Protein AF-A0A9J7L6W8-F1 (afdb_monomer_lite)

Structure (mmCIF, N/CA/C/O backbone):
data_AF-A0A9J7L6W8-F1
#
_entry.id   AF-A0A9J7L6W8-F1
#
loop_
_atom_site.group_PDB
_atom_site.id
_atom_site.type_symbol
_atom_site.label_atom_id
_atom_site.label_alt_id
_atom_site.label_comp_id
_atom_site.label_asym_id
_atom_site.label_entity_id
_atom_site.label_seq_id
_atom_site.pdbx_PDB_ins_code
_atom_site.Cartn_x
_atom_site.Cartn_y
_atom_site.Cartn_z
_atom_site.occupancy
_atom_site.B_iso_or_equiv
_atom_site.auth_seq_id
_atom_site.auth_comp_id
_atom_site.auth_asym_id
_atom_site.auth_atom_id
_atom_site.pdbx_PDB_model_num
ATOM 1 N N . MET A 1 1 ? -16.076 -20.987 -22.114 1.00 28.22 1 MET A N 1
ATOM 2 C CA . MET A 1 1 ? -15.584 -20.036 -21.098 1.00 28.22 1 MET A CA 1
ATOM 3 C C . MET A 1 1 ? -15.198 -18.783 -21.862 1.00 28.22 1 MET A C 1
ATOM 5 O O . MET A 1 1 ? -14.330 -18.891 -22.718 1.00 28.22 1 MET A O 1
ATOM 9 N N . SER A 1 2 ? -15.919 -17.670 -21.710 1.00 34.78 2 SER A N 1
ATOM 10 C CA . SER A 1 2 ? -15.504 -16.406 -22.336 1.00 34.78 2 SER A CA 1
ATOM 11 C C . SER A 1 2 ? -14.199 -15.959 -21.683 1.00 34.78 2 SER A C 1
ATOM 13 O O . SER A 1 2 ? -14.100 -16.022 -20.459 1.00 34.78 2 SER A O 1
ATOM 15 N N . ALA A 1 3 ? -13.203 -15.568 -22.478 1.00 51.72 3 ALA A N 1
ATOM 16 C CA . ALA A 1 3 ? -11.973 -14.986 -21.952 1.00 51.72 3 ALA A CA 1
ATOM 17 C C . ALA A 1 3 ? -12.319 -13.761 -21.088 1.00 51.72 3 ALA A C 1
ATOM 19 O O . ALA A 1 3 ? -13.117 -12.923 -21.508 1.00 51.72 3 ALA A O 1
ATOM 20 N N . GLU A 1 4 ? -11.777 -13.703 -19.873 1.00 79.00 4 GLU A N 1
ATOM 21 C CA . GLU A 1 4 ? -11.957 -12.580 -18.950 1.00 79.00 4 GLU A CA 1
ATOM 22 C C . GLU A 1 4 ? -11.324 -11.312 -19.549 1.00 79.00 4 GLU A C 1
ATOM 24 O O . GLU A 1 4 ? -10.251 -11.384 -20.156 1.00 79.00 4 GLU A O 1
ATOM 29 N N . ALA A 1 5 ? -12.012 -10.169 -19.453 1.00 87.50 5 ALA A N 1
ATOM 30 C CA . ALA A 1 5 ? -11.524 -8.905 -20.000 1.00 87.50 5 ALA A CA 1
ATOM 31 C C . ALA A 1 5 ? -10.286 -8.420 -19.232 1.00 87.50 5 ALA A C 1
ATOM 33 O O . ALA A 1 5 ? -10.241 -8.510 -18.005 1.00 87.50 5 ALA A O 1
ATOM 34 N N . LEU A 1 6 ? -9.295 -7.871 -19.942 1.00 92.50 6 LEU A N 1
ATOM 35 C CA . LEU A 1 6 ? -8.120 -7.276 -19.302 1.00 92.50 6 LEU A CA 1
ATOM 36 C C . LEU A 1 6 ? -8.543 -6.088 -18.409 1.00 92.50 6 LEU A C 1
ATOM 38 O O . LEU A 1 6 ? -9.309 -5.240 -18.872 1.00 92.50 6 LEU A O 1
ATOM 42 N N . PRO A 1 7 ? -8.024 -5.955 -17.173 1.00 91.94 7 PRO A N 1
ATOM 43 C CA . PRO A 1 7 ? -8.278 -4.793 -16.318 1.00 91.94 7 PRO A CA 1
ATOM 44 C C . PRO A 1 7 ? -7.901 -3.457 -16.990 1.00 91.94 7 PRO A C 1
ATOM 46 O O . PRO A 1 7 ? -7.051 -3.456 -17.885 1.00 91.94 7 PRO A O 1
ATOM 49 N N . PRO A 1 8 ? -8.449 -2.302 -16.557 1.00 93.31 8 PRO A N 1
ATOM 50 C CA . PRO A 1 8 ? -8.246 -1.013 -17.233 1.00 93.31 8 PRO A CA 1
ATOM 51 C C . PRO A 1 8 ? -6.789 -0.622 -17.506 1.00 93.31 8 PRO A C 1
ATOM 53 O O . PRO A 1 8 ? -6.457 -0.200 -18.614 1.00 93.31 8 PRO A O 1
ATOM 56 N N . LEU A 1 9 ? -5.890 -0.814 -16.537 1.00 91.19 9 LEU A N 1
ATOM 57 C CA . LEU A 1 9 ? -4.471 -0.489 -16.714 1.00 91.19 9 LEU A CA 1
ATOM 58 C C . LEU A 1 9 ? -3.782 -1.414 -17.730 1.00 91.19 9 LEU A C 1
ATOM 60 O O . LEU A 1 9 ? -3.031 -0.950 -18.591 1.00 91.19 9 LEU A O 1
ATOM 64 N N . GLU A 1 10 ? -4.044 -2.719 -17.646 1.00 91.88 10 GLU A N 1
ATOM 65 C CA . GLU A 1 10 ? -3.496 -3.714 -18.575 1.00 91.88 10 GLU A CA 1
ATOM 66 C C . GLU A 1 10 ? -4.051 -3.526 -19.987 1.00 91.88 10 GLU A C 1
ATOM 68 O O . GLU A 1 10 ? -3.308 -3.634 -20.963 1.00 91.88 10 GLU A O 1
ATOM 73 N N . SER A 1 11 ? -5.331 -3.167 -20.087 1.00 94.06 11 SER A N 1
ATOM 74 C CA . SER A 1 11 ? -5.987 -2.759 -21.324 1.00 94.06 11 SER A CA 1
ATOM 75 C C . SER A 1 11 ? -5.311 -1.534 -21.925 1.00 94.06 11 SER A C 1
ATOM 77 O O . SER A 1 11 ? -4.910 -1.582 -23.085 1.00 94.06 11 SER A O 1
ATOM 79 N N . GLY A 1 12 ? -5.090 -0.473 -21.141 1.00 92.69 12 GLY A N 1
ATOM 80 C CA . GLY A 1 12 ? -4.382 0.726 -21.596 1.00 92.69 12 GLY A CA 1
ATOM 81 C C . GLY A 1 12 ? -2.984 0.410 -22.130 1.00 92.69 12 GLY A C 1
ATOM 82 O O . GLY A 1 12 ? -2.633 0.824 -23.236 1.00 92.69 12 GLY A O 1
ATOM 83 N N . LYS A 1 13 ? -2.212 -0.409 -21.402 1.00 91.88 13 LYS A N 1
ATOM 84 C CA . LYS A 1 13 ? -0.892 -0.883 -21.845 1.00 91.88 13 LYS A CA 1
ATOM 85 C C . LYS A 1 13 ? -0.970 -1.654 -23.159 1.00 91.88 13 LYS A C 1
ATOM 87 O O . LYS A 1 13 ? -0.235 -1.352 -24.099 1.00 91.88 13 LYS A O 1
ATOM 92 N N . PHE A 1 14 ? -1.849 -2.653 -23.220 1.00 93.12 14 PHE A N 1
ATOM 93 C CA . PHE A 1 14 ? -1.996 -3.520 -24.382 1.00 93.12 14 PHE A CA 1
ATOM 94 C C . PHE A 1 14 ? -2.431 -2.728 -25.619 1.00 93.12 14 PHE A C 1
ATOM 96 O O . PHE A 1 14 ? -1.868 -2.924 -26.696 1.00 93.12 14 PHE A O 1
ATOM 103 N N . ILE A 1 15 ? -3.370 -1.793 -25.463 1.00 93.94 15 ILE A N 1
ATOM 104 C CA . ILE A 1 15 ? -3.814 -0.899 -26.533 1.00 93.94 15 ILE A CA 1
ATOM 105 C C . ILE A 1 15 ? -2.656 -0.006 -26.985 1.00 93.94 15 ILE A C 1
ATOM 107 O O . ILE A 1 15 ? -2.342 0.010 -28.170 1.00 93.94 15 ILE A O 1
ATOM 111 N N . ALA A 1 16 ? -1.959 0.674 -26.071 1.00 92.31 16 ALA A N 1
ATOM 112 C CA . ALA A 1 16 ? -0.868 1.586 -26.425 1.00 92.31 16 ALA A CA 1
ATOM 113 C C . ALA A 1 16 ? 0.306 0.893 -27.143 1.00 92.31 16 ALA A C 1
ATOM 115 O O . ALA A 1 16 ? 0.944 1.487 -28.014 1.00 92.31 16 ALA A O 1
ATOM 116 N N . GLU A 1 17 ? 0.590 -0.369 -26.810 1.00 89.12 17 GLU A N 1
ATOM 117 C CA . GLU A 1 17 ? 1.630 -1.171 -27.468 1.00 89.12 17 GLU A CA 1
ATOM 118 C C . GLU A 1 17 ? 1.245 -1.627 -28.883 1.00 89.12 17 GLU A C 1
ATOM 120 O O . GLU A 1 17 ? 2.133 -1.885 -29.696 1.00 89.12 17 GLU A O 1
ATOM 125 N N . ASN A 1 18 ? -0.054 -1.695 -29.187 1.00 91.56 18 ASN A N 1
ATOM 126 C CA . ASN A 1 18 ? -0.592 -2.243 -30.438 1.00 91.56 18 ASN A CA 1
ATOM 127 C C . ASN A 1 18 ? -1.415 -1.227 -31.258 1.00 91.56 18 ASN A C 1
ATOM 129 O O . ASN A 1 18 ? -1.999 -1.594 -32.284 1.00 91.56 18 ASN A O 1
ATOM 133 N N . SER A 1 19 ? -1.457 0.027 -30.808 1.00 91.69 19 SER A N 1
ATOM 134 C CA . SER A 1 19 ? -2.156 1.148 -31.435 1.00 91.69 19 SER A CA 1
ATOM 135 C C . SER A 1 19 ? -1.490 1.557 -32.750 1.00 91.69 19 SER A C 1
ATOM 137 O O . SER A 1 19 ? -0.258 1.568 -32.864 1.00 91.69 19 SER A O 1
ATOM 139 N N . GLN A 1 20 ? -2.309 1.883 -33.749 1.00 93.12 20 GLN A N 1
ATOM 140 C CA . GLN A 1 20 ? -1.864 2.300 -35.080 1.00 93.12 20 GLN A CA 1
ATOM 141 C C . GLN A 1 20 ? -1.948 3.814 -35.261 1.00 93.12 20 GLN A C 1
ATOM 143 O O . GLN A 1 20 ? -1.015 4.418 -35.794 1.00 93.12 20 GLN A O 1
ATOM 148 N N . ASP A 1 21 ? -3.042 4.419 -34.806 1.00 93.69 21 ASP A N 1
ATOM 149 C CA . ASP A 1 21 ? -3.378 5.812 -35.072 1.00 93.69 21 ASP A CA 1
ATOM 150 C C . ASP A 1 21 ? -3.116 6.734 -33.883 1.00 93.69 21 ASP A C 1
ATOM 152 O O . ASP A 1 21 ? -3.108 7.948 -34.065 1.00 93.69 21 ASP A O 1
ATOM 156 N N . VAL A 1 22 ? -2.851 6.192 -32.691 1.00 94.12 22 VAL A N 1
ATOM 157 C CA . VAL A 1 22 ? -2.538 6.983 -31.490 1.00 94.12 22 VAL A CA 1
ATOM 158 C C . VAL A 1 22 ? -1.197 6.570 -30.891 1.00 94.12 22 VAL A C 1
ATOM 160 O O . VAL A 1 22 ? -0.921 5.384 -30.701 1.00 94.12 22 VAL A O 1
ATOM 163 N N . LYS A 1 23 ? -0.347 7.544 -30.556 1.00 92.00 23 LYS A N 1
ATOM 164 C CA . LYS A 1 23 ? 0.941 7.321 -29.884 1.00 92.00 23 LYS A CA 1
ATOM 165 C C . LYS A 1 23 ? 1.054 8.178 -28.632 1.00 92.00 23 LYS A C 1
ATOM 167 O O . LYS A 1 23 ? 0.649 9.333 -28.641 1.00 92.00 23 LYS A O 1
ATOM 172 N N . VAL A 1 24 ? 1.694 7.636 -27.598 1.00 90.25 24 VAL A N 1
ATOM 173 C CA . VAL A 1 24 ? 2.097 8.395 -26.406 1.00 90.25 24 VAL A CA 1
ATOM 174 C C . VAL A 1 24 ? 3.516 8.932 -26.603 1.00 90.25 24 VAL A C 1
ATOM 176 O O . VAL A 1 24 ? 4.427 8.156 -26.913 1.00 90.25 24 VAL A O 1
ATOM 179 N N . LEU A 1 25 ? 3.711 10.242 -26.437 1.00 87.00 25 LEU A N 1
ATOM 180 C CA . LEU A 1 25 ? 4.997 10.914 -26.643 1.00 87.00 25 LEU A CA 1
ATOM 181 C C . LEU A 1 25 ? 5.622 11.388 -25.313 1.00 87.00 25 LEU A C 1
ATOM 183 O O . LEU A 1 25 ? 5.001 12.177 -24.595 1.00 87.00 25 LEU A O 1
ATOM 187 N N . PRO A 1 26 ? 6.876 10.998 -25.001 1.00 81.81 26 PRO A N 1
ATOM 188 C CA . PRO A 1 26 ? 7.530 11.348 -23.734 1.00 81.81 26 PRO A CA 1
ATOM 189 C C . PRO A 1 26 ? 7.681 12.853 -23.469 1.00 81.81 26 PRO A C 1
ATOM 191 O O . PRO A 1 26 ? 7.595 13.289 -22.323 1.00 81.81 26 PRO A O 1
ATOM 194 N N . ASP A 1 27 ? 7.909 13.660 -24.508 1.00 82.62 27 ASP A N 1
ATOM 195 C CA . ASP A 1 27 ? 8.118 15.104 -24.340 1.00 82.62 27 ASP A CA 1
ATOM 196 C C . ASP A 1 27 ? 6.835 15.819 -23.912 1.00 82.62 27 ASP A C 1
ATOM 198 O O . ASP A 1 27 ? 6.869 16.705 -23.057 1.00 82.62 27 ASP A O 1
ATOM 202 N N . GLY A 1 28 ? 5.691 15.418 -24.470 1.00 85.00 28 GLY A N 1
ATOM 203 C CA . GLY A 1 28 ? 4.396 15.944 -24.051 1.00 85.00 28 GLY A CA 1
ATOM 204 C C . GLY A 1 28 ? 3.981 15.458 -22.668 1.00 85.00 28 GLY A C 1
ATOM 205 O O . GLY A 1 28 ? 3.438 16.238 -21.889 1.00 85.00 28 GLY A O 1
ATOM 206 N N . VAL A 1 29 ? 4.326 14.213 -22.319 1.00 88.88 29 VAL A N 1
ATOM 207 C CA . VAL A 1 29 ? 4.166 13.687 -20.956 1.00 88.88 29 VAL A CA 1
ATOM 208 C C . VAL A 1 29 ? 4.926 14.545 -19.942 1.00 88.88 29 VAL A C 1
ATOM 210 O O . VAL A 1 29 ? 4.336 14.981 -18.958 1.00 88.88 29 VAL A O 1
ATOM 213 N N . LYS A 1 30 ? 6.201 14.866 -20.199 1.00 85.88 30 LYS A N 1
ATOM 214 C CA . LYS A 1 30 ? 6.997 15.742 -19.322 1.00 85.88 30 LYS A CA 1
ATOM 215 C C . LYS A 1 30 ? 6.404 17.143 -19.188 1.00 85.88 30 LYS A C 1
ATOM 217 O O . LYS A 1 30 ? 6.404 17.701 -18.095 1.00 85.88 30 LYS A O 1
ATOM 222 N N . LYS A 1 31 ? 5.894 17.716 -20.285 1.00 87.69 31 LYS A N 1
ATOM 223 C CA . LYS A 1 31 ? 5.230 19.031 -20.264 1.00 87.69 31 LYS A CA 1
ATOM 224 C C . LYS A 1 31 ? 3.975 19.013 -19.395 1.00 87.69 31 LYS A C 1
ATOM 226 O O . LYS A 1 31 ? 3.817 19.901 -18.563 1.00 87.69 31 LYS A O 1
ATOM 231 N N . ALA A 1 32 ? 3.112 18.012 -19.576 1.00 88.81 32 ALA A N 1
ATOM 232 C CA . ALA A 1 32 ? 1.911 17.848 -18.765 1.00 88.81 32 ALA A CA 1
ATOM 233 C C . ALA A 1 32 ? 2.275 17.655 -17.283 1.00 88.81 32 ALA A C 1
ATOM 235 O O . ALA A 1 32 ? 1.782 18.393 -16.432 1.00 88.81 32 ALA A O 1
ATOM 236 N N . ALA A 1 33 ? 3.210 16.745 -16.993 1.00 89.69 33 ALA A N 1
ATOM 237 C CA . ALA A 1 33 ? 3.702 16.471 -15.646 1.00 89.69 33 ALA A CA 1
ATOM 238 C C . ALA A 1 33 ? 4.274 17.715 -14.954 1.00 89.69 33 ALA A C 1
ATOM 240 O O . ALA A 1 33 ? 3.917 17.983 -13.815 1.00 89.69 33 ALA A O 1
ATOM 241 N N . GLY A 1 34 ? 5.095 18.515 -15.642 1.00 87.69 34 GLY A N 1
ATOM 242 C CA . GLY A 1 34 ? 5.670 19.735 -15.069 1.00 87.69 34 GLY A CA 1
ATOM 243 C C . GLY A 1 34 ? 4.618 20.781 -14.684 1.00 87.69 34 GLY A C 1
ATOM 244 O O . GLY A 1 34 ? 4.738 21.418 -13.639 1.00 87.69 34 GLY A O 1
ATOM 245 N N . VAL A 1 35 ? 3.560 20.937 -15.489 1.00 87.44 35 VAL A N 1
ATOM 246 C CA . VAL A 1 35 ? 2.453 21.860 -15.178 1.00 87.44 35 VAL A CA 1
ATOM 247 C C . VAL A 1 35 ? 1.634 21.364 -13.984 1.00 87.44 35 VAL A C 1
ATOM 249 O O . VAL A 1 35 ? 1.299 22.161 -13.109 1.00 87.44 35 VAL A O 1
ATOM 252 N N . ILE A 1 36 ? 1.343 20.061 -13.929 1.00 86.88 36 ILE A N 1
ATOM 253 C CA . ILE A 1 36 ? 0.611 19.448 -12.811 1.00 86.88 36 ILE A CA 1
ATOM 254 C C . ILE A 1 36 ? 1.437 19.536 -11.521 1.00 86.88 36 ILE A C 1
ATOM 256 O O . ILE A 1 36 ? 0.922 19.952 -10.487 1.00 86.88 36 ILE A O 1
ATOM 260 N N . PHE A 1 37 ? 2.730 19.209 -11.589 1.00 86.75 37 PHE A N 1
ATOM 261 C CA . PHE A 1 37 ? 3.665 19.290 -10.469 1.00 86.75 37 PHE A CA 1
ATOM 262 C C . PHE A 1 37 ? 3.718 20.698 -9.865 1.00 86.75 37 PHE A C 1
ATOM 264 O O . PHE A 1 37 ? 3.587 20.841 -8.654 1.00 86.75 37 PHE A O 1
ATOM 271 N N . GLU A 1 38 ? 3.854 21.744 -10.686 1.00 84.06 38 GLU A N 1
ATOM 272 C CA . GLU A 1 38 ? 3.870 23.129 -10.196 1.00 84.06 38 GLU A CA 1
ATOM 273 C C . GLU A 1 38 ? 2.571 23.515 -9.478 1.00 8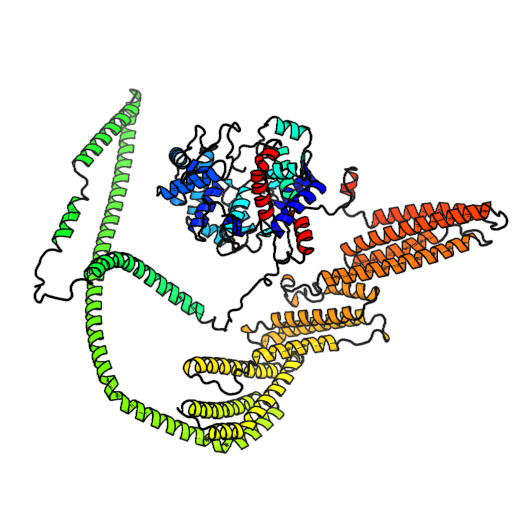4.06 38 GLU A C 1
ATOM 275 O O . GLU A 1 38 ? 2.613 24.235 -8.480 1.00 84.06 38 GLU A O 1
ATOM 280 N N . SER A 1 39 ? 1.424 23.023 -9.954 1.00 80.56 39 SER A N 1
ATOM 281 C CA . SER A 1 39 ? 0.126 23.276 -9.321 1.00 80.56 39 SER A CA 1
ATOM 282 C C . SER A 1 39 ? -0.029 22.524 -7.996 1.00 80.56 39 SER A C 1
ATOM 284 O O . SER A 1 39 ? -0.459 23.118 -7.008 1.00 80.56 39 SER A O 1
ATOM 286 N N . LEU A 1 40 ? 0.374 21.249 -7.948 1.00 78.19 40 LEU A N 1
ATOM 287 C CA . LEU A 1 40 ? 0.390 20.442 -6.723 1.00 78.19 40 LEU A CA 1
ATOM 288 C C . LEU A 1 40 ? 1.347 21.034 -5.679 1.00 78.19 40 LEU A C 1
ATOM 290 O O . LEU A 1 40 ? 0.993 21.154 -4.509 1.00 78.19 40 LEU A O 1
ATOM 294 N N . ARG A 1 41 ? 2.537 21.480 -6.102 1.00 79.56 41 ARG A N 1
ATOM 295 C CA . ARG A 1 41 ? 3.540 22.104 -5.227 1.00 79.56 41 ARG A CA 1
ATOM 296 C C . ARG A 1 41 ? 3.037 23.395 -4.579 1.00 79.56 41 ARG A C 1
ATOM 298 O O . ARG A 1 41 ? 3.363 23.664 -3.427 1.00 79.56 41 ARG A O 1
ATOM 305 N N . LYS A 1 42 ? 2.266 24.208 -5.308 1.00 77.12 42 LYS A N 1
ATOM 306 C CA . LYS A 1 42 ? 1.693 25.467 -4.795 1.00 77.12 42 LYS A CA 1
ATOM 307 C C . LYS A 1 42 ? 0.496 25.262 -3.864 1.00 77.12 42 LYS A C 1
ATOM 309 O O . LYS A 1 42 ? 0.085 26.218 -3.215 1.00 77.12 42 LYS A O 1
ATOM 314 N N . GLY A 1 43 ? -0.037 24.040 -3.780 1.00 68.69 43 GLY A N 1
ATOM 315 C CA . GLY A 1 43 ? -1.276 23.754 -3.057 1.00 68.69 43 GLY A CA 1
ATOM 316 C C . GLY A 1 43 ? -2.529 24.233 -3.795 1.00 68.69 43 GLY A C 1
ATOM 317 O O . GLY A 1 43 ? -3.589 24.328 -3.187 1.00 68.69 43 GLY A O 1
ATOM 318 N N . ASP A 1 44 ? -2.420 24.519 -5.097 1.00 64.19 44 ASP A N 1
ATOM 319 C CA . ASP A 1 44 ? -3.553 24.916 -5.942 1.00 64.19 44 ASP A CA 1
ATOM 320 C C . ASP A 1 44 ? -4.473 23.714 -6.255 1.00 64.19 44 ASP A C 1
ATOM 322 O O . ASP A 1 44 ? -5.580 23.893 -6.761 1.00 64.19 44 ASP A O 1
ATOM 326 N N . TYR A 1 45 ? -4.008 22.484 -5.985 1.00 65.69 45 TYR A N 1
ATOM 327 C CA . TYR A 1 45 ? -4.716 21.237 -6.269 1.00 65.69 45 TYR A CA 1
ATOM 328 C C . TYR A 1 45 ? -4.535 20.196 -5.153 1.00 65.69 45 TYR A C 1
ATOM 330 O O . TYR A 1 45 ? -3.408 19.912 -4.752 1.00 65.69 45 TYR A O 1
ATOM 338 N N . SER A 1 46 ? -5.631 19.620 -4.652 1.00 65.94 46 SER A N 1
ATOM 339 C CA . SER A 1 46 ? -5.664 18.666 -3.534 1.00 65.94 46 SER A CA 1
ATOM 340 C C . SER A 1 46 ? -6.987 17.879 -3.498 1.00 65.94 46 SER A C 1
ATOM 342 O O . SER A 1 46 ? -7.958 18.243 -4.163 1.00 65.94 46 SER A O 1
ATOM 344 N N . VAL A 1 47 ? -7.043 16.786 -2.726 1.00 62.56 47 VAL A N 1
ATOM 345 C CA . VAL A 1 47 ? -8.248 15.934 -2.595 1.00 62.56 47 VAL A CA 1
ATOM 346 C C . VAL A 1 47 ? -9.404 16.701 -1.945 1.00 62.56 47 VAL A C 1
ATOM 348 O O . VAL A 1 47 ? -10.575 16.494 -2.270 1.00 62.56 47 VAL A O 1
ATOM 351 N N . GLU A 1 48 ? -9.078 17.639 -1.059 1.00 57.78 48 GLU A N 1
ATOM 352 C CA . GLU A 1 48 ? -10.036 18.440 -0.307 1.00 57.78 48 GLU A CA 1
ATOM 353 C C . GLU A 1 48 ? -10.829 19.430 -1.183 1.00 57.78 48 GLU A C 1
ATOM 355 O O . GLU A 1 48 ? -11.887 19.911 -0.763 1.00 57.78 48 GLU A O 1
ATOM 360 N N . LEU A 1 49 ? -10.392 19.700 -2.422 1.00 58.91 49 LEU A N 1
ATOM 361 C CA . LEU A 1 49 ? -11.122 20.548 -3.375 1.00 58.91 49 LEU A CA 1
ATOM 362 C C . LEU A 1 49 ? -12.443 19.935 -3.852 1.00 58.91 49 LEU A C 1
ATOM 364 O O . LEU A 1 49 ? -13.347 20.680 -4.224 1.00 58.91 49 LEU A O 1
ATOM 368 N N . TRP A 1 50 ? -12.616 18.609 -3.798 1.00 64.75 50 TRP A N 1
ATOM 369 C CA . TRP A 1 50 ? -13.889 17.984 -4.183 1.00 64.75 50 TRP A CA 1
ATOM 370 C C . TRP A 1 50 ? -15.021 18.362 -3.208 1.00 64.75 50 TRP A C 1
ATOM 372 O O . TRP A 1 50 ? -16.151 18.628 -3.630 1.00 64.75 50 TRP A O 1
ATOM 382 N N . LYS A 1 51 ? -14.708 18.469 -1.904 1.00 52.91 51 LYS A N 1
ATOM 383 C CA . LYS A 1 51 ? -15.622 18.974 -0.861 1.00 52.91 51 LYS A CA 1
ATOM 384 C C . LYS A 1 51 ? -15.625 20.497 -0.738 1.00 52.91 51 LYS A C 1
ATOM 386 O O . LYS A 1 51 ? -16.695 21.084 -0.541 1.00 52.91 51 LYS A O 1
ATOM 391 N N . GLY A 1 52 ? -14.453 21.116 -0.882 1.00 50.84 52 GLY A N 1
ATOM 392 C CA . GLY A 1 52 ? -14.223 22.553 -0.755 1.00 50.84 52 GLY A CA 1
ATOM 393 C C . GLY A 1 52 ? -13.470 22.982 0.507 1.00 50.84 52 GLY A C 1
ATOM 394 O O . GLY A 1 52 ? -13.936 23.890 1.184 1.00 50.84 52 GLY A O 1
ATOM 395 N N . ALA A 1 53 ? -12.317 22.385 0.829 1.00 32.56 53 ALA A N 1
ATOM 396 C CA . ALA A 1 53 ? -11.403 22.960 1.827 1.00 32.56 53 ALA A CA 1
ATOM 397 C C . ALA A 1 53 ? -10.151 23.548 1.149 1.00 32.56 53 ALA A C 1
ATOM 399 O O . ALA A 1 53 ? -9.129 22.888 1.005 1.00 32.56 53 ALA A O 1
ATOM 400 N N . GLY A 1 54 ? -10.249 24.804 0.705 1.00 34.53 54 GLY A N 1
ATOM 401 C CA . GLY A 1 54 ? -9.161 25.570 0.089 1.00 34.53 54 GLY A CA 1
ATOM 402 C C . GLY A 1 54 ? -9.665 26.904 -0.469 1.00 34.53 54 GLY A C 1
ATOM 403 O O . GLY A 1 54 ? -10.868 27.131 -0.509 1.00 34.53 54 GLY A O 1
ATOM 404 N N . ALA A 1 55 ? -8.765 27.796 -0.901 1.00 26.41 55 ALA A N 1
ATOM 405 C CA . ALA A 1 55 ? -9.066 29.172 -1.348 1.00 26.41 55 ALA A CA 1
ATOM 406 C C . ALA A 1 55 ? -9.977 29.297 -2.598 1.00 26.41 55 ALA A C 1
ATOM 408 O O . ALA A 1 55 ? -10.199 30.397 -3.104 1.00 26.41 55 ALA A O 1
ATOM 409 N N . THR A 1 56 ? -10.521 28.184 -3.080 1.00 33.78 56 THR A N 1
ATOM 410 C CA . THR A 1 56 ? -11.511 28.075 -4.147 1.00 33.78 56 THR A CA 1
ATOM 411 C C . THR A 1 56 ? -12.514 27.002 -3.735 1.00 33.78 56 THR A C 1
ATOM 413 O O . THR A 1 56 ? -12.152 25.831 -3.609 1.00 33.78 56 THR A O 1
ATOM 416 N N . ASP A 1 57 ? -13.760 27.401 -3.489 1.00 33.41 57 ASP A N 1
ATOM 417 C CA . ASP A 1 57 ? -14.823 26.507 -3.034 1.00 33.41 57 ASP A CA 1
ATOM 418 C C . ASP A 1 57 ? -15.031 25.350 -4.029 1.00 33.41 57 ASP A C 1
ATOM 420 O O . ASP A 1 57 ? -15.274 25.564 -5.219 1.00 33.41 57 ASP A O 1
ATOM 424 N N . GLY A 1 58 ? -14.969 24.108 -3.540 1.00 53.84 58 GLY A N 1
ATOM 425 C CA . GLY A 1 58 ? -15.390 22.928 -4.297 1.00 53.84 58 GLY A CA 1
ATOM 426 C C . GLY A 1 58 ? -16.831 23.080 -4.784 1.00 53.84 58 GLY A C 1
ATOM 427 O O . GLY A 1 58 ? -17.652 23.693 -4.096 1.00 53.84 58 GLY A O 1
ATOM 428 N N . HIS A 1 59 ? -17.164 22.519 -5.952 1.00 68.81 59 HIS A N 1
ATOM 429 C CA . HIS A 1 59 ? -18.390 22.883 -6.675 1.00 68.81 59 HIS A CA 1
ATOM 430 C C . HIS A 1 59 ? -19.648 22.819 -5.789 1.00 68.81 59 HIS A C 1
ATOM 432 O O . HIS A 1 59 ? -19.900 21.828 -5.098 1.00 68.81 59 HIS A O 1
ATOM 438 N N . GLU A 1 60 ? -20.456 23.881 -5.816 1.00 79.00 60 GLU A N 1
ATOM 439 C CA . GLU A 1 60 ? -21.598 24.108 -4.909 1.00 79.00 60 GLU A CA 1
ATOM 440 C C . GLU A 1 60 ? -22.698 23.033 -4.977 1.00 79.00 60 GLU A C 1
ATOM 442 O O . GLU A 1 60 ? -23.556 22.949 -4.101 1.00 79.00 60 GLU A O 1
ATOM 447 N N . LEU A 1 61 ? -22.661 22.195 -6.015 1.00 86.38 61 LEU A N 1
ATOM 448 C CA . LEU A 1 61 ? -23.650 21.152 -6.284 1.00 86.38 61 LEU A CA 1
ATOM 449 C C . LEU A 1 61 ? -23.292 19.783 -5.693 1.00 86.38 61 LEU A C 1
ATOM 451 O O . LEU A 1 61 ? -24.173 18.927 -5.642 1.00 86.38 61 LEU A O 1
ATOM 455 N N . ASN A 1 62 ? -22.045 19.565 -5.269 1.00 88.06 62 ASN A N 1
ATOM 456 C CA . ASN A 1 62 ? -21.623 18.283 -4.703 1.00 88.06 62 ASN A CA 1
ATOM 457 C C . ASN A 1 62 ? -22.093 18.129 -3.244 1.00 88.06 62 ASN A C 1
ATOM 459 O O . ASN A 1 62 ? -22.187 19.134 -2.526 1.00 88.06 62 ASN A O 1
ATOM 463 N N . PRO A 1 63 ? -22.334 16.891 -2.766 1.00 87.00 63 PRO A N 1
ATOM 464 C CA . PRO A 1 63 ? -22.615 16.623 -1.362 1.00 87.00 63 PRO A CA 1
ATOM 465 C C . PRO A 1 63 ? -21.529 17.189 -0.442 1.00 87.00 63 PRO A C 1
ATOM 467 O O . PRO A 1 63 ? -20.336 16.995 -0.663 1.00 87.00 63 PRO A O 1
ATOM 470 N N . LYS A 1 64 ? -21.954 17.891 0.613 1.00 82.31 64 LYS A N 1
ATOM 471 C CA . LYS A 1 64 ? -21.044 18.509 1.596 1.00 82.31 64 LYS A CA 1
ATOM 472 C C . LYS A 1 64 ? -20.913 17.705 2.892 1.00 82.31 64 LYS A C 1
ATOM 474 O O . LYS A 1 64 ? -20.008 17.956 3.680 1.00 82.31 64 LYS A O 1
ATOM 479 N N . VAL A 1 65 ? -21.805 16.740 3.118 1.00 86.19 65 VAL A N 1
ATOM 480 C CA . VAL A 1 65 ? -21.854 15.907 4.329 1.00 86.19 65 VAL A CA 1
ATOM 481 C C . VAL A 1 65 ? -21.417 14.485 3.983 1.00 86.19 65 VAL A C 1
ATOM 483 O O . VAL A 1 65 ? -21.881 13.925 2.999 1.00 86.19 65 VAL A O 1
ATOM 486 N N . MET A 1 66 ? -20.539 13.894 4.798 1.00 89.00 66 MET A N 1
ATOM 487 C CA . MET A 1 66 ? -20.026 12.527 4.617 1.00 89.00 66 MET A CA 1
ATOM 488 C C . MET A 1 66 ? -20.975 11.478 5.222 1.00 89.00 66 MET A C 1
ATOM 490 O O . MET A 1 66 ? -20.646 10.836 6.220 1.00 89.00 66 MET A O 1
ATOM 494 N N . ASP A 1 67 ? -22.176 11.329 4.662 1.00 91.69 67 ASP A N 1
ATOM 495 C CA . ASP A 1 67 ? -23.195 10.389 5.146 1.00 91.69 67 ASP A CA 1
ATOM 496 C C . ASP A 1 67 ? -23.651 9.380 4.073 1.00 91.69 67 ASP A C 1
ATOM 498 O O . ASP A 1 67 ? -23.189 9.379 2.934 1.00 91.69 67 ASP A O 1
ATOM 502 N N . GLU A 1 68 ? -24.556 8.471 4.443 1.00 93.38 68 GLU A N 1
ATOM 503 C CA . GLU A 1 68 ? -25.096 7.469 3.510 1.00 93.38 68 GLU A CA 1
ATOM 504 C C . GLU A 1 68 ? -25.868 8.109 2.343 1.00 93.38 68 GLU A C 1
ATOM 506 O O . GLU A 1 68 ? -25.852 7.580 1.234 1.00 93.38 68 GLU A O 1
ATOM 511 N N . LYS A 1 69 ? -26.476 9.285 2.552 1.00 92.50 69 LYS A N 1
ATOM 512 C CA . LYS A 1 69 ? -27.214 9.995 1.499 1.00 92.50 69 LYS A CA 1
ATOM 513 C C . LYS A 1 69 ? -26.273 10.541 0.431 1.00 92.50 69 LYS A C 1
ATOM 515 O O . LYS A 1 69 ? -26.649 10.560 -0.738 1.00 92.50 69 LYS A O 1
ATOM 520 N N . ALA A 1 70 ? -25.066 10.961 0.812 1.00 92.81 70 ALA A N 1
ATOM 521 C CA . ALA A 1 70 ? -24.035 11.357 -0.140 1.00 92.81 70 ALA A CA 1
ATOM 522 C C . ALA A 1 70 ? -23.623 10.189 -1.046 1.00 92.81 70 ALA A C 1
ATOM 524 O O . ALA A 1 70 ? -23.523 10.373 -2.255 1.00 92.81 70 ALA A O 1
ATOM 525 N N . VAL A 1 71 ? -23.475 8.978 -0.494 1.00 95.81 71 VAL A N 1
ATOM 526 C CA . VAL A 1 71 ? -23.200 7.768 -1.291 1.00 95.81 71 VAL A CA 1
ATOM 527 C C . VAL A 1 71 ? -24.328 7.491 -2.286 1.00 95.81 71 VAL A C 1
ATOM 529 O O . VAL A 1 71 ? -24.058 7.260 -3.464 1.00 95.81 71 VAL A O 1
ATOM 532 N N . ASP A 1 72 ? -25.585 7.538 -1.837 1.00 94.44 72 ASP A N 1
ATOM 533 C CA . ASP A 1 72 ? -26.738 7.286 -2.710 1.00 94.44 72 ASP A CA 1
ATOM 534 C C . ASP A 1 72 ? -26.881 8.363 -3.805 1.00 94.44 72 ASP A C 1
ATOM 536 O O . ASP A 1 72 ? -27.269 8.055 -4.934 1.00 94.44 72 ASP A O 1
ATOM 540 N N . TRP A 1 73 ? -26.528 9.619 -3.504 1.00 95.69 73 TRP A N 1
ATOM 541 C CA . TRP A 1 73 ? -26.474 10.707 -4.486 1.00 95.69 73 TRP A CA 1
ATOM 542 C C . TRP A 1 73 ? -25.385 10.481 -5.537 1.00 95.69 73 TRP A C 1
ATOM 544 O O . TRP A 1 73 ? -25.675 10.571 -6.729 1.00 95.69 73 TRP A O 1
ATOM 554 N N . ILE A 1 74 ? -24.161 10.144 -5.111 1.00 95.44 74 ILE A N 1
ATOM 555 C CA . ILE A 1 74 ? -23.028 9.897 -6.018 1.00 95.44 74 ILE A CA 1
ATOM 556 C C . ILE A 1 74 ? -23.357 8.728 -6.941 1.00 95.44 74 ILE A C 1
ATOM 558 O O . ILE A 1 74 ? -23.263 8.853 -8.159 1.00 95.44 74 ILE A O 1
ATOM 562 N N . PHE A 1 75 ? -23.849 7.621 -6.379 1.00 97.25 75 PHE A N 1
ATOM 563 C CA . PHE A 1 75 ? -24.225 6.454 -7.167 1.00 97.25 75 PHE A CA 1
ATOM 564 C C . PHE A 1 75 ? -25.288 6.781 -8.229 1.00 97.25 75 PHE A C 1
ATOM 566 O O . PHE A 1 75 ? -25.161 6.358 -9.381 1.00 97.25 75 PHE A O 1
ATOM 573 N N . LEU A 1 76 ? -26.311 7.569 -7.874 1.00 96.06 76 LEU A N 1
ATOM 574 C CA . LEU A 1 76 ? -27.336 8.020 -8.816 1.00 96.06 76 LEU A CA 1
ATOM 575 C C . LEU A 1 76 ? -26.738 8.882 -9.941 1.00 96.06 76 LEU A C 1
ATOM 577 O O . LEU A 1 76 ? -27.019 8.642 -11.118 1.00 96.06 76 LEU A O 1
ATOM 581 N N . VAL A 1 77 ? -25.940 9.891 -9.584 1.00 94.94 77 VAL A N 1
ATOM 582 C CA . VAL A 1 77 ? -25.358 10.839 -10.543 1.00 94.94 77 VAL A CA 1
ATOM 583 C C . VAL A 1 77 ? -24.397 10.130 -11.492 1.00 94.94 77 VAL A C 1
ATOM 585 O O . VAL A 1 77 ? -24.507 10.321 -12.704 1.00 94.94 77 VAL A O 1
ATOM 588 N N . ASP A 1 78 ? -23.554 9.225 -10.995 1.00 94.38 78 ASP A N 1
ATOM 589 C CA . ASP A 1 78 ? -22.620 8.466 -11.831 1.00 94.38 78 ASP A CA 1
ATOM 590 C C . ASP A 1 78 ? -23.288 7.412 -12.708 1.00 94.38 78 ASP A C 1
ATOM 592 O O . ASP A 1 78 ? -22.875 7.192 -13.855 1.00 94.38 78 ASP A O 1
ATOM 596 N N . THR A 1 79 ? -24.400 6.833 -12.247 1.00 95.75 79 THR A N 1
ATOM 597 C CA . THR A 1 79 ? -25.251 5.974 -13.091 1.00 95.75 79 THR A CA 1
ATOM 598 C C . THR A 1 79 ? -25.773 6.748 -14.310 1.00 95.75 79 THR A C 1
ATOM 600 O O . THR A 1 79 ? -26.007 6.169 -15.378 1.00 95.75 79 THR A O 1
ATOM 603 N N . LEU A 1 80 ? -25.895 8.071 -14.183 1.00 95.12 80 LEU A N 1
ATOM 604 C CA . LEU A 1 80 ? -26.332 9.013 -15.208 1.00 95.12 80 LEU A CA 1
ATOM 605 C C . LEU A 1 80 ? -25.159 9.796 -15.849 1.00 95.12 80 LEU A C 1
ATOM 607 O O . LEU A 1 80 ? -25.382 10.656 -16.696 1.00 95.12 80 LEU A O 1
ATOM 611 N N . ASN A 1 81 ? -23.899 9.526 -15.522 1.00 91.25 81 ASN A N 1
ATOM 612 C CA . ASN A 1 81 ? -22.772 10.357 -15.963 1.00 91.25 81 ASN A CA 1
ATOM 613 C C . ASN A 1 81 ? -22.230 9.960 -17.355 1.00 91.25 81 ASN A C 1
ATOM 615 O O . ASN A 1 81 ? -21.159 9.366 -17.481 1.00 91.25 81 ASN A O 1
ATOM 619 N N . PHE A 1 82 ? -22.998 10.250 -18.412 1.00 90.75 82 PHE A N 1
ATOM 620 C CA . PHE A 1 82 ? -22.616 9.986 -19.809 1.00 90.75 82 PHE A CA 1
ATOM 621 C C . PHE A 1 82 ? -23.256 10.971 -20.799 1.00 90.75 82 PHE A C 1
ATOM 623 O O . PHE A 1 82 ? -24.355 11.470 -20.566 1.00 90.75 82 PHE A O 1
ATOM 630 N N . SER A 1 83 ? -22.574 11.239 -21.917 1.00 86.88 83 SER A N 1
ATOM 631 C CA . SER A 1 83 ? -23.092 11.902 -23.128 1.00 86.88 83 SER A CA 1
ATOM 632 C C . SER A 1 83 ? -23.884 13.214 -22.930 1.00 86.88 83 SER A C 1
ATOM 634 O O . SER A 1 83 ? -25.012 13.330 -23.390 1.00 86.88 83 SER A O 1
ATOM 636 N N . PHE A 1 84 ? -23.300 14.249 -22.308 1.00 82.06 84 PHE A N 1
ATOM 637 C CA . PHE A 1 84 ? -23.968 15.553 -22.058 1.00 82.06 84 PHE A CA 1
ATOM 638 C C . PHE A 1 84 ? -23.932 16.573 -23.209 1.00 82.06 84 PHE A C 1
ATOM 640 O O . PHE A 1 84 ? -24.347 17.723 -23.042 1.00 82.06 84 PHE A O 1
ATOM 647 N N . TRP A 1 85 ? -23.363 16.215 -24.356 1.00 73.69 85 TRP A N 1
ATOM 648 C CA . TRP A 1 85 ? -23.149 17.143 -25.462 1.00 73.69 85 TRP A CA 1
ATOM 649 C C . TRP A 1 85 ? -24.257 17.005 -26.522 1.00 73.69 85 TRP A C 1
ATOM 651 O O . TRP A 1 85 ? -24.696 15.901 -26.849 1.00 73.69 85 TRP A O 1
ATOM 661 N N . GLY A 1 86 ? -24.747 18.143 -27.023 1.00 68.12 86 GLY A N 1
ATOM 662 C CA . GLY A 1 86 ? -25.825 18.201 -28.016 1.00 68.12 86 GLY A CA 1
ATOM 663 C C . GLY A 1 86 ? -25.342 17.992 -29.452 1.00 68.12 86 GLY A C 1
ATOM 664 O O . GLY A 1 86 ? -24.149 17.855 -29.709 1.00 68.12 86 GLY A O 1
ATOM 665 N N . GLU A 1 87 ? -26.274 17.986 -30.408 1.00 65.44 87 GLU A N 1
ATOM 666 C CA . GLU A 1 87 ? -25.974 17.806 -31.843 1.00 65.44 87 GLU A CA 1
ATOM 667 C C . GLU A 1 87 ? -25.035 18.884 -32.412 1.00 65.44 87 GLU A C 1
ATOM 669 O O . GLU A 1 87 ? -24.291 18.624 -33.354 1.00 65.44 87 GLU A O 1
ATOM 674 N N . SER A 1 88 ? -25.029 20.080 -31.816 1.00 67.12 88 SER A N 1
ATOM 675 C CA . SER A 1 88 ? -24.104 21.169 -32.134 1.00 67.12 88 SER A CA 1
ATOM 676 C C . SER A 1 88 ? -23.624 21.874 -30.860 1.00 67.12 88 SER A C 1
ATOM 678 O O . SER A 1 88 ? -24.260 21.788 -29.809 1.00 67.12 88 SER A O 1
ATOM 680 N N . GLU A 1 89 ? -22.502 22.600 -30.939 1.00 67.56 89 GLU A N 1
ATOM 681 C CA . GLU A 1 89 ? -21.972 23.401 -29.817 1.00 67.56 89 GLU A CA 1
ATOM 682 C C . GLU A 1 89 ? -22.969 24.475 -29.331 1.00 67.56 89 GLU A C 1
ATOM 684 O O . GLU A 1 89 ? -22.916 24.871 -28.164 1.00 67.56 89 GLU A O 1
ATOM 689 N N . ASP A 1 90 ? -23.907 24.901 -30.177 1.00 70.00 90 ASP A N 1
ATOM 690 C CA . ASP A 1 90 ? -24.889 25.947 -29.863 1.00 70.00 90 ASP A CA 1
ATOM 691 C C . ASP A 1 90 ? -26.142 25.409 -29.151 1.00 70.00 90 ASP A C 1
ATOM 693 O O . ASP A 1 90 ? -26.820 26.146 -28.432 1.00 70.00 90 ASP A O 1
ATOM 697 N N . LYS A 1 91 ? -26.427 24.107 -29.282 1.00 78.62 91 LYS A N 1
ATOM 698 C CA . LYS A 1 91 ? -27.577 23.430 -28.665 1.00 78.62 91 LYS A CA 1
ATOM 699 C C . LYS A 1 91 ? -27.142 22.666 -27.417 1.00 78.62 91 LYS A C 1
ATOM 701 O O . LYS A 1 91 ? -26.843 21.475 -27.462 1.00 78.62 91 LYS A O 1
ATOM 706 N N . LYS A 1 92 ? -27.055 23.376 -26.291 1.00 84.38 92 LYS A N 1
ATOM 707 C CA . LYS A 1 92 ? -26.639 22.819 -24.994 1.00 84.38 92 LYS A CA 1
ATOM 708 C C . LYS A 1 92 ? -27.843 22.625 -24.074 1.00 84.38 92 LYS A C 1
ATOM 710 O O . LYS A 1 92 ? -28.595 23.577 -23.850 1.00 84.38 92 LYS A O 1
ATOM 715 N N . TYR A 1 93 ? -27.948 21.434 -23.487 1.00 90.19 93 TYR A N 1
ATOM 716 C CA . TYR A 1 93 ? -28.817 21.169 -22.341 1.00 90.19 93 TYR A CA 1
ATOM 717 C C . TYR A 1 93 ? -28.389 22.061 -21.165 1.00 90.19 93 TYR A C 1
ATOM 719 O O . TYR A 1 93 ? -27.205 22.104 -20.797 1.00 90.19 93 TYR A O 1
ATOM 727 N N . LYS A 1 94 ? -29.341 22.837 -20.639 1.00 93.06 94 LYS A N 1
ATOM 728 C CA . LYS A 1 94 ? -29.128 23.821 -19.567 1.00 93.06 94 LYS A CA 1
ATOM 729 C C . LYS A 1 94 ? -30.100 23.585 -18.427 1.00 93.06 94 LYS A C 1
ATOM 731 O O . LYS A 1 94 ? -31.258 23.255 -18.667 1.00 93.06 94 LYS A O 1
ATOM 736 N N . VAL A 1 95 ? -29.638 23.818 -17.203 1.00 94.12 95 VAL A N 1
ATOM 737 C CA . VAL A 1 95 ? -30.482 23.781 -16.004 1.00 94.12 95 VAL A CA 1
ATOM 738 C C . VAL A 1 95 ? -30.199 25.009 -15.159 1.00 94.12 95 VAL A C 1
ATOM 740 O O . VAL A 1 95 ? -29.042 25.290 -14.837 1.00 94.12 95 VAL A O 1
ATOM 743 N N . LYS A 1 96 ? -31.251 25.744 -14.804 1.00 94.25 96 LYS A N 1
ATOM 744 C CA . LYS A 1 96 ? -31.185 26.869 -13.879 1.00 94.25 96 LYS A CA 1
ATOM 745 C C . LYS A 1 96 ? -31.485 26.378 -12.467 1.00 94.25 96 LYS A C 1
ATOM 747 O O . LYS A 1 96 ? -32.535 25.795 -12.206 1.00 94.25 96 LYS A O 1
ATOM 752 N N . TYR A 1 97 ? -30.564 26.639 -11.549 1.00 93.25 97 TYR A N 1
ATOM 753 C CA . TYR A 1 97 ? -30.682 26.253 -10.147 1.00 93.25 97 TYR A CA 1
ATOM 754 C C . TYR A 1 97 ? -30.024 27.318 -9.267 1.00 93.25 97 TYR A C 1
ATOM 756 O O . TYR A 1 97 ? -28.943 27.807 -9.589 1.00 93.25 97 TYR A O 1
ATOM 764 N N . LYS A 1 98 ? -30.722 27.749 -8.207 1.00 90.25 98 LYS A N 1
ATOM 765 C CA . LYS A 1 98 ? -30.294 28.828 -7.289 1.00 90.25 98 LYS A CA 1
ATOM 766 C C . LYS A 1 98 ? -29.783 30.098 -7.991 1.00 90.25 98 LYS A C 1
ATOM 768 O O . LYS A 1 98 ? -28.820 30.726 -7.577 1.00 90.25 98 LYS A O 1
ATOM 773 N N . GLY A 1 99 ? -30.451 30.490 -9.079 1.00 87.25 99 GLY A N 1
ATOM 774 C CA . GLY A 1 99 ? -30.131 31.707 -9.834 1.00 87.25 99 GLY A CA 1
ATOM 775 C C . GLY A 1 99 ? -28.982 31.571 -10.840 1.00 87.25 99 GLY A C 1
ATOM 776 O O . GLY A 1 99 ? -28.826 32.463 -11.672 1.00 87.25 99 GLY A O 1
ATOM 777 N N . GLN A 1 100 ? -28.252 30.452 -10.847 1.00 90.75 100 GLN A N 1
ATOM 778 C CA . GLN A 1 100 ? -27.155 30.183 -11.778 1.00 90.75 100 GLN A CA 1
ATOM 779 C C . GLN A 1 100 ? -27.584 29.191 -12.873 1.00 90.75 100 GLN A C 1
ATOM 781 O O . GLN A 1 100 ? -28.481 28.373 -12.669 1.00 90.75 100 GLN A O 1
ATOM 786 N N . THR A 1 101 ? -26.982 29.287 -14.063 1.00 92.25 101 THR A N 1
ATOM 787 C CA . THR A 1 101 ? -27.264 28.383 -15.194 1.00 92.25 101 THR A CA 1
ATOM 788 C C . THR A 1 101 ? -26.093 27.438 -15.410 1.00 92.25 101 THR A C 1
ATOM 790 O O . THR A 1 101 ? -24.982 27.884 -15.690 1.00 92.25 101 THR A O 1
ATOM 793 N N . TYR A 1 102 ? -26.363 26.138 -15.351 1.00 89.88 102 TYR A N 1
ATOM 794 C CA . TYR A 1 102 ? -25.370 25.080 -15.502 1.00 89.88 102 TYR A CA 1
ATOM 795 C C . TYR A 1 102 ? -25.491 24.382 -16.859 1.00 89.88 102 TYR A C 1
ATOM 797 O O . TYR A 1 102 ? -26.576 24.299 -17.437 1.00 89.88 102 TYR A O 1
ATOM 805 N N . THR A 1 103 ? -24.373 23.846 -17.359 1.00 88.69 103 THR A N 1
ATOM 806 C CA . THR A 1 103 ? -24.276 23.067 -18.612 1.00 88.69 103 THR A CA 1
ATOM 807 C C . THR A 1 103 ? -23.393 21.840 -18.418 1.00 88.69 103 THR A C 1
ATOM 809 O O . THR A 1 103 ? -22.537 21.842 -17.532 1.00 88.69 103 THR A O 1
ATOM 812 N N . GLY A 1 104 ? -23.519 20.835 -19.289 1.00 85.75 104 GLY A N 1
ATOM 813 C CA . GLY A 1 104 ? -22.684 19.631 -19.223 1.00 85.75 104 GLY A CA 1
ATOM 814 C C . GLY A 1 104 ? -22.986 18.813 -17.965 1.00 85.75 104 GLY A C 1
ATOM 815 O O . GLY A 1 104 ? -24.122 18.810 -17.500 1.00 85.75 104 GLY A O 1
ATOM 816 N N . TYR A 1 105 ? -21.973 18.183 -17.371 1.00 87.00 105 TYR A N 1
ATOM 817 C CA . TYR A 1 105 ? -22.124 17.408 -16.132 1.00 87.00 105 TYR A CA 1
ATOM 818 C C . TYR A 1 105 ? -22.843 18.186 -15.012 1.00 87.00 105 TYR A C 1
ATOM 820 O O . TYR A 1 105 ? -23.812 17.699 -14.438 1.00 87.00 105 TYR A O 1
ATOM 828 N N . TRP A 1 106 ? -22.483 19.455 -14.783 1.00 89.25 106 TRP A N 1
ATOM 829 C CA . TRP A 1 106 ? -23.090 20.261 -13.715 1.00 89.25 106 TRP A CA 1
ATOM 830 C C . TRP A 1 106 ? -24.592 20.497 -13.872 1.00 89.25 106 TRP A C 1
ATOM 832 O O . TRP A 1 106 ? -25.288 20.701 -12.882 1.00 89.25 106 TRP A O 1
ATOM 842 N N . SER A 1 107 ? -25.115 20.446 -15.099 1.00 92.19 107 SER A N 1
ATOM 843 C CA . SER A 1 107 ? -26.560 20.552 -15.319 1.00 92.19 107 SER A CA 1
ATOM 844 C C . SER A 1 107 ? -27.325 19.314 -14.836 1.00 92.19 107 SER A C 1
ATOM 846 O O . SER A 1 107 ? -28.466 19.449 -14.399 1.00 92.19 107 SER A O 1
ATOM 848 N N . LEU A 1 108 ? -26.698 18.131 -14.829 1.00 93.81 108 LEU A N 1
ATOM 849 C CA . LEU A 1 108 ? -27.261 16.932 -14.205 1.00 93.81 108 LEU A CA 1
ATOM 850 C C . LEU A 1 108 ? -27.302 17.080 -12.684 1.00 93.81 108 LEU A C 1
ATOM 852 O O . LEU A 1 108 ? -28.366 16.898 -12.099 1.00 93.81 108 LEU A O 1
ATOM 856 N N . CYS A 1 109 ? -26.189 17.471 -12.056 1.00 93.69 109 CYS A N 1
ATOM 857 C CA . CYS A 1 109 ? -26.134 17.681 -10.605 1.00 93.69 109 CYS A CA 1
ATOM 858 C C . CYS A 1 109 ? -27.165 18.727 -10.156 1.00 93.69 109 CYS A C 1
ATOM 860 O O . CYS A 1 109 ? -27.874 18.526 -9.172 1.00 93.69 109 CYS A O 1
ATOM 862 N N . ALA A 1 110 ? -27.310 19.816 -10.919 1.00 94.38 110 ALA A N 1
ATOM 863 C CA . ALA A 1 110 ? -28.311 20.847 -10.667 1.00 94.38 110 ALA A CA 1
ATOM 864 C C . ALA A 1 110 ? -29.744 20.302 -10.776 1.00 94.38 110 ALA A C 1
ATOM 866 O O . ALA A 1 110 ? -30.580 20.626 -9.936 1.00 94.38 110 ALA A O 1
ATOM 867 N N . ALA A 1 111 ? -30.033 19.453 -11.769 1.00 95.25 111 ALA A N 1
ATOM 868 C CA . ALA A 1 111 ? -31.350 18.836 -11.927 1.00 95.25 111 ALA A CA 1
ATOM 869 C C . ALA A 1 111 ? -31.679 17.850 -10.794 1.00 95.25 111 ALA A C 1
ATOM 871 O O . ALA A 1 111 ? -32.794 17.874 -10.277 1.00 95.25 111 ALA A O 1
ATOM 872 N N . VAL A 1 112 ? -30.711 17.028 -10.374 1.00 95.56 112 VAL A N 1
ATOM 873 C CA . VAL A 1 112 ? -30.870 16.095 -9.245 1.00 95.56 112 VAL A CA 1
ATOM 874 C C . VAL A 1 112 ? -31.109 16.861 -7.945 1.00 95.56 112 VAL A C 1
ATOM 876 O O . VAL A 1 112 ? -32.064 16.564 -7.230 1.00 95.56 112 VAL A O 1
ATOM 879 N N . ASN A 1 113 ? -30.315 17.898 -7.668 1.00 95.06 113 ASN A N 1
ATOM 880 C CA . ASN A 1 113 ? -30.491 18.722 -6.472 1.00 95.06 113 ASN A CA 1
ATOM 881 C C . ASN A 1 113 ? -31.828 19.474 -6.489 1.00 95.06 113 ASN A C 1
ATOM 883 O O . ASN A 1 113 ? -32.521 19.500 -5.475 1.00 95.06 113 ASN A O 1
ATOM 887 N N . ARG A 1 114 ? -32.241 20.003 -7.650 1.00 94.94 114 ARG A N 1
ATOM 888 C CA . ARG A 1 114 ? -33.568 20.607 -7.839 1.00 94.94 114 ARG A CA 1
ATOM 889 C C . ARG A 1 114 ? -34.689 19.614 -7.528 1.00 94.94 114 ARG A C 1
ATOM 891 O O . ARG A 1 114 ? -35.606 19.958 -6.793 1.00 94.94 114 ARG A O 1
ATOM 898 N N . ALA A 1 115 ? -34.603 18.380 -8.026 1.00 94.50 115 ALA A N 1
ATOM 899 C CA . ALA A 1 115 ? -35.589 17.339 -7.732 1.00 94.50 115 ALA A CA 1
ATOM 900 C C . ALA A 1 115 ? -35.648 16.988 -6.234 1.00 94.50 115 ALA A C 1
ATOM 902 O O . ALA A 1 115 ? -36.733 16.808 -5.683 1.00 94.50 115 ALA A O 1
ATOM 903 N N . MET A 1 116 ? -34.499 16.926 -5.557 1.00 94.25 116 MET A N 1
ATOM 904 C CA . MET A 1 116 ? -34.447 16.677 -4.114 1.00 94.25 116 MET A CA 1
ATOM 905 C C . MET A 1 116 ? -35.036 17.834 -3.295 1.00 94.25 116 MET A C 1
ATOM 907 O O . MET A 1 116 ? -35.756 17.578 -2.332 1.00 94.25 116 MET A O 1
ATOM 911 N N . GLU A 1 117 ? -34.779 19.090 -3.679 1.00 92.94 117 GLU A N 1
ATOM 912 C CA . GLU A 1 117 ? -35.393 20.272 -3.046 1.00 92.94 117 GLU A CA 1
ATOM 913 C C . GLU A 1 117 ? -36.912 20.337 -3.286 1.00 92.94 117 GLU A C 1
ATOM 915 O O . GLU A 1 117 ? -37.653 20.775 -2.410 1.00 92.94 117 GLU A O 1
ATOM 920 N N . GLU A 1 118 ? -37.395 19.820 -4.420 1.00 93.31 118 GLU A N 1
ATOM 921 C CA . GLU A 1 118 ? -38.825 19.625 -4.711 1.00 93.31 118 GLU A CA 1
ATOM 922 C C . GLU A 1 118 ? -39.464 18.470 -3.905 1.00 93.31 118 GLU A C 1
ATOM 924 O O . GLU A 1 118 ? -40.650 18.183 -4.066 1.00 93.31 118 GLU A O 1
ATOM 929 N N . GLY A 1 119 ? -38.708 17.801 -3.025 1.00 92.44 119 GLY A N 1
ATOM 930 C CA . GLY A 1 119 ? -39.195 16.710 -2.177 1.00 92.44 119 GLY A CA 1
ATOM 931 C C . GLY A 1 119 ? -39.297 15.357 -2.887 1.00 92.44 119 GLY A C 1
ATOM 932 O O . GLY A 1 119 ? -39.914 14.429 -2.360 1.00 92.44 119 GLY A O 1
ATOM 933 N N . ILE A 1 120 ? -38.699 15.218 -4.073 1.00 93.81 120 ILE A N 1
ATOM 934 C CA . ILE A 1 120 ? -38.742 13.983 -4.856 1.00 93.81 120 ILE A CA 1
ATOM 935 C C . ILE A 1 120 ? -37.627 13.043 -4.372 1.00 93.81 120 ILE A C 1
ATOM 937 O O . ILE A 1 120 ? -36.455 13.432 -4.372 1.00 93.81 120 ILE A O 1
ATOM 941 N N . PRO A 1 121 ? -37.933 11.783 -4.002 1.00 93.25 121 PRO A N 1
ATOM 942 C CA . PRO A 1 121 ? -36.948 10.831 -3.487 1.00 93.25 121 PRO A CA 1
ATOM 943 C C . PRO A 1 121 ? -36.114 10.200 -4.619 1.00 93.25 121 PRO A C 1
ATOM 945 O O . PRO A 1 121 ? -36.028 8.979 -4.741 1.00 93.25 121 PRO A O 1
ATOM 948 N N . ILE A 1 122 ? -35.496 11.030 -5.466 1.00 94.31 122 ILE A N 1
ATOM 949 C CA . ILE A 1 122 ? -34.790 10.608 -6.685 1.00 94.31 122 ILE A CA 1
ATOM 950 C C . ILE A 1 122 ? -33.568 9.721 -6.402 1.00 94.31 122 ILE A C 1
ATOM 952 O O . ILE A 1 122 ? -33.196 8.927 -7.255 1.00 94.31 122 ILE A O 1
ATOM 956 N N . THR A 1 123 ? -32.979 9.791 -5.204 1.00 94.56 123 THR A N 1
ATOM 957 C CA . THR A 1 123 ? -31.851 8.941 -4.777 1.00 94.56 123 THR A CA 1
ATOM 958 C C . THR A 1 123 ? -32.281 7.597 -4.183 1.00 94.56 123 THR A C 1
ATOM 960 O O . THR A 1 123 ? -31.432 6.756 -3.906 1.00 94.56 123 THR A O 1
ATOM 963 N N . ASN A 1 124 ? -33.582 7.347 -4.000 1.00 94.81 124 ASN A N 1
ATOM 964 C CA . ASN A 1 124 ? -34.077 6.102 -3.415 1.00 94.81 124 ASN A CA 1
ATOM 965 C C . ASN A 1 124 ? -34.172 4.986 -4.483 1.00 94.81 124 ASN A C 1
ATOM 967 O O . ASN A 1 124 ? -34.998 5.105 -5.395 1.00 94.81 124 ASN A O 1
ATOM 971 N N . PRO A 1 125 ? -33.444 3.855 -4.353 1.00 94.19 125 PRO A N 1
ATOM 972 C CA . PRO A 1 125 ? -33.523 2.741 -5.312 1.00 94.19 125 PRO A CA 1
ATOM 973 C C . PRO A 1 125 ? -34.924 2.132 -5.422 1.00 94.19 125 PRO A C 1
ATOM 975 O O . PRO A 1 125 ? -35.347 1.675 -6.485 1.00 94.19 125 PRO A O 1
ATOM 978 N N . GLY A 1 126 ? -35.682 2.196 -4.324 1.00 93.25 126 GLY A N 1
ATOM 979 C CA . GLY A 1 126 ? -37.131 2.025 -4.234 1.00 93.25 126 GLY A CA 1
ATOM 980 C C . GLY A 1 126 ? -37.899 2.675 -5.375 1.00 93.25 126 GLY A C 1
ATOM 981 O O . GLY A 1 126 ? -38.678 2.001 -6.056 1.00 93.25 126 GLY A O 1
ATOM 982 N N . TYR A 1 127 ? -37.638 3.967 -5.548 1.00 94.44 127 TYR A N 1
ATOM 983 C CA . TYR A 1 127 ? -38.320 4.878 -6.451 1.00 94.44 127 TYR A CA 1
ATOM 984 C C . TYR A 1 127 ? -37.846 4.686 -7.893 1.00 94.44 127 TYR A C 1
ATOM 986 O O . TYR A 1 127 ? -38.650 4.376 -8.774 1.00 94.44 127 TYR A O 1
ATOM 994 N N . TYR A 1 128 ? -36.536 4.775 -8.139 1.00 94.94 128 TYR A N 1
ATOM 995 C CA . TYR A 1 128 ? -36.038 4.775 -9.514 1.00 94.94 128 TYR A CA 1
ATOM 996 C C . TYR A 1 128 ? -36.037 3.396 -10.201 1.00 94.94 128 TYR A C 1
ATOM 998 O O . TYR A 1 128 ? -36.019 3.329 -11.429 1.00 94.94 128 TYR A O 1
ATOM 1006 N N . ALA A 1 129 ? -36.198 2.296 -9.450 1.00 94.88 129 ALA A N 1
ATOM 1007 C CA . ALA A 1 129 ? -36.450 0.961 -10.013 1.00 94.88 129 ALA A CA 1
ATOM 1008 C C . ALA A 1 129 ? -37.734 0.880 -10.870 1.00 94.88 129 ALA A C 1
ATOM 1010 O O . ALA A 1 129 ? -37.852 -0.007 -11.716 1.00 94.88 129 ALA A O 1
ATOM 1011 N N . GLY A 1 130 ? -38.708 1.768 -10.628 1.00 92.88 130 GLY A N 1
ATOM 1012 C CA . GLY A 1 130 ? -39.978 1.847 -11.361 1.00 92.88 130 GLY A CA 1
ATOM 1013 C C . GLY A 1 130 ? -40.109 3.068 -12.276 1.00 92.88 130 GLY A C 1
ATOM 1014 O O . GLY A 1 130 ? -41.159 3.245 -12.886 1.00 92.88 130 GLY A O 1
ATOM 1015 N N . MET A 1 131 ? -39.066 3.898 -12.383 1.00 94.38 131 MET A N 1
ATOM 1016 C CA . MET A 1 131 ? -39.133 5.219 -13.017 1.00 94.38 131 MET A CA 1
ATOM 1017 C C . MET A 1 131 ? -39.555 5.152 -14.479 1.00 94.38 131 MET A C 1
ATOM 1019 O O . MET A 1 131 ? -39.070 4.313 -15.235 1.00 94.38 131 MET A O 1
ATOM 1023 N N . THR A 1 132 ? -40.446 6.036 -14.904 1.00 94.69 132 THR A N 1
ATOM 1024 C CA . THR A 1 132 ? -40.865 6.178 -16.301 1.00 94.69 132 THR A CA 1
ATOM 1025 C C . THR A 1 132 ? -40.071 7.262 -17.024 1.00 94.69 132 THR A C 1
ATOM 1027 O O . THR A 1 132 ? -39.506 8.165 -16.412 1.00 94.69 132 THR A O 1
ATOM 1030 N N . GLU A 1 133 ? -40.056 7.196 -18.355 1.00 94.44 133 GLU A N 1
ATOM 1031 C CA . GLU A 1 133 ? -39.423 8.222 -19.191 1.00 94.44 133 GLU A CA 1
ATOM 1032 C C . GLU A 1 133 ? -40.031 9.608 -18.965 1.00 94.44 133 GLU A C 1
ATOM 1034 O O . GLU A 1 133 ? -39.296 10.580 -18.849 1.00 94.44 133 GLU A O 1
ATOM 1039 N N . LYS A 1 134 ? -41.357 9.701 -18.804 1.00 94.56 134 LYS A N 1
ATOM 1040 C CA . LYS A 1 134 ? -42.044 10.970 -18.515 1.00 94.56 134 LYS A CA 1
ATOM 1041 C C . LYS A 1 134 ? -41.632 11.564 -17.171 1.00 94.56 134 LYS A C 1
ATOM 1043 O O . LYS A 1 134 ? -41.450 12.774 -17.075 1.00 94.56 134 LYS A O 1
ATOM 1048 N N . GLU A 1 135 ? -41.490 10.726 -16.147 1.00 94.50 135 GLU A N 1
ATOM 1049 C CA . GLU A 1 135 ? -41.008 11.172 -14.839 1.00 94.50 135 GLU A CA 1
ATOM 1050 C C . GLU A 1 135 ? -39.568 11.666 -14.949 1.00 94.50 135 GLU A C 1
ATOM 1052 O O . GLU A 1 135 ? -39.293 12.796 -14.562 1.00 94.50 135 GLU A O 1
ATOM 1057 N N . LEU A 1 136 ? -38.661 10.888 -15.553 1.00 95.62 136 LEU A N 1
ATOM 1058 C CA . LEU A 1 136 ? -37.271 11.323 -15.695 1.00 95.62 136 LEU A CA 1
ATOM 1059 C C . LEU A 1 136 ? -37.137 12.575 -16.576 1.00 95.62 136 LEU A C 1
ATOM 1061 O O . LEU A 1 136 ? -36.325 13.439 -16.257 1.00 95.62 136 LEU A O 1
ATOM 1065 N N . ALA A 1 137 ? -37.956 12.718 -17.625 1.00 94.75 137 ALA A N 1
ATOM 1066 C CA . ALA A 1 137 ? -38.025 13.925 -18.453 1.00 94.75 137 ALA A CA 1
ATOM 1067 C C . ALA A 1 137 ? -38.374 15.163 -17.619 1.00 94.75 137 ALA A C 1
ATOM 1069 O O . ALA A 1 137 ? -37.766 16.214 -17.786 1.00 94.75 137 ALA A O 1
ATOM 1070 N N . TYR A 1 138 ? -39.336 15.040 -16.700 1.00 94.31 138 TYR A N 1
ATOM 1071 C CA . TYR A 1 138 ? -39.707 16.128 -15.798 1.00 94.31 138 TYR A CA 1
ATOM 1072 C C . TYR A 1 138 ? -38.581 16.461 -14.805 1.00 94.31 138 TYR A C 1
ATOM 1074 O O . TYR A 1 138 ? -38.308 17.634 -14.541 1.00 94.31 138 TYR A O 1
ATOM 1082 N N . LEU A 1 139 ? -37.902 15.448 -14.262 1.00 94.00 139 LEU A N 1
ATOM 1083 C CA . LEU A 1 139 ? -36.803 15.638 -13.306 1.00 94.00 139 LEU A CA 1
ATOM 1084 C C . LEU A 1 139 ? -35.591 16.306 -13.973 1.00 94.00 139 LEU A C 1
ATOM 1086 O O . LEU A 1 139 ? -35.036 17.275 -13.451 1.00 94.00 139 LEU A O 1
ATOM 1090 N N . LEU A 1 140 ? -35.237 15.838 -15.170 1.00 94.56 140 LEU A N 1
ATOM 1091 C CA . LEU A 1 140 ? -34.144 16.342 -16.002 1.00 94.56 140 LEU A CA 1
ATOM 1092 C C . LEU A 1 140 ? -34.626 17.364 -17.044 1.00 94.56 140 LEU A C 1
ATOM 1094 O O . LEU A 1 140 ? -34.052 17.467 -18.125 1.00 94.56 140 LEU A O 1
ATOM 1098 N N . ARG A 1 141 ? -35.701 18.105 -16.752 1.00 93.88 141 ARG A N 1
ATOM 1099 C CA . ARG A 1 141 ? -36.239 19.112 -17.677 1.00 93.88 141 ARG A CA 1
ATOM 1100 C C . ARG A 1 141 ? -35.234 20.240 -17.895 1.00 93.88 141 ARG A C 1
ATOM 1102 O O . ARG A 1 141 ? -34.649 20.750 -16.931 1.00 93.88 141 ARG A O 1
ATOM 1109 N N . SER A 1 142 ? -35.057 20.641 -19.149 1.00 93.44 142 SER A N 1
ATOM 1110 C CA . SER A 1 142 ? -34.148 21.729 -19.489 1.00 93.44 142 SER A CA 1
ATOM 1111 C C . SER A 1 142 ? -34.800 23.099 -19.316 1.00 93.44 142 SER A C 1
ATOM 1113 O O . SER A 1 142 ? -36.004 23.263 -19.479 1.00 93.44 142 SER A O 1
ATOM 1115 N N . ASP A 1 143 ? -33.969 24.094 -19.021 1.00 93.12 143 ASP A N 1
ATOM 1116 C CA . ASP A 1 143 ? -34.292 25.518 -19.108 1.00 93.12 143 ASP A CA 1
ATOM 1117 C C . ASP A 1 143 ? -33.872 26.116 -20.478 1.00 93.12 143 ASP A C 1
ATOM 1119 O O . ASP A 1 143 ? -33.791 27.335 -20.633 1.00 93.12 143 ASP A O 1
ATOM 1123 N N . SER A 1 144 ? -33.553 25.270 -21.470 1.00 88.44 144 SER A N 1
ATOM 1124 C CA . SER A 1 144 ? -33.301 25.633 -22.874 1.00 88.44 144 SER A CA 1
ATOM 1125 C C . SER A 1 144 ? -34.107 24.759 -23.841 1.00 88.44 144 SER A C 1
ATOM 1127 O O . SER A 1 144 ? -34.696 23.761 -23.441 1.00 88.44 144 SER A O 1
ATOM 1129 N N . ASP A 1 145 ? -34.069 25.087 -25.138 1.00 86.88 145 ASP A N 1
ATOM 1130 C CA . ASP A 1 145 ? -34.721 24.316 -26.215 1.00 86.88 145 ASP A CA 1
ATOM 1131 C C . ASP A 1 145 ? -34.018 22.976 -26.532 1.00 86.88 145 ASP A C 1
ATOM 1133 O O . ASP A 1 145 ? -34.142 22.433 -27.630 1.00 86.88 145 ASP A O 1
ATOM 1137 N N . THR A 1 146 ? -33.166 22.476 -25.637 1.00 89.31 146 THR A N 1
ATOM 1138 C CA . THR A 1 146 ? -32.400 21.242 -25.836 1.00 89.31 146 THR A CA 1
ATOM 1139 C C . THR A 1 146 ? -32.622 20.320 -24.654 1.00 89.31 146 THR A C 1
ATOM 1141 O O . THR A 1 146 ? -32.110 20.584 -23.571 1.00 89.31 146 THR A O 1
ATOM 1144 N N . ASP A 1 147 ? -33.338 19.225 -24.880 1.00 89.88 147 ASP A N 1
ATOM 1145 C CA . ASP A 1 147 ? -33.612 18.218 -23.857 1.00 89.88 147 ASP A CA 1
ATOM 1146 C C . ASP A 1 147 ? -32.371 17.399 -23.473 1.00 89.88 147 ASP A C 1
ATOM 1148 O O . ASP A 1 147 ? -31.349 17.385 -24.170 1.00 89.88 147 ASP A O 1
ATOM 1152 N N . MET A 1 148 ? -32.470 16.691 -22.344 1.00 91.06 148 MET A N 1
ATOM 1153 C CA . MET A 1 148 ? -31.428 15.779 -21.881 1.00 91.06 148 MET A CA 1
ATOM 1154 C C . MET A 1 148 ? -31.206 14.652 -22.911 1.00 91.06 148 MET A C 1
ATOM 1156 O O . MET A 1 148 ? -32.129 13.880 -23.187 1.00 91.06 148 MET A O 1
ATOM 1160 N N . PRO A 1 149 ? -29.988 14.490 -23.453 1.00 89.81 149 PRO A N 1
ATOM 1161 C CA . PRO A 1 149 ? -29.683 13.408 -24.382 1.00 89.81 149 PRO A CA 1
ATOM 1162 C C . PRO A 1 149 ? -29.763 12.024 -23.722 1.00 89.81 149 PRO A C 1
ATOM 1164 O O . PRO A 1 149 ? -29.465 11.857 -22.534 1.00 89.81 149 PRO A O 1
ATOM 1167 N N . MET A 1 150 ? -30.099 11.020 -24.541 1.00 91.81 150 MET A N 1
ATOM 1168 C CA . MET A 1 150 ? -30.165 9.598 -24.165 1.00 91.81 150 MET A CA 1
ATOM 1169 C C . MET A 1 150 ? -31.093 9.323 -22.970 1.00 91.81 150 MET A C 1
ATOM 1171 O O . MET A 1 150 ? -30.760 8.576 -22.047 1.00 91.81 150 MET A O 1
ATOM 1175 N N . LEU A 1 151 ? -32.254 9.987 -22.944 1.00 93.38 151 LEU A N 1
ATOM 1176 C CA . LEU A 1 151 ? -33.184 9.909 -21.821 1.00 93.38 151 LEU A CA 1
ATOM 1177 C C . LEU A 1 151 ? -33.676 8.476 -21.569 1.00 93.38 151 LEU A C 1
ATOM 1179 O O . LEU A 1 151 ? -33.708 8.035 -20.422 1.00 93.38 151 LEU A O 1
ATOM 1183 N N . GLN A 1 152 ? -34.005 7.727 -22.623 1.00 95.12 152 GLN A N 1
ATOM 1184 C CA . GLN A 1 152 ? -34.485 6.353 -22.483 1.00 95.12 152 GLN A CA 1
ATOM 1185 C C . GLN A 1 152 ? -33.405 5.426 -21.909 1.00 95.12 152 GLN A C 1
ATOM 1187 O O . GLN A 1 152 ? -33.689 4.585 -21.055 1.00 95.12 152 GLN A O 1
ATOM 1192 N N . GLU A 1 153 ? -32.151 5.590 -22.321 1.00 95.75 153 GLU A N 1
ATOM 1193 C CA . GLU A 1 153 ? -31.022 4.830 -21.793 1.00 95.75 153 GLU A CA 1
ATOM 1194 C C . GLU A 1 153 ? -30.760 5.162 -20.321 1.00 95.75 153 GLU A C 1
ATOM 1196 O O . GLU A 1 153 ? -30.471 4.269 -19.527 1.00 95.75 153 GLU A O 1
ATOM 1201 N N . ARG A 1 154 ? -30.939 6.426 -19.918 1.00 95.94 154 ARG A N 1
ATOM 1202 C CA . ARG A 1 154 ? -30.881 6.835 -18.506 1.00 95.94 154 ARG A CA 1
ATOM 1203 C C . ARG A 1 154 ? -31.963 6.155 -17.670 1.00 95.94 154 ARG A C 1
ATOM 1205 O O . ARG A 1 154 ? -31.654 5.643 -16.598 1.00 95.94 154 ARG A O 1
ATOM 1212 N N . VAL A 1 155 ? -33.201 6.090 -18.171 1.00 97.19 155 VAL A N 1
ATOM 1213 C CA . VAL A 1 155 ? -34.292 5.343 -17.516 1.00 97.19 155 VAL A CA 1
ATOM 1214 C C . VAL A 1 155 ? -33.919 3.870 -17.366 1.00 97.19 155 VAL A C 1
ATOM 1216 O O . VAL A 1 155 ? -34.115 3.295 -16.297 1.00 97.19 155 VAL A O 1
ATOM 1219 N N . ASN A 1 156 ? -33.368 3.256 -18.416 1.00 97.56 156 ASN A N 1
ATOM 1220 C CA . ASN A 1 156 ? -32.973 1.848 -18.392 1.00 97.56 156 ASN A CA 1
ATOM 1221 C C . ASN A 1 156 ? -31.881 1.589 -17.341 1.00 97.56 156 ASN A C 1
ATOM 1223 O O . ASN A 1 156 ? -32.031 0.668 -16.539 1.00 97.56 156 ASN A O 1
ATOM 1227 N N . ASN A 1 157 ? -30.846 2.435 -17.292 1.00 97.19 157 ASN A N 1
ATOM 1228 C CA . ASN A 1 157 ? -29.763 2.327 -16.311 1.00 97.19 157 ASN A CA 1
ATOM 1229 C C . ASN A 1 157 ? -30.276 2.502 -14.873 1.00 97.19 157 ASN A C 1
ATOM 1231 O O . ASN A 1 157 ? -29.886 1.746 -13.989 1.00 97.19 157 ASN A O 1
ATOM 1235 N N . LEU A 1 158 ? -31.189 3.452 -14.629 1.00 97.19 158 LEU A N 1
ATOM 1236 C CA . LEU A 1 158 ? -31.796 3.635 -13.307 1.00 97.19 158 LEU A CA 1
ATOM 1237 C C . LEU A 1 158 ? -32.642 2.430 -12.894 1.00 97.19 158 LEU A C 1
ATOM 1239 O O . LEU A 1 158 ? -32.510 1.939 -11.776 1.00 97.19 158 LEU A O 1
ATOM 1243 N N . ARG A 1 159 ? -33.485 1.910 -13.792 1.00 97.56 159 ARG A N 1
ATOM 1244 C CA . ARG A 1 159 ? -34.299 0.721 -13.503 1.00 97.56 159 ARG A CA 1
ATOM 1245 C C . ARG A 1 159 ? -33.433 -0.484 -13.168 1.00 97.56 159 ARG A C 1
ATOM 1247 O O . ARG A 1 159 ? -33.704 -1.150 -12.172 1.00 97.56 159 ARG A O 1
ATOM 1254 N N . GLU A 1 160 ? -32.392 -0.724 -13.964 1.00 97.38 160 GLU A N 1
ATOM 1255 C CA . GLU A 1 160 ? -31.402 -1.769 -13.702 1.00 97.38 160 GLU A CA 1
ATOM 1256 C C . GLU A 1 160 ? -30.767 -1.573 -12.322 1.00 97.38 160 GLU A C 1
ATOM 1258 O O . GLU A 1 160 ? -30.842 -2.464 -11.476 1.00 97.38 160 GLU A O 1
ATOM 1263 N N . ALA A 1 161 ? -30.192 -0.396 -12.068 1.00 97.25 161 ALA A N 1
ATOM 1264 C CA . ALA A 1 161 ? -29.510 -0.103 -10.817 1.00 97.25 161 ALA A CA 1
ATOM 1265 C C . ALA A 1 161 ? -30.437 -0.280 -9.604 1.00 97.25 161 ALA A C 1
ATOM 1267 O O . ALA A 1 161 ? -30.053 -0.884 -8.602 1.00 97.25 161 ALA A O 1
ATOM 1268 N N . GLY A 1 162 ? -31.687 0.172 -9.715 1.00 97.06 162 GLY A N 1
ATOM 1269 C CA . GLY A 1 162 ? -32.678 0.079 -8.649 1.00 97.06 162 GLY A CA 1
ATOM 1270 C C . GLY A 1 162 ? -33.105 -1.360 -8.366 1.00 97.06 162 GLY A C 1
ATOM 1271 O O . GLY A 1 162 ? -33.243 -1.739 -7.203 1.00 97.06 162 GLY A O 1
ATOM 1272 N N . GLN A 1 163 ? -33.281 -2.177 -9.409 1.00 96.62 163 GLN A N 1
ATOM 1273 C CA . GLN A 1 163 ? -33.581 -3.608 -9.273 1.00 96.62 163 GLN A CA 1
ATOM 1274 C C . GLN A 1 163 ? -32.410 -4.360 -8.636 1.00 96.62 163 GLN A C 1
ATOM 1276 O O . GLN A 1 163 ? -32.597 -5.049 -7.635 1.00 96.62 163 GLN A O 1
ATOM 1281 N N . VAL A 1 164 ? -31.191 -4.153 -9.139 1.00 97.31 164 VAL A N 1
ATOM 1282 C CA . VAL A 1 164 ? -29.978 -4.798 -8.618 1.00 97.31 164 VAL A CA 1
ATOM 1283 C C . VAL A 1 164 ? -29.748 -4.444 -7.148 1.00 97.31 164 VAL A C 1
ATOM 1285 O O . VAL A 1 164 ? -29.467 -5.331 -6.339 1.00 97.31 164 VAL A O 1
ATOM 1288 N N . LEU A 1 165 ? -29.906 -3.172 -6.771 1.00 97.19 165 LEU A N 1
ATOM 1289 C CA . LEU A 1 165 ? -29.769 -2.751 -5.378 1.00 97.19 165 LEU A CA 1
ATOM 1290 C C . LEU A 1 165 ? -30.819 -3.388 -4.471 1.00 97.19 165 LEU A C 1
ATOM 1292 O O . LEU A 1 165 ? -30.463 -3.868 -3.395 1.00 97.19 165 LEU A O 1
ATOM 1296 N N . LYS A 1 166 ? -32.087 -3.444 -4.899 1.00 94.88 166 LYS A N 1
ATOM 1297 C CA . LYS A 1 166 ? -33.158 -4.110 -4.140 1.00 94.88 166 LYS A CA 1
ATOM 1298 C C . LYS A 1 166 ? -32.893 -5.599 -3.941 1.00 94.88 166 LYS A C 1
ATOM 1300 O O . LYS A 1 166 ? -33.099 -6.103 -2.846 1.00 94.88 166 LYS A O 1
ATOM 1305 N N . GLU A 1 167 ? -32.454 -6.290 -4.987 1.00 95.31 167 GLU A N 1
ATOM 1306 C CA . GLU A 1 167 ? -32.324 -7.749 -4.977 1.00 95.31 167 GLU A CA 1
ATOM 1307 C C . GLU A 1 167 ? -31.040 -8.240 -4.297 1.00 95.31 167 GLU A C 1
ATOM 1309 O O . GLU A 1 167 ? -31.048 -9.295 -3.666 1.00 95.31 167 GLU A O 1
ATOM 1314 N N . LYS A 1 168 ? -29.927 -7.506 -4.431 1.00 94.75 168 LYS A N 1
ATOM 1315 C CA . LYS A 1 168 ? -28.591 -7.992 -4.031 1.00 94.75 168 LYS A CA 1
ATOM 1316 C C . LYS A 1 168 ? -27.916 -7.193 -2.914 1.00 94.75 168 LYS A C 1
ATOM 1318 O O . LYS A 1 168 ? -26.913 -7.660 -2.352 1.00 94.75 168 LYS A O 1
ATOM 1323 N N . PHE A 1 169 ? -28.420 -5.997 -2.608 1.00 96.00 169 PHE A N 1
ATOM 1324 C CA . PHE A 1 169 ? -27.775 -5.042 -1.699 1.00 96.00 169 PHE A CA 1
ATOM 1325 C C . PHE A 1 169 ? -28.766 -4.349 -0.744 1.00 96.00 169 PHE A C 1
ATOM 1327 O O . PHE A 1 169 ? -28.494 -3.249 -0.266 1.00 96.00 169 PHE A O 1
ATOM 1334 N N . ASP A 1 170 ? -29.905 -4.984 -0.451 1.00 92.12 170 ASP A N 1
ATOM 1335 C CA . ASP A 1 170 ? -30.928 -4.510 0.497 1.00 92.12 170 ASP A CA 1
ATOM 1336 C C . ASP A 1 170 ? -31.395 -3.061 0.247 1.00 92.12 170 ASP A C 1
ATOM 1338 O O . ASP A 1 170 ? -31.703 -2.313 1.172 1.00 92.12 170 ASP A O 1
ATOM 1342 N N . GLY A 1 171 ? -31.422 -2.645 -1.021 1.00 91.50 171 GLY A N 1
ATOM 1343 C CA . GLY A 1 171 ? -31.906 -1.330 -1.434 1.00 91.50 171 GLY A CA 1
ATOM 1344 C C . GLY A 1 171 ? -30.973 -0.153 -1.129 1.00 91.50 171 GLY A C 1
ATOM 1345 O O . GLY A 1 171 ? -31.466 0.969 -1.102 1.00 91.50 171 GLY A O 1
ATOM 1346 N N . SER A 1 172 ? -29.665 -0.363 -0.920 1.00 92.81 172 SER A N 1
ATOM 1347 C CA . SER A 1 172 ? -28.685 0.730 -0.761 1.00 92.81 172 SER A CA 1
ATOM 1348 C C . SER A 1 172 ? -27.310 0.382 -1.340 1.00 92.81 172 SER A C 1
ATOM 1350 O O . SER A 1 172 ? -26.790 -0.718 -1.126 1.00 92.81 172 SER A O 1
ATOM 1352 N N . PHE A 1 173 ? -26.673 1.337 -2.031 1.00 96.69 173 PHE A N 1
ATOM 1353 C CA . PHE A 1 173 ? -25.326 1.139 -2.584 1.00 96.69 173 PHE A CA 1
ATOM 1354 C C . PHE A 1 173 ? -24.248 1.057 -1.493 1.00 96.69 173 PHE A C 1
ATOM 1356 O O . PHE A 1 173 ? -23.221 0.401 -1.677 1.00 96.69 173 PHE A O 1
ATOM 1363 N N . VAL A 1 174 ? -24.512 1.598 -0.300 1.00 96.38 174 VAL A N 1
ATOM 1364 C CA . VAL A 1 174 ? -23.629 1.469 0.869 1.00 96.38 174 VAL A CA 1
ATOM 1365 C C . VAL A 1 174 ? -23.334 -0.003 1.192 1.00 96.38 174 VAL A C 1
ATOM 1367 O O . VAL A 1 174 ? -22.219 -0.352 1.580 1.00 96.38 174 VAL A O 1
ATOM 1370 N N . ASN A 1 175 ? -24.293 -0.908 0.981 1.00 95.38 175 ASN A N 1
ATOM 1371 C CA . ASN A 1 175 ? -24.076 -2.343 1.177 1.00 95.38 175 ASN A CA 1
ATOM 1372 C C . ASN A 1 175 ? -23.162 -2.963 0.108 1.00 95.38 175 ASN A C 1
ATOM 1374 O O . ASN A 1 175 ? -22.469 -3.940 0.396 1.00 95.38 175 ASN A O 1
ATOM 1378 N N . CYS A 1 176 ? -23.116 -2.393 -1.099 1.00 94.81 176 CYS A N 1
ATOM 1379 C CA . CYS A 1 176 ? -22.128 -2.757 -2.114 1.00 94.81 176 CYS A CA 1
ATOM 1380 C C . CYS A 1 176 ? -20.718 -2.336 -1.670 1.00 94.81 176 CYS A C 1
ATOM 1382 O O . CYS A 1 176 ? -19.804 -3.160 -1.702 1.00 94.81 176 CYS A O 1
ATOM 1384 N N . ILE A 1 177 ? -20.563 -1.115 -1.139 1.00 96.06 177 ILE A N 1
ATOM 1385 C CA . ILE A 1 177 ? -19.297 -0.626 -0.559 1.00 96.06 177 ILE A CA 1
ATOM 1386 C C . ILE A 1 177 ? -18.855 -1.518 0.608 1.00 96.06 177 ILE A C 1
ATOM 1388 O O . ILE A 1 177 ? -17.733 -2.013 0.627 1.00 96.06 177 ILE A O 1
ATOM 1392 N N . ARG A 1 178 ? -19.745 -1.829 1.560 1.00 94.00 178 ARG A N 1
ATOM 1393 C CA . ARG A 1 178 ? -19.415 -2.708 2.702 1.00 94.00 178 ARG A CA 1
ATOM 1394 C C . ARG A 1 178 ? -18.885 -4.078 2.258 1.00 94.00 178 ARG A C 1
ATOM 1396 O O . ARG A 1 178 ? -18.005 -4.631 2.914 1.00 94.00 178 ARG A O 1
ATOM 1403 N N . LYS A 1 179 ? -19.383 -4.624 1.141 1.00 93.81 179 LYS A N 1
ATOM 1404 C CA . LYS A 1 179 ? -18.934 -5.913 0.584 1.00 93.81 179 LYS A CA 1
ATOM 1405 C C . LYS A 1 179 ? -17.543 -5.854 -0.062 1.00 93.81 179 LYS A C 1
ATOM 1407 O O . LYS A 1 179 ? -16.899 -6.904 -0.166 1.00 93.81 179 LYS A O 1
ATOM 1412 N N . CYS A 1 180 ? -17.051 -4.678 -0.469 1.00 91.81 180 CYS A N 1
ATOM 1413 C CA . CYS A 1 180 ? -15.697 -4.559 -1.017 1.00 91.81 180 CYS A CA 1
ATOM 1414 C C . CYS A 1 180 ? -14.612 -4.676 0.065 1.00 91.81 180 CYS A C 1
ATOM 1416 O O . CYS A 1 180 ? -13.497 -5.079 -0.248 1.00 91.81 180 CYS A O 1
ATOM 1418 N N . GLY A 1 181 ? -14.946 -4.422 1.336 1.00 90.31 181 GLY A N 1
ATOM 1419 C CA . GLY A 1 181 ? -14.028 -4.608 2.462 1.00 90.31 181 GLY A CA 1
ATOM 1420 C C . GLY A 1 181 ? -12.801 -3.696 2.423 1.00 90.31 181 GLY A C 1
ATOM 1421 O O . GLY A 1 181 ? -11.740 -4.136 2.842 1.00 90.31 181 GLY A O 1
ATOM 1422 N N . GLY A 1 182 ? -12.941 -2.474 1.897 1.00 91.06 182 GLY A N 1
ATOM 1423 C CA . GLY A 1 182 ? -11.846 -1.502 1.807 1.00 91.06 182 GLY A CA 1
ATOM 1424 C C . GLY A 1 182 ? -10.992 -1.600 0.539 1.00 91.06 182 GLY A C 1
ATOM 1425 O O . GLY A 1 182 ? -10.004 -0.891 0.439 1.00 91.06 182 GLY A O 1
ATOM 1426 N N . SER A 1 183 ? -11.356 -2.424 -0.454 1.00 95.25 183 SER A N 1
ATOM 1427 C CA . SER A 1 183 ? -10.654 -2.462 -1.752 1.00 95.25 183 SER A CA 1
ATOM 1428 C C . SER A 1 183 ? -11.454 -1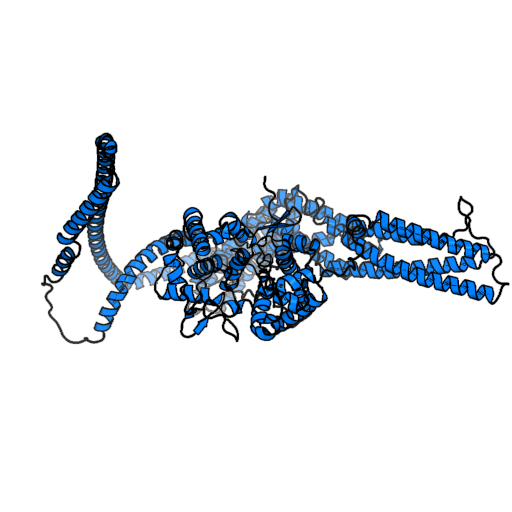.781 -2.869 1.00 95.25 183 SER A C 1
ATOM 1430 O O . SER A 1 183 ? -12.596 -2.155 -3.161 1.00 95.25 183 SER A O 1
ATOM 1432 N N . ALA A 1 184 ? -10.824 -0.809 -3.524 1.00 94.44 184 ALA A N 1
ATOM 1433 C CA . ALA A 1 184 ? -11.250 -0.143 -4.744 1.00 94.44 184 ALA A CA 1
ATOM 1434 C C . ALA A 1 184 ? -11.355 -1.130 -5.917 1.00 94.44 184 ALA A C 1
ATOM 1436 O O . ALA A 1 184 ? -12.383 -1.142 -6.591 1.00 94.44 184 ALA A O 1
ATOM 1437 N N . GLN A 1 185 ? -10.380 -2.027 -6.130 1.00 94.12 185 GLN A N 1
ATOM 1438 C CA . GLN A 1 185 ? -10.477 -3.040 -7.200 1.00 94.12 185 GLN A CA 1
ATOM 1439 C C . GLN A 1 185 ? -11.630 -4.017 -6.970 1.00 94.12 185 GLN A C 1
ATOM 1441 O O . GLN A 1 185 ? -12.355 -4.384 -7.899 1.00 94.12 185 GLN A O 1
ATOM 1446 N N . LYS A 1 186 ? -11.858 -4.417 -5.716 1.00 95.50 186 LYS A N 1
ATOM 1447 C CA . LYS A 1 186 ? -12.993 -5.279 -5.386 1.00 95.50 186 LYS A CA 1
ATOM 1448 C C . LYS A 1 186 ? -14.324 -4.551 -5.563 1.00 95.50 186 LYS A C 1
ATOM 1450 O O . LYS A 1 186 ? -15.282 -5.171 -6.023 1.00 95.50 186 LYS A O 1
ATOM 1455 N N . LEU A 1 187 ? -14.399 -3.255 -5.245 1.00 97.00 187 LEU A N 1
ATOM 1456 C CA . LEU A 1 187 ? -15.587 -2.445 -5.529 1.00 97.00 187 LEU A CA 1
ATOM 1457 C C . LEU A 1 187 ? -15.816 -2.317 -7.040 1.00 97.00 187 LEU A C 1
ATOM 1459 O O . LEU A 1 187 ? -16.941 -2.525 -7.488 1.00 97.00 187 LEU A O 1
ATOM 1463 N N . LEU A 1 188 ? -14.760 -2.085 -7.825 1.00 95.94 188 LEU A N 1
ATOM 1464 C CA . LEU A 1 188 ? -14.812 -2.049 -9.289 1.00 95.94 188 LEU A CA 1
ATOM 1465 C C . LEU A 1 188 ? -15.399 -3.350 -9.843 1.00 95.94 188 LEU A C 1
ATOM 1467 O O . LEU A 1 188 ? -16.389 -3.309 -10.571 1.00 95.94 188 LEU A O 1
ATOM 1471 N N . SER A 1 189 ? -14.857 -4.497 -9.421 1.00 95.62 189 SER A N 1
ATOM 1472 C CA . SER A 1 189 ? -15.338 -5.833 -9.797 1.00 95.62 189 SER A CA 1
ATOM 1473 C C . SER A 1 189 ? -16.804 -6.064 -9.405 1.00 95.62 189 SER A C 1
ATOM 1475 O O . SER A 1 189 ? -17.602 -6.543 -10.217 1.00 95.62 189 SER A O 1
ATOM 1477 N N . LEU A 1 190 ? -17.205 -5.680 -8.186 1.00 96.44 190 LEU A N 1
ATOM 1478 C CA . LEU A 1 190 ? -18.597 -5.776 -7.732 1.00 96.44 190 LEU A CA 1
ATOM 1479 C C . LEU A 1 190 ? -19.539 -4.924 -8.588 1.00 96.44 190 LEU A C 1
ATOM 1481 O O . LEU A 1 190 ? -20.635 -5.386 -8.910 1.00 96.44 190 LEU A O 1
ATOM 1485 N N . VAL A 1 191 ? -19.112 -3.725 -8.988 1.00 96.94 191 VAL A N 1
ATOM 1486 C CA . VAL A 1 191 ? -19.905 -2.837 -9.841 1.00 96.94 191 VAL A CA 1
ATOM 1487 C C . VAL A 1 191 ? -20.088 -3.452 -11.233 1.00 96.94 191 VAL A C 1
ATOM 1489 O O . VAL A 1 191 ? -21.221 -3.698 -11.638 1.00 96.94 191 VAL A O 1
ATOM 1492 N N . VAL A 1 192 ? -19.014 -3.805 -11.948 1.00 95.19 192 VAL A N 1
ATOM 1493 C CA . VAL A 1 192 ? -19.130 -4.309 -13.338 1.00 95.19 192 VAL A CA 1
ATOM 1494 C C . VAL A 1 192 ? -19.770 -5.702 -13.445 1.00 95.19 192 VAL A C 1
ATOM 1496 O O . VAL A 1 192 ? -20.387 -6.046 -14.463 1.00 95.19 192 VAL A O 1
ATOM 1499 N N . SER A 1 193 ? -19.673 -6.514 -12.387 1.00 94.12 193 SER A N 1
ATOM 1500 C CA . SER A 1 193 ? -20.317 -7.833 -12.332 1.00 94.12 193 SER A CA 1
ATOM 1501 C C . SER A 1 193 ? -21.821 -7.761 -12.056 1.00 94.12 193 SER A C 1
ATOM 1503 O O . SER A 1 193 ? -22.552 -8.647 -12.504 1.00 94.12 193 SER A O 1
ATOM 1505 N N . ASN A 1 194 ? -22.301 -6.724 -11.358 1.00 95.62 194 ASN A N 1
ATOM 1506 C CA . ASN A 1 194 ? -23.711 -6.603 -10.973 1.00 95.62 194 ASN A CA 1
ATOM 1507 C C . ASN A 1 194 ? -24.505 -5.580 -11.787 1.00 95.62 194 ASN A C 1
ATOM 1509 O O . ASN A 1 194 ? -25.706 -5.783 -11.942 1.00 95.62 194 ASN A O 1
ATOM 1513 N N . PHE A 1 195 ? -23.863 -4.537 -12.314 1.00 96.06 195 PHE A N 1
ATOM 1514 C CA . PHE A 1 195 ? -24.500 -3.471 -13.084 1.00 96.06 195 PHE A CA 1
ATOM 1515 C C . PHE A 1 195 ? -23.931 -3.466 -14.507 1.00 96.06 195 PHE A C 1
ATOM 1517 O O . PHE A 1 195 ? -22.823 -2.986 -14.754 1.00 96.06 195 PHE A O 1
ATOM 1524 N N . SER A 1 196 ? -24.674 -4.027 -15.461 1.00 93.75 196 SER A N 1
ATOM 1525 C CA . SER A 1 196 ? -24.223 -4.176 -16.850 1.00 93.75 196 SER A CA 1
ATOM 1526 C C . SER A 1 196 ? -24.018 -2.833 -17.548 1.00 93.75 196 SER A C 1
ATOM 1528 O O . SER A 1 196 ? -23.105 -2.710 -18.363 1.00 93.75 196 SER A O 1
ATOM 1530 N N . SER A 1 197 ? -24.765 -1.796 -17.157 1.00 94.06 197 SER A N 1
ATOM 1531 C CA . SER A 1 197 ? -24.557 -0.425 -17.634 1.00 94.06 197 SER A CA 1
ATOM 1532 C C . SER A 1 197 ? -23.145 0.117 -17.363 1.00 94.06 197 SER A C 1
ATOM 1534 O O . SER A 1 197 ? -22.679 0.988 -18.095 1.00 94.06 197 SER A O 1
ATOM 1536 N N . TYR A 1 198 ? -22.411 -0.414 -16.384 1.00 95.56 198 TYR A N 1
ATOM 1537 C CA . TYR A 1 198 ? -21.031 -0.014 -16.090 1.00 95.56 198 TYR A CA 1
ATOM 1538 C C . TYR A 1 198 ? -19.956 -0.822 -16.848 1.00 95.56 198 TYR A C 1
ATOM 1540 O O . TYR A 1 198 ? -18.773 -0.484 -16.766 1.00 95.56 198 TYR A O 1
ATOM 1548 N N . ARG A 1 199 ? -20.335 -1.870 -17.596 1.00 94.25 199 ARG A N 1
ATOM 1549 C CA . ARG A 1 199 ? -19.415 -2.811 -18.259 1.00 94.25 199 ARG A CA 1
ATOM 1550 C C . ARG A 1 199 ? -18.906 -2.300 -19.617 1.00 94.25 199 ARG A C 1
ATOM 1552 O O . ARG A 1 199 ? -19.260 -2.808 -20.675 1.00 94.25 199 ARG A O 1
ATOM 1559 N N . ASP A 1 200 ? -18.074 -1.269 -19.550 1.00 94.38 200 ASP A N 1
ATOM 1560 C CA . ASP A 1 200 ? -17.369 -0.635 -20.675 1.00 94.38 200 ASP A CA 1
ATOM 1561 C C . ASP A 1 200 ? -16.193 -1.512 -21.163 1.00 94.38 200 ASP A C 1
ATOM 1563 O O . ASP A 1 200 ? -15.052 -1.351 -20.713 1.00 94.38 200 ASP A O 1
ATOM 1567 N N . GLU A 1 201 ? -16.511 -2.475 -22.038 1.00 94.81 201 GLU A N 1
ATOM 1568 C CA . GLU A 1 201 ? -15.599 -3.449 -22.661 1.00 94.81 201 GLU A CA 1
ATOM 1569 C C . GLU A 1 201 ? -15.640 -3.367 -24.199 1.00 94.81 201 GLU A C 1
ATOM 1571 O O . GLU A 1 201 ? -16.683 -3.098 -24.797 1.00 94.81 201 GLU A O 1
ATOM 1576 N N . ALA A 1 202 ? -14.516 -3.669 -24.853 1.00 94.31 202 ALA A N 1
ATOM 1577 C CA . ALA A 1 202 ? -14.401 -3.760 -26.309 1.00 94.31 202 ALA A CA 1
ATOM 1578 C C . ALA A 1 202 ? -13.464 -4.905 -26.728 1.00 94.31 202 ALA A C 1
ATOM 1580 O O . ALA A 1 202 ? -12.643 -5.371 -25.941 1.00 94.31 202 ALA A O 1
ATOM 1581 N N . VAL A 1 203 ? -13.551 -5.356 -27.983 1.00 94.69 203 VAL A N 1
ATOM 1582 C CA . VAL A 1 203 ? -12.591 -6.319 -28.548 1.00 94.69 203 VAL A CA 1
ATOM 1583 C C . VAL A 1 203 ? -11.531 -5.563 -29.343 1.00 94.69 203 VAL A C 1
ATOM 1585 O O . VAL A 1 203 ? -11.832 -4.952 -30.365 1.00 94.69 203 VAL A O 1
ATOM 1588 N N . PHE A 1 204 ? -10.275 -5.644 -28.909 1.00 94.31 204 PHE A N 1
ATOM 1589 C CA . PHE A 1 204 ? -9.132 -5.022 -29.571 1.00 94.31 204 PHE A CA 1
ATOM 1590 C C . PHE A 1 204 ? -8.060 -6.073 -29.860 1.00 94.31 204 PHE A C 1
ATOM 1592 O O . PHE A 1 204 ? -7.594 -6.752 -28.949 1.00 94.31 204 PHE A O 1
ATOM 1599 N N . LYS A 1 205 ? -7.669 -6.226 -31.135 1.00 91.06 205 LYS A N 1
ATOM 1600 C CA . LYS A 1 205 ? -6.666 -7.220 -31.579 1.00 91.06 205 LYS A CA 1
ATOM 1601 C C . LYS A 1 205 ? -6.917 -8.615 -30.971 1.00 91.06 205 LYS A C 1
ATOM 1603 O O . LYS A 1 205 ? -6.020 -9.210 -30.382 1.00 91.06 205 LYS A O 1
ATOM 1608 N N . GLU A 1 206 ? -8.159 -9.093 -31.094 1.00 89.50 206 GLU A N 1
ATOM 1609 C CA . GLU A 1 206 ? -8.628 -10.415 -30.629 1.00 89.50 206 GLU A CA 1
ATOM 1610 C C . GLU A 1 206 ? -8.669 -10.613 -29.102 1.00 89.50 206 GLU A C 1
ATOM 1612 O O . GLU A 1 206 ? -9.014 -11.699 -28.637 1.00 89.50 206 GLU A O 1
ATOM 1617 N N . LYS A 1 207 ? -8.381 -9.575 -28.305 1.00 92.44 207 LYS A N 1
ATOM 1618 C CA . LYS A 1 207 ? -8.534 -9.601 -26.845 1.00 92.44 207 LYS A CA 1
ATOM 1619 C C . LYS A 1 207 ? -9.679 -8.709 -26.391 1.00 92.44 207 LYS A C 1
ATOM 1621 O O . LYS A 1 207 ? -9.860 -7.613 -26.917 1.00 92.44 207 LYS A O 1
ATOM 1626 N N . THR A 1 208 ? -10.410 -9.155 -25.377 1.00 95.50 208 THR A N 1
ATOM 1627 C CA . THR A 1 208 ? -11.369 -8.302 -24.671 1.00 95.50 208 THR A CA 1
ATOM 1628 C C . THR A 1 208 ? -10.603 -7.360 -23.743 1.00 95.50 208 THR A C 1
ATOM 1630 O O . THR A 1 208 ? -9.863 -7.809 -22.866 1.00 95.50 208 THR A O 1
ATOM 1633 N N . VAL A 1 209 ? -10.758 -6.059 -23.960 1.00 95.75 209 VAL A N 1
ATOM 1634 C CA . VAL A 1 209 ? -10.176 -4.976 -23.162 1.00 95.75 209 VAL A CA 1
ATOM 1635 C C . VAL A 1 209 ? -11.287 -4.242 -22.421 1.00 95.75 209 VAL A C 1
ATOM 1637 O O . VAL A 1 209 ? -12.386 -4.090 -22.953 1.00 95.75 209 VAL A O 1
ATOM 1640 N N . ALA A 1 210 ? -11.007 -3.777 -21.210 1.00 94.94 210 ALA A N 1
ATOM 1641 C CA . ALA A 1 210 ? -11.934 -2.996 -20.405 1.00 94.94 210 ALA A CA 1
ATOM 1642 C C . ALA A 1 210 ? -11.396 -1.592 -20.137 1.00 94.94 210 ALA A C 1
ATOM 1644 O O . ALA A 1 210 ? -10.203 -1.406 -19.914 1.00 94.94 210 ALA A O 1
ATOM 1645 N N . ILE A 1 211 ? -12.290 -0.606 -20.121 1.00 92.81 211 ILE A N 1
ATOM 1646 C CA . ILE A 1 211 ? -11.976 0.783 -19.757 1.00 92.81 211 ILE A CA 1
ATOM 1647 C C . ILE A 1 211 ? -12.706 1.170 -18.466 1.00 92.81 211 ILE A C 1
ATOM 1649 O O . ILE A 1 211 ? -12.154 1.888 -17.635 1.00 92.81 211 ILE A O 1
ATOM 1653 N N . TYR A 1 212 ? -13.927 0.664 -18.259 1.00 94.62 212 TYR A N 1
ATOM 1654 C CA . TYR A 1 212 ? -14.724 0.845 -17.035 1.00 94.62 212 TYR A CA 1
ATOM 1655 C C . TYR A 1 212 ? -14.803 2.291 -16.522 1.00 94.62 212 TYR A C 1
ATOM 1657 O O . TYR A 1 212 ? -14.872 2.518 -15.314 1.00 94.62 212 TYR A O 1
ATOM 1665 N N . LYS A 1 213 ? -14.828 3.280 -17.427 1.00 92.88 213 LYS A N 1
ATOM 1666 C CA . LYS A 1 213 ? -14.704 4.712 -17.097 1.00 92.88 213 LYS A CA 1
ATOM 1667 C C . LYS A 1 213 ? -15.642 5.142 -15.965 1.00 92.88 213 LYS A C 1
ATOM 1669 O O . LYS A 1 213 ? -15.188 5.654 -14.949 1.00 92.88 213 LYS A O 1
ATOM 1674 N N . ARG A 1 214 ? -16.949 4.903 -16.106 1.00 93.56 214 ARG A N 1
ATOM 1675 C CA . ARG A 1 214 ? -17.943 5.332 -15.103 1.00 93.56 214 ARG A CA 1
ATOM 1676 C C . ARG A 1 214 ? -17.832 4.584 -13.778 1.00 93.56 214 ARG A C 1
ATOM 1678 O O . ARG A 1 214 ? -18.143 5.149 -12.739 1.00 93.56 214 ARG A O 1
ATOM 1685 N N . ALA A 1 215 ? -17.398 3.324 -13.805 1.00 95.50 215 ALA A N 1
ATOM 1686 C CA . ALA A 1 215 ? -17.223 2.547 -12.582 1.00 95.50 215 ALA A CA 1
ATOM 1687 C C . ALA A 1 215 ? -16.001 3.044 -11.799 1.00 95.50 215 ALA A C 1
ATOM 1689 O O . ALA A 1 215 ? -16.034 3.097 -10.574 1.00 95.50 215 ALA A O 1
ATOM 1690 N N . GLN A 1 216 ? -14.952 3.458 -12.513 1.00 94.62 216 GLN A N 1
ATOM 1691 C CA . GLN A 1 216 ? -13.784 4.108 -11.929 1.00 94.62 216 GLN A CA 1
ATOM 1692 C C . GLN A 1 216 ? -14.123 5.502 -11.367 1.00 94.62 216 GLN A C 1
ATOM 1694 O O . GLN A 1 216 ? -13.723 5.786 -10.240 1.00 94.62 216 GLN A O 1
ATOM 1699 N N . ILE A 1 217 ? -14.927 6.313 -12.076 1.00 92.12 217 ILE A N 1
ATOM 1700 C CA . ILE A 1 217 ? -15.433 7.607 -11.565 1.00 92.12 217 ILE A CA 1
ATOM 1701 C C . ILE A 1 217 ? -16.227 7.410 -10.274 1.00 92.12 217 ILE A C 1
ATOM 1703 O O . ILE A 1 217 ? -15.939 8.080 -9.295 1.00 92.12 217 ILE A O 1
ATOM 1707 N N . LEU A 1 218 ? -17.146 6.442 -10.231 1.00 95.31 218 LEU A N 1
ATOM 1708 C CA . LEU A 1 218 ? -17.946 6.158 -9.035 1.00 95.31 218 LEU A CA 1
ATOM 1709 C C . LEU A 1 218 ? -17.086 5.923 -7.788 1.00 95.31 218 LEU A C 1
ATOM 1711 O O . LEU A 1 218 ? -17.372 6.439 -6.710 1.00 95.31 218 LEU A O 1
ATOM 1715 N N . ILE A 1 219 ? -16.013 5.148 -7.927 1.00 95.62 219 ILE A N 1
ATOM 1716 C CA . ILE A 1 219 ? -15.088 4.875 -6.822 1.00 95.62 219 ILE A CA 1
ATOM 1717 C C . ILE A 1 219 ? -14.315 6.140 -6.446 1.00 95.62 219 ILE A C 1
ATOM 1719 O O . ILE A 1 219 ? -14.141 6.421 -5.260 1.00 95.62 219 ILE A O 1
ATOM 1723 N N . ALA A 1 220 ? -13.875 6.905 -7.445 1.00 91.44 220 ALA A N 1
ATOM 1724 C CA . ALA A 1 220 ? -13.137 8.142 -7.250 1.00 91.44 220 ALA A CA 1
ATOM 1725 C C . ALA A 1 220 ? -13.975 9.232 -6.571 1.00 91.44 220 ALA A C 1
ATOM 1727 O O . ALA A 1 220 ? -13.499 9.834 -5.614 1.00 91.44 220 ALA A O 1
ATOM 1728 N N . ASP A 1 221 ? -15.228 9.425 -6.979 1.00 91.25 221 ASP A N 1
ATOM 1729 C CA . ASP A 1 221 ? -16.146 10.388 -6.375 1.00 91.25 221 ASP A CA 1
ATOM 1730 C C . ASP A 1 221 ? -16.508 9.985 -4.943 1.00 91.25 221 ASP A C 1
ATOM 1732 O O . ASP A 1 221 ? -16.545 10.843 -4.065 1.00 91.25 221 ASP A O 1
ATOM 1736 N N . ILE A 1 222 ? -16.678 8.690 -4.643 1.00 93.38 222 ILE A N 1
ATOM 1737 C CA . ILE A 1 222 ? -16.840 8.221 -3.255 1.00 93.38 222 ILE A CA 1
ATOM 1738 C C . ILE A 1 222 ? -15.566 8.493 -2.441 1.00 93.38 222 ILE A C 1
ATOM 1740 O O . ILE A 1 222 ? -15.644 9.003 -1.323 1.00 93.38 222 ILE A O 1
ATOM 1744 N N . TRP A 1 223 ? -14.387 8.185 -2.982 1.00 92.38 223 TRP A N 1
ATOM 1745 C CA . TRP A 1 223 ? -13.113 8.442 -2.308 1.00 92.38 223 TRP A CA 1
ATOM 1746 C C . TRP A 1 223 ? -12.907 9.938 -2.025 1.00 92.38 223 TRP A C 1
ATOM 1748 O O . TRP A 1 223 ? -12.613 10.311 -0.887 1.00 92.38 223 TRP A O 1
ATOM 1758 N N . SER A 1 224 ? -13.134 10.804 -3.015 1.00 86.50 224 SER A N 1
ATOM 1759 C CA . SER A 1 224 ? -13.013 12.258 -2.884 1.00 86.50 224 SER A CA 1
ATOM 1760 C C . SER A 1 224 ? -14.096 12.849 -1.968 1.00 86.50 224 SER A C 1
ATOM 1762 O O . SER A 1 224 ? -13.790 13.645 -1.077 1.00 86.50 224 SER A O 1
ATOM 1764 N N . CYS A 1 225 ? -15.347 12.384 -2.069 1.00 87.88 225 CYS A N 1
ATOM 1765 C CA . CYS A 1 225 ? -16.438 12.767 -1.167 1.00 87.88 225 CYS A CA 1
ATOM 1766 C C . CYS A 1 225 ? -16.199 12.352 0.278 1.00 87.88 225 CYS A C 1
ATOM 1768 O O . CYS A 1 225 ? -16.822 12.901 1.175 1.00 87.88 225 CYS A O 1
ATOM 1770 N N . PHE A 1 226 ? -15.328 11.395 0.561 1.00 89.44 226 PHE A N 1
ATOM 1771 C CA . PHE A 1 226 ? -15.026 11.015 1.936 1.00 89.44 226 PHE A CA 1
ATOM 1772 C C . PHE A 1 226 ? -13.583 11.323 2.342 1.00 89.44 226 PHE A C 1
ATOM 1774 O O . PHE A 1 226 ? -13.201 10.992 3.459 1.00 89.44 226 PHE A O 1
ATOM 1781 N N . GLU A 1 227 ? -12.804 11.998 1.487 1.00 85.88 227 GLU A N 1
ATOM 1782 C CA . GLU A 1 227 ? -11.384 12.315 1.733 1.00 85.88 227 GLU A CA 1
ATOM 1783 C C . GLU A 1 227 ? -10.575 11.075 2.167 1.00 85.88 227 GLU A C 1
ATOM 1785 O O . GLU A 1 227 ? -9.758 11.128 3.085 1.00 85.88 227 GLU A O 1
ATOM 1790 N N . GLY A 1 228 ? -10.855 9.915 1.564 1.00 86.69 228 GLY A N 1
ATOM 1791 C CA . GLY A 1 228 ? -10.208 8.652 1.935 1.00 86.69 228 GLY A CA 1
ATOM 1792 C C . GLY A 1 228 ? -10.638 8.054 3.285 1.00 86.69 228 GLY A C 1
ATOM 1793 O O . GLY A 1 228 ? -10.010 7.108 3.763 1.00 86.69 228 GLY A O 1
ATOM 1794 N N . GLN A 1 229 ? -11.692 8.573 3.921 1.00 87.62 229 GLN A N 1
ATOM 1795 C CA . GLN A 1 229 ? -12.202 8.108 5.218 1.00 87.62 229 GLN A CA 1
ATOM 1796 C C . GLN A 1 229 ? -13.549 7.381 5.070 1.00 87.62 229 GLN A C 1
ATOM 1798 O O . GLN A 1 229 ? -14.159 7.372 4.007 1.00 87.62 229 GLN A O 1
ATOM 1803 N N . GLY A 1 230 ? -14.051 6.756 6.140 1.00 91.50 230 GLY A N 1
ATOM 1804 C CA . GLY A 1 230 ? -15.408 6.190 6.168 1.00 91.50 230 GLY A CA 1
ATOM 1805 C C . GLY A 1 230 ? -15.727 5.276 4.974 1.00 91.50 230 GLY A C 1
ATOM 1806 O O . GLY A 1 230 ? -15.055 4.268 4.773 1.00 91.50 230 GLY A O 1
ATOM 1807 N N . TYR A 1 231 ? -16.753 5.627 4.188 1.00 92.25 231 TYR A N 1
ATOM 1808 C CA . TYR A 1 231 ? -17.164 4.865 2.999 1.00 92.25 231 TYR A CA 1
ATOM 1809 C C . TYR A 1 231 ? -16.237 5.021 1.785 1.00 92.25 231 TYR A C 1
ATOM 1811 O O . TYR A 1 231 ? -16.311 4.195 0.881 1.00 92.25 231 TYR A O 1
ATOM 1819 N N . GLY A 1 232 ? -15.366 6.032 1.765 1.00 91.19 232 GLY A N 1
ATOM 1820 C CA . GLY A 1 232 ? -14.340 6.210 0.735 1.00 91.19 232 GLY A CA 1
ATOM 1821 C C . GLY A 1 232 ? -12.947 5.768 1.167 1.00 91.19 232 GLY A C 1
ATOM 1822 O O . GLY A 1 232 ? -11.978 6.125 0.507 1.00 91.19 232 GLY A O 1
ATOM 1823 N N . SER A 1 233 ? -12.822 5.022 2.268 1.00 92.75 233 SER A N 1
ATOM 1824 C CA . SER A 1 233 ? -11.545 4.453 2.694 1.00 92.75 233 SER A CA 1
ATOM 1825 C C . SER A 1 233 ? -11.222 3.212 1.865 1.00 92.75 233 SER A C 1
ATOM 1827 O O . SER A 1 233 ? -11.862 2.170 2.026 1.00 92.75 233 SER A O 1
ATOM 1829 N N . PHE A 1 234 ? -10.255 3.355 0.954 1.00 91.94 234 PHE A N 1
ATOM 1830 C CA . PHE A 1 234 ? -9.777 2.277 0.096 1.00 91.94 234 PHE A CA 1
ATOM 1831 C C . PHE A 1 234 ? -8.257 2.119 0.209 1.00 91.94 234 PHE A C 1
ATOM 1833 O O . PHE A 1 234 ? -7.522 3.078 -0.029 1.00 91.94 234 PHE A O 1
ATOM 1840 N N . ASP A 1 235 ? -7.796 0.908 0.520 1.00 89.56 235 ASP A N 1
ATOM 1841 C CA . ASP A 1 235 ? -6.378 0.587 0.746 1.00 89.56 235 ASP A CA 1
ATOM 1842 C C . ASP A 1 235 ? -5.555 0.615 -0.556 1.00 89.56 235 ASP A C 1
ATOM 1844 O O . ASP A 1 235 ? -4.354 0.871 -0.555 1.00 89.56 235 ASP A O 1
ATOM 1848 N N . ASP A 1 236 ? -6.213 0.372 -1.688 1.00 90.38 236 ASP A N 1
ATOM 1849 C CA . ASP A 1 236 ? -5.648 0.253 -3.031 1.00 90.38 236 ASP A CA 1
ATOM 1850 C C . ASP A 1 236 ? -6.200 1.330 -3.985 1.00 90.38 236 ASP A C 1
ATOM 1852 O O . ASP A 1 236 ? -6.259 1.100 -5.191 1.00 90.38 236 ASP A O 1
ATOM 1856 N N . ILE A 1 237 ? -6.608 2.513 -3.498 1.00 90.62 237 ILE A N 1
ATOM 1857 C CA . ILE A 1 237 ? -7.188 3.577 -4.352 1.00 90.62 237 ILE A CA 1
ATOM 1858 C C . ILE A 1 237 ? -6.283 3.983 -5.522 1.00 90.62 237 ILE A C 1
ATOM 1860 O O . ILE A 1 237 ? -6.776 4.307 -6.601 1.00 90.62 237 ILE A O 1
ATOM 1864 N N . SER A 1 238 ? -4.960 3.915 -5.338 1.00 86.12 238 SER A N 1
ATOM 1865 C CA . SER A 1 238 ? -3.977 4.205 -6.386 1.00 86.12 238 SER A CA 1
ATOM 1866 C C . SER A 1 238 ? -4.117 3.289 -7.599 1.00 86.12 238 SER A C 1
ATOM 1868 O O . SER A 1 238 ? -3.704 3.679 -8.678 1.00 86.12 238 SER A O 1
ATOM 1870 N N . SER A 1 239 ? -4.743 2.116 -7.456 1.00 88.81 239 SER A N 1
ATOM 1871 C CA . SER A 1 239 ? -5.008 1.181 -8.554 1.00 88.81 239 SER A CA 1
ATOM 1872 C C . SER A 1 239 ? -6.040 1.685 -9.579 1.00 88.81 239 SER A C 1
ATOM 1874 O O . SER A 1 239 ? -6.134 1.125 -10.675 1.00 88.81 239 SER A O 1
ATOM 1876 N N . ILE A 1 240 ? -6.835 2.706 -9.237 1.00 91.88 240 ILE A N 1
ATOM 1877 C CA . ILE A 1 240 ? -7.827 3.309 -10.133 1.00 91.88 240 ILE A CA 1
ATOM 1878 C C . ILE A 1 240 ? -7.120 4.200 -11.158 1.00 91.88 240 ILE A C 1
ATOM 1880 O O . ILE A 1 240 ? -6.327 5.068 -10.807 1.00 91.88 240 ILE A O 1
ATOM 1884 N N . THR A 1 241 ? -7.409 3.972 -12.439 1.00 92.06 241 THR A N 1
ATOM 1885 C CA . THR A 1 241 ? -6.808 4.702 -13.566 1.00 92.06 241 THR A CA 1
ATOM 1886 C C . THR A 1 241 ? -7.522 6.019 -13.861 1.00 92.06 241 THR A C 1
ATOM 1888 O O . THR A 1 241 ? -8.557 6.322 -13.274 1.00 92.06 241 THR A O 1
ATOM 1891 N N . MET A 1 242 ? -6.973 6.804 -14.794 1.00 88.88 242 MET A N 1
ATOM 1892 C CA . MET A 1 242 ? -7.647 7.998 -15.310 1.00 88.88 242 MET A CA 1
ATOM 1893 C C . MET A 1 242 ? -8.939 7.641 -16.073 1.00 88.88 242 MET A C 1
ATOM 1895 O O . MET A 1 242 ? -9.077 6.546 -16.630 1.00 88.88 242 MET A O 1
ATOM 1899 N N . PHE A 1 243 ? -9.878 8.580 -16.165 1.00 88.25 243 PHE A N 1
ATOM 1900 C CA . PHE A 1 243 ? -11.215 8.346 -16.705 1.00 88.25 243 PHE A CA 1
ATOM 1901 C C . PHE A 1 243 ? -11.288 8.779 -18.169 1.00 88.25 243 PHE A C 1
ATOM 1903 O O . PHE A 1 243 ? -11.788 9.850 -18.500 1.00 88.25 243 PHE A O 1
ATOM 1910 N N . ALA A 1 244 ? -10.769 7.945 -19.076 1.00 79.88 244 ALA A N 1
ATOM 1911 C CA . ALA A 1 244 ? -10.633 8.315 -20.486 1.00 79.88 244 ALA A CA 1
ATOM 1912 C C . ALA A 1 244 ? -11.994 8.584 -21.166 1.00 79.88 244 ALA A C 1
ATOM 1914 O O . ALA A 1 244 ? -12.684 7.657 -21.603 1.00 79.88 244 ALA A O 1
ATOM 1915 N N . ASP A 1 245 ? -12.360 9.866 -21.236 1.00 81.12 245 ASP A N 1
ATOM 1916 C CA . ASP A 1 245 ? -13.560 10.435 -21.858 1.00 81.12 245 ASP A CA 1
ATOM 1917 C C . ASP A 1 245 ? -13.217 11.133 -23.199 1.00 81.12 245 ASP A C 1
ATOM 1919 O O . ASP A 1 245 ? -12.238 10.772 -23.846 1.00 81.12 245 ASP A O 1
ATOM 1923 N N . TYR A 1 246 ? -13.998 12.130 -23.646 1.00 76.56 246 TYR A N 1
ATOM 1924 C CA . TYR A 1 246 ? -13.677 12.943 -24.835 1.00 76.56 246 TYR A CA 1
ATOM 1925 C C . TYR A 1 246 ? -12.760 14.136 -24.569 1.00 76.56 246 TYR A C 1
ATOM 1927 O O . TYR A 1 246 ? -12.101 14.615 -25.496 1.00 76.56 246 TYR A O 1
ATOM 1935 N N . ARG A 1 247 ? -12.752 14.678 -23.350 1.00 82.81 247 ARG A N 1
ATOM 1936 C CA . ARG A 1 247 ? -12.109 15.958 -23.028 1.00 82.81 247 ARG A CA 1
ATOM 1937 C C . ARG A 1 247 ? -10.704 15.789 -22.474 1.00 82.81 247 ARG A C 1
ATOM 1939 O O . ARG A 1 247 ? -9.844 16.602 -22.804 1.00 82.81 247 ARG A O 1
ATOM 1946 N N . ILE A 1 248 ? -10.433 14.747 -21.700 1.00 87.00 248 ILE A N 1
ATOM 1947 C CA . ILE A 1 248 ? -9.088 14.496 -21.177 1.00 87.00 248 ILE A CA 1
ATOM 1948 C C . ILE A 1 248 ? -8.109 14.115 -22.296 1.00 87.00 248 ILE A C 1
ATOM 1950 O O . ILE A 1 248 ? -7.030 14.709 -22.351 1.00 87.00 248 ILE A O 1
ATOM 1954 N N . PRO A 1 249 ? -8.466 13.261 -23.280 1.00 90.38 249 PRO A N 1
ATOM 1955 C CA . PRO A 1 249 ? -7.576 12.997 -24.413 1.00 90.38 249 PRO A CA 1
ATOM 1956 C C . PRO A 1 249 ? -7.298 14.254 -25.251 1.00 90.38 249 PRO A C 1
ATOM 1958 O O . PRO A 1 249 ? -6.199 14.416 -25.772 1.00 90.38 249 PRO A O 1
ATOM 1961 N N . GLN A 1 250 ? -8.256 15.190 -25.325 1.00 89.56 250 GLN A N 1
ATOM 1962 C CA . GLN A 1 250 ? -8.065 16.504 -25.955 1.00 89.56 250 GLN A CA 1
ATOM 1963 C C . GLN A 1 250 ? -7.014 17.345 -25.204 1.00 89.56 250 GLN A C 1
ATOM 1965 O O . GLN A 1 250 ? -6.171 17.979 -25.839 1.00 89.56 250 GLN A O 1
ATOM 1970 N N . ALA A 1 251 ? -7.021 17.327 -23.866 1.00 89.38 251 ALA A N 1
ATOM 1971 C CA . ALA A 1 251 ? -6.002 17.994 -23.054 1.00 89.38 251 ALA A CA 1
ATOM 1972 C C . ALA A 1 251 ? -4.616 17.342 -23.226 1.00 89.38 251 ALA A C 1
ATOM 1974 O O . ALA A 1 251 ? -3.615 18.044 -23.382 1.00 89.38 251 ALA A O 1
ATOM 1975 N N . LEU A 1 252 ? -4.547 16.008 -23.273 1.00 91.69 252 LEU A N 1
ATOM 1976 C CA . LEU A 1 252 ? -3.299 15.282 -23.532 1.00 91.69 252 LEU A CA 1
ATOM 1977 C C . LEU A 1 252 ? -2.749 15.558 -24.942 1.00 91.69 252 LEU A C 1
ATOM 1979 O O . LEU A 1 252 ? -1.539 15.726 -25.104 1.00 91.69 252 LEU A O 1
ATOM 1983 N N . LEU A 1 253 ? -3.618 15.672 -25.950 1.00 91.19 253 LEU A N 1
ATOM 1984 C CA . LEU A 1 253 ? -3.248 16.089 -27.306 1.00 91.19 253 LEU A CA 1
ATOM 1985 C C . LEU A 1 253 ? -2.701 17.527 -27.322 1.00 91.19 253 LEU A C 1
ATOM 1987 O O . LEU A 1 253 ? -1.679 17.782 -27.952 1.00 91.19 253 LEU A O 1
ATOM 1991 N N . TYR A 1 254 ? -3.315 18.453 -26.573 1.00 90.75 254 TYR A N 1
ATOM 1992 C CA . TYR A 1 254 ? -2.836 19.838 -26.438 1.00 90.75 254 TYR A CA 1
ATOM 1993 C C . TYR A 1 254 ? -1.414 19.918 -25.856 1.00 90.75 254 TYR A C 1
ATOM 1995 O O . TYR A 1 254 ? -0.590 20.704 -26.323 1.00 90.75 254 TYR A O 1
ATOM 2003 N N . PHE A 1 255 ? -1.090 19.080 -24.868 1.00 89.94 255 PHE A N 1
ATOM 2004 C CA . PHE A 1 255 ? 0.272 18.990 -24.329 1.00 89.94 255 PHE A CA 1
ATOM 2005 C C . PHE A 1 255 ? 1.261 18.275 -25.262 1.00 89.94 255 PHE A C 1
ATOM 2007 O O . PHE A 1 255 ? 2.467 18.284 -25.002 1.00 89.94 255 PHE A O 1
ATOM 2014 N N . GLY A 1 256 ? 0.769 17.664 -26.343 1.00 90.75 256 GLY A N 1
ATOM 2015 C CA . GLY A 1 256 ? 1.533 16.776 -27.213 1.00 90.75 256 GLY A CA 1
ATOM 2016 C C . GLY A 1 256 ? 1.895 15.455 -26.536 1.00 90.75 256 GLY A C 1
ATOM 2017 O O . GLY A 1 256 ? 2.864 14.822 -26.938 1.00 90.75 256 GLY A O 1
ATOM 2018 N N . ALA A 1 257 ? 1.191 15.072 -25.463 1.00 90.62 257 ALA A N 1
ATOM 2019 C CA . ALA A 1 257 ? 1.369 13.786 -24.789 1.00 90.62 257 ALA A CA 1
ATOM 2020 C C . ALA A 1 257 ? 0.752 12.645 -25.609 1.00 90.62 257 ALA A C 1
ATOM 2022 O O . ALA A 1 257 ? 1.254 11.522 -25.567 1.00 90.62 257 ALA A O 1
ATOM 2023 N N . LEU A 1 258 ? -0.285 12.952 -26.395 1.00 92.81 258 LEU A N 1
ATOM 2024 C CA . LEU A 1 258 ? -0.806 12.096 -27.456 1.00 92.81 258 LEU A CA 1
ATOM 2025 C C . LEU A 1 258 ? -0.477 12.689 -28.828 1.00 92.81 258 LEU A C 1
ATOM 2027 O O . LEU A 1 258 ? -0.526 13.901 -29.015 1.00 92.81 258 LEU A O 1
ATOM 2031 N N . GLU A 1 259 ? -0.185 11.820 -29.789 1.00 93.38 259 GLU A N 1
ATOM 2032 C CA . GLU A 1 259 ? -0.087 12.133 -31.215 1.00 93.38 259 GLU A CA 1
ATOM 2033 C C . GLU A 1 259 ? -1.074 11.251 -31.974 1.00 93.38 259 GLU A C 1
ATOM 2035 O O . GLU A 1 259 ? -1.072 10.030 -31.797 1.00 93.38 259 GLU A O 1
ATOM 2040 N N . TYR A 1 260 ? -1.901 11.868 -32.816 1.00 94.75 260 TYR A N 1
ATOM 2041 C CA . TYR A 1 260 ? -2.840 11.175 -33.696 1.00 94.75 260 TYR A CA 1
ATOM 2042 C C . TYR A 1 260 ? -2.286 11.108 -35.121 1.00 94.75 260 TYR A C 1
ATOM 2044 O O . TYR A 1 260 ? -1.606 12.030 -35.575 1.00 94.75 260 TYR A O 1
ATOM 2052 N N . SER A 1 261 ? -2.603 10.039 -35.852 1.00 95.31 261 SER A N 1
ATOM 2053 C CA . SER A 1 261 ? -2.356 9.971 -37.292 1.00 95.31 261 SER A CA 1
ATOM 2054 C C . SER A 1 261 ? -3.143 11.059 -38.027 1.00 95.31 261 SER A C 1
ATOM 2056 O O . SER A 1 261 ? -4.189 11.518 -37.558 1.00 95.31 261 SER A O 1
ATOM 2058 N N . GLN A 1 262 ? -2.674 11.457 -39.213 1.00 92.50 262 GLN A N 1
ATOM 2059 C CA . GLN A 1 262 ? -3.374 12.468 -40.011 1.00 92.50 262 GLN A CA 1
ATOM 2060 C C . GLN A 1 262 ? -4.815 12.041 -40.332 1.00 92.50 262 GLN A C 1
ATOM 2062 O O . GLN A 1 262 ? -5.734 12.840 -40.203 1.00 92.50 262 GLN A O 1
ATOM 2067 N N . ALA A 1 263 ? -5.030 10.760 -40.652 1.00 93.94 263 ALA A N 1
ATOM 2068 C CA . ALA A 1 263 ? -6.360 10.227 -40.937 1.00 93.94 263 ALA A CA 1
ATOM 2069 C C . ALA A 1 263 ? -7.309 10.339 -39.729 1.00 93.94 263 ALA A C 1
ATOM 2071 O O . ALA A 1 263 ? -8.479 10.695 -39.886 1.00 93.94 263 ALA A O 1
ATOM 2072 N N . LEU A 1 264 ? -6.810 10.072 -38.517 1.00 94.44 264 LEU A N 1
ATOM 2073 C CA . LEU A 1 264 ? -7.593 10.212 -37.291 1.00 94.44 264 LEU A CA 1
ATOM 2074 C C . LEU A 1 264 ? -7.867 11.684 -36.946 1.00 94.44 264 LEU A C 1
ATOM 2076 O O . LEU A 1 264 ? -8.979 12.019 -36.528 1.00 94.44 264 LEU A O 1
ATOM 2080 N N . LEU A 1 265 ? -6.895 12.576 -37.167 1.00 92.62 265 LEU A N 1
ATOM 2081 C CA . LEU A 1 265 ? -7.083 14.024 -37.016 1.00 92.62 265 LEU A CA 1
ATOM 2082 C C . LEU A 1 265 ? -8.142 14.562 -37.978 1.00 92.62 265 LEU A C 1
ATOM 2084 O O . LEU A 1 265 ? -8.996 15.343 -37.556 1.00 92.62 265 LEU A O 1
ATOM 2088 N N . ASP A 1 266 ? -8.130 14.119 -39.234 1.00 92.94 266 ASP A N 1
ATOM 2089 C CA . ASP A 1 266 ? -9.108 14.524 -40.244 1.00 92.94 266 ASP A CA 1
ATOM 2090 C C . ASP A 1 266 ? -10.516 14.038 -39.868 1.00 92.94 266 ASP A C 1
ATOM 2092 O O . ASP A 1 266 ? -11.477 14.809 -39.942 1.00 92.94 266 ASP A O 1
ATOM 2096 N N . LYS A 1 267 ? -10.657 12.791 -39.385 1.00 93.19 267 LYS A N 1
ATOM 2097 C CA . LYS A 1 267 ? -11.933 12.278 -38.848 1.00 93.19 267 LYS A CA 1
ATOM 2098 C C . LYS A 1 267 ? -12.448 13.145 -37.695 1.00 93.19 267 LYS A C 1
ATOM 2100 O O . LYS A 1 267 ? -13.599 13.585 -37.724 1.00 93.19 267 LYS A O 1
ATOM 2105 N N . CYS A 1 268 ? -11.603 13.423 -36.700 1.00 90.31 268 CYS A N 1
ATOM 2106 C CA . CYS A 1 268 ? -11.992 14.234 -35.545 1.00 90.31 268 CYS A CA 1
ATOM 2107 C C . CYS A 1 268 ? -12.348 15.678 -35.949 1.00 90.31 268 CYS A C 1
ATOM 2109 O O . CYS A 1 268 ? -13.325 16.236 -35.451 1.00 90.31 268 CYS A O 1
ATOM 2111 N N . SER A 1 269 ? -11.599 16.273 -36.883 1.00 88.88 269 SER A N 1
ATOM 2112 C CA . SER A 1 269 ? -11.821 17.647 -37.364 1.00 88.88 269 SER A CA 1
ATOM 2113 C C . SER A 1 269 ? -13.121 17.788 -38.158 1.00 88.88 269 SER A C 1
ATOM 2115 O O . SER A 1 269 ? -13.787 18.817 -38.078 1.00 88.88 269 SER A O 1
ATOM 2117 N N . ASN A 1 270 ? -13.532 16.731 -38.860 1.00 88.81 270 ASN A N 1
ATOM 2118 C CA . ASN A 1 270 ? -14.794 16.676 -39.598 1.00 88.81 270 ASN A CA 1
ATOM 2119 C C . ASN A 1 270 ? -16.001 16.271 -38.728 1.00 88.81 270 ASN A C 1
ATOM 2121 O O . ASN A 1 270 ? -17.057 15.938 -39.263 1.00 88.81 270 ASN A O 1
ATOM 2125 N N . ASN A 1 271 ? -15.871 16.301 -37.394 1.00 84.81 271 ASN A N 1
ATOM 2126 C CA . ASN A 1 271 ? -16.915 15.917 -36.438 1.00 84.81 271 ASN A CA 1
ATOM 2127 C C . ASN A 1 271 ? -17.461 14.493 -36.656 1.00 84.81 271 ASN A C 1
ATOM 2129 O O . ASN A 1 271 ? -18.652 14.249 -36.451 1.00 84.81 271 ASN A O 1
ATOM 2133 N N . HIS A 1 272 ? -16.602 13.553 -37.061 1.00 89.25 272 HIS A N 1
ATOM 2134 C CA . HIS A 1 272 ? -16.989 12.152 -37.196 1.00 89.25 272 HIS A CA 1
ATOM 2135 C C . HIS A 1 272 ? -17.543 11.597 -35.874 1.00 89.25 272 HIS A C 1
ATOM 2137 O O . HIS A 1 272 ? -16.961 11.814 -34.809 1.00 89.25 272 HIS A O 1
ATOM 2143 N N . MET A 1 273 ? -18.669 10.883 -35.957 1.00 88.94 273 MET A N 1
ATOM 2144 C CA . MET A 1 273 ? -19.300 10.221 -34.818 1.00 88.94 273 MET A CA 1
ATOM 2145 C C . MET A 1 273 ? -18.792 8.782 -34.720 1.00 88.94 273 MET A C 1
ATOM 2147 O O . MET A 1 273 ? -19.244 7.921 -35.472 1.00 88.94 273 MET A O 1
ATOM 2151 N N . PHE A 1 274 ? -17.875 8.540 -33.791 1.00 91.31 274 PHE A N 1
ATOM 2152 C CA . PHE A 1 274 ? -17.337 7.216 -33.508 1.00 91.31 274 PHE A CA 1
ATOM 2153 C C . PHE A 1 274 ? -18.386 6.326 -32.846 1.00 91.31 274 PHE A C 1
ATOM 2155 O O . PHE A 1 274 ? -19.298 6.800 -32.157 1.00 91.31 274 PHE A O 1
ATOM 2162 N N . THR A 1 275 ? -18.225 5.020 -33.029 1.00 91.00 275 THR A N 1
ATOM 2163 C CA . THR A 1 275 ? -19.030 3.997 -32.352 1.00 91.00 275 THR A CA 1
ATOM 2164 C C . THR A 1 275 ? -18.258 3.352 -31.199 1.00 91.00 275 THR A C 1
ATOM 2166 O O . THR A 1 275 ? -17.033 3.286 -31.215 1.00 91.00 275 THR A O 1
ATOM 2169 N N . SER A 1 276 ? -18.971 2.898 -30.163 1.00 91.06 276 SER A N 1
ATOM 2170 C CA . SER A 1 276 ? -18.351 2.254 -28.993 1.00 91.06 276 SER A CA 1
ATOM 2171 C C . SER A 1 276 ? -17.652 0.967 -29.420 1.00 91.06 276 SER A C 1
ATOM 2173 O O . SER A 1 276 ? -18.296 0.102 -30.015 1.00 91.06 276 SER A O 1
ATOM 2175 N N . GLY A 1 277 ? -16.363 0.830 -29.105 1.00 90.62 277 GLY A N 1
ATOM 2176 C CA . GLY A 1 277 ? -15.565 -0.330 -29.508 1.00 90.62 277 GLY A CA 1
ATOM 2177 C C . GLY A 1 277 ? -14.973 -0.227 -30.917 1.00 90.62 277 GLY A C 1
ATOM 2178 O O . GLY A 1 277 ? -14.332 -1.173 -31.376 1.00 90.62 277 GLY A O 1
ATOM 2179 N N . GLU A 1 278 ? -15.155 0.905 -31.604 1.00 94.00 278 GLU A N 1
ATOM 2180 C CA . GLU A 1 278 ? -14.411 1.212 -32.824 1.00 94.00 278 GLU A CA 1
ATOM 2181 C C . GLU A 1 278 ? -12.917 1.316 -32.505 1.00 94.00 278 GLU A C 1
ATOM 2183 O O . GLU A 1 278 ? -12.525 1.887 -31.488 1.00 94.00 278 GLU A O 1
ATOM 2188 N N . ARG A 1 279 ? -12.062 0.765 -33.374 1.00 95.06 279 ARG A N 1
ATOM 2189 C CA . ARG A 1 279 ? -10.620 0.647 -33.112 1.00 95.06 279 ARG A CA 1
ATOM 2190 C C . ARG A 1 279 ? -10.005 1.987 -32.713 1.00 95.06 279 ARG A C 1
ATOM 2192 O O . ARG A 1 279 ? -9.310 2.050 -31.709 1.00 95.06 279 ARG A O 1
ATOM 2199 N N . GLU A 1 280 ? -10.252 3.034 -33.490 1.00 95.06 280 GLU A N 1
ATOM 2200 C CA . GLU A 1 280 ? -9.701 4.364 -33.243 1.00 95.06 280 GLU A CA 1
ATOM 2201 C C . GLU A 1 280 ? -10.212 4.983 -31.931 1.00 95.06 280 GLU A C 1
ATOM 2203 O O . GLU A 1 280 ? -9.451 5.654 -31.239 1.00 95.06 280 GLU A O 1
ATOM 2208 N N . GLU A 1 281 ? -11.465 4.725 -31.544 1.00 94.00 281 GLU A N 1
ATOM 2209 C CA . GLU A 1 281 ? -12.007 5.162 -30.249 1.00 94.00 281 GLU A CA 1
ATOM 2210 C C . GLU A 1 281 ? -11.307 4.447 -29.087 1.00 94.00 281 GLU A C 1
ATOM 2212 O O . GLU A 1 281 ? -10.831 5.098 -28.151 1.00 94.00 281 GLU A O 1
ATOM 2217 N N . VAL A 1 282 ? -11.150 3.126 -29.191 1.00 95.06 282 VAL A N 1
ATOM 2218 C CA . VAL A 1 282 ? -10.434 2.309 -28.203 1.00 95.06 282 VAL A CA 1
ATOM 2219 C C . VAL A 1 282 ? -8.959 2.720 -28.112 1.00 95.06 282 VAL A C 1
ATOM 2221 O O . VAL A 1 282 ? -8.427 2.825 -27.007 1.00 95.06 282 VAL A O 1
ATOM 2224 N N . GLU A 1 283 ? -8.302 3.014 -29.240 1.00 95.50 283 GLU A N 1
ATOM 2225 C CA . GLU A 1 283 ? -6.916 3.501 -29.288 1.00 95.50 283 GLU A CA 1
ATOM 2226 C C . GLU A 1 283 ? -6.752 4.842 -28.568 1.00 95.50 283 GLU A C 1
ATOM 2228 O O . GLU A 1 283 ? -5.818 4.988 -27.775 1.00 95.50 283 GLU A O 1
ATOM 2233 N N . ILE A 1 284 ? -7.669 5.797 -28.772 1.00 94.69 284 ILE A N 1
ATOM 2234 C CA . ILE A 1 284 ? -7.627 7.095 -28.084 1.00 94.69 284 ILE A CA 1
ATOM 2235 C C . ILE A 1 284 ? -7.751 6.904 -26.572 1.00 94.69 284 ILE A C 1
ATOM 2237 O O . ILE A 1 284 ? -6.933 7.432 -25.809 1.00 94.69 284 ILE A O 1
ATOM 2241 N N . ARG A 1 285 ? -8.746 6.135 -26.122 1.00 93.81 285 ARG A N 1
ATOM 2242 C CA . ARG A 1 285 ? -9.027 5.972 -24.690 1.00 93.81 285 ARG A CA 1
ATOM 2243 C C . ARG A 1 285 ? -7.947 5.147 -23.989 1.00 93.81 285 ARG A C 1
ATOM 2245 O O . ARG A 1 285 ? -7.435 5.559 -22.949 1.00 93.81 285 ARG A O 1
ATOM 2252 N N . GLY A 1 286 ? -7.526 4.038 -24.595 1.00 93.62 286 GLY A N 1
ATOM 2253 C CA . GLY A 1 286 ? -6.473 3.171 -24.067 1.00 93.62 286 GLY A CA 1
ATOM 2254 C C . GLY A 1 286 ? -5.105 3.853 -23.992 1.00 93.62 286 GLY A C 1
ATOM 2255 O O . GLY A 1 286 ? -4.427 3.755 -22.969 1.00 93.62 286 GLY A O 1
ATOM 2256 N N . CYS A 1 287 ? -4.719 4.614 -25.025 1.00 93.50 287 CYS A N 1
ATOM 2257 C CA . CYS A 1 287 ? -3.480 5.396 -24.990 1.00 93.50 287 CYS A CA 1
ATOM 2258 C C . CYS A 1 287 ? -3.529 6.516 -23.947 1.00 93.50 287 CYS A C 1
ATOM 2260 O O . CYS A 1 287 ? -2.494 6.834 -23.369 1.00 93.50 287 CYS A O 1
ATOM 2262 N N . SER A 1 288 ? -4.706 7.088 -23.680 1.00 93.75 288 SER A N 1
ATOM 2263 C CA . SER A 1 288 ? -4.877 8.102 -22.634 1.00 93.75 288 SER A CA 1
ATOM 2264 C C . SER A 1 288 ? -4.642 7.511 -21.243 1.00 93.75 288 SER A C 1
ATOM 2266 O O . SER A 1 288 ? -3.815 8.034 -20.497 1.00 93.75 288 SER A O 1
ATOM 2268 N N . ILE A 1 289 ? -5.264 6.360 -20.942 1.00 92.62 289 ILE A N 1
ATOM 2269 C CA . ILE A 1 289 ? -5.013 5.603 -19.701 1.00 92.62 289 ILE A CA 1
ATOM 2270 C C . ILE A 1 289 ? -3.524 5.312 -19.543 1.00 92.62 289 ILE A C 1
ATOM 2272 O O . ILE A 1 289 ? -2.944 5.540 -18.479 1.00 92.62 289 ILE A O 1
ATOM 2276 N N . TRP A 1 290 ? -2.893 4.843 -20.620 1.00 91.94 290 TRP A N 1
ATOM 2277 C CA . TRP A 1 290 ? -1.474 4.528 -20.597 1.00 91.94 290 TRP A CA 1
ATOM 2278 C C . TRP A 1 290 ? -0.593 5.761 -20.387 1.00 91.94 290 TRP A C 1
ATOM 2280 O O . TRP A 1 290 ? 0.379 5.659 -19.652 1.00 91.94 290 TRP A O 1
ATOM 2290 N N . ALA A 1 291 ? -0.928 6.912 -20.981 1.00 90.06 291 ALA A N 1
ATOM 2291 C CA . ALA A 1 291 ? -0.162 8.153 -20.850 1.00 90.06 291 ALA A CA 1
ATOM 2292 C C . ALA A 1 291 ? -0.126 8.687 -19.409 1.00 90.06 291 ALA A C 1
ATOM 2294 O O . ALA A 1 291 ? 0.894 9.242 -18.988 1.00 90.06 291 ALA A O 1
ATOM 2295 N N . VAL A 1 292 ? -1.216 8.510 -18.657 1.00 84.94 292 VAL A N 1
ATOM 2296 C CA . VAL A 1 292 ? -1.301 8.961 -17.262 1.00 84.94 292 VAL A CA 1
ATOM 2297 C C . VAL A 1 292 ? -0.662 7.961 -16.291 1.00 84.94 292 VAL A C 1
ATOM 2299 O O . VAL A 1 292 ? -0.003 8.424 -15.372 1.00 84.94 292 VAL A O 1
ATOM 2302 N N . LYS A 1 293 ? -0.767 6.647 -16.566 1.00 76.94 293 LYS A N 1
ATOM 2303 C CA . LYS A 1 293 ? -0.328 5.468 -15.778 1.00 76.94 293 LYS A CA 1
ATOM 2304 C C . LYS A 1 293 ? -0.529 5.538 -14.263 1.00 76.94 293 LYS A C 1
ATOM 2306 O O . LYS A 1 293 ? -0.021 6.397 -13.573 1.00 76.94 293 LYS A O 1
ATOM 2311 N N . VAL A 1 294 ? -1.099 4.450 -13.761 1.00 54.56 294 VAL A N 1
ATOM 2312 C CA . VAL A 1 294 ? -1.218 4.108 -12.344 1.00 54.56 294 VAL A CA 1
ATOM 2313 C C . VAL A 1 294 ? 0.041 3.436 -11.790 1.00 54.56 294 VAL A C 1
ATOM 2315 O O . VAL A 1 294 ? 0.546 2.463 -12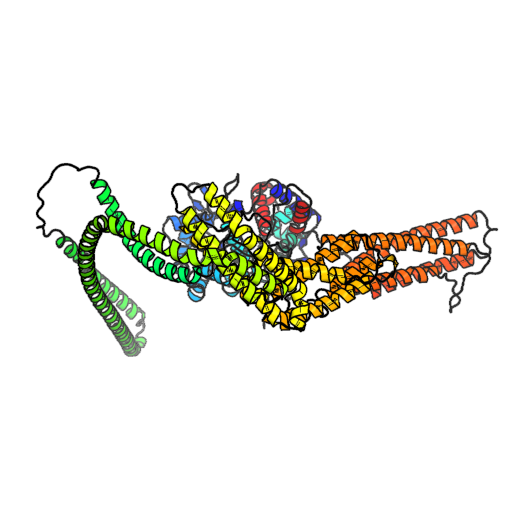.366 1.00 54.56 294 VAL A O 1
ATOM 2318 N N . SER A 1 295 ? 0.503 3.895 -10.628 1.00 42.25 295 SER A N 1
ATOM 2319 C CA . SER A 1 295 ? 1.467 3.175 -9.791 1.00 42.25 295 SER A CA 1
ATOM 2320 C C . SER A 1 295 ? 0.880 1.852 -9.274 1.00 42.25 295 SER A C 1
ATOM 2322 O O . SER A 1 295 ? 0.166 1.826 -8.274 1.00 42.25 295 SER A O 1
ATOM 2324 N N . THR A 1 296 ? 1.216 0.713 -9.885 1.00 35.25 296 THR A N 1
ATOM 2325 C CA . THR A 1 296 ? 1.044 -0.591 -9.221 1.00 35.25 296 THR A CA 1
ATOM 2326 C C . THR A 1 296 ? 2.233 -0.829 -8.290 1.00 35.25 296 THR A C 1
ATOM 2328 O O . THR A 1 296 ? 3.241 -1.398 -8.706 1.00 35.25 296 THR A O 1
ATOM 2331 N N . GLY A 1 297 ? 2.120 -0.360 -7.046 1.00 29.33 297 GLY A N 1
ATOM 2332 C CA . GLY A 1 297 ? 3.011 -0.740 -5.946 1.00 29.33 297 GLY A CA 1
ATOM 2333 C C . GLY A 1 297 ? 4.265 0.120 -5.765 1.00 29.33 297 GLY A C 1
ATOM 2334 O O . GLY A 1 297 ? 5.376 -0.339 -6.001 1.00 29.33 297 GLY A O 1
ATOM 2335 N N . GLN A 1 298 ? 4.101 1.319 -5.204 1.00 25.69 298 GLN A N 1
ATOM 2336 C CA . GLN A 1 298 ? 4.888 1.654 -4.019 1.00 25.69 298 GLN A CA 1
ATOM 2337 C C . GLN A 1 298 ? 3.985 1.368 -2.827 1.00 25.69 298 GLN A C 1
ATOM 2339 O O . GLN A 1 298 ? 2.870 1.880 -2.754 1.00 25.69 298 GLN A O 1
ATOM 2344 N N . SER A 1 299 ? 4.444 0.490 -1.941 1.00 25.88 299 SER A N 1
ATOM 2345 C CA . SER A 1 299 ? 3.830 0.281 -0.639 1.00 25.88 299 SER A CA 1
ATOM 2346 C C . SER A 1 299 ? 3.759 1.642 0.054 1.00 25.88 299 SER A C 1
ATOM 2348 O O . SER A 1 299 ? 4.780 2.175 0.489 1.00 25.88 299 SER A O 1
ATOM 2350 N N . ALA A 1 300 ? 2.570 2.244 0.102 1.00 24.34 300 ALA A N 1
ATOM 2351 C CA . ALA A 1 300 ? 2.292 3.261 1.092 1.00 24.34 300 ALA A CA 1
ATOM 2352 C C . ALA A 1 300 ? 2.450 2.549 2.432 1.00 24.34 300 ALA A C 1
ATOM 2354 O O . ALA A 1 300 ? 1.597 1.760 2.832 1.00 24.34 300 ALA A O 1
ATOM 2355 N N . ASN A 1 301 ? 3.591 2.771 3.080 1.00 23.41 301 ASN A N 1
ATOM 2356 C CA . ASN A 1 301 ? 3.793 2.446 4.480 1.00 23.41 301 ASN A CA 1
ATOM 2357 C C . ASN A 1 301 ? 2.533 2.927 5.229 1.00 23.41 301 ASN A C 1
ATOM 2359 O O . ASN A 1 301 ? 2.300 4.139 5.256 1.00 23.41 301 ASN A O 1
ATOM 2363 N N . PRO A 1 302 ? 1.708 2.063 5.852 1.00 26.33 302 PRO A N 1
ATOM 2364 C CA . PRO A 1 302 ? 0.489 2.521 6.527 1.00 26.33 302 PRO A CA 1
ATOM 2365 C C . PRO A 1 302 ? 0.760 3.360 7.789 1.00 26.33 302 PRO A C 1
ATOM 2367 O O . PRO A 1 302 ? -0.152 3.650 8.564 1.00 26.33 302 PRO A O 1
ATOM 2370 N N . HIS A 1 303 ? 2.012 3.735 8.055 1.00 27.94 303 HIS A N 1
ATOM 2371 C CA . HIS A 1 303 ? 2.449 4.312 9.317 1.00 27.94 303 HIS A CA 1
ATOM 2372 C C . HIS A 1 303 ? 3.432 5.465 9.143 1.00 27.94 303 HIS A C 1
ATOM 2374 O O . HIS A 1 303 ? 4.427 5.506 9.848 1.00 27.94 303 HIS A O 1
ATOM 2380 N N . GLU A 1 304 ? 3.163 6.432 8.267 1.00 26.38 304 GLU A N 1
ATOM 2381 C CA . GLU A 1 304 ? 3.855 7.725 8.368 1.00 26.38 304 GLU A CA 1
ATOM 2382 C C . GLU A 1 304 ? 3.067 8.871 7.713 1.00 26.38 304 GLU A C 1
ATOM 2384 O O . GLU A 1 304 ? 3.438 9.414 6.684 1.00 26.38 304 GLU A O 1
ATOM 2389 N N . ASN A 1 305 ? 1.947 9.264 8.331 1.00 23.52 305 ASN A N 1
ATOM 2390 C CA . ASN A 1 305 ? 1.703 10.685 8.593 1.00 23.52 305 ASN A CA 1
ATOM 2391 C C . ASN A 1 305 ? 0.687 10.880 9.737 1.00 23.52 305 ASN A C 1
ATOM 2393 O O . ASN A 1 305 ? -0.440 10.393 9.711 1.00 23.52 305 ASN A O 1
ATOM 2397 N N . THR A 1 306 ? 1.178 11.541 10.791 1.00 25.73 306 THR A N 1
ATOM 2398 C CA . THR A 1 306 ? 0.448 12.188 11.899 1.00 25.73 306 THR A CA 1
ATOM 2399 C C . THR A 1 306 ? -0.654 11.394 12.617 1.00 25.73 306 THR A C 1
ATOM 2401 O O . THR A 1 306 ? -1.797 11.828 12.756 1.00 25.73 306 THR A O 1
ATOM 2404 N N . GLN A 1 307 ? -0.255 10.318 13.308 1.00 24.12 307 GLN A N 1
ATOM 2405 C CA . GLN A 1 307 ? -0.873 10.021 14.604 1.00 24.12 307 GLN A CA 1
ATOM 2406 C C . GLN A 1 307 ? -0.517 11.138 15.597 1.00 24.12 307 GLN A C 1
ATOM 2408 O O . GLN A 1 307 ? 0.510 11.087 16.278 1.00 24.12 307 GLN A O 1
ATOM 2413 N N . HIS A 1 308 ? -1.411 12.113 15.766 1.00 25.48 308 HIS A N 1
ATOM 2414 C CA . HIS A 1 308 ? -1.575 12.714 17.084 1.00 25.48 308 HIS A CA 1
ATOM 2415 C C . HIS A 1 308 ? -2.013 11.598 18.041 1.00 25.48 308 HIS A C 1
ATOM 2417 O O . HIS A 1 308 ? -3.185 11.236 18.135 1.00 25.48 308 HIS A O 1
ATOM 2423 N N . LYS A 1 309 ? -1.027 11.002 18.721 1.00 23.89 309 LYS A N 1
ATOM 2424 C CA . LYS A 1 309 ? -1.224 10.072 19.831 1.00 23.89 309 LYS A CA 1
ATOM 2425 C C . LYS A 1 309 ? -2.043 10.765 20.922 1.00 23.89 309 LYS A C 1
ATOM 2427 O O . LYS A 1 309 ? -1.504 11.543 21.703 1.00 23.89 309 LYS A O 1
ATOM 2432 N N . LEU A 1 310 ? -3.319 10.412 21.035 1.00 22.22 310 LEU A N 1
ATOM 2433 C CA . LEU A 1 310 ? -3.959 10.307 22.344 1.00 22.22 310 LEU A CA 1
ATOM 2434 C C . LEU A 1 310 ? -3.747 8.865 22.848 1.00 22.22 310 LEU A C 1
ATOM 2436 O O . LEU A 1 310 ? -3.874 7.916 22.070 1.00 22.22 310 LEU A O 1
ATOM 2440 N N . PRO A 1 311 ? -3.348 8.674 24.115 1.00 22.17 311 PRO A N 1
ATOM 2441 C CA . PRO A 1 311 ? -2.757 7.429 24.600 1.00 22.17 311 PRO A CA 1
ATOM 2442 C C . PRO A 1 311 ? -3.782 6.286 24.676 1.00 22.17 311 PRO A C 1
ATOM 2444 O O . PRO A 1 311 ? -4.777 6.372 25.396 1.00 22.17 311 PRO A O 1
ATOM 2447 N N . GLN A 1 312 ? -3.513 5.175 23.981 1.00 24.84 312 GLN A N 1
ATOM 2448 C CA . GLN A 1 312 ? -4.266 3.931 24.142 1.00 24.84 312 GLN A CA 1
ATOM 2449 C C . GLN A 1 312 ? -3.784 3.163 25.379 1.00 24.84 312 GLN A C 1
ATOM 2451 O O . GLN A 1 312 ? -2.709 2.569 25.395 1.00 24.84 312 GLN A O 1
ATOM 2456 N N . ASN A 1 313 ? -4.624 3.158 26.413 1.00 24.84 313 ASN A N 1
ATOM 2457 C CA . ASN A 1 313 ? -4.551 2.236 27.541 1.00 24.84 313 ASN A CA 1
ATOM 2458 C C . ASN A 1 313 ? -5.348 0.966 27.201 1.00 24.84 313 ASN A C 1
ATOM 2460 O O . ASN A 1 313 ? -6.496 1.027 26.752 1.00 24.84 313 ASN A O 1
ATOM 2464 N N . SER A 1 314 ? -4.751 -0.194 27.448 1.00 24.61 314 SER A N 1
ATOM 2465 C CA . SER A 1 314 ? -5.332 -1.521 27.260 1.00 24.61 314 SER A CA 1
ATOM 2466 C C . SER A 1 314 ? -6.510 -1.769 28.217 1.00 24.61 314 SER A C 1
ATOM 2468 O O . SER A 1 314 ? -6.358 -2.205 29.353 1.00 24.61 314 SER A O 1
ATOM 2470 N N . SER A 1 315 ? -7.729 -1.530 27.728 1.00 25.28 315 SER A N 1
ATOM 2471 C CA . SER A 1 315 ? -8.990 -1.975 28.351 1.00 25.28 315 SER A CA 1
ATOM 2472 C C . SER A 1 315 ? -9.991 -2.511 27.307 1.00 25.28 315 SER A C 1
ATOM 2474 O O . SER A 1 315 ? -11.209 -2.428 27.476 1.00 25.28 315 SER A O 1
ATOM 2476 N N . PHE A 1 316 ? -9.498 -3.083 26.204 1.00 26.80 316 PHE A N 1
ATOM 2477 C CA . PHE A 1 316 ? -10.305 -3.464 25.034 1.00 26.80 316 PHE A CA 1
ATOM 2478 C C . PHE A 1 316 ? -10.636 -4.966 24.922 1.00 26.80 316 PHE A C 1
ATOM 2480 O O . PHE A 1 316 ? -10.807 -5.487 23.828 1.00 26.80 316 PHE A O 1
ATOM 2487 N N . LYS A 1 317 ? -10.808 -5.670 26.051 1.00 25.98 317 LYS A N 1
ATOM 2488 C CA . LYS A 1 317 ? -11.557 -6.951 26.078 1.00 25.98 317 LYS A CA 1
ATOM 2489 C C . LYS A 1 317 ? -12.926 -6.866 26.766 1.00 25.98 317 LYS A C 1
ATOM 2491 O O . LYS A 1 317 ? -13.759 -7.732 26.541 1.00 25.98 317 LYS A O 1
ATOM 2496 N N . ASN A 1 318 ? -13.236 -5.765 27.456 1.00 27.70 318 ASN A N 1
ATOM 2497 C CA . ASN A 1 318 ? -14.570 -5.534 28.036 1.00 27.70 318 ASN A CA 1
ATOM 2498 C C . ASN A 1 318 ? -15.522 -4.746 27.112 1.00 27.70 318 ASN A C 1
ATOM 2500 O O . ASN A 1 318 ? -16.704 -4.598 27.416 1.00 27.70 318 ASN A O 1
ATOM 2504 N N . VAL A 1 319 ? -15.045 -4.281 25.950 1.00 28.06 319 VAL A N 1
ATOM 2505 C CA . VAL A 1 319 ? -15.822 -3.431 25.027 1.00 28.06 319 VAL A CA 1
ATOM 2506 C C . VAL A 1 319 ? -16.741 -4.234 24.097 1.00 28.06 319 VAL A C 1
ATOM 2508 O O . VAL A 1 319 ? -17.728 -3.684 23.625 1.00 28.06 319 VAL A O 1
ATOM 2511 N N . LEU A 1 320 ? -16.514 -5.533 23.871 1.00 27.86 320 LEU A N 1
ATOM 2512 C CA . LEU A 1 320 ? -17.432 -6.375 23.076 1.00 27.86 320 LEU A CA 1
ATOM 2513 C C . LEU A 1 320 ? -18.679 -6.811 23.867 1.00 27.86 320 LEU A C 1
ATOM 2515 O O . LEU A 1 320 ? -19.767 -6.902 23.295 1.00 27.86 320 LEU A O 1
ATOM 2519 N N . PHE A 1 321 ? -18.558 -6.954 25.190 1.00 29.23 321 PHE A N 1
ATOM 2520 C CA . PHE A 1 321 ? -19.703 -7.165 26.082 1.00 29.23 321 PHE A CA 1
ATOM 2521 C C . PHE A 1 321 ? -20.498 -5.858 26.271 1.00 29.23 321 PHE A C 1
ATOM 2523 O O . PHE A 1 321 ? -21.719 -5.843 26.124 1.00 29.23 321 PHE A O 1
ATOM 2530 N N . TYR A 1 322 ? -19.803 -4.722 26.436 1.00 27.59 322 TYR A N 1
ATOM 2531 C CA . TYR A 1 322 ? -20.430 -3.394 26.508 1.00 27.59 322 TYR A CA 1
ATOM 2532 C C . TYR A 1 322 ? -21.002 -2.897 25.168 1.00 27.59 322 TYR A C 1
ATOM 2534 O O . TYR A 1 322 ? -21.997 -2.186 25.184 1.00 27.59 322 TYR A O 1
ATOM 2542 N N . ARG A 1 323 ? -20.448 -3.258 23.997 1.00 29.09 323 ARG A N 1
ATOM 2543 C CA . ARG A 1 323 ? -21.012 -2.900 22.672 1.00 29.09 323 ARG A CA 1
ATOM 2544 C C . ARG A 1 323 ? -22.285 -3.675 22.350 1.00 29.09 323 ARG A C 1
ATOM 2546 O O . ARG A 1 323 ? -23.156 -3.121 21.688 1.00 29.09 323 ARG A O 1
ATOM 2553 N N . SER A 1 324 ? -22.411 -4.905 22.842 1.00 29.28 324 SER A N 1
ATOM 2554 C CA . SER A 1 324 ? -23.641 -5.693 22.711 1.00 29.28 324 SER A CA 1
ATOM 2555 C C . SER A 1 324 ? -24.728 -5.161 23.651 1.00 29.28 324 SER A C 1
ATOM 2557 O O . SER A 1 324 ? -25.854 -4.943 23.208 1.00 29.28 324 SER A O 1
ATOM 2559 N N . LEU A 1 325 ? -24.366 -4.791 24.890 1.00 28.72 325 LEU A N 1
ATOM 2560 C CA . LEU A 1 325 ? -25.272 -4.094 25.812 1.00 28.72 325 LEU A CA 1
ATOM 2561 C C . LEU A 1 325 ? -25.650 -2.688 25.316 1.00 28.72 325 LEU A C 1
ATOM 2563 O O . LEU A 1 325 ? -26.796 -2.292 25.462 1.00 28.72 325 LEU A O 1
ATOM 2567 N N . LYS A 1 326 ? -24.725 -1.949 24.685 1.00 28.52 326 LYS A N 1
ATOM 2568 C CA . LYS A 1 326 ? -24.958 -0.610 24.113 1.00 28.52 326 LYS A CA 1
ATOM 2569 C C . LYS A 1 326 ? -25.755 -0.668 22.811 1.00 28.52 326 LYS A C 1
ATOM 2571 O O . LYS A 1 326 ? -26.513 0.251 22.572 1.00 28.52 326 LYS A O 1
ATOM 2576 N N . LYS A 1 327 ? -25.662 -1.726 21.995 1.00 31.39 327 LYS A N 1
ATOM 2577 C CA . LYS A 1 327 ? -26.581 -1.946 20.858 1.00 31.39 327 LYS A CA 1
ATOM 2578 C C . LYS A 1 327 ? -27.994 -2.292 21.332 1.00 31.39 327 LYS A C 1
ATOM 2580 O O . LYS A 1 327 ? -28.949 -1.790 20.748 1.00 31.39 327 LYS A O 1
ATOM 2585 N N . LEU A 1 328 ? -28.120 -3.062 22.417 1.00 29.94 328 LEU A N 1
ATOM 2586 C CA . LEU A 1 328 ? -29.412 -3.333 23.049 1.00 29.94 328 LEU A CA 1
ATOM 2587 C C . LEU A 1 328 ? -30.001 -2.038 23.638 1.00 29.94 328 LEU A C 1
ATOM 2589 O O . LEU A 1 328 ? -31.092 -1.653 23.231 1.00 29.94 328 LEU A O 1
ATOM 2593 N N . LEU A 1 329 ? -29.216 -1.301 24.445 1.00 28.75 329 LEU A N 1
ATOM 2594 C CA . LEU A 1 329 ? -29.576 -0.008 25.045 1.00 28.75 329 LEU A CA 1
ATOM 2595 C C . LEU A 1 329 ? -29.856 1.078 24.006 1.00 28.75 329 LEU A C 1
ATOM 2597 O O . LEU A 1 329 ? -30.811 1.813 24.196 1.00 28.75 329 LEU A O 1
ATOM 2601 N N . VAL A 1 330 ? -29.085 1.179 22.917 1.00 32.34 330 VAL A N 1
ATOM 2602 C CA . VAL A 1 330 ? -29.296 2.163 21.840 1.00 32.34 330 VAL A CA 1
ATOM 2603 C C . VAL A 1 330 ? -30.502 1.794 20.985 1.00 32.34 330 VAL A C 1
ATOM 2605 O O . VAL A 1 330 ? -31.195 2.709 20.580 1.00 32.34 330 VAL A O 1
ATOM 2608 N N . SER A 1 331 ? -30.848 0.518 20.772 1.00 31.69 331 SER A N 1
ATOM 2609 C CA . SER A 1 331 ? -32.113 0.187 20.088 1.00 31.69 331 SER A CA 1
ATOM 2610 C C . SER A 1 331 ? -33.341 0.526 20.950 1.00 31.69 331 SER A C 1
ATOM 2612 O O . SER A 1 331 ? -34.300 1.103 20.442 1.00 31.69 331 SER A O 1
ATOM 2614 N N . THR A 1 332 ? -33.269 0.311 22.273 1.00 31.72 332 THR A N 1
ATOM 2615 C CA . THR A 1 332 ? -34.305 0.760 23.222 1.00 31.72 332 THR A CA 1
ATOM 2616 C C . THR A 1 332 ? -34.317 2.279 23.417 1.00 31.72 332 THR A C 1
ATOM 2618 O O . THR A 1 332 ? -35.392 2.859 23.525 1.00 31.72 332 THR A O 1
ATOM 2621 N N . LEU A 1 333 ? -33.159 2.955 23.397 1.00 31.09 333 LEU A N 1
ATOM 2622 C CA . LEU A 1 333 ? -33.063 4.418 23.485 1.00 31.09 333 LEU A CA 1
ATOM 2623 C C . LEU A 1 333 ? -33.430 5.110 22.176 1.00 31.09 333 LEU A C 1
ATOM 2625 O O . LEU A 1 333 ? -33.931 6.216 22.245 1.00 31.09 333 LEU A O 1
ATOM 2629 N N . HIS A 1 334 ? -33.229 4.502 21.005 1.00 32.38 334 HIS A N 1
ATOM 2630 C CA . HIS A 1 334 ? -33.660 5.067 19.721 1.00 32.38 334 HIS A CA 1
ATOM 2631 C C . HIS A 1 334 ? -35.175 4.898 19.535 1.00 32.38 334 HIS A C 1
ATOM 2633 O O . HIS A 1 334 ? -35.830 5.814 19.049 1.00 32.38 334 HIS A O 1
ATOM 2639 N N . GLY A 1 335 ? -35.751 3.798 20.045 1.00 32.22 335 GLY A N 1
ATOM 2640 C CA . GLY A 1 335 ? -37.201 3.655 20.221 1.00 32.22 335 GLY A CA 1
ATOM 2641 C C . GLY A 1 335 ? -37.786 4.680 21.205 1.00 32.22 335 GLY A C 1
ATOM 2642 O O . GLY A 1 335 ? -38.800 5.307 20.907 1.00 32.22 335 GLY A O 1
ATOM 2643 N N . LEU A 1 336 ? -37.106 4.937 22.331 1.00 31.06 336 LEU A N 1
ATOM 2644 C CA . LEU A 1 336 ? -37.487 5.983 23.292 1.00 31.06 336 LEU A CA 1
ATOM 2645 C C . LEU A 1 336 ? -37.232 7.410 22.771 1.00 31.06 336 LEU A C 1
ATOM 2647 O O . LEU A 1 336 ? -38.012 8.297 23.096 1.00 31.06 336 LEU A O 1
ATOM 2651 N N . LEU A 1 337 ? -36.212 7.650 21.936 1.00 33.41 337 LEU A N 1
ATOM 2652 C CA . LEU A 1 337 ? -35.928 8.957 21.322 1.00 33.41 337 LEU A CA 1
ATOM 2653 C C . LEU A 1 337 ? -36.909 9.295 20.199 1.00 33.41 337 LEU A C 1
ATOM 2655 O O . LEU A 1 337 ? -37.241 10.464 20.043 1.00 33.41 337 LEU A O 1
ATOM 2659 N N . HIS A 1 338 ? -37.431 8.306 19.469 1.00 33.88 338 HIS A N 1
ATOM 2660 C CA . HIS A 1 338 ? -38.528 8.536 18.524 1.00 33.88 338 HIS A CA 1
ATOM 2661 C C . HIS A 1 338 ? -39.854 8.841 19.248 1.00 33.88 338 HIS A C 1
ATOM 2663 O O . HIS A 1 338 ? -40.626 9.681 18.788 1.00 33.88 338 HIS A O 1
ATOM 2669 N N . LEU A 1 339 ? -40.077 8.248 20.430 1.00 33.12 339 LEU A N 1
ATOM 2670 C CA . LEU A 1 339 ? -41.194 8.578 21.332 1.00 33.12 339 LEU A CA 1
ATOM 2671 C C . LEU A 1 339 ? -41.013 9.931 22.054 1.00 33.12 339 LEU A C 1
ATOM 2673 O O . LEU A 1 339 ? -41.993 10.634 22.302 1.00 33.12 339 LEU A O 1
ATOM 2677 N N . LEU A 1 340 ? -39.773 10.334 22.353 1.00 32.97 340 LEU A N 1
ATOM 2678 C CA . LEU A 1 340 ? -39.431 11.632 22.950 1.00 32.97 340 LEU A CA 1
ATOM 2679 C C . LEU A 1 340 ? -39.393 12.764 21.915 1.00 32.97 340 LEU A C 1
ATOM 2681 O O . LEU A 1 340 ? -39.747 13.886 22.253 1.00 32.97 340 LEU A O 1
ATOM 2685 N N . SER A 1 341 ? -39.066 12.487 20.650 1.00 33.06 341 SER A N 1
ATOM 2686 C CA . SER A 1 341 ? -39.090 13.469 19.556 1.00 33.06 341 SER A CA 1
ATOM 2687 C C . SER A 1 341 ? -40.505 13.955 19.234 1.00 33.06 341 SER A C 1
ATOM 2689 O O . SER A 1 341 ? -40.658 15.118 18.878 1.00 33.06 341 SER A O 1
ATOM 2691 N N . TYR A 1 342 ? -41.528 13.109 19.403 1.00 34.41 342 TYR A N 1
ATOM 2692 C CA . TYR A 1 342 ? -42.934 13.517 19.278 1.00 34.41 342 TYR A CA 1
ATOM 2693 C C . TYR A 1 342 ? -43.477 14.213 20.541 1.00 34.41 342 TYR A C 1
ATOM 2695 O O . TYR A 1 342 ? -44.436 14.976 20.452 1.00 34.41 342 TYR A O 1
ATOM 2703 N N . LYS A 1 343 ? -42.852 14.012 21.714 1.00 36.88 343 LYS A N 1
ATOM 2704 C CA . LYS A 1 343 ? -43.200 14.722 22.963 1.00 36.88 343 LYS A CA 1
ATOM 2705 C C . LYS A 1 343 ? -42.468 16.057 23.141 1.00 36.88 343 LYS A C 1
ATOM 2707 O O . LYS A 1 343 ? -43.017 16.959 23.764 1.00 36.88 343 LYS A O 1
ATOM 2712 N N . LEU A 1 344 ? -41.275 16.237 22.574 1.00 33.06 344 LEU A N 1
ATOM 2713 C CA . LEU A 1 344 ? -40.492 17.474 22.713 1.00 33.06 344 LEU A CA 1
ATOM 2714 C C . LEU A 1 344 ? -41.037 18.649 21.889 1.00 33.06 344 LEU A C 1
ATOM 2716 O O . LEU A 1 344 ? -40.841 19.795 22.285 1.00 33.06 344 LEU A O 1
ATOM 2720 N N . THR A 1 345 ? -41.795 18.398 20.818 1.00 35.06 345 THR A N 1
ATOM 2721 C CA . THR A 1 345 ? -42.536 19.457 20.106 1.00 35.06 345 THR A CA 1
ATOM 2722 C C . THR A 1 345 ? -43.790 19.902 20.870 1.00 35.06 345 THR A C 1
ATOM 2724 O O . THR A 1 345 ? -44.233 21.032 20.701 1.00 35.06 345 THR A O 1
ATOM 2727 N N . PHE A 1 346 ? -44.321 19.057 21.763 1.00 32.69 346 PHE A N 1
ATOM 2728 C CA . PHE A 1 346 ? -45.428 19.403 22.665 1.00 32.69 346 PHE A CA 1
ATOM 2729 C C . PHE A 1 346 ? -44.927 20.158 23.911 1.00 32.69 346 PHE A C 1
ATOM 2731 O O . PHE A 1 346 ? -45.529 21.137 24.340 1.00 32.69 346 PHE A O 1
ATOM 2738 N N . ILE A 1 347 ? -43.755 19.775 24.426 1.00 35.72 347 ILE A N 1
ATOM 2739 C CA . ILE A 1 347 ? -43.121 20.396 25.600 1.00 35.72 347 ILE A CA 1
ATOM 2740 C C . ILE A 1 347 ? -42.547 21.794 25.290 1.00 35.72 347 ILE A C 1
ATOM 2742 O O . ILE A 1 347 ? -42.526 22.646 26.172 1.00 35.72 347 ILE A O 1
ATOM 2746 N N . TYR A 1 348 ? -42.155 22.092 24.044 1.00 30.88 348 TYR A N 1
ATOM 2747 C CA . TYR A 1 348 ? -41.724 23.449 23.659 1.00 30.88 348 TYR A CA 1
ATOM 2748 C C . TYR A 1 348 ? -42.875 24.467 23.567 1.00 30.88 348 TYR A C 1
ATOM 2750 O O . TYR A 1 348 ? -42.635 25.664 23.710 1.00 30.88 348 TYR A O 1
ATOM 2758 N N . VAL A 1 349 ? -44.119 24.008 23.378 1.00 36.41 349 VAL A N 1
ATOM 2759 C CA . VAL A 1 349 ? -45.314 24.869 23.417 1.00 36.41 349 VAL A CA 1
ATOM 2760 C C . VAL A 1 349 ? -45.795 25.076 24.862 1.00 36.41 349 VAL A C 1
ATOM 2762 O O . VAL A 1 349 ? -46.280 26.157 25.181 1.00 36.41 349 VAL A O 1
ATOM 2765 N N . GLU A 1 350 ? -45.566 24.117 25.768 1.00 34.41 350 GLU A N 1
ATOM 2766 C CA . GLU A 1 350 ? -45.855 24.283 27.206 1.00 34.41 350 GLU A CA 1
ATOM 2767 C C . GLU A 1 350 ? -44.771 25.068 27.977 1.00 34.41 350 GLU A C 1
ATOM 2769 O O . GLU A 1 350 ? -45.100 25.853 28.865 1.00 34.41 350 GLU A O 1
ATOM 2774 N N . LEU A 1 351 ? -43.486 24.959 27.614 1.00 32.50 351 LEU A N 1
ATOM 2775 C CA . LEU A 1 351 ? -42.405 25.735 28.251 1.00 32.50 351 LEU A CA 1
ATOM 2776 C C . LEU A 1 351 ? -42.413 27.225 27.877 1.00 32.50 351 LEU A C 1
ATOM 2778 O O . LEU A 1 351 ? -41.893 28.039 28.636 1.00 32.50 351 LEU A O 1
ATOM 2782 N N . ALA A 1 352 ? -43.034 27.601 26.754 1.00 28.98 352 ALA A N 1
ATOM 2783 C CA . ALA A 1 352 ? -43.234 29.005 26.384 1.00 28.98 352 ALA A CA 1
ATOM 2784 C C . ALA A 1 352 ? -44.373 29.684 27.177 1.00 28.98 352 ALA A C 1
ATOM 2786 O O . ALA A 1 352 ? -44.455 30.909 27.194 1.00 28.98 352 ALA A O 1
ATOM 2787 N N . VAL A 1 353 ? -45.218 28.906 27.867 1.00 33.56 353 VAL A N 1
ATOM 2788 C CA . VAL A 1 353 ? -46.296 29.409 28.741 1.00 33.56 353 VAL A CA 1
ATOM 2789 C C . VAL A 1 353 ? -45.855 29.453 30.215 1.00 33.56 353 VAL A C 1
ATOM 2791 O O . VAL A 1 353 ? -46.354 30.268 30.986 1.00 33.56 353 VAL A O 1
ATOM 2794 N N . PHE A 1 354 ? -44.844 28.667 30.602 1.00 28.72 354 PHE A N 1
ATOM 2795 C CA . PHE A 1 354 ? -44.377 28.550 31.992 1.00 28.72 354 PHE A CA 1
ATOM 2796 C C . PHE A 1 354 ? -43.445 29.672 32.495 1.00 28.72 354 PHE A C 1
ATOM 2798 O O . PHE A 1 354 ? -43.061 29.657 33.660 1.00 28.72 354 PHE A O 1
ATOM 2805 N N . VAL A 1 355 ? -43.084 30.656 31.662 1.00 30.47 355 VAL A N 1
ATOM 2806 C CA . VAL A 1 355 ? -42.219 31.792 32.066 1.00 30.47 355 VAL A CA 1
ATOM 2807 C C . VAL A 1 355 ? -43.016 33.078 32.359 1.00 30.47 355 VAL A C 1
ATOM 2809 O O . VAL A 1 355 ? -42.425 34.090 32.716 1.00 30.47 355 VAL A O 1
ATOM 2812 N N . VAL A 1 356 ? -44.354 33.073 32.264 1.00 30.80 356 VAL A N 1
ATOM 2813 C CA . VAL A 1 356 ? -45.152 34.313 32.415 1.00 30.80 356 VAL A CA 1
ATOM 2814 C C . VAL A 1 356 ? -46.124 34.330 33.601 1.00 30.80 356 VAL A C 1
ATOM 2816 O O . VAL A 1 356 ? -46.669 35.389 33.884 1.00 30.80 356 VAL A O 1
ATOM 2819 N N . ILE A 1 357 ? -46.354 33.243 34.344 1.00 29.98 357 ILE A N 1
ATOM 2820 C CA . ILE A 1 357 ? -47.423 33.253 35.365 1.00 29.98 357 ILE A CA 1
ATOM 2821 C C . ILE A 1 357 ? -46.985 32.539 36.656 1.00 29.98 357 ILE A C 1
ATOM 2823 O O . ILE A 1 357 ? -47.463 31.461 36.991 1.00 29.98 357 ILE A O 1
ATOM 2827 N N . GLU A 1 358 ? -46.049 33.157 37.384 1.00 30.50 358 GLU A N 1
ATOM 2828 C CA . GLU A 1 358 ? -46.018 33.103 38.854 1.00 30.50 358 GLU A CA 1
ATOM 2829 C C . GLU A 1 358 ? -46.830 34.304 39.351 1.00 30.50 358 GLU A C 1
ATOM 2831 O O . GLU A 1 358 ? -46.301 35.400 39.475 1.00 30.50 358 GLU A O 1
ATOM 2836 N N . GLU A 1 359 ? -48.136 34.113 39.503 1.00 32.91 359 GLU A N 1
ATOM 2837 C CA . GLU A 1 359 ? -49.014 34.691 40.531 1.00 32.91 359 GLU A CA 1
ATOM 2838 C C . GLU A 1 359 ? -50.465 34.396 40.116 1.00 32.91 359 GLU A C 1
ATOM 2840 O O . GLU A 1 359 ? -50.827 34.499 38.948 1.00 32.91 359 GLU A O 1
ATOM 2845 N N . ASP A 1 360 ? -51.269 33.980 41.093 1.00 30.92 360 ASP A N 1
ATOM 2846 C CA . ASP A 1 360 ? -52.707 33.705 41.003 1.00 30.92 360 ASP A CA 1
ATOM 2847 C C . ASP A 1 360 ? -53.151 32.438 40.239 1.00 30.92 360 ASP A C 1
ATOM 2849 O O . ASP A 1 360 ? -53.354 32.435 39.032 1.00 30.92 360 ASP A O 1
ATOM 2853 N N . PHE A 1 361 ? -53.421 31.350 40.969 1.00 25.30 361 PHE A N 1
ATOM 2854 C CA . PHE A 1 361 ? -54.802 30.913 41.254 1.00 25.30 361 PHE A CA 1
ATOM 2855 C C . PHE A 1 361 ? -54.812 29.543 41.954 1.00 25.30 361 PHE A C 1
ATOM 2857 O O . PHE A 1 361 ? -54.518 28.493 41.384 1.00 25.30 361 PHE A O 1
ATOM 2864 N N . LEU A 1 362 ? -55.231 29.567 43.219 1.00 35.41 362 LEU A N 1
ATOM 2865 C CA . LEU A 1 362 ? -55.970 28.475 43.848 1.00 35.41 362 LEU A CA 1
ATOM 2866 C C . LEU A 1 362 ? -57.263 28.220 43.049 1.00 35.41 362 LEU A C 1
ATOM 2868 O O . LEU A 1 362 ? -57.895 29.181 42.633 1.00 35.41 362 LEU A O 1
ATOM 2872 N N . LEU A 1 363 ? -57.690 26.953 42.965 1.00 40.38 363 LEU A N 1
ATOM 2873 C CA . LEU A 1 363 ? -58.952 26.443 42.383 1.00 40.38 363 LEU A CA 1
ATOM 2874 C C . LEU A 1 363 ? -58.981 26.260 40.857 1.00 40.38 363 LEU A C 1
ATOM 2876 O O . LEU A 1 363 ? -59.440 27.134 40.132 1.00 40.38 363 LEU A O 1
ATOM 2880 N N . VAL A 1 364 ? -58.676 25.041 40.394 1.00 26.59 364 VAL A N 1
ATOM 2881 C CA . VAL A 1 364 ? -59.377 24.456 39.239 1.00 26.59 364 VAL A CA 1
ATOM 2882 C C . VAL A 1 364 ? -59.708 22.996 39.550 1.00 26.59 364 VAL A C 1
ATOM 2884 O O . VAL A 1 364 ? -58.833 22.160 39.772 1.00 26.59 364 VAL A O 1
ATOM 2887 N N . ASP A 1 365 ? -61.010 22.747 39.619 1.00 30.39 365 ASP A N 1
ATOM 2888 C CA . ASP A 1 365 ? -61.661 21.452 39.747 1.00 30.39 365 ASP A CA 1
ATOM 2889 C C . ASP A 1 365 ? -61.470 20.638 38.453 1.00 30.39 365 ASP A C 1
ATOM 2891 O O . ASP A 1 365 ? -61.711 21.136 37.352 1.00 30.39 365 ASP A O 1
ATOM 2895 N N . TRP A 1 366 ? -61.024 19.385 38.571 1.00 30.00 366 TRP A N 1
ATOM 2896 C CA . TRP A 1 366 ? -60.776 18.486 37.435 1.00 30.00 366 TRP A CA 1
ATOM 2897 C C . TRP A 1 366 ? -62.048 17.730 37.033 1.00 30.00 366 TRP A C 1
ATOM 2899 O O . TRP A 1 366 ? -62.060 16.505 36.920 1.00 30.00 366 TRP A O 1
ATOM 2909 N N . SER A 1 367 ? -63.128 18.472 36.791 1.00 37.88 367 SER A N 1
ATOM 2910 C CA . SER A 1 367 ? -64.353 17.951 36.188 1.00 37.88 367 SER A CA 1
ATOM 2911 C C . SER A 1 367 ? -64.648 18.688 34.875 1.00 37.88 367 SER A C 1
ATOM 2913 O O . SER A 1 367 ? -65.414 19.642 34.819 1.00 37.88 367 SER A O 1
ATOM 2915 N N . SER A 1 368 ? -64.029 18.273 33.764 1.00 32.78 368 SER A N 1
ATOM 2916 C CA . SER A 1 368 ? -64.621 18.571 32.451 1.00 32.78 368 SER A CA 1
ATOM 2917 C C . SER A 1 368 ? -64.249 17.558 31.366 1.00 32.78 368 SER A C 1
ATOM 2919 O O . SER A 1 368 ? -63.084 17.288 31.077 1.00 32.78 368 SER A O 1
ATOM 2921 N N . ASP A 1 369 ? -65.312 17.045 30.749 1.00 41.97 369 ASP A N 1
ATOM 2922 C CA . ASP A 1 369 ? -65.461 16.128 29.611 1.00 41.97 369 ASP A CA 1
ATOM 2923 C C . ASP A 1 369 ? -64.784 16.565 28.284 1.00 41.97 369 ASP A C 1
ATOM 2925 O O . ASP A 1 369 ? -65.187 16.157 27.195 1.00 41.97 369 ASP A O 1
ATOM 2929 N N . ALA A 1 370 ? -63.745 17.401 28.305 1.00 35.59 370 ALA A N 1
ATOM 2930 C CA . ALA A 1 370 ? -63.238 18.040 27.084 1.00 35.59 370 ALA A CA 1
ATOM 2931 C C . ALA A 1 370 ? -62.358 17.133 26.192 1.00 35.59 370 ALA A C 1
ATOM 2933 O O . ALA A 1 370 ? -62.201 17.401 24.999 1.00 35.59 370 ALA A O 1
ATOM 2934 N N . SER A 1 371 ? -61.796 16.048 26.734 1.00 33.34 371 SER A N 1
ATOM 2935 C CA . SER A 1 371 ? -60.846 15.181 26.008 1.00 33.34 371 SER A CA 1
ATOM 2936 C C . SER A 1 371 ? -61.511 14.043 25.226 1.00 33.34 371 SER A C 1
ATOM 2938 O O . SER A 1 371 ? -60.923 13.532 24.274 1.00 33.34 371 SER A O 1
ATOM 2940 N N . LEU A 1 372 ? -62.746 13.668 25.580 1.00 37.16 372 LEU A N 1
ATOM 2941 C CA . LEU A 1 372 ? -63.523 12.636 24.879 1.00 37.16 372 LEU A CA 1
ATOM 2942 C C . LEU A 1 372 ? -64.148 13.156 23.572 1.00 37.16 372 LEU A C 1
ATOM 2944 O O . LEU A 1 372 ? -64.301 12.390 22.625 1.00 37.16 372 LEU A O 1
ATOM 2948 N N . ALA A 1 373 ? -64.405 14.464 23.463 1.00 34.88 373 ALA A N 1
ATOM 2949 C CA . ALA A 1 373 ? -65.041 15.073 22.289 1.00 34.88 373 ALA A CA 1
ATOM 2950 C C . ALA A 1 373 ? -64.147 15.146 21.030 1.00 34.88 373 ALA A C 1
ATOM 2952 O O . ALA A 1 373 ? -64.658 15.292 19.920 1.00 34.88 373 ALA A O 1
ATOM 2953 N N . LYS A 1 374 ? -62.815 15.041 21.170 1.00 36.44 374 LYS A N 1
ATOM 2954 C CA . LYS A 1 374 ? -61.867 15.109 20.036 1.00 36.44 374 LYS A CA 1
ATOM 2955 C C . LYS A 1 374 ? -61.583 13.766 19.359 1.00 36.44 374 LYS A C 1
ATOM 2957 O O . LYS A 1 374 ? -61.016 13.760 18.273 1.00 36.44 374 LYS A O 1
ATOM 2962 N N . ILE A 1 375 ? -61.960 12.647 19.977 1.00 34.00 375 ILE A N 1
ATOM 2963 C CA . ILE A 1 375 ? -61.785 11.314 19.378 1.00 34.00 375 ILE A CA 1
ATOM 2964 C C . ILE A 1 375 ? -62.991 10.970 18.492 1.00 34.00 375 ILE A C 1
ATOM 2966 O O . ILE A 1 375 ? -62.817 10.407 17.416 1.00 34.00 375 ILE A O 1
ATOM 2970 N N . THR A 1 376 ? -64.190 11.427 18.859 1.00 34.88 376 THR A N 1
ATOM 2971 C CA . THR A 1 376 ? -65.412 11.290 18.048 1.00 34.88 376 THR A CA 1
ATOM 2972 C C . THR A 1 376 ? -65.400 12.096 16.744 1.00 34.88 376 THR A C 1
ATOM 2974 O O . THR A 1 376 ? -66.123 11.756 15.820 1.00 34.88 376 THR A O 1
ATOM 2977 N N . THR A 1 377 ? -64.567 13.135 16.604 1.00 36.69 377 THR A N 1
ATOM 2978 C CA . THR A 1 377 ? -64.493 13.945 15.369 1.00 36.69 377 THR A CA 1
ATOM 2979 C C . THR A 1 377 ? -63.535 13.396 14.305 1.00 36.69 377 THR A C 1
ATOM 2981 O O . THR A 1 377 ? -63.493 13.931 13.198 1.00 36.69 377 THR A O 1
ATOM 2984 N N . MET A 1 378 ? -62.778 12.327 14.590 1.00 32.28 378 MET A N 1
ATOM 2985 C CA . MET A 1 378 ? -61.928 11.655 13.590 1.00 32.28 378 MET A CA 1
ATOM 2986 C C . MET A 1 378 ? -62.630 10.495 12.864 1.00 32.28 378 MET A C 1
ATOM 2988 O O . MET A 1 378 ? -62.100 10.021 11.858 1.00 32.28 378 MET A O 1
ATOM 2992 N N . GLU A 1 379 ? -63.819 10.068 13.306 1.00 34.38 379 GLU A N 1
ATOM 2993 C CA . GLU A 1 379 ? -64.601 9.026 12.618 1.00 34.38 379 GLU A CA 1
ATOM 2994 C C . GLU A 1 379 ? -65.188 9.517 11.277 1.00 34.38 379 GLU A C 1
ATOM 2996 O O . GLU A 1 379 ? -65.277 8.738 10.330 1.00 34.38 379 GLU A O 1
ATOM 3001 N N . ASP A 1 380 ? -65.460 10.819 11.126 1.00 37.19 380 ASP A N 1
ATOM 3002 C CA . ASP A 1 380 ? -66.116 11.365 9.923 1.00 37.19 380 ASP A CA 1
ATOM 3003 C C . ASP A 1 380 ? -65.199 11.530 8.695 1.00 37.19 380 ASP A C 1
ATOM 3005 O O . ASP A 1 380 ? -65.683 11.633 7.569 1.00 37.19 380 ASP A O 1
ATOM 3009 N N . ASN A 1 381 ? -63.870 11.524 8.857 1.00 40.06 381 ASN A N 1
ATOM 3010 C CA . ASN A 1 381 ? -62.934 11.808 7.753 1.00 40.06 381 ASN A CA 1
ATOM 3011 C C . ASN A 1 381 ? -62.337 10.564 7.070 1.00 40.06 381 ASN A C 1
ATOM 3013 O O . ASN A 1 381 ? -61.460 10.698 6.216 1.00 40.06 381 ASN A O 1
ATOM 3017 N N . THR A 1 382 ? -62.795 9.357 7.419 1.00 40.31 382 THR A N 1
ATOM 3018 C CA . THR A 1 382 ? -62.309 8.099 6.809 1.00 40.31 382 THR A CA 1
ATOM 3019 C C . THR A 1 382 ? -63.393 7.259 6.133 1.00 40.31 382 THR A C 1
ATOM 3021 O O . THR A 1 382 ? -63.079 6.225 5.540 1.00 40.31 382 THR A O 1
ATOM 3024 N N . MET A 1 383 ? -64.651 7.707 6.135 1.00 42.94 383 MET A N 1
ATOM 3025 C CA . MET A 1 383 ? -65.698 7.059 5.350 1.00 42.94 383 MET A CA 1
ATOM 3026 C C . MET A 1 383 ? -65.577 7.478 3.882 1.00 42.94 383 MET A C 1
ATOM 3028 O O . MET A 1 383 ? -65.719 8.651 3.539 1.00 42.94 383 MET A O 1
ATOM 3032 N N . VAL A 1 384 ? -65.292 6.510 3.005 1.00 47.50 384 VAL A N 1
ATOM 3033 C CA . VAL A 1 384 ? -65.435 6.682 1.553 1.00 47.50 384 VAL A CA 1
ATOM 3034 C C . VAL A 1 384 ? -66.864 7.157 1.300 1.00 47.50 384 VAL A C 1
ATOM 3036 O O . VAL A 1 384 ? -67.809 6.471 1.687 1.00 47.50 384 VAL A O 1
ATOM 3039 N N . LYS A 1 385 ? -67.027 8.346 0.712 1.00 52.47 385 LYS A N 1
ATOM 3040 C CA . LYS A 1 385 ? -68.351 8.922 0.467 1.00 52.47 385 LYS A CA 1
ATOM 3041 C C . LYS A 1 385 ? -69.117 8.014 -0.492 1.00 52.47 385 LYS A C 1
ATOM 3043 O O . LYS A 1 385 ? -68.564 7.562 -1.491 1.00 52.47 385 LYS A O 1
ATOM 3048 N N . GLU A 1 386 ? -70.384 7.757 -0.194 1.00 54.72 386 GLU A N 1
ATOM 3049 C CA . GLU A 1 386 ? -71.247 6.854 -0.970 1.00 54.72 386 GLU A CA 1
ATOM 3050 C C . GLU A 1 386 ? -71.321 7.277 -2.457 1.00 54.72 386 GLU A C 1
ATOM 3052 O O . GLU A 1 386 ? -71.253 6.436 -3.351 1.00 54.72 386 GLU A O 1
ATOM 3057 N N . GLU A 1 387 ? -71.269 8.590 -2.724 1.00 56.25 387 GLU A N 1
ATOM 3058 C CA . GLU A 1 387 ? -71.183 9.183 -4.071 1.00 56.25 387 GLU A CA 1
ATOM 3059 C C . GLU A 1 387 ? -69.920 8.782 -4.869 1.00 56.25 387 GLU A C 1
ATOM 3061 O O . GLU A 1 387 ? -69.966 8.690 -6.099 1.00 56.25 387 GLU A O 1
ATOM 3066 N N . ASP A 1 388 ? -68.783 8.536 -4.206 1.00 58.47 388 ASP A N 1
ATOM 3067 C CA . ASP A 1 388 ? -67.531 8.132 -4.867 1.00 58.47 388 ASP A CA 1
ATOM 3068 C C . ASP A 1 388 ? -67.555 6.644 -5.256 1.00 58.47 388 ASP A C 1
ATOM 3070 O O . ASP A 1 388 ? -66.967 6.244 -6.267 1.00 58.47 388 ASP A O 1
ATOM 3074 N N . LEU A 1 389 ? -68.279 5.827 -4.485 1.00 58.88 389 LEU A N 1
ATOM 3075 C CA . LEU A 1 389 ? -68.505 4.410 -4.767 1.00 58.88 389 LEU A CA 1
ATOM 3076 C C . LEU A 1 389 ? -69.474 4.231 -5.944 1.00 58.88 389 LEU A C 1
ATOM 3078 O O . LEU A 1 389 ? -69.194 3.438 -6.845 1.00 58.88 389 LEU A O 1
ATOM 3082 N N . GLU A 1 390 ? -70.544 5.029 -5.992 1.00 65.25 390 GLU A N 1
ATOM 3083 C CA . GLU A 1 390 ? -71.487 5.050 -7.117 1.00 65.25 390 GLU A CA 1
ATOM 3084 C C . GLU A 1 390 ? -70.816 5.507 -8.423 1.00 65.25 390 GLU A C 1
ATOM 3086 O O . GLU A 1 390 ? -71.007 4.886 -9.472 1.00 65.25 390 GLU A O 1
ATOM 3091 N N . LYS A 1 391 ? -69.956 6.537 -8.384 1.00 69.62 391 LYS A N 1
ATOM 3092 C CA . LYS A 1 391 ? -69.159 6.949 -9.558 1.00 69.62 391 LYS A CA 1
ATOM 3093 C C . LYS A 1 391 ? -68.217 5.850 -10.044 1.00 69.62 391 LYS A C 1
ATOM 3095 O O . LYS A 1 391 ? -68.150 5.594 -11.247 1.00 69.62 391 LYS A O 1
ATOM 3100 N N . ALA A 1 392 ? -67.510 5.188 -9.129 1.00 66.88 392 ALA A N 1
ATOM 3101 C CA . ALA A 1 392 ? -66.608 4.095 -9.477 1.00 66.88 392 ALA A CA 1
ATOM 3102 C C . ALA A 1 392 ? -67.361 2.896 -10.081 1.00 66.88 392 ALA A C 1
ATOM 3104 O O . ALA A 1 392 ? -66.858 2.256 -11.008 1.00 66.88 392 ALA A O 1
ATOM 3105 N N . GLU A 1 393 ? -68.575 2.610 -9.602 1.00 68.19 393 GLU A N 1
ATOM 3106 C CA . GLU A 1 393 ? -69.441 1.576 -10.165 1.00 68.19 393 GLU A CA 1
ATOM 3107 C C . GLU A 1 393 ? -69.898 1.934 -11.588 1.00 68.19 393 GLU A C 1
ATOM 3109 O O . GLU A 1 393 ? -69.771 1.114 -12.503 1.00 68.19 393 GLU A O 1
ATOM 3114 N N . VAL A 1 394 ? -70.337 3.175 -11.817 1.00 72.75 394 VAL A N 1
ATOM 3115 C CA . VAL A 1 394 ? -70.739 3.664 -13.147 1.00 72.75 394 VAL A CA 1
ATOM 3116 C C . VAL A 1 394 ? -69.573 3.616 -14.146 1.00 72.75 394 VAL A C 1
ATOM 3118 O O . VAL A 1 394 ? -69.743 3.134 -15.274 1.00 72.75 394 VAL A O 1
ATOM 3121 N N . ASP A 1 395 ? -68.371 4.028 -13.740 1.00 73.25 395 ASP A N 1
ATOM 3122 C CA . ASP A 1 395 ? -67.170 3.977 -14.583 1.00 73.25 395 ASP A CA 1
ATOM 3123 C C . ASP A 1 395 ? -66.718 2.537 -14.872 1.00 73.25 395 ASP A C 1
ATOM 3125 O O . ASP A 1 395 ? -66.318 2.213 -16.002 1.00 73.25 395 ASP A O 1
ATOM 3129 N N . ALA A 1 396 ? -66.836 1.636 -13.891 1.00 72.06 396 ALA A N 1
ATOM 3130 C CA . ALA A 1 396 ? -66.550 0.216 -14.065 1.00 72.06 396 ALA A CA 1
ATOM 3131 C C . ALA A 1 396 ? -67.539 -0.450 -15.036 1.00 72.06 396 ALA A C 1
ATOM 3133 O O . ALA A 1 396 ? -67.113 -1.205 -15.916 1.00 72.06 396 ALA A O 1
ATOM 3134 N N . ILE A 1 397 ? -68.837 -0.136 -14.939 1.00 73.75 397 ILE A N 1
ATOM 3135 C CA . ILE A 1 397 ? -69.877 -0.638 -15.851 1.00 73.75 397 ILE A CA 1
ATOM 3136 C C . ILE A 1 397 ? -69.657 -0.099 -17.271 1.00 73.75 397 ILE A C 1
ATOM 3138 O O . ILE A 1 397 ? -69.677 -0.874 -18.230 1.00 73.75 397 ILE A O 1
ATOM 3142 N N . SER A 1 398 ? -69.369 1.197 -17.422 1.00 74.00 398 SER A N 1
ATOM 3143 C CA . SER A 1 398 ? -69.057 1.831 -18.714 1.00 74.00 398 SER A CA 1
ATOM 3144 C C . SER A 1 398 ? -67.829 1.199 -19.384 1.00 74.00 398 SER A C 1
ATOM 3146 O O . SER A 1 398 ? -67.834 0.882 -20.580 1.00 74.00 398 SER A O 1
ATOM 3148 N N . THR A 1 399 ? -66.782 0.931 -18.603 1.00 73.44 399 THR A N 1
ATOM 3149 C CA . THR A 1 399 ? -65.551 0.287 -19.082 1.00 73.44 399 THR A CA 1
ATOM 3150 C C . THR A 1 399 ? -65.781 -1.181 -19.440 1.00 73.44 399 THR A C 1
ATOM 3152 O O . THR A 1 399 ? -65.308 -1.645 -20.481 1.00 73.44 399 THR A O 1
ATOM 3155 N N . ALA A 1 400 ? -66.554 -1.912 -18.632 1.00 71.75 400 ALA A N 1
ATOM 3156 C CA . ALA A 1 400 ? -66.934 -3.291 -18.915 1.00 71.75 400 ALA A CA 1
ATOM 3157 C C . ALA A 1 400 ? -67.780 -3.393 -20.193 1.00 71.75 400 ALA A C 1
ATOM 3159 O O . ALA A 1 400 ? -67.510 -4.256 -21.029 1.00 71.75 400 ALA A O 1
ATOM 3160 N N . ALA A 1 401 ? -68.736 -2.482 -20.397 1.00 73.44 401 ALA A N 1
ATOM 3161 C CA . ALA A 1 401 ? -69.558 -2.423 -21.603 1.00 73.44 401 ALA A CA 1
ATOM 3162 C C . ALA A 1 401 ? -68.709 -2.176 -22.862 1.00 73.44 401 ALA A C 1
ATOM 3164 O O . ALA A 1 401 ? -68.838 -2.912 -23.841 1.00 73.44 401 ALA A O 1
ATOM 3165 N N . LYS A 1 402 ? -67.768 -1.219 -22.820 1.00 75.19 402 LYS A N 1
ATOM 3166 C CA . LYS A 1 402 ? -66.800 -0.983 -23.911 1.00 75.19 402 LYS A CA 1
ATOM 3167 C C . LYS A 1 402 ? -65.914 -2.204 -24.171 1.00 75.19 402 LYS A C 1
ATOM 3169 O O . LYS A 1 402 ? -65.641 -2.540 -25.321 1.00 75.19 402 LYS A O 1
ATOM 3174 N N . HIS A 1 403 ? -65.478 -2.892 -23.118 1.00 74.19 403 HIS A N 1
ATOM 3175 C CA . HIS A 1 403 ? -64.645 -4.086 -23.240 1.00 74.19 403 HIS A CA 1
ATOM 3176 C C . HIS A 1 403 ? -65.406 -5.256 -23.881 1.00 74.19 403 HIS A C 1
ATOM 3178 O O . HIS A 1 403 ? -64.870 -5.920 -24.766 1.00 74.19 403 HIS A O 1
ATOM 3184 N N . VAL A 1 404 ? -66.664 -5.477 -23.488 1.00 72.94 404 VAL A N 1
ATOM 3185 C CA . VAL A 1 404 ? -67.538 -6.502 -24.082 1.00 72.94 404 VAL A CA 1
ATOM 3186 C C . VAL A 1 404 ? -67.871 -6.166 -25.537 1.00 72.94 404 VAL A C 1
ATOM 3188 O O . VAL A 1 404 ? -67.757 -7.044 -26.390 1.00 72.94 404 VAL A O 1
ATOM 3191 N N . ALA A 1 405 ? -68.184 -4.903 -25.843 1.00 70.88 405 ALA A N 1
ATOM 3192 C CA . ALA A 1 405 ? -68.430 -4.440 -27.210 1.00 70.88 405 ALA A CA 1
ATOM 3193 C C . ALA A 1 405 ? -67.211 -4.651 -28.129 1.00 70.88 405 ALA A C 1
ATOM 3195 O O . ALA A 1 405 ? -67.358 -5.071 -29.273 1.00 70.88 405 ALA A O 1
ATOM 3196 N N . ASN A 1 406 ? -65.994 -4.448 -27.612 1.00 73.44 406 ASN A N 1
ATOM 3197 C CA . ASN A 1 406 ? -64.757 -4.715 -28.352 1.00 73.44 406 ASN A CA 1
ATOM 3198 C C . ASN A 1 406 ? -64.450 -6.211 -28.534 1.00 73.44 406 ASN A C 1
ATOM 3200 O O . ASN A 1 406 ? -63.722 -6.570 -29.456 1.00 73.44 406 ASN A O 1
ATOM 3204 N N . MET A 1 407 ? -64.979 -7.089 -27.677 1.00 68.69 407 MET A N 1
ATOM 3205 C CA . MET A 1 407 ? -64.773 -8.541 -27.772 1.00 68.69 407 MET A CA 1
ATOM 3206 C C . MET A 1 407 ? -65.764 -9.248 -28.711 1.00 68.69 407 MET A C 1
ATOM 3208 O O . MET A 1 407 ? -65.468 -10.359 -29.148 1.00 68.69 407 MET A O 1
ATOM 3212 N N . LEU A 1 408 ? -66.917 -8.635 -29.010 1.00 74.06 408 LEU A N 1
ATOM 3213 C CA . LEU A 1 408 ? -68.015 -9.223 -29.794 1.00 74.06 408 LEU A CA 1
ATOM 3214 C C . LEU A 1 408 ? -68.354 -8.353 -31.015 1.00 74.06 408 LEU A C 1
ATOM 3216 O O . LEU A 1 408 ? -69.463 -7.840 -31.145 1.00 74.06 408 LEU A O 1
ATOM 3220 N N . GLN A 1 409 ? -67.382 -8.166 -31.908 1.00 73.75 409 GLN A N 1
ATOM 3221 C CA . GLN A 1 409 ? -67.528 -7.306 -33.090 1.00 73.75 409 GLN A CA 1
ATOM 3222 C C . GLN A 1 409 ? -68.113 -8.037 -34.310 1.00 73.75 409 GLN A C 1
ATOM 3224 O O . GLN A 1 409 ? -68.554 -7.381 -35.254 1.00 73.75 409 GLN A O 1
ATOM 3229 N N . ARG A 1 410 ? -68.107 -9.380 -34.327 1.00 71.75 410 ARG A N 1
ATOM 3230 C CA . ARG A 1 410 ? -68.628 -10.198 -35.438 1.00 71.75 410 ARG A CA 1
ATOM 3231 C C . ARG A 1 410 ? -69.582 -11.307 -34.951 1.00 71.75 410 ARG A C 1
ATOM 3233 O O . ARG A 1 410 ? -69.375 -11.823 -33.852 1.00 71.75 410 ARG A O 1
ATOM 3240 N N . PRO A 1 411 ? -70.605 -11.705 -35.739 1.00 66.81 411 PRO A N 1
ATOM 3241 C CA . PRO A 1 411 ? -71.642 -12.651 -35.298 1.00 66.81 411 PRO A CA 1
ATOM 3242 C C . PRO A 1 411 ? -71.123 -14.046 -34.906 1.00 66.81 411 PRO A C 1
ATOM 3244 O O . PRO A 1 411 ? -71.671 -14.670 -34.004 1.00 66.81 411 PRO A O 1
ATOM 3247 N N . ASP A 1 412 ? -70.040 -14.515 -35.528 1.00 70.75 412 ASP A N 1
ATOM 3248 C CA . ASP A 1 412 ? -69.364 -15.793 -35.249 1.00 70.75 412 ASP A CA 1
ATOM 3249 C C . ASP A 1 412 ? -68.709 -15.845 -33.855 1.00 70.75 412 ASP A C 1
ATOM 3251 O O . ASP A 1 412 ? -68.474 -16.913 -33.294 1.00 70.75 412 ASP A O 1
ATOM 3255 N N . GLN A 1 413 ? -68.450 -14.688 -33.239 1.00 69.12 413 GLN A N 1
ATOM 3256 C CA . GLN A 1 413 ? -67.830 -14.596 -31.914 1.00 69.12 413 GLN A CA 1
ATOM 3257 C C . GLN A 1 413 ? -68.826 -14.852 -30.768 1.00 69.12 413 GLN A C 1
ATOM 3259 O O . GLN A 1 413 ? -68.403 -15.091 -29.632 1.00 69.12 413 GLN A O 1
ATOM 3264 N N . LEU A 1 414 ? -70.135 -14.865 -31.057 1.00 70.25 414 LEU A N 1
ATOM 3265 C CA . LEU A 1 414 ? -71.191 -15.150 -30.079 1.00 70.25 414 LEU A CA 1
ATOM 3266 C C . LEU A 1 414 ? -71.154 -16.602 -29.572 1.00 70.25 414 LEU A C 1
ATOM 3268 O O . LEU A 1 414 ? -71.507 -16.853 -28.421 1.00 70.25 414 LEU A O 1
ATOM 3272 N N . GLU A 1 415 ? -70.630 -17.544 -30.363 1.00 71.75 415 GLU A N 1
ATOM 3273 C CA . GLU A 1 415 ? -70.457 -18.946 -29.946 1.00 71.75 415 GLU A CA 1
ATOM 3274 C C . GLU A 1 415 ? -69.460 -19.102 -28.779 1.00 71.75 415 GLU A C 1
ATOM 3276 O O . GLU A 1 415 ? -69.516 -20.067 -28.016 1.00 71.75 415 GLU A O 1
ATOM 3281 N N . ARG A 1 416 ? -68.558 -18.125 -28.587 1.00 70.62 416 ARG A N 1
ATOM 3282 C CA . ARG A 1 416 ? -67.519 -18.132 -27.537 1.00 70.62 416 ARG A CA 1
ATOM 3283 C C . ARG A 1 416 ? -67.935 -17.431 -26.240 1.00 70.62 416 ARG A C 1
ATOM 3285 O O . ARG A 1 416 ? -67.176 -17.451 -25.267 1.00 70.62 416 ARG A O 1
ATOM 3292 N N . VAL A 1 417 ? -69.133 -16.842 -26.181 1.00 77.56 417 VAL A N 1
ATOM 3293 C CA . VAL A 1 417 ? -69.633 -16.084 -25.014 1.00 77.56 417 VAL A CA 1
ATOM 3294 C C . VAL A 1 417 ? -69.632 -16.929 -23.743 1.00 77.56 417 VAL A C 1
ATOM 3296 O O . VAL A 1 417 ? -69.201 -16.461 -22.688 1.00 77.56 417 VAL A O 1
ATOM 3299 N N . GLU A 1 418 ? -70.010 -18.203 -23.838 1.00 75.69 418 GLU A N 1
ATOM 3300 C CA . GLU A 1 418 ? -70.080 -19.083 -22.669 1.00 75.69 418 GLU A CA 1
ATOM 3301 C C . GLU A 1 418 ? -68.688 -19.415 -22.101 1.00 75.69 418 GLU A C 1
ATOM 3303 O O . GLU A 1 418 ? -68.494 -19.542 -20.886 1.00 75.69 418 GLU A O 1
ATOM 3308 N N . GLN A 1 419 ? -67.669 -19.452 -22.965 1.00 77.06 419 GLN A N 1
ATOM 3309 C CA . GLN A 1 419 ? -66.273 -19.584 -22.553 1.00 77.06 419 GLN A CA 1
ATOM 3310 C C . GLN A 1 419 ? -65.773 -18.308 -21.854 1.00 77.06 419 GLN A C 1
ATOM 3312 O O . GLN A 1 419 ? -65.099 -18.398 -20.820 1.00 77.06 419 GLN A O 1
ATOM 3317 N N . TYR A 1 420 ? -66.136 -17.121 -22.356 1.00 77.38 420 TYR A N 1
ATOM 3318 C CA . TYR A 1 420 ? -65.810 -15.843 -21.712 1.00 77.38 420 TYR A CA 1
ATOM 3319 C C . TYR A 1 420 ? -66.513 -15.679 -20.360 1.00 77.38 420 TYR A C 1
ATOM 3321 O O . TYR A 1 420 ? -65.863 -15.301 -19.383 1.00 77.38 420 TYR A O 1
ATOM 3329 N N . ARG A 1 421 ? -67.789 -16.070 -20.253 1.00 77.56 421 ARG A N 1
ATOM 3330 C CA . ARG A 1 421 ? -68.554 -16.057 -18.998 1.00 77.56 421 ARG A CA 1
ATOM 3331 C C . ARG A 1 421 ? -67.896 -16.928 -17.927 1.00 77.56 421 ARG A C 1
ATOM 3333 O O . ARG A 1 421 ? -67.684 -16.467 -16.806 1.00 77.56 421 ARG A O 1
ATOM 3340 N N . ARG A 1 422 ? -67.469 -18.149 -18.279 1.00 78.69 422 ARG A N 1
ATOM 3341 C CA . ARG A 1 422 ? -66.711 -19.028 -17.366 1.00 78.69 422 ARG A CA 1
ATOM 3342 C C . ARG A 1 422 ? -65.371 -18.416 -16.946 1.00 78.69 422 ARG A C 1
ATOM 3344 O O . ARG A 1 422 ? -64.970 -18.572 -15.793 1.00 78.69 422 ARG A O 1
ATOM 3351 N N . ARG A 1 423 ? -64.672 -17.712 -17.845 1.00 77.88 423 ARG A N 1
ATOM 3352 C CA . ARG A 1 423 ? -63.397 -17.037 -17.537 1.00 77.88 423 ARG A CA 1
ATOM 3353 C C . ARG A 1 423 ? -63.584 -15.874 -16.559 1.00 77.88 423 ARG A C 1
ATOM 3355 O O . ARG A 1 423 ? -62.800 -15.751 -15.620 1.00 77.88 423 ARG A O 1
ATOM 3362 N N . VAL A 1 424 ? -64.616 -15.052 -16.755 1.00 78.75 424 VAL A N 1
ATOM 3363 C CA . VAL A 1 424 ? -64.948 -13.938 -15.851 1.00 78.75 424 VAL A CA 1
ATOM 3364 C C . VAL A 1 424 ? -65.416 -14.462 -14.493 1.00 78.75 424 VAL A C 1
ATOM 3366 O O . VAL A 1 424 ? -64.934 -13.980 -13.473 1.00 78.75 424 VAL A O 1
ATOM 3369 N N . ALA A 1 425 ? -66.242 -15.513 -14.456 1.00 77.12 425 ALA A N 1
ATOM 3370 C CA . ALA A 1 425 ? -66.679 -16.142 -13.207 1.00 77.12 425 ALA A CA 1
ATOM 3371 C C . ALA A 1 425 ? -65.501 -16.674 -12.367 1.00 77.12 425 ALA A C 1
ATOM 3373 O O . ALA A 1 425 ? -65.450 -16.441 -11.161 1.00 77.12 425 ALA A O 1
ATOM 3374 N N . ARG A 1 426 ? -64.501 -17.313 -12.997 1.00 77.50 426 ARG A N 1
ATOM 3375 C CA . ARG A 1 426 ? -63.275 -17.747 -12.296 1.00 77.50 426 ARG A CA 1
ATOM 3376 C C . ARG A 1 426 ? -62.445 -16.572 -11.777 1.00 77.50 426 ARG A C 1
ATOM 3378 O O . ARG A 1 426 ? -61.925 -16.647 -10.668 1.00 77.50 426 ARG A O 1
ATOM 3385 N N . LYS A 1 427 ? -62.319 -15.490 -12.558 1.00 78.00 427 LYS A N 1
ATOM 3386 C CA . LYS A 1 427 ? -61.634 -14.268 -12.104 1.00 78.00 427 LYS A CA 1
ATOM 3387 C C . LYS A 1 427 ? -62.354 -13.643 -10.907 1.00 78.00 427 LYS A C 1
ATOM 3389 O O . LYS A 1 427 ? -61.683 -13.325 -9.934 1.00 78.00 427 LYS A O 1
ATOM 3394 N N . LYS A 1 428 ? -63.688 -13.539 -10.947 1.00 80.19 428 LYS A N 1
ATOM 3395 C CA . LYS A 1 428 ? -64.510 -13.036 -9.835 1.00 80.19 428 LYS A CA 1
ATOM 3396 C C . LYS A 1 428 ? -64.287 -13.858 -8.564 1.00 80.19 428 LYS A C 1
ATOM 3398 O O . LYS A 1 428 ? -63.877 -13.293 -7.560 1.00 80.19 428 LYS A O 1
ATOM 3403 N N . ALA A 1 429 ? -64.421 -15.184 -8.643 1.00 76.56 429 ALA A N 1
ATOM 3404 C CA . ALA A 1 429 ? -64.202 -16.069 -7.497 1.00 76.56 429 ALA A CA 1
ATOM 3405 C C . ALA A 1 429 ? -62.773 -15.959 -6.925 1.00 76.56 429 ALA A C 1
ATOM 3407 O O . ALA A 1 429 ? -62.581 -15.965 -5.712 1.00 76.56 429 ALA A O 1
ATOM 3408 N N . SER A 1 430 ? -61.757 -15.811 -7.786 1.00 78.19 430 SER A N 1
ATOM 3409 C CA . SER A 1 430 ? -60.374 -15.608 -7.338 1.00 78.19 430 SER A CA 1
ATOM 3410 C C . SER A 1 430 ? -60.160 -14.257 -6.652 1.00 78.19 430 SER A C 1
ATOM 3412 O O . SER A 1 430 ? -59.353 -14.189 -5.726 1.00 78.19 430 SER A O 1
ATOM 3414 N N . VAL A 1 431 ? -60.806 -13.188 -7.124 1.00 77.50 431 VAL A N 1
ATOM 3415 C CA . VAL A 1 431 ? -60.705 -11.857 -6.507 1.00 77.50 431 VAL A CA 1
ATOM 3416 C C . VAL A 1 431 ? -61.443 -11.847 -5.172 1.00 77.50 431 VAL A C 1
ATOM 3418 O O . VAL A 1 431 ? -60.860 -11.421 -4.183 1.00 77.50 431 VAL A O 1
ATOM 3421 N N . GLU A 1 432 ? -62.653 -12.405 -5.108 1.00 77.81 432 GLU A N 1
ATOM 3422 C CA . GLU A 1 432 ? -63.430 -12.536 -3.867 1.00 77.81 432 GLU A CA 1
ATOM 3423 C C . GLU A 1 432 ? -62.679 -13.341 -2.799 1.00 77.81 432 GLU A C 1
ATOM 3425 O O . GLU A 1 432 ? -62.628 -12.928 -1.641 1.00 77.81 432 GLU A O 1
ATOM 3430 N N . ALA A 1 433 ? -62.025 -14.445 -3.177 1.00 77.56 433 ALA A N 1
ATOM 3431 C CA . ALA A 1 433 ? -61.208 -15.225 -2.249 1.00 77.56 433 ALA A CA 1
ATOM 3432 C C . ALA A 1 433 ? -60.021 -14.415 -1.697 1.00 77.56 433 ALA A C 1
ATOM 3434 O O . ALA A 1 433 ? -59.803 -14.399 -0.487 1.00 77.56 433 ALA A O 1
ATOM 3435 N N . ARG A 1 434 ? -59.285 -13.692 -2.559 1.00 76.31 434 ARG A N 1
ATOM 3436 C CA . ARG A 1 434 ? -58.169 -12.829 -2.125 1.00 76.31 434 ARG A CA 1
ATOM 3437 C C . ARG A 1 434 ? -58.642 -11.697 -1.222 1.00 76.31 434 ARG A C 1
ATOM 3439 O O . ARG A 1 434 ? -57.979 -11.407 -0.233 1.00 76.31 434 ARG A O 1
ATOM 3446 N N . LEU A 1 435 ? -59.778 -11.082 -1.548 1.00 77.62 435 LEU A N 1
ATOM 3447 C CA . LEU A 1 435 ? -60.336 -9.975 -0.780 1.00 77.62 435 LEU A CA 1
ATOM 3448 C C . LEU A 1 435 ? -60.794 -10.453 0.601 1.00 77.62 435 LEU A C 1
ATOM 3450 O O . LEU A 1 435 ? -60.461 -9.826 1.597 1.00 77.62 435 LEU A O 1
ATOM 3454 N N . LYS A 1 436 ? -61.449 -11.619 0.682 1.00 79.44 436 LYS A N 1
ATOM 3455 C CA . LYS A 1 436 ? -61.843 -12.232 1.956 1.00 79.44 436 LYS A CA 1
ATOM 3456 C C . LYS A 1 436 ? -60.635 -12.538 2.842 1.00 79.44 436 LYS A C 1
ATOM 3458 O O . LYS A 1 436 ? -60.657 -12.218 4.025 1.00 79.44 436 LYS A O 1
ATOM 3463 N N . THR A 1 437 ? -59.573 -13.116 2.280 1.00 79.44 437 THR A N 1
ATOM 3464 C CA . THR A 1 437 ? -58.336 -13.388 3.028 1.00 79.44 437 THR A CA 1
ATOM 3465 C C . THR A 1 437 ? -57.637 -12.099 3.466 1.00 79.44 437 THR A C 1
ATOM 3467 O O . THR A 1 437 ? -57.184 -12.017 4.605 1.00 79.44 437 THR A O 1
ATOM 3470 N N . ALA A 1 438 ? -57.579 -11.079 2.605 1.00 73.56 438 ALA A N 1
ATOM 3471 C CA . ALA A 1 438 ? -56.969 -9.793 2.934 1.00 73.56 438 ALA A CA 1
ATOM 3472 C C . ALA A 1 438 ? -57.742 -9.054 4.036 1.00 73.56 438 ALA A C 1
ATOM 3474 O O . ALA A 1 438 ? -57.135 -8.596 5.000 1.00 73.56 438 ALA A O 1
ATOM 3475 N N . VAL A 1 439 ? -59.074 -8.993 3.937 1.00 75.88 439 VAL A N 1
ATOM 3476 C CA . VAL A 1 439 ? -59.937 -8.368 4.951 1.00 75.88 439 VAL A CA 1
ATOM 3477 C C . VAL A 1 439 ? -59.824 -9.105 6.281 1.00 75.88 439 VAL A C 1
ATOM 3479 O O . VAL A 1 439 ? -59.648 -8.458 7.306 1.00 75.88 439 VAL A O 1
ATOM 3482 N N . GLN A 1 440 ? -59.843 -10.442 6.273 1.00 78.69 440 GLN A N 1
ATOM 3483 C CA . GLN A 1 440 ? -59.669 -11.232 7.494 1.00 78.69 440 GLN A CA 1
ATOM 3484 C C . GLN A 1 440 ? -58.309 -10.958 8.154 1.00 78.69 440 GLN A C 1
ATOM 3486 O O . GLN A 1 440 ? -58.253 -10.698 9.349 1.00 78.69 440 GLN A O 1
ATOM 3491 N N . SER A 1 441 ? -57.227 -10.927 7.369 1.00 77.50 441 SER A N 1
ATOM 3492 C CA . SER A 1 441 ? -55.885 -10.621 7.877 1.00 77.50 441 SER A CA 1
ATOM 3493 C C . SER A 1 441 ? -55.776 -9.211 8.466 1.00 77.50 441 SER A C 1
ATOM 3495 O O . SER A 1 441 ? -55.073 -9.029 9.457 1.00 77.50 441 SER A O 1
ATOM 3497 N N . GLN A 1 442 ? -56.438 -8.217 7.866 1.00 76.81 442 GLN A N 1
ATOM 3498 C CA . GLN A 1 442 ? -56.462 -6.851 8.396 1.00 76.81 442 GLN A CA 1
ATOM 3499 C C . GLN A 1 442 ? -57.290 -6.769 9.682 1.00 76.81 442 GLN A C 1
ATOM 3501 O O . GLN A 1 442 ? -56.852 -6.156 10.651 1.00 76.81 442 GLN A O 1
ATOM 3506 N N . LEU A 1 443 ? -58.445 -7.440 9.728 1.00 76.81 443 LEU A N 1
ATOM 3507 C CA . LEU A 1 443 ? -59.310 -7.475 10.907 1.00 76.81 443 LEU A CA 1
ATOM 3508 C C . LEU A 1 443 ? -58.615 -8.146 12.101 1.00 76.81 443 LEU A C 1
ATOM 3510 O O . LEU A 1 443 ? -58.668 -7.636 13.220 1.00 76.81 443 LEU A O 1
ATOM 3514 N N . ASP A 1 444 ? -57.921 -9.259 11.853 1.00 79.56 444 ASP A N 1
ATOM 3515 C CA . ASP A 1 444 ? -57.145 -9.966 12.872 1.00 79.56 444 ASP A CA 1
ATOM 3516 C C . ASP A 1 444 ? -55.968 -9.105 13.358 1.00 79.56 444 ASP A C 1
ATOM 3518 O O . ASP A 1 444 ? -55.749 -8.994 14.564 1.00 79.56 444 ASP A O 1
ATOM 3522 N N . GLY A 1 445 ? -55.278 -8.403 12.449 1.00 77.44 445 GLY A N 1
ATOM 3523 C CA . GLY A 1 445 ? -54.224 -7.444 12.794 1.00 77.44 445 GLY A CA 1
ATOM 3524 C C . GLY A 1 445 ? -54.718 -6.287 13.671 1.00 77.44 445 GLY A C 1
ATOM 3525 O O . GLY A 1 445 ? -54.091 -5.976 14.684 1.00 77.44 445 GLY A O 1
ATOM 3526 N N . VAL A 1 446 ? -55.872 -5.695 13.344 1.00 76.62 446 VAL A N 1
ATOM 3527 C CA . VAL A 1 446 ? -56.500 -4.625 14.142 1.00 76.62 446 VAL A CA 1
ATOM 3528 C C . VAL A 1 446 ? -56.924 -5.140 15.517 1.00 76.62 446 VAL A C 1
ATOM 3530 O O . VAL A 1 446 ? -56.672 -4.484 16.527 1.00 76.62 446 VAL A O 1
ATOM 3533 N N . LYS A 1 447 ? -57.516 -6.337 15.588 1.00 78.75 447 LYS A N 1
ATOM 3534 C CA . LYS A 1 447 ? -57.931 -6.957 16.852 1.00 78.75 447 LYS A CA 1
ATOM 3535 C C . LYS A 1 447 ? -56.737 -7.240 17.766 1.00 78.75 447 LYS A C 1
ATOM 3537 O O . LYS A 1 447 ? -56.804 -6.958 18.962 1.00 78.75 447 LYS A O 1
ATOM 3542 N N . THR A 1 448 ? -55.640 -7.759 17.216 1.00 80.81 448 THR A N 1
ATOM 3543 C CA . THR A 1 448 ? -54.394 -7.967 17.964 1.00 80.81 448 THR A CA 1
ATOM 3544 C C . THR A 1 448 ? -53.777 -6.640 18.401 1.00 80.81 448 THR A C 1
ATOM 3546 O O . THR A 1 448 ? -53.381 -6.524 19.559 1.00 80.81 448 THR A O 1
ATOM 3549 N N . GLY A 1 449 ? -53.753 -5.629 17.527 1.00 77.31 449 GLY A N 1
ATOM 3550 C CA . GLY A 1 449 ? -53.248 -4.294 17.852 1.00 77.31 449 GLY A CA 1
ATOM 3551 C C . GLY A 1 449 ? -54.022 -3.628 18.993 1.00 77.31 449 GLY A C 1
ATOM 3552 O O . GLY A 1 449 ? -53.412 -3.133 19.936 1.00 77.31 449 GLY A O 1
ATOM 3553 N N . LEU A 1 450 ? -55.358 -3.691 18.968 1.00 79.38 450 LEU A N 1
ATOM 3554 C CA . LEU A 1 450 ? -56.218 -3.192 20.051 1.00 79.38 450 LEU A CA 1
ATOM 3555 C C . LEU A 1 450 ? -55.999 -3.949 21.365 1.00 79.38 450 LEU A C 1
ATOM 3557 O O . LEU A 1 450 ? -55.939 -3.329 22.425 1.00 79.38 450 LEU A O 1
ATOM 3561 N N . GLY A 1 451 ? -55.832 -5.274 21.302 1.00 84.50 451 GLY A N 1
ATOM 3562 C CA . GLY A 1 451 ? -55.502 -6.084 22.476 1.00 84.50 451 GLY A CA 1
ATOM 3563 C C . GLY A 1 451 ? -54.168 -5.673 23.105 1.00 84.50 451 GLY A C 1
ATOM 3564 O O . GLY A 1 451 ? -54.101 -5.443 24.309 1.00 84.50 451 GLY A O 1
ATOM 3565 N N . GLN A 1 452 ? -53.129 -5.505 22.282 1.00 81.38 452 GLN A N 1
ATOM 3566 C CA . GLN A 1 452 ? -51.807 -5.056 22.730 1.00 81.38 452 GLN A CA 1
ATOM 3567 C C . GLN A 1 452 ? -51.839 -3.637 23.310 1.00 81.38 452 GLN A C 1
ATOM 3569 O O . GLN A 1 452 ? -51.183 -3.382 24.318 1.00 81.38 452 GLN A O 1
ATOM 3574 N N . LEU A 1 453 ? -52.626 -2.728 22.723 1.00 80.31 453 LEU A N 1
ATOM 3575 C CA . LEU A 1 453 ? -52.796 -1.372 23.250 1.00 80.31 453 LEU A CA 1
ATOM 3576 C C . LEU A 1 453 ? -53.477 -1.377 24.626 1.00 80.31 453 LEU A C 1
ATOM 3578 O O . LEU A 1 453 ? -53.069 -0.635 25.518 1.00 80.31 453 LEU A O 1
ATOM 3582 N N . GLY A 1 454 ? -54.490 -2.230 24.805 1.00 86.00 454 GLY A N 1
ATOM 3583 C CA . GLY A 1 454 ? -55.181 -2.401 26.083 1.00 86.00 454 GLY A CA 1
ATOM 3584 C C . GLY A 1 454 ? -54.253 -2.916 27.185 1.00 86.00 454 GLY A C 1
ATOM 3585 O O . GLY A 1 454 ? -54.258 -2.376 28.290 1.00 86.00 454 GLY A O 1
ATOM 3586 N N . THR A 1 455 ? -53.411 -3.907 26.877 1.00 86.06 455 THR A N 1
ATOM 3587 C CA . THR A 1 455 ? -52.404 -4.415 27.822 1.00 86.06 455 THR A CA 1
ATOM 3588 C C . THR A 1 455 ? -51.348 -3.358 28.145 1.00 86.06 455 THR A C 1
ATOM 3590 O O . THR A 1 455 ? -51.066 -3.121 29.314 1.00 86.06 455 THR A O 1
ATOM 3593 N N . ALA A 1 456 ? -50.833 -2.643 27.139 1.00 82.69 456 ALA A N 1
ATOM 3594 C CA . ALA A 1 456 ? -49.848 -1.584 27.355 1.00 82.69 456 ALA A CA 1
ATOM 3595 C C . ALA A 1 456 ? -50.383 -0.455 28.255 1.00 82.69 456 ALA A C 1
ATOM 3597 O O . ALA A 1 456 ? -49.640 0.094 29.067 1.00 82.69 456 ALA A O 1
ATOM 3598 N N . LEU A 1 457 ? -51.674 -0.118 28.148 1.00 87.19 457 LEU A N 1
ATOM 3599 C CA . LEU A 1 457 ? -52.306 0.866 29.027 1.00 87.19 457 LEU A CA 1
ATOM 3600 C C . LEU A 1 457 ? -52.343 0.389 30.488 1.00 87.19 457 LEU A C 1
ATOM 3602 O O . LEU A 1 457 ? -52.050 1.177 31.387 1.00 87.19 457 LEU A O 1
ATOM 3606 N N . GLN A 1 458 ? -52.667 -0.886 30.723 1.00 88.75 458 GLN A N 1
ATOM 3607 C CA . GLN A 1 458 ? -52.652 -1.477 32.066 1.00 88.75 458 GLN A CA 1
ATOM 3608 C C . GLN A 1 458 ? -51.236 -1.512 32.655 1.00 88.75 458 GLN A C 1
ATOM 3610 O O . GLN A 1 458 ? -51.043 -1.116 33.804 1.00 88.75 458 GLN A O 1
ATOM 3615 N N . ASP A 1 459 ? -50.240 -1.899 31.857 1.00 85.06 459 ASP A N 1
ATOM 3616 C CA . ASP A 1 459 ? -48.842 -1.954 32.294 1.00 85.06 459 ASP A CA 1
ATOM 3617 C C . ASP A 1 459 ? -48.315 -0.566 32.688 1.00 85.06 459 ASP A C 1
ATOM 3619 O O . ASP A 1 459 ? -47.648 -0.411 33.711 1.00 85.06 459 ASP A O 1
ATOM 3623 N N . VAL A 1 460 ? -48.648 0.476 31.918 1.00 84.19 460 VAL A N 1
ATOM 3624 C CA . VAL A 1 460 ? -48.250 1.859 32.233 1.00 84.19 460 VAL A CA 1
ATOM 3625 C C . VAL A 1 460 ? -48.876 2.340 33.545 1.00 84.19 460 VAL A C 1
ATOM 3627 O O . VAL A 1 460 ? -48.194 2.994 34.338 1.00 84.19 460 VAL A O 1
ATOM 3630 N N . GLN A 1 461 ? -50.141 1.999 33.806 1.00 86.44 461 GLN A N 1
ATOM 3631 C CA . GLN A 1 461 ? -50.810 2.345 35.065 1.00 86.44 461 GLN A CA 1
ATOM 3632 C C . GLN A 1 461 ? -50.150 1.662 36.272 1.00 86.44 461 GLN A C 1
ATOM 3634 O O . GLN A 1 461 ? -49.939 2.304 37.304 1.00 86.44 461 GLN A O 1
ATOM 3639 N N . GLU A 1 462 ? -49.765 0.392 36.136 1.00 89.44 462 GLU A N 1
ATOM 3640 C CA . GLU A 1 462 ? -49.077 -0.348 37.198 1.00 89.44 462 GLU A CA 1
ATOM 3641 C C . GLU A 1 462 ? -47.660 0.194 37.449 1.00 89.44 462 GLU A C 1
ATOM 3643 O O . GLU A 1 462 ? -47.277 0.427 38.596 1.00 89.44 462 GLU A O 1
ATOM 3648 N N . VAL A 1 463 ? -46.898 0.500 36.392 1.00 83.12 463 VAL A N 1
ATOM 3649 C CA . VAL A 1 463 ? -45.569 1.123 36.521 1.00 83.12 463 VAL A CA 1
ATOM 3650 C C . VAL A 1 463 ? -45.661 2.473 37.231 1.00 83.12 463 VAL A C 1
ATOM 3652 O O . VAL A 1 463 ? -44.839 2.769 38.098 1.00 83.12 463 VAL A O 1
ATOM 3655 N N . GLN A 1 464 ? -46.668 3.289 36.914 1.00 84.38 464 GLN A N 1
ATOM 3656 C CA . GLN A 1 464 ? -46.865 4.584 37.565 1.00 84.38 464 GLN A CA 1
ATOM 3657 C C . GLN A 1 464 ? -47.161 4.436 39.064 1.00 84.38 464 GLN A C 1
ATOM 3659 O O . GLN A 1 464 ? -46.643 5.202 39.881 1.00 84.38 464 GLN A O 1
ATOM 3664 N N . LYS A 1 465 ? -47.947 3.425 39.443 1.00 88.19 465 LYS A N 1
ATOM 3665 C CA . LYS A 1 465 ? -48.209 3.098 40.847 1.00 88.19 465 LYS A CA 1
ATOM 3666 C C . LYS A 1 465 ? -46.925 2.688 41.577 1.00 88.19 465 LYS A C 1
ATOM 3668 O O . LYS A 1 465 ? -46.629 3.254 42.630 1.00 88.19 465 LYS A O 1
ATOM 3673 N N . GLN A 1 466 ? -46.135 1.787 40.994 1.00 85.38 466 GLN A N 1
ATOM 3674 C CA . GLN A 1 466 ? -44.874 1.325 41.586 1.00 85.38 466 GLN A CA 1
ATOM 3675 C C . GLN A 1 466 ? -43.834 2.446 41.703 1.00 85.38 466 GLN A C 1
ATOM 3677 O O . GLN A 1 466 ? -43.130 2.529 42.709 1.00 85.38 466 GLN A O 1
ATOM 3682 N N . LEU A 1 467 ? -43.763 3.361 40.730 1.00 78.81 467 LEU A N 1
ATOM 3683 C CA . LEU A 1 467 ? -42.865 4.519 40.801 1.00 78.81 467 LEU A CA 1
ATOM 3684 C C . LEU A 1 467 ? -43.226 5.450 41.968 1.00 78.81 467 LEU A C 1
ATOM 3686 O O . LEU A 1 467 ? -42.345 5.945 42.671 1.00 78.81 467 LEU A O 1
ATOM 3690 N N . ASN A 1 468 ? -44.524 5.667 42.192 1.00 81.19 468 ASN A N 1
ATOM 3691 C CA . ASN A 1 468 ? -45.026 6.491 43.291 1.00 81.19 468 ASN A CA 1
ATOM 3692 C C . ASN A 1 468 ? -44.836 5.829 44.666 1.00 81.19 468 ASN A C 1
ATOM 3694 O O . ASN A 1 468 ? -44.740 6.522 45.681 1.00 81.19 468 ASN A O 1
ATOM 3698 N N . GLU A 1 469 ? -44.817 4.499 44.730 1.00 83.31 469 GLU A N 1
ATOM 3699 C CA . GLU A 1 469 ? -44.450 3.740 45.931 1.00 83.31 469 GLU A CA 1
ATOM 3700 C C . GLU A 1 469 ? -42.938 3.833 46.192 1.00 83.31 469 GLU A C 1
ATOM 3702 O O . GLU A 1 469 ? -42.537 4.312 47.251 1.00 83.31 469 GLU A O 1
ATOM 3707 N N . GLY A 1 470 ? -42.095 3.547 45.194 1.00 75.81 470 GLY A N 1
ATOM 3708 C CA . GLY A 1 470 ? -40.636 3.647 45.328 1.00 75.81 470 GLY A CA 1
ATOM 3709 C C . GLY A 1 470 ? -40.134 5.063 45.643 1.00 75.81 470 GLY A C 1
ATOM 3710 O O . GLY A 1 470 ? -39.185 5.233 46.407 1.00 75.81 470 GLY A O 1
ATOM 3711 N N . GLY A 1 471 ? -40.792 6.105 45.122 1.00 73.50 471 GLY A N 1
ATOM 3712 C CA . GLY A 1 471 ? -40.481 7.497 45.464 1.00 73.50 471 GLY A CA 1
ATOM 3713 C C . GLY A 1 471 ? -40.713 7.831 46.944 1.00 73.50 471 GLY A C 1
ATOM 3714 O O . GLY A 1 471 ? -39.961 8.623 47.519 1.00 73.50 471 GLY A O 1
ATOM 3715 N N . ARG A 1 472 ? -41.707 7.198 47.584 1.00 77.12 472 ARG A N 1
ATOM 3716 C CA . ARG A 1 472 ? -41.963 7.341 49.027 1.00 77.12 472 ARG A CA 1
ATOM 3717 C C . ARG A 1 472 ? -40.898 6.621 49.854 1.00 77.12 472 ARG A C 1
ATOM 3719 O O . ARG A 1 472 ? -40.368 7.214 50.792 1.00 77.12 472 ARG A O 1
ATOM 3726 N N . ASP A 1 473 ? -40.506 5.416 49.450 1.00 77.06 473 ASP A N 1
ATOM 3727 C CA . ASP A 1 473 ? -39.472 4.635 50.142 1.00 77.06 473 ASP A CA 1
ATOM 3728 C C . ASP A 1 473 ? -38.096 5.326 50.103 1.00 77.06 473 ASP A C 1
ATOM 3730 O O . ASP A 1 473 ? -37.377 5.375 51.104 1.00 77.06 473 ASP A O 1
ATOM 3734 N N . VAL A 1 474 ? -37.735 5.948 48.974 1.00 73.06 474 VAL A N 1
ATOM 3735 C CA . VAL A 1 474 ? -36.478 6.709 48.845 1.00 73.06 474 VAL A CA 1
ATOM 3736 C C . VAL A 1 474 ? -36.442 7.911 49.799 1.00 73.06 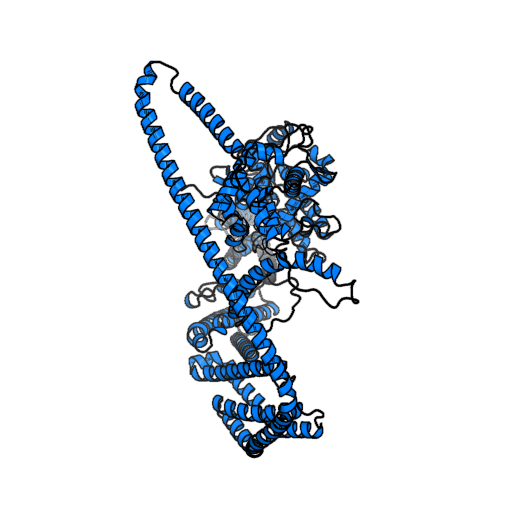474 VAL A C 1
ATOM 3738 O O . VAL A 1 474 ? -35.403 8.177 50.410 1.00 73.06 474 VAL A O 1
ATOM 3741 N N . GLN A 1 475 ? -37.568 8.607 49.999 1.00 71.88 475 GLN A N 1
ATOM 3742 C CA . GLN A 1 475 ? -37.644 9.699 50.978 1.00 71.88 475 GLN A CA 1
ATOM 3743 C C . GLN A 1 475 ? -37.453 9.212 52.423 1.00 71.88 475 GLN A C 1
ATOM 3745 O O . GLN A 1 475 ? -36.848 9.927 53.234 1.00 71.88 475 GLN A O 1
ATOM 3750 N N . GLU A 1 476 ? -37.917 8.006 52.762 1.00 72.88 476 GLU A N 1
ATOM 3751 C CA . GLU A 1 476 ? -37.670 7.410 54.079 1.00 72.88 476 GLU A CA 1
ATOM 3752 C C . GLU A 1 476 ? -36.193 7.036 54.282 1.00 72.88 476 GLU A C 1
ATOM 3754 O O . GLU A 1 476 ? -35.617 7.333 55.335 1.00 72.88 476 GLU A O 1
ATOM 3759 N N . VAL A 1 477 ? -35.531 6.483 53.260 1.00 69.31 477 VAL A N 1
ATOM 3760 C CA . VAL A 1 477 ? -34.095 6.144 53.309 1.00 69.31 477 VAL A CA 1
ATOM 3761 C C . VAL A 1 477 ? -33.222 7.396 53.471 1.00 69.31 477 VAL A C 1
ATOM 3763 O O . VAL A 1 477 ? -32.294 7.400 54.285 1.00 69.31 477 VAL A O 1
ATOM 3766 N N . SER A 1 478 ? -33.548 8.504 52.796 1.00 64.94 478 SER A N 1
ATOM 3767 C CA . SER A 1 478 ? -32.841 9.782 52.984 1.00 64.94 478 SER A CA 1
ATOM 3768 C C . SER A 1 478 ? -32.984 10.350 54.405 1.00 64.94 478 SER A C 1
ATOM 3770 O O . SER A 1 478 ? -32.084 11.036 54.900 1.00 64.94 478 SER A O 1
ATOM 3772 N N . ARG A 1 479 ? -34.084 10.053 55.115 1.00 66.06 479 ARG A N 1
ATOM 3773 C CA . ARG A 1 479 ? -34.222 10.388 56.547 1.00 66.06 479 ARG A CA 1
ATOM 3774 C C . ARG A 1 479 ? -33.359 9.486 57.436 1.00 66.06 479 ARG A C 1
ATOM 3776 O O . ARG A 1 479 ? -32.849 9.962 58.454 1.00 66.06 479 ARG A O 1
ATOM 3783 N N . ALA A 1 480 ? -33.154 8.225 57.057 1.00 64.44 480 ALA A N 1
ATOM 3784 C CA . ALA A 1 480 ? -32.305 7.277 57.781 1.00 64.44 480 ALA A CA 1
ATOM 3785 C C . ALA A 1 480 ? -30.798 7.571 57.635 1.00 64.44 480 ALA A C 1
ATOM 3787 O O . ALA A 1 480 ? -30.048 7.386 58.594 1.00 64.44 480 ALA A O 1
ATOM 3788 N N . GLU A 1 481 ? -30.348 8.115 56.498 1.00 61.56 481 GLU A N 1
ATOM 3789 C CA . GLU A 1 481 ? -28.936 8.465 56.252 1.00 61.56 481 GLU A CA 1
ATOM 3790 C C . GLU A 1 481 ? -28.354 9.408 57.325 1.00 61.56 481 GLU A C 1
ATOM 3792 O O . GLU A 1 481 ? -27.212 9.241 57.763 1.00 61.56 481 GLU A O 1
ATOM 3797 N N . ARG A 1 482 ? -29.159 10.350 57.837 1.00 63.53 482 ARG A N 1
ATOM 3798 C CA . ARG A 1 482 ? -28.735 11.261 58.917 1.00 63.53 482 ARG A CA 1
ATOM 3799 C C . ARG A 1 482 ? -28.466 10.539 60.240 1.00 63.53 482 ARG A C 1
ATOM 3801 O O . ARG A 1 482 ? -27.596 10.980 60.983 1.00 63.53 482 ARG A O 1
ATOM 3808 N N . LYS A 1 483 ? -29.165 9.432 60.522 1.00 64.75 483 LYS A N 1
ATOM 3809 C CA . LYS A 1 483 ? -28.995 8.632 61.751 1.00 64.75 483 LYS A CA 1
ATOM 3810 C C . LYS A 1 483 ? -27.799 7.668 61.682 1.00 64.75 483 LYS A C 1
ATOM 3812 O O . LYS A 1 483 ? -27.274 7.283 62.717 1.00 64.75 483 LYS A O 1
ATOM 3817 N N . VAL A 1 484 ? -27.326 7.306 60.484 1.00 66.12 484 VAL A N 1
ATOM 3818 C CA . VAL A 1 484 ? -26.226 6.331 60.276 1.00 66.12 484 VAL A CA 1
ATOM 3819 C C . VAL A 1 484 ? -24.832 6.987 60.278 1.00 66.12 484 VAL A C 1
ATOM 3821 O O . VAL A 1 484 ? -23.807 6.303 60.289 1.00 66.12 484 VAL A O 1
ATOM 3824 N N . LYS A 1 485 ? -24.753 8.322 60.318 1.00 69.56 485 LYS A N 1
ATOM 3825 C CA . LYS A 1 485 ? -23.483 9.069 60.277 1.00 69.56 485 LYS A CA 1
ATOM 3826 C C . LYS A 1 485 ? -22.542 8.717 61.441 1.00 69.56 485 LYS A C 1
ATOM 3828 O O . LYS A 1 485 ? -21.342 8.554 61.226 1.00 69.56 485 LYS A O 1
ATOM 3833 N N . GLU A 1 486 ? -23.087 8.526 62.641 1.00 69.19 486 GLU A N 1
ATOM 3834 C CA . GLU A 1 486 ? -22.323 8.105 63.825 1.00 69.19 486 GLU A CA 1
ATOM 3835 C C . GLU A 1 486 ? -21.843 6.651 63.716 1.00 69.19 486 GLU A C 1
ATOM 3837 O O . GLU A 1 486 ? -20.695 6.351 64.040 1.00 69.19 486 GLU A O 1
ATOM 3842 N N . VAL A 1 487 ? -22.665 5.760 63.150 1.00 73.12 487 VAL A N 1
ATOM 3843 C CA . VAL A 1 487 ? -22.298 4.354 62.901 1.00 73.12 487 VAL A CA 1
ATOM 3844 C C . VAL A 1 487 ? -21.158 4.253 61.881 1.00 73.12 487 VAL A C 1
ATOM 3846 O O . VAL A 1 487 ? -20.224 3.479 62.083 1.00 73.12 487 VAL A O 1
ATOM 3849 N N . LYS A 1 488 ? -21.161 5.085 60.828 1.00 70.69 488 LYS A N 1
ATOM 3850 C CA . LYS A 1 488 ? -20.034 5.186 59.878 1.00 70.69 488 LYS A CA 1
ATOM 3851 C C . LYS A 1 488 ? -18.738 5.638 60.559 1.00 70.69 488 LYS A C 1
ATOM 3853 O O . LYS A 1 488 ? -17.679 5.092 60.259 1.00 70.69 488 LYS A O 1
ATOM 3858 N N . ALA A 1 489 ? -18.810 6.603 61.478 1.00 73.00 489 ALA A N 1
ATOM 3859 C CA . ALA A 1 489 ? -17.638 7.085 62.211 1.00 73.00 489 ALA A CA 1
ATOM 3860 C C . ALA A 1 489 ? -17.052 6.010 63.146 1.00 73.00 489 ALA A C 1
ATOM 3862 O O . ALA A 1 489 ? -15.832 5.851 63.222 1.00 73.00 489 ALA A O 1
ATOM 3863 N N . VAL A 1 490 ? -17.910 5.233 63.817 1.00 77.81 490 VAL A N 1
ATOM 3864 C CA . VAL A 1 490 ? -17.487 4.091 64.647 1.00 77.81 490 VAL A CA 1
ATOM 3865 C C . VAL A 1 490 ? -16.905 2.965 63.785 1.00 77.81 490 VAL A C 1
ATOM 3867 O O . VAL A 1 490 ? -15.846 2.434 64.116 1.00 77.81 490 VAL A O 1
ATOM 3870 N N . GLY A 1 491 ? -17.529 2.655 62.643 1.00 76.25 491 GLY A N 1
ATOM 3871 C CA . GLY A 1 491 ? -17.022 1.669 61.684 1.00 76.25 491 GLY A CA 1
ATOM 3872 C C . GLY A 1 491 ? -15.633 2.017 61.139 1.00 76.25 491 GLY A C 1
ATOM 3873 O O . GLY A 1 491 ? -14.772 1.144 61.058 1.00 76.25 491 GLY A O 1
ATOM 3874 N N . ALA A 1 492 ? -15.368 3.297 60.856 1.00 72.12 492 ALA A N 1
ATOM 3875 C CA . ALA A 1 492 ? -14.049 3.760 60.421 1.00 72.12 492 ALA A CA 1
ATOM 3876 C C . ALA A 1 492 ? -12.963 3.546 61.494 1.00 72.12 492 ALA A C 1
ATOM 3878 O O . ALA A 1 492 ? -11.880 3.055 61.180 1.00 72.12 492 ALA A O 1
ATOM 3879 N N . ARG A 1 493 ? -13.261 3.841 62.770 1.00 75.69 493 ARG A N 1
ATOM 3880 C CA . ARG A 1 493 ? -12.325 3.605 63.888 1.00 75.69 493 ARG A CA 1
ATOM 3881 C C . ARG A 1 493 ? -12.059 2.118 64.117 1.00 75.69 493 ARG A C 1
ATOM 3883 O O . ARG A 1 493 ? -10.917 1.734 64.352 1.00 75.69 493 ARG A O 1
ATOM 3890 N N . HIS A 1 494 ? -13.093 1.281 64.029 1.00 78.88 494 HIS A N 1
ATOM 3891 C CA . HIS A 1 494 ? -12.934 -0.167 64.152 1.00 78.88 494 HIS A CA 1
ATOM 3892 C C . HIS A 1 494 ? -12.086 -0.739 63.007 1.00 78.88 494 HIS A C 1
ATOM 3894 O O . HIS A 1 494 ? -11.180 -1.527 63.258 1.00 78.88 494 HIS A O 1
ATOM 3900 N N . SER A 1 495 ? -12.309 -0.278 61.771 1.00 73.06 495 SER A N 1
ATOM 3901 C CA . SER A 1 495 ? -11.498 -0.660 60.610 1.00 73.06 495 SER A CA 1
ATOM 3902 C C . SER A 1 495 ? -10.025 -0.264 60.766 1.00 73.06 495 SER A C 1
ATOM 3904 O O . SER A 1 495 ? -9.152 -1.055 60.421 1.00 73.06 495 SER A O 1
ATOM 3906 N N . GLN A 1 496 ? -9.737 0.929 61.301 1.00 70.44 496 GLN A N 1
ATOM 3907 C CA . GLN A 1 496 ? -8.361 1.369 61.575 1.00 70.44 496 GLN A CA 1
ATOM 3908 C C . GLN A 1 496 ? -7.677 0.498 62.636 1.00 70.44 496 GLN A C 1
ATOM 3910 O O . GLN A 1 496 ? -6.532 0.093 62.453 1.00 70.44 496 GLN A O 1
ATOM 3915 N N . LEU A 1 497 ? -8.378 0.171 63.727 1.00 74.62 497 LEU A N 1
ATOM 3916 C CA . LEU A 1 497 ? -7.848 -0.695 64.785 1.00 74.62 497 LEU A CA 1
ATOM 3917 C C . LEU A 1 497 ? -7.628 -2.135 64.304 1.00 74.62 497 LEU A C 1
ATOM 3919 O O . LEU A 1 497 ? -6.608 -2.732 64.634 1.00 74.62 497 LEU A O 1
ATOM 3923 N N . ALA A 1 498 ? -8.546 -2.681 63.503 1.00 73.50 498 ALA A N 1
ATOM 3924 C CA . ALA A 1 498 ? -8.404 -4.016 62.924 1.00 73.50 498 ALA A CA 1
ATOM 3925 C C . ALA A 1 498 ? -7.183 -4.101 61.991 1.00 73.50 498 ALA A C 1
ATOM 3927 O O . ALA A 1 498 ? -6.355 -4.996 62.155 1.00 73.50 498 ALA A O 1
ATOM 3928 N N . SER A 1 499 ? -7.018 -3.117 61.097 1.00 66.75 499 SER A N 1
ATOM 3929 C CA . SER A 1 499 ? -5.852 -3.017 60.208 1.00 66.75 499 SER A CA 1
ATOM 3930 C C . SER A 1 499 ? -4.538 -2.882 60.991 1.00 66.75 499 SER A C 1
ATOM 3932 O O . SER A 1 499 ? -3.547 -3.536 60.668 1.00 66.75 499 SER A O 1
ATOM 3934 N N . ALA A 1 500 ? -4.518 -2.104 62.080 1.00 69.38 500 ALA A N 1
ATOM 3935 C CA . ALA A 1 500 ? -3.333 -1.971 62.928 1.00 69.38 500 ALA A CA 1
ATOM 3936 C C . ALA A 1 500 ? -2.936 -3.292 63.617 1.00 69.38 500 ALA A C 1
ATOM 3938 O O . ALA A 1 500 ? -1.750 -3.610 63.690 1.00 69.38 500 ALA A O 1
ATOM 3939 N N . VAL A 1 501 ? -3.907 -4.077 64.102 1.00 72.81 501 VAL A N 1
ATOM 3940 C CA . VAL A 1 501 ? -3.661 -5.375 64.764 1.00 72.81 501 VAL A CA 1
ATOM 3941 C C . VAL A 1 501 ? -3.180 -6.441 63.776 1.00 72.81 501 VAL A C 1
ATOM 3943 O O . VAL A 1 501 ? -2.320 -7.252 64.122 1.00 72.81 501 VAL A O 1
ATOM 3946 N N . GLU A 1 502 ? -3.711 -6.446 62.555 1.00 68.81 502 GLU A N 1
ATOM 3947 C CA . GLU A 1 502 ? -3.293 -7.372 61.499 1.00 68.81 502 GLU A CA 1
ATOM 3948 C C . GLU A 1 502 ? -1.864 -7.065 61.023 1.00 68.81 502 GLU A C 1
ATOM 3950 O O . GLU A 1 502 ? -1.004 -7.948 61.031 1.00 68.81 502 GLU A O 1
ATOM 3955 N N . ASN A 1 503 ? -1.560 -5.789 60.758 1.00 65.94 503 ASN A N 1
ATOM 3956 C CA . ASN A 1 503 ? -0.229 -5.338 60.340 1.00 65.94 503 ASN A CA 1
ATOM 3957 C C . ASN A 1 503 ? 0.855 -5.504 61.425 1.00 65.94 503 ASN A C 1
ATOM 3959 O O . ASN A 1 503 ? 2.027 -5.705 61.105 1.00 65.94 503 ASN A O 1
ATOM 3963 N N . LEU A 1 504 ? 0.485 -5.490 62.712 1.00 69.19 504 LEU A N 1
ATOM 3964 C CA . LEU A 1 504 ? 1.403 -5.688 63.844 1.00 69.19 504 LEU A CA 1
ATOM 3965 C C . LEU A 1 504 ? 2.134 -7.039 63.805 1.00 69.19 504 LEU A C 1
ATOM 3967 O O . LEU A 1 504 ? 3.280 -7.125 64.242 1.00 69.19 504 LEU A O 1
ATOM 3971 N N . LYS A 1 505 ? 1.504 -8.087 63.255 1.00 67.31 505 LYS A N 1
ATOM 3972 C CA . LYS A 1 505 ? 2.133 -9.411 63.104 1.00 67.31 505 LYS A CA 1
ATOM 3973 C C . LYS A 1 505 ? 3.258 -9.409 62.070 1.00 67.31 505 LYS A C 1
ATOM 3975 O O . LYS A 1 505 ? 4.238 -10.122 62.250 1.00 67.31 505 LYS A O 1
ATOM 3980 N N . HIS A 1 506 ? 3.134 -8.592 61.026 1.00 64.12 506 HIS A N 1
ATOM 3981 C CA . HIS A 1 506 ? 4.096 -8.521 59.927 1.00 64.12 506 HIS A CA 1
ATOM 3982 C C . HIS A 1 506 ? 5.333 -7.676 60.280 1.00 64.12 506 HIS A C 1
ATOM 3984 O O . HIS A 1 506 ? 6.423 -7.957 59.797 1.00 64.12 506 HIS A O 1
ATOM 3990 N N . ILE A 1 507 ? 5.214 -6.698 61.186 1.00 66.12 507 ILE A N 1
ATOM 3991 C CA . ILE A 1 507 ? 6.317 -5.798 61.584 1.00 66.12 507 ILE A CA 1
ATOM 3992 C C . ILE A 1 507 ? 7.460 -6.520 62.329 1.00 66.12 507 ILE A C 1
ATOM 3994 O O . ILE A 1 507 ? 8.593 -6.056 62.302 1.00 66.12 507 ILE A O 1
ATOM 3998 N N . PHE A 1 508 ? 7.225 -7.660 62.981 1.00 69.50 508 PHE A N 1
ATOM 3999 C CA . PHE A 1 508 ? 8.298 -8.375 63.696 1.00 69.50 508 PHE A CA 1
ATOM 4000 C C . PHE A 1 508 ? 9.010 -9.436 62.849 1.00 69.50 508 PHE A C 1
ATOM 4002 O O . PHE A 1 508 ? 10.122 -9.831 63.187 1.00 69.50 508 PHE A O 1
ATOM 4009 N N . THR A 1 509 ? 8.408 -9.875 61.741 1.00 76.88 509 THR A N 1
ATOM 4010 C CA . THR A 1 509 ? 8.918 -10.980 60.910 1.00 76.88 509 THR A CA 1
ATOM 4011 C C . THR A 1 509 ? 9.643 -10.514 59.645 1.00 76.88 509 THR A C 1
ATOM 4013 O O . THR A 1 509 ? 10.250 -11.330 58.953 1.00 76.88 509 THR A O 1
ATOM 4016 N N . VAL A 1 510 ? 9.591 -9.217 59.315 1.00 80.69 510 VAL A N 1
ATOM 4017 C CA . VAL A 1 510 ? 10.161 -8.659 58.073 1.00 80.69 510 VAL A CA 1
ATOM 4018 C C . VAL A 1 510 ? 11.666 -8.933 57.918 1.00 80.69 510 VAL A C 1
ATOM 4020 O O . VAL A 1 510 ? 12.026 -9.435 56.856 1.00 80.69 510 VAL A O 1
ATOM 4023 N N . PRO A 1 511 ? 12.553 -8.699 58.911 1.00 83.38 511 PRO A N 1
ATOM 4024 C CA . PRO A 1 511 ? 13.992 -8.934 58.731 1.00 83.38 511 PRO A CA 1
ATOM 4025 C C . PRO A 1 511 ? 14.348 -10.402 58.443 1.00 83.38 511 PRO A C 1
ATOM 4027 O O . PRO A 1 511 ? 15.129 -10.678 57.537 1.00 83.38 511 PRO A O 1
ATOM 4030 N N . GLU A 1 512 ? 13.725 -11.344 59.157 1.00 85.44 512 GLU A N 1
ATOM 4031 C CA . GLU A 1 512 ? 13.920 -12.789 58.958 1.00 85.44 512 GLU A CA 1
ATOM 4032 C C . GLU A 1 512 ? 13.395 -13.241 57.585 1.00 85.44 512 GLU A C 1
ATOM 4034 O O . GLU A 1 512 ? 14.075 -13.949 56.843 1.00 85.44 512 GLU A O 1
ATOM 4039 N N . THR A 1 513 ? 12.213 -12.751 57.193 1.00 86.31 513 THR A N 1
ATOM 4040 C CA . THR A 1 513 ? 11.614 -13.057 55.883 1.00 86.31 513 THR A CA 1
ATOM 4041 C C . THR A 1 513 ? 12.456 -12.485 54.736 1.00 86.31 513 THR A C 1
ATOM 4043 O O . THR A 1 513 ? 12.548 -13.094 53.668 1.00 86.31 513 THR A O 1
ATOM 4046 N N . VAL A 1 514 ? 13.090 -11.323 54.934 1.00 88.44 514 VAL A N 1
ATOM 4047 C CA . VAL A 1 514 ? 14.002 -10.702 53.960 1.00 88.44 514 VAL A CA 1
ATOM 4048 C C . VAL A 1 514 ? 15.229 -11.588 53.723 1.00 88.44 514 VAL A C 1
ATOM 4050 O O . VAL A 1 514 ? 15.590 -11.829 52.568 1.00 88.44 514 VAL A O 1
ATOM 4053 N N . GLU A 1 515 ? 15.831 -12.124 54.787 1.00 89.00 515 GLU A N 1
ATOM 4054 C CA . GLU A 1 515 ? 16.984 -13.027 54.698 1.00 89.00 515 GLU A CA 1
ATOM 4055 C C . GLU A 1 515 ? 16.620 -14.361 54.019 1.00 89.00 515 GLU A C 1
ATOM 4057 O O . GLU A 1 515 ? 17.290 -14.761 53.060 1.00 89.00 515 GLU A O 1
ATOM 4062 N N . GLU A 1 516 ? 15.504 -14.995 54.416 1.00 91.56 516 GLU A N 1
ATOM 4063 C CA . GLU A 1 516 ? 14.999 -16.219 53.766 1.00 91.56 516 GLU A CA 1
ATOM 4064 C C . GLU A 1 516 ? 14.740 -15.982 52.268 1.00 91.56 516 GLU A C 1
ATOM 4066 O O . GLU A 1 516 ? 15.133 -16.785 51.414 1.00 91.56 516 GLU A O 1
ATOM 4071 N N . THR A 1 517 ? 14.112 -14.854 51.920 1.00 90.75 517 THR A N 1
ATOM 4072 C CA . THR A 1 517 ? 13.811 -14.513 50.522 1.00 90.75 517 THR A CA 1
ATOM 4073 C C . THR A 1 517 ? 15.093 -14.338 49.708 1.00 90.75 517 THR A C 1
ATOM 4075 O O . THR A 1 517 ? 15.171 -14.843 48.585 1.00 90.75 517 THR A O 1
ATOM 4078 N N . GLN A 1 518 ? 16.126 -13.694 50.263 1.00 91.75 518 GLN A N 1
ATOM 4079 C CA . GLN A 1 518 ? 17.407 -13.522 49.574 1.00 91.75 518 GLN A CA 1
ATOM 4080 C C . GLN A 1 518 ? 18.113 -14.863 49.335 1.00 91.75 518 GLN A C 1
ATOM 4082 O O . GLN A 1 518 ? 18.664 -15.080 48.251 1.00 91.75 518 GLN A O 1
ATOM 4087 N N . GLN A 1 519 ? 18.060 -15.788 50.299 1.00 92.25 519 GLN A N 1
ATOM 4088 C CA . GLN A 1 519 ? 18.602 -17.135 50.127 1.00 92.25 519 GLN A CA 1
ATOM 4089 C C . GLN A 1 519 ? 17.869 -17.898 49.013 1.00 92.25 519 GLN A C 1
ATOM 4091 O O . GLN A 1 519 ? 18.508 -18.494 48.144 1.00 92.25 519 GLN A O 1
ATOM 4096 N N . LEU A 1 520 ? 16.536 -17.828 48.969 1.00 91.88 520 LEU A N 1
ATOM 4097 C CA . LEU A 1 520 ? 15.740 -18.482 47.925 1.00 91.88 520 LEU A CA 1
ATOM 4098 C C . LEU A 1 520 ? 16.005 -17.917 46.521 1.00 91.88 520 LEU A C 1
ATOM 4100 O O . LEU A 1 520 ? 15.975 -18.677 45.549 1.00 91.88 520 LEU A O 1
ATOM 4104 N N . ILE A 1 521 ? 16.282 -16.612 46.402 1.00 91.19 521 ILE A N 1
ATOM 4105 C CA . ILE A 1 521 ? 16.715 -15.985 45.141 1.00 91.19 521 ILE A CA 1
ATOM 4106 C C . ILE A 1 521 ? 18.071 -16.559 44.708 1.00 91.19 521 ILE A C 1
ATOM 4108 O O . ILE A 1 521 ? 18.228 -16.935 43.546 1.00 91.19 521 ILE A O 1
ATOM 4112 N N . ASN A 1 522 ? 19.023 -16.684 45.637 1.00 89.69 522 ASN A N 1
ATOM 4113 C CA . ASN A 1 522 ? 20.356 -17.231 45.358 1.00 89.69 522 ASN A CA 1
ATOM 4114 C C . ASN A 1 522 ? 20.306 -18.716 44.953 1.00 89.69 522 ASN A C 1
ATOM 4116 O O . ASN A 1 522 ? 21.064 -19.147 44.088 1.00 89.69 522 ASN A O 1
ATOM 4120 N N . GLU A 1 523 ? 19.382 -19.489 45.528 1.00 89.00 523 GLU A N 1
ATOM 4121 C CA . GLU A 1 523 ? 19.127 -20.896 45.180 1.00 89.00 523 GLU A CA 1
ATOM 4122 C C . GLU A 1 523 ? 18.285 -21.077 43.896 1.00 89.00 523 GLU A C 1
ATOM 4124 O O . GLU A 1 523 ? 17.927 -22.202 43.544 1.00 89.00 523 GLU A O 1
ATOM 4129 N N . ASN A 1 524 ? 17.938 -19.989 43.195 1.00 84.62 524 ASN A N 1
ATOM 4130 C CA . ASN A 1 524 ? 17.089 -19.970 41.997 1.00 84.62 524 ASN A CA 1
ATOM 4131 C C . ASN A 1 524 ? 15.673 -20.564 42.203 1.00 84.62 524 ASN A C 1
ATOM 4133 O O . ASN A 1 524 ? 15.004 -20.997 41.262 1.00 84.62 524 ASN A O 1
ATOM 4137 N N . LYS A 1 525 ? 15.163 -20.557 43.443 1.00 89.06 525 LYS A N 1
ATOM 4138 C CA . LYS A 1 525 ? 13.797 -20.989 43.800 1.00 89.06 525 LYS A CA 1
ATOM 4139 C C . LYS A 1 525 ? 12.808 -19.828 43.646 1.00 89.06 525 LYS A C 1
ATOM 4141 O O . LYS A 1 525 ? 12.105 -19.441 44.585 1.00 89.06 525 LYS A O 1
ATOM 4146 N N . LEU A 1 526 ? 12.742 -19.283 42.430 1.00 88.62 526 LEU A N 1
ATOM 4147 C CA . LEU A 1 526 ? 12.114 -17.989 42.132 1.00 88.62 526 LEU A CA 1
ATOM 4148 C C . LEU A 1 526 ? 10.632 -17.901 42.520 1.00 88.62 526 LEU A C 1
ATOM 4150 O O . LEU A 1 526 ? 10.184 -16.849 42.958 1.00 88.62 526 LEU A O 1
ATOM 4154 N N . LEU A 1 527 ? 9.854 -18.983 42.408 1.00 89.62 527 LEU A N 1
ATOM 4155 C CA . LEU A 1 527 ? 8.418 -18.943 42.722 1.00 89.62 527 LEU A CA 1
ATOM 4156 C C . LEU A 1 527 ? 8.141 -18.760 44.222 1.00 89.62 527 LEU A C 1
ATOM 4158 O O . LEU A 1 527 ? 7.200 -18.062 44.598 1.00 89.62 527 LEU A O 1
ATOM 4162 N N . ARG A 1 528 ? 8.946 -19.402 45.078 1.00 89.50 528 ARG A N 1
ATOM 4163 C CA . ARG A 1 528 ? 8.811 -19.275 46.534 1.00 89.50 528 ARG A CA 1
ATOM 4164 C C . ARG A 1 528 ? 9.327 -17.914 46.993 1.00 89.50 528 ARG A C 1
ATOM 4166 O O . ARG A 1 528 ? 8.641 -17.260 47.770 1.00 89.50 528 ARG A O 1
ATOM 4173 N N . ALA A 1 529 ? 10.455 -17.471 46.436 1.00 92.19 529 ALA A N 1
ATOM 4174 C CA . ALA A 1 529 ? 10.969 -16.121 46.648 1.00 92.19 529 ALA A CA 1
ATOM 4175 C C . ALA A 1 529 ? 9.946 -15.045 46.239 1.00 92.19 529 ALA A C 1
ATOM 4177 O O . ALA A 1 529 ? 9.700 -14.116 47.000 1.00 92.19 529 ALA A O 1
ATOM 4178 N N . HIS A 1 530 ? 9.280 -15.211 45.086 1.00 94.25 530 HIS A N 1
ATOM 4179 C CA . HIS A 1 530 ? 8.235 -14.296 44.609 1.00 94.25 530 HIS A CA 1
ATOM 4180 C C . HIS A 1 530 ? 7.093 -14.136 45.607 1.00 94.25 530 HIS A C 1
ATOM 4182 O O . HIS A 1 530 ? 6.626 -13.025 45.842 1.00 94.25 530 HIS A O 1
ATOM 4188 N N . LYS A 1 531 ? 6.638 -15.252 46.189 1.00 92.06 531 LYS A N 1
ATOM 4189 C CA . LYS A 1 531 ? 5.535 -15.247 47.148 1.00 92.06 531 LYS A CA 1
ATOM 4190 C C . LYS A 1 531 ? 5.899 -14.445 48.398 1.00 92.06 531 LYS A C 1
ATOM 4192 O O . LYS A 1 531 ? 5.164 -13.530 48.741 1.00 92.06 531 LYS A O 1
ATOM 4197 N N . LEU A 1 532 ? 7.046 -14.744 49.012 1.00 89.38 532 LEU A N 1
ATOM 4198 C CA . LEU A 1 532 ? 7.508 -14.024 50.203 1.00 89.38 532 LEU A CA 1
ATOM 4199 C C . LEU A 1 532 ? 7.735 -12.536 49.910 1.00 89.38 532 LEU A C 1
ATOM 4201 O O . LEU A 1 532 ? 7.324 -11.684 50.691 1.00 89.38 532 LEU A O 1
ATOM 4205 N N . LEU A 1 533 ? 8.306 -12.211 48.745 1.00 91.12 533 LEU A N 1
ATOM 4206 C CA . LEU A 1 533 ? 8.459 -10.826 48.308 1.00 91.12 533 LEU A CA 1
ATOM 4207 C C . LEU A 1 533 ? 7.105 -10.122 48.134 1.00 91.12 533 LEU A C 1
ATOM 4209 O O . LEU A 1 533 ? 6.966 -8.975 48.538 1.00 91.12 533 LEU A O 1
ATOM 4213 N N . THR A 1 534 ? 6.102 -10.800 47.570 1.00 89.94 534 THR A N 1
ATOM 4214 C CA . THR A 1 534 ? 4.749 -10.242 47.404 1.00 89.94 534 THR A CA 1
ATOM 4215 C C . THR A 1 534 ? 4.099 -9.958 48.758 1.00 89.94 534 THR A C 1
ATOM 4217 O O . THR A 1 534 ? 3.483 -8.907 48.925 1.00 89.94 534 THR A O 1
ATOM 4220 N N . ASP A 1 535 ? 4.264 -10.852 49.734 1.00 87.75 535 ASP A N 1
ATOM 4221 C CA . ASP A 1 535 ? 3.730 -10.677 51.090 1.00 87.75 535 ASP A CA 1
ATOM 4222 C C . ASP A 1 535 ? 4.399 -9.471 51.794 1.00 87.75 535 ASP A C 1
ATOM 4224 O O . ASP A 1 535 ? 3.724 -8.652 52.430 1.00 87.75 535 ASP A O 1
ATOM 4228 N N . LEU A 1 536 ? 5.716 -9.300 51.608 1.00 87.94 536 LEU A N 1
ATOM 4229 C CA . LEU A 1 536 ? 6.482 -8.148 52.101 1.00 87.94 536 LEU A CA 1
ATOM 4230 C C . LEU A 1 536 ? 6.081 -6.831 51.413 1.00 87.94 536 LEU A C 1
ATOM 4232 O O . LEU A 1 536 ? 5.911 -5.813 52.086 1.00 87.94 536 LEU A O 1
ATOM 4236 N N . GLU A 1 537 ? 5.911 -6.838 50.087 1.00 88.94 537 GLU A N 1
ATOM 4237 C CA . GLU A 1 537 ? 5.446 -5.674 49.321 1.00 88.94 537 GLU A CA 1
ATOM 4238 C C . GLU A 1 537 ? 4.023 -5.276 49.721 1.00 88.94 537 GLU A C 1
ATOM 4240 O O . GLU A 1 537 ? 3.773 -4.097 49.949 1.00 88.94 537 GLU A O 1
ATOM 4245 N N . THR A 1 538 ? 3.116 -6.243 49.882 1.00 87.19 538 THR A N 1
ATOM 4246 C CA . THR A 1 538 ? 1.724 -5.991 50.291 1.00 87.19 538 THR A CA 1
ATOM 4247 C C . THR A 1 538 ? 1.672 -5.343 51.673 1.00 87.19 538 THR A C 1
ATOM 4249 O O . THR A 1 538 ? 1.032 -4.309 51.839 1.00 87.19 538 THR A O 1
ATOM 4252 N N . SER A 1 539 ? 2.440 -5.870 52.634 1.00 84.62 539 SER A N 1
ATOM 4253 C CA . SER A 1 539 ? 2.526 -5.307 53.991 1.00 84.62 539 SER A CA 1
ATOM 4254 C C . SER A 1 539 ? 3.028 -3.856 53.985 1.00 84.62 539 SER A C 1
ATOM 4256 O O . SER A 1 539 ? 2.490 -2.993 54.680 1.00 84.62 539 SER A O 1
ATOM 4258 N N . ARG A 1 540 ? 4.053 -3.559 53.174 1.00 86.12 540 ARG A N 1
ATOM 4259 C CA . ARG A 1 540 ? 4.564 -2.192 52.988 1.00 86.12 540 ARG A CA 1
ATOM 4260 C C . ARG A 1 540 ? 3.503 -1.285 52.362 1.00 86.12 540 ARG A C 1
ATOM 4262 O O . ARG A 1 540 ? 3.317 -0.153 52.807 1.00 86.12 540 ARG A O 1
ATOM 4269 N N . ASP A 1 541 ? 2.851 -1.758 51.308 1.00 87.00 541 ASP A N 1
ATOM 4270 C CA . ASP A 1 541 ? 1.935 -0.970 50.488 1.00 87.00 541 ASP A CA 1
ATOM 4271 C C . ASP A 1 541 ? 0.637 -0.637 51.243 1.00 87.00 541 ASP A C 1
ATOM 4273 O O . ASP A 1 541 ? 0.158 0.495 51.145 1.00 87.00 541 ASP A O 1
ATOM 4277 N N . ASP A 1 542 ? 0.124 -1.563 52.059 1.00 83.56 542 ASP A N 1
ATOM 4278 C CA . ASP A 1 542 ? -1.044 -1.349 52.921 1.00 83.56 542 ASP A CA 1
ATOM 4279 C C . ASP A 1 542 ? -0.762 -0.297 54.007 1.00 83.56 542 ASP A C 1
ATOM 4281 O O . ASP A 1 542 ? -1.561 0.622 54.208 1.00 83.56 542 ASP A O 1
ATOM 4285 N N . LEU A 1 543 ? 0.414 -0.353 54.646 1.00 81.44 543 LEU A N 1
ATOM 4286 C CA . LEU A 1 543 ? 0.843 0.659 55.621 1.00 81.44 543 LEU A CA 1
ATOM 4287 C C . LEU A 1 543 ? 0.986 2.047 54.980 1.00 81.44 543 LEU A C 1
ATOM 4289 O O . LEU A 1 543 ? 0.533 3.048 55.542 1.00 81.44 543 LEU A O 1
ATOM 4293 N N . LEU A 1 544 ? 1.572 2.121 53.781 1.00 83.06 544 LEU A N 1
ATOM 4294 C CA . LEU A 1 544 ? 1.691 3.377 53.035 1.00 83.06 544 LEU A CA 1
ATOM 4295 C C . LEU A 1 544 ? 0.325 3.919 52.585 1.00 83.06 544 LEU A C 1
ATOM 4297 O O . LEU A 1 544 ? 0.131 5.137 52.556 1.00 83.06 544 LEU A O 1
ATOM 4301 N N . TYR A 1 545 ? -0.628 3.042 52.265 1.00 83.25 545 TYR A N 1
ATOM 4302 C CA . TYR A 1 545 ? -1.980 3.443 51.896 1.00 83.25 545 TYR A CA 1
ATOM 4303 C C . TYR A 1 545 ? -2.771 3.993 53.089 1.00 83.25 545 TYR A C 1
ATOM 4305 O O . TYR A 1 545 ? -3.421 5.033 52.961 1.00 83.25 545 TYR A O 1
ATOM 4313 N N . GLU A 1 546 ? -2.690 3.361 54.263 1.00 78.75 546 GLU A N 1
ATOM 4314 C CA . GLU A 1 546 ? -3.336 3.879 55.477 1.00 78.75 546 GLU A CA 1
ATOM 4315 C C . GLU A 1 546 ? -2.774 5.246 55.885 1.00 78.75 546 GLU A C 1
ATOM 4317 O O . GLU A 1 546 ? -3.535 6.145 56.249 1.00 78.75 546 GLU A O 1
ATOM 4322 N N . MET A 1 547 ? -1.466 5.462 55.720 1.00 78.50 547 MET A N 1
ATOM 4323 C CA . MET A 1 547 ? -0.877 6.792 55.890 1.00 78.50 547 MET A CA 1
ATOM 4324 C C . MET A 1 547 ? -1.430 7.822 54.902 1.00 78.50 547 MET A C 1
ATOM 4326 O O . MET A 1 547 ? -1.649 8.973 55.275 1.00 78.50 547 MET A O 1
ATOM 4330 N N . HIS A 1 548 ? -1.646 7.432 53.644 1.00 81.50 548 HIS A N 1
ATOM 4331 C CA . HIS A 1 548 ? -2.158 8.331 52.611 1.00 81.50 548 HIS A CA 1
ATOM 4332 C C . HIS A 1 548 ? -3.592 8.809 52.892 1.00 81.50 548 HIS A C 1
ATOM 4334 O O . HIS A 1 548 ? -3.956 9.911 52.493 1.00 81.50 548 HIS A O 1
ATOM 4340 N N . LYS A 1 549 ? -4.403 8.018 53.608 1.00 79.94 549 LYS A N 1
ATOM 4341 C CA . LYS A 1 549 ? -5.767 8.409 54.007 1.00 79.94 549 LYS A CA 1
ATOM 4342 C C . LYS A 1 549 ? -5.807 9.502 55.079 1.00 79.94 549 LYS A C 1
ATOM 4344 O O . LYS A 1 549 ? -6.875 10.068 55.320 1.00 79.94 549 LYS A O 1
ATOM 4349 N N . LEU A 1 550 ? -4.695 9.773 55.765 1.00 78.19 550 LEU A N 1
ATOM 4350 C CA . LEU A 1 550 ? -4.661 10.770 56.831 1.00 78.19 550 LEU A CA 1
ATOM 4351 C C . LEU A 1 550 ? -4.701 12.194 56.241 1.00 78.19 550 LEU A C 1
ATOM 4353 O O . LEU A 1 550 ? -3.958 12.476 55.304 1.00 78.19 550 LEU A O 1
ATOM 4357 N N . PRO A 1 551 ? -5.499 13.125 56.806 1.00 66.06 551 PRO A N 1
ATOM 4358 C CA . PRO A 1 551 ? -5.605 14.505 56.310 1.00 66.06 551 PRO A CA 1
ATOM 4359 C C . PRO A 1 551 ? -4.274 15.276 56.309 1.00 66.06 551 PRO A C 1
ATOM 4361 O O . PRO A 1 551 ? -4.092 16.186 55.503 1.00 66.06 551 PRO A O 1
ATOM 4364 N N . SER A 1 552 ? -3.358 14.901 57.210 1.00 70.44 552 SER A N 1
ATOM 4365 C CA . SER A 1 552 ? -2.050 15.531 57.412 1.00 70.44 552 SER A CA 1
ATOM 4366 C C . SER A 1 552 ? -0.997 14.452 57.717 1.00 70.44 552 SER A C 1
ATOM 4368 O O . SER A 1 552 ? -0.747 14.160 58.889 1.00 70.44 552 SER A O 1
ATOM 4370 N N . PRO A 1 553 ? -0.402 13.796 56.707 1.00 68.94 553 PRO A N 1
ATOM 4371 C CA . PRO A 1 553 ? 0.599 12.761 56.944 1.00 68.94 553 PRO A CA 1
ATOM 4372 C C . PRO A 1 553 ? 1.894 13.369 57.505 1.00 68.94 553 PRO A C 1
ATOM 4374 O O . PRO A 1 553 ? 2.449 14.308 56.936 1.00 68.94 553 PRO A O 1
ATOM 4377 N N . SER A 1 554 ? 2.395 12.817 58.613 1.00 75.19 554 SER A N 1
ATOM 4378 C CA . SER A 1 554 ? 3.690 13.180 59.204 1.00 75.19 554 SER A CA 1
ATOM 4379 C C . SER A 1 554 ? 4.837 12.821 58.241 1.00 75.19 554 SER A C 1
ATOM 4381 O O . SER A 1 554 ? 4.987 11.646 57.880 1.00 75.19 554 SER A O 1
ATOM 4383 N N . PRO A 1 555 ? 5.673 13.788 57.815 1.00 73.12 555 PRO A N 1
ATOM 4384 C CA . PRO A 1 555 ? 6.820 13.516 56.943 1.00 73.12 555 PRO A CA 1
ATOM 4385 C C . PRO A 1 555 ? 7.842 12.564 57.581 1.00 73.12 555 PRO A C 1
ATOM 4387 O O . PRO A 1 555 ? 8.462 11.762 56.883 1.00 73.12 555 PRO A O 1
ATOM 4390 N N . THR A 1 556 ? 7.986 12.625 58.908 1.00 76.00 556 THR A N 1
ATOM 4391 C CA . THR A 1 556 ? 8.915 11.803 59.694 1.00 76.00 556 THR A CA 1
ATOM 4392 C C . THR A 1 556 ? 8.501 10.332 59.699 1.00 76.00 556 THR A C 1
ATOM 4394 O O . THR A 1 556 ? 9.338 9.458 59.478 1.00 76.00 556 THR A O 1
ATOM 4397 N N . ASP A 1 557 ? 7.204 10.055 59.854 1.00 74.06 557 ASP A N 1
ATOM 4398 C CA . ASP A 1 557 ? 6.675 8.683 59.872 1.00 74.06 557 ASP A CA 1
ATOM 4399 C C . ASP A 1 557 ? 6.764 8.037 58.482 1.00 74.06 557 ASP A C 1
ATOM 4401 O O . ASP A 1 557 ? 7.062 6.849 58.347 1.00 74.06 557 ASP A O 1
ATOM 4405 N N . ASN A 1 558 ? 6.598 8.842 57.426 1.00 77.38 558 ASN A N 1
ATOM 4406 C CA . ASN A 1 558 ? 6.750 8.389 56.043 1.00 77.38 558 ASN A CA 1
ATOM 4407 C C . ASN A 1 558 ? 8.210 8.010 55.748 1.00 77.38 558 ASN A C 1
ATOM 4409 O O . ASN A 1 558 ? 8.482 6.972 55.145 1.00 77.38 558 ASN A O 1
ATOM 4413 N N . ALA A 1 559 ? 9.161 8.826 56.214 1.00 79.62 559 ALA A N 1
ATOM 4414 C CA . ALA A 1 559 ? 10.586 8.540 56.081 1.00 79.62 559 ALA A CA 1
ATOM 4415 C C . ALA A 1 559 ? 10.997 7.270 56.847 1.00 79.62 559 ALA A C 1
ATOM 4417 O O . ALA A 1 559 ? 11.762 6.460 56.321 1.00 79.62 559 ALA A O 1
ATOM 4418 N N . LEU A 1 560 ? 10.452 7.059 58.048 1.00 82.44 560 LEU A N 1
ATOM 4419 C CA . LEU A 1 560 ? 10.759 5.899 58.886 1.00 82.44 560 LEU A CA 1
ATOM 4420 C C . LEU A 1 560 ? 10.258 4.587 58.264 1.00 82.44 560 LEU A C 1
ATOM 4422 O O . LEU A 1 560 ? 11.012 3.617 58.196 1.00 82.44 560 LEU A O 1
ATOM 4426 N N . LEU A 1 561 ? 9.037 4.571 57.717 1.00 79.62 561 LEU A N 1
ATOM 4427 C CA . LEU A 1 561 ? 8.498 3.408 57.000 1.00 79.62 561 LEU A CA 1
ATOM 4428 C C . LEU A 1 561 ? 9.267 3.102 55.711 1.00 79.62 561 LEU A C 1
ATOM 4430 O O . LEU A 1 561 ? 9.564 1.941 55.429 1.00 79.62 561 LEU A O 1
ATOM 4434 N N . ARG A 1 562 ? 9.652 4.129 54.944 1.00 81.25 562 ARG A N 1
ATOM 4435 C CA . ARG A 1 562 ? 10.495 3.941 53.751 1.00 81.25 562 ARG A CA 1
ATOM 4436 C C . ARG A 1 562 ? 11.863 3.362 54.095 1.00 81.25 562 ARG A C 1
ATOM 4438 O O . ARG A 1 562 ? 12.354 2.515 53.357 1.00 81.25 562 ARG A O 1
ATOM 4445 N N . HIS A 1 563 ? 12.464 3.805 55.199 1.00 84.12 563 HIS A N 1
ATOM 4446 C CA . HIS A 1 563 ? 13.741 3.276 55.666 1.00 84.12 563 HIS A CA 1
ATOM 4447 C C . HIS A 1 563 ? 13.611 1.822 56.139 1.00 84.12 563 HIS A C 1
ATOM 4449 O O . HIS A 1 563 ? 14.431 0.986 55.777 1.00 84.12 563 HIS A O 1
ATOM 4455 N N . TYR A 1 564 ? 12.560 1.503 56.898 1.00 83.56 564 TYR A N 1
ATOM 4456 C CA . TYR A 1 564 ? 12.321 0.154 57.412 1.00 83.56 564 TYR A CA 1
ATOM 4457 C C . TYR A 1 564 ? 12.148 -0.890 56.292 1.00 83.56 564 TYR A C 1
ATOM 4459 O O . TYR A 1 564 ? 12.711 -1.977 56.365 1.00 83.56 564 TYR A O 1
ATOM 4467 N N . PHE A 1 565 ? 11.438 -0.542 55.214 1.00 85.94 565 PHE A N 1
ATOM 4468 C CA . PHE A 1 565 ? 11.224 -1.429 54.062 1.00 85.94 565 PHE A CA 1
ATOM 4469 C C . PHE A 1 565 ? 12.258 -1.263 52.930 1.00 85.94 565 PHE A C 1
ATOM 4471 O O . PHE A 1 565 ? 12.044 -1.771 51.825 1.00 85.94 565 PHE A O 1
ATOM 4478 N N . ALA A 1 566 ? 13.381 -0.575 53.162 1.00 85.69 566 ALA A N 1
ATOM 4479 C CA . ALA A 1 566 ? 14.377 -0.308 52.119 1.00 85.69 566 ALA A CA 1
ATOM 4480 C C . ALA A 1 566 ? 14.965 -1.597 51.510 1.00 85.69 566 ALA A C 1
ATOM 4482 O O . ALA A 1 566 ? 15.193 -1.669 50.299 1.00 85.69 566 ALA A O 1
ATOM 4483 N N . ASP A 1 567 ? 15.157 -2.638 52.323 1.00 87.25 567 ASP A N 1
ATOM 4484 C CA . ASP A 1 567 ? 15.720 -3.915 51.869 1.00 87.25 567 ASP A CA 1
ATOM 4485 C C . ASP A 1 567 ? 14.746 -4.736 51.008 1.00 87.25 567 ASP A C 1
ATOM 4487 O O . ASP A 1 567 ? 15.185 -5.500 50.148 1.00 87.25 567 ASP A O 1
ATOM 4491 N N . VAL A 1 568 ? 13.431 -4.504 51.124 1.00 87.81 568 VAL A N 1
ATOM 4492 C CA . VAL A 1 568 ? 12.423 -5.114 50.233 1.00 87.81 568 VAL A CA 1
ATOM 4493 C C . VAL A 1 568 ? 12.598 -4.624 48.792 1.00 87.81 568 VAL A C 1
ATOM 4495 O O . VAL A 1 568 ? 12.468 -5.404 47.848 1.00 87.81 568 VAL A O 1
ATOM 4498 N N . GLY A 1 569 ? 12.970 -3.353 48.603 1.00 86.06 569 GLY A N 1
ATOM 4499 C CA . GLY A 1 569 ? 13.314 -2.822 47.280 1.00 86.06 569 GLY A CA 1
ATOM 4500 C C . GLY A 1 569 ? 14.526 -3.534 46.670 1.00 86.06 569 GLY A C 1
ATOM 4501 O O . GLY A 1 569 ? 14.470 -3.985 45.527 1.00 86.06 569 GLY A O 1
ATOM 4502 N N . LYS A 1 570 ? 15.589 -3.730 47.463 1.00 89.88 570 LYS A N 1
ATOM 4503 C CA . LYS A 1 570 ? 16.803 -4.445 47.027 1.00 89.88 570 LYS A CA 1
ATOM 4504 C C . LYS A 1 570 ? 16.516 -5.904 46.660 1.00 89.88 570 LYS A C 1
ATOM 4506 O O . LYS A 1 570 ? 17.060 -6.400 45.675 1.00 89.88 570 LYS A O 1
ATOM 4511 N N . LEU A 1 571 ? 15.652 -6.580 47.421 1.00 90.81 571 LEU A N 1
ATOM 4512 C CA . LEU A 1 571 ? 15.183 -7.934 47.113 1.00 90.81 571 LEU A CA 1
ATOM 4513 C C . LEU A 1 571 ? 14.441 -7.996 45.777 1.00 90.81 571 LEU A C 1
ATOM 4515 O O . LEU A 1 571 ? 14.720 -8.885 44.972 1.00 90.81 571 LEU A O 1
ATOM 4519 N N . SER A 1 572 ? 13.539 -7.043 45.518 1.00 91.06 572 SER A N 1
ATOM 4520 C CA . SER A 1 572 ? 12.836 -6.947 44.234 1.00 91.06 572 SER A CA 1
ATOM 4521 C C . SER A 1 572 ? 13.815 -6.782 43.068 1.00 91.06 572 SER A C 1
ATOM 4523 O O . SER A 1 572 ? 13.687 -7.477 42.059 1.00 91.06 572 SER A O 1
ATOM 4525 N N . ASP A 1 573 ? 14.840 -5.939 43.213 1.00 91.12 573 ASP A N 1
ATOM 4526 C CA . ASP A 1 573 ? 15.873 -5.758 42.183 1.00 91.12 573 ASP A CA 1
ATOM 4527 C C . ASP A 1 573 ? 16.735 -7.016 41.987 1.00 91.12 573 ASP A C 1
ATOM 4529 O O . ASP A 1 573 ? 17.059 -7.391 40.857 1.00 91.12 573 ASP A O 1
ATOM 4533 N N . SER A 1 574 ? 17.105 -7.689 43.079 1.00 91.88 574 SER A N 1
ATOM 4534 C CA . SER A 1 574 ? 17.866 -8.946 43.070 1.00 91.88 574 SER A CA 1
ATOM 4535 C C . SER A 1 574 ? 17.095 -10.059 42.355 1.00 91.88 574 SER A C 1
ATOM 4537 O O . SER A 1 574 ? 17.628 -10.744 41.477 1.00 91.88 574 SER A O 1
ATOM 4539 N N . MET A 1 575 ? 15.799 -10.173 42.652 1.00 91.75 575 MET A N 1
ATOM 4540 C CA . MET A 1 575 ? 14.898 -11.113 41.999 1.00 91.75 575 MET A CA 1
ATOM 4541 C C . MET A 1 575 ? 14.735 -10.797 40.508 1.00 91.75 575 MET A C 1
ATOM 4543 O O . MET A 1 575 ? 14.828 -11.704 39.679 1.00 91.75 575 MET A O 1
ATOM 4547 N N . ALA A 1 576 ? 14.548 -9.522 40.152 1.00 91.50 576 ALA A N 1
ATOM 4548 C CA . ALA A 1 576 ? 14.452 -9.092 38.761 1.00 91.50 576 ALA A CA 1
ATOM 4549 C C . ALA A 1 576 ? 15.729 -9.439 37.977 1.00 91.50 576 ALA A C 1
ATOM 4551 O O . ALA A 1 576 ? 15.643 -9.983 36.880 1.00 91.50 576 ALA A O 1
ATOM 4552 N N . LYS A 1 577 ? 16.921 -9.222 38.553 1.00 92.31 577 LYS A N 1
ATOM 4553 C CA . LYS A 1 577 ? 18.201 -9.604 37.925 1.00 92.31 577 LYS A CA 1
ATOM 4554 C C . LYS A 1 577 ? 18.287 -11.105 37.630 1.00 92.31 577 LYS A C 1
ATOM 4556 O O . LYS A 1 577 ? 18.654 -11.475 36.515 1.00 92.31 577 LYS A O 1
ATOM 4561 N N . GLN A 1 578 ? 17.927 -11.966 38.586 1.00 91.25 578 GLN A N 1
ATOM 4562 C CA . GLN A 1 578 ? 17.923 -13.423 38.375 1.00 91.25 578 GLN A CA 1
ATOM 4563 C C . GLN A 1 578 ? 16.877 -13.864 37.341 1.00 91.25 578 GLN A C 1
ATOM 4565 O O . GLN A 1 578 ? 17.125 -14.760 36.526 1.00 91.25 578 GLN A O 1
ATOM 4570 N N . LEU A 1 579 ? 15.722 -13.197 37.324 1.00 93.12 579 LEU A N 1
ATOM 4571 C CA . LEU A 1 579 ? 14.680 -13.421 36.331 1.00 93.12 579 LEU A CA 1
ATOM 4572 C C . LEU A 1 579 ? 15.172 -13.065 34.920 1.00 93.12 579 LEU A C 1
ATOM 4574 O O . LEU A 1 579 ? 15.058 -13.886 34.013 1.00 93.12 579 LEU A O 1
ATOM 4578 N N . TRP A 1 580 ? 15.789 -11.895 34.728 1.00 94.06 580 TRP A N 1
ATOM 4579 C CA . TRP A 1 580 ? 16.316 -11.472 33.424 1.00 94.06 580 TRP A CA 1
ATOM 4580 C C . TRP A 1 580 ? 17.490 -12.325 32.953 1.00 94.06 580 TRP A C 1
ATOM 4582 O O . TRP A 1 580 ? 17.573 -12.637 31.769 1.00 94.06 580 TRP A O 1
ATOM 4592 N N . TYR A 1 581 ? 18.342 -12.793 33.866 1.00 91.19 581 TYR A N 1
ATOM 4593 C CA . TYR A 1 581 ? 19.373 -13.781 33.546 1.00 91.19 581 TYR A CA 1
ATOM 4594 C C . TYR A 1 581 ? 18.785 -15.112 33.048 1.00 91.19 581 TYR A C 1
ATOM 4596 O O . TYR A 1 581 ? 19.321 -15.741 32.136 1.00 91.19 581 TYR A O 1
ATOM 4604 N N . SER A 1 582 ? 17.657 -15.536 33.620 1.00 90.12 582 SER A N 1
ATOM 4605 C CA . SER A 1 582 ? 16.939 -16.733 33.175 1.00 90.12 582 SER A CA 1
ATOM 4606 C C . SER A 1 582 ? 16.300 -16.526 31.795 1.00 90.12 582 SER A C 1
ATOM 4608 O O . SER A 1 582 ? 16.440 -17.379 30.917 1.00 90.12 582 SER A O 1
ATOM 4610 N N . ILE A 1 583 ? 15.654 -15.374 31.571 1.00 92.62 583 ILE A N 1
ATOM 4611 C CA . ILE A 1 583 ? 15.017 -15.019 30.291 1.00 92.62 583 ILE A CA 1
ATOM 4612 C C . ILE A 1 583 ? 16.046 -14.826 29.167 1.00 92.62 583 ILE A C 1
ATOM 4614 O O . ILE A 1 583 ? 15.813 -15.286 28.052 1.00 92.62 583 ILE A O 1
ATOM 4618 N N . SER A 1 584 ? 17.216 -14.235 29.433 1.00 92.81 584 SER A N 1
ATOM 4619 C CA . SER A 1 584 ? 18.260 -14.052 28.409 1.00 92.81 584 SER A CA 1
ATOM 4620 C C . SER A 1 584 ? 18.812 -15.376 27.870 1.00 92.81 584 SER A C 1
ATOM 4622 O O . SER A 1 584 ? 19.378 -15.422 26.781 1.00 92.81 584 SER A O 1
ATOM 4624 N N . ARG A 1 585 ? 18.609 -16.478 28.599 1.00 90.44 585 ARG A N 1
ATOM 4625 C CA . ARG A 1 585 ? 19.009 -17.839 28.217 1.00 90.44 585 ARG A CA 1
ATOM 4626 C C . ARG A 1 585 ? 17.830 -18.720 27.818 1.00 90.44 585 ARG A C 1
ATOM 4628 O O . ARG A 1 585 ? 18.011 -19.932 27.674 1.00 90.44 585 ARG A O 1
ATOM 4635 N N . ALA A 1 586 ? 16.648 -18.140 27.610 1.00 91.25 586 ALA A N 1
ATOM 4636 C CA . ALA A 1 586 ? 15.401 -18.875 27.434 1.00 91.25 586 ALA A CA 1
ATOM 4637 C C . ALA A 1 586 ? 15.463 -19.918 26.300 1.00 91.25 586 ALA A C 1
ATOM 4639 O O . ALA A 1 586 ? 15.018 -21.042 26.503 1.00 91.25 586 ALA A O 1
ATOM 4640 N N . LEU A 1 587 ? 16.093 -19.616 25.156 1.00 88.56 587 LEU A N 1
ATOM 4641 C CA . LEU A 1 587 ? 16.253 -20.584 24.056 1.00 88.56 587 LEU A CA 1
ATOM 4642 C C . LEU A 1 587 ? 17.078 -21.816 24.455 1.00 88.56 587 LEU A C 1
ATOM 4644 O O . LEU A 1 587 ? 16.713 -22.943 24.134 1.00 88.56 587 LEU A O 1
ATOM 4648 N N . SER A 1 588 ? 18.171 -21.619 25.197 1.00 88.81 588 SER A N 1
ATOM 4649 C CA . SER A 1 588 ? 18.993 -22.726 25.710 1.00 88.81 588 SER A CA 1
ATOM 4650 C C . SER A 1 588 ? 18.295 -23.501 26.832 1.00 88.81 588 SER A C 1
ATOM 4652 O O . SER A 1 588 ? 18.477 -24.710 26.961 1.00 88.81 588 SER A O 1
ATOM 4654 N N . MET A 1 589 ? 17.480 -22.803 27.624 1.00 87.12 589 MET A N 1
ATOM 4655 C CA . MET A 1 589 ? 16.732 -23.360 28.743 1.00 87.12 589 MET A CA 1
ATOM 4656 C C . MET A 1 589 ? 15.596 -24.249 28.249 1.00 87.12 589 MET A C 1
ATOM 4658 O O . MET A 1 589 ? 15.490 -25.376 28.704 1.00 87.12 589 MET A O 1
ATOM 4662 N N . VAL A 1 590 ? 14.822 -23.808 27.257 1.00 90.56 590 VAL A N 1
ATOM 4663 C CA . VAL A 1 590 ? 13.716 -24.590 26.680 1.00 90.56 590 VAL A CA 1
ATOM 4664 C C . VAL A 1 590 ? 14.190 -25.914 26.083 1.00 90.56 590 VAL A C 1
ATOM 4666 O O . VAL A 1 590 ? 13.484 -26.909 26.188 1.00 90.56 590 VAL A O 1
ATOM 4669 N N . ARG A 1 591 ? 15.409 -25.964 25.530 1.00 88.31 591 ARG A N 1
ATOM 4670 C CA . ARG A 1 591 ? 16.002 -27.216 25.031 1.00 88.31 591 ARG A CA 1
ATOM 4671 C C . ARG A 1 591 ? 16.356 -28.208 26.153 1.00 88.31 591 ARG A C 1
ATOM 4673 O O . ARG A 1 591 ? 16.417 -29.403 25.889 1.00 88.31 591 ARG A O 1
ATOM 4680 N N . LYS A 1 592 ? 16.638 -27.730 27.373 1.00 87.94 592 LYS A N 1
ATOM 4681 C CA . LYS A 1 592 ? 17.058 -28.560 28.522 1.00 87.94 592 LYS A CA 1
ATOM 4682 C C . LYS A 1 592 ? 15.909 -28.862 29.482 1.00 87.94 592 LYS A C 1
ATOM 4684 O O . LYS A 1 592 ? 15.677 -30.018 29.811 1.00 87.94 592 LYS A O 1
ATOM 4689 N N . ASP A 1 593 ? 15.233 -27.817 29.946 1.00 86.06 593 ASP A N 1
ATOM 4690 C CA . ASP A 1 593 ? 14.120 -27.864 30.888 1.00 86.06 593 ASP A CA 1
ATOM 4691 C C . ASP A 1 593 ? 13.163 -26.666 30.668 1.00 86.06 593 ASP A C 1
ATOM 4693 O O . ASP A 1 593 ? 13.412 -25.554 31.152 1.00 86.06 593 ASP A O 1
ATOM 4697 N N . PRO A 1 594 ? 12.033 -26.876 29.966 1.00 88.50 594 PRO A N 1
ATOM 4698 C CA . PRO A 1 594 ? 11.006 -25.853 29.757 1.00 88.50 594 PRO A CA 1
ATOM 4699 C C . PRO A 1 594 ? 10.352 -25.327 31.046 1.00 88.50 594 PRO A C 1
ATOM 4701 O O . PRO A 1 594 ? 9.806 -24.219 31.057 1.00 88.50 594 PRO A O 1
ATOM 4704 N N . THR A 1 595 ? 10.378 -26.090 32.146 1.00 87.94 595 THR A N 1
ATOM 4705 C CA . THR A 1 595 ? 9.622 -25.750 33.365 1.00 87.94 595 THR A CA 1
ATOM 4706 C C . THR A 1 595 ? 10.163 -24.505 34.068 1.00 87.94 595 THR A C 1
ATOM 4708 O O . THR A 1 595 ? 9.393 -23.721 34.638 1.00 87.94 595 THR A O 1
ATOM 4711 N N . MET A 1 596 ? 11.472 -24.267 33.969 1.00 86.00 596 MET A N 1
ATOM 4712 C CA . MET A 1 596 ? 12.126 -23.079 34.512 1.00 86.00 596 MET A CA 1
ATOM 4713 C C . MET A 1 596 ? 11.656 -21.801 33.803 1.00 86.00 596 MET A C 1
ATOM 4715 O O . MET A 1 596 ? 11.332 -20.813 34.468 1.00 86.00 596 MET A O 1
ATOM 4719 N N . LEU A 1 597 ? 11.514 -21.837 32.472 1.00 90.38 597 LEU A N 1
ATOM 4720 C CA . LEU A 1 597 ? 11.005 -20.701 31.700 1.00 90.38 597 LEU A CA 1
ATOM 4721 C C . LEU A 1 597 ? 9.536 -20.422 32.031 1.00 90.38 597 LEU A C 1
ATOM 4723 O O . LEU A 1 597 ? 9.163 -19.278 32.284 1.00 90.38 597 LEU A O 1
ATOM 4727 N N . VAL A 1 598 ? 8.704 -21.464 32.095 1.00 91.25 598 VAL A N 1
ATOM 4728 C CA . VAL A 1 598 ? 7.290 -21.320 32.475 1.00 91.25 598 VAL A CA 1
ATOM 4729 C C . VAL A 1 598 ? 7.161 -20.721 33.878 1.00 91.25 598 VAL A C 1
ATOM 4731 O O . VAL A 1 598 ? 6.282 -19.893 34.121 1.00 91.25 598 VAL A O 1
ATOM 4734 N N . THR A 1 599 ? 8.046 -21.087 34.807 1.00 90.25 599 THR A N 1
ATOM 4735 C CA . THR A 1 599 ? 8.072 -20.512 36.160 1.00 90.25 599 THR A CA 1
ATOM 4736 C C . THR A 1 599 ? 8.401 -19.018 36.133 1.00 90.25 599 THR A C 1
ATOM 4738 O O . THR A 1 599 ? 7.688 -18.234 36.761 1.00 90.25 599 THR A O 1
ATOM 4741 N N . ALA A 1 600 ? 9.409 -18.610 35.358 1.00 91.44 600 ALA A N 1
ATOM 4742 C CA . ALA A 1 600 ? 9.749 -17.202 35.154 1.00 91.44 600 ALA A CA 1
ATOM 4743 C C . ALA A 1 600 ? 8.583 -16.405 34.532 1.00 91.44 600 ALA A C 1
ATOM 4745 O O . ALA A 1 600 ? 8.218 -15.338 35.026 1.00 91.44 600 ALA A O 1
ATOM 4746 N N . LEU A 1 601 ? 7.927 -16.951 33.504 1.00 92.06 601 LEU A N 1
ATOM 4747 C CA . LEU A 1 601 ? 6.781 -16.313 32.844 1.00 92.06 601 LEU A CA 1
ATOM 4748 C C . LEU A 1 601 ? 5.555 -16.205 33.759 1.00 92.06 601 LEU A C 1
ATOM 4750 O O . LEU A 1 601 ? 4.863 -15.188 33.749 1.00 92.06 601 LEU A O 1
ATOM 4754 N N . ARG A 1 602 ? 5.303 -17.211 34.605 1.00 92.19 602 ARG A N 1
ATOM 4755 C CA . ARG A 1 602 ? 4.233 -17.163 35.616 1.00 92.19 602 ARG A CA 1
ATOM 4756 C C . ARG A 1 602 ? 4.434 -16.029 36.616 1.00 92.19 602 ARG A C 1
ATOM 4758 O O . ARG A 1 602 ? 3.448 -15.433 37.042 1.00 92.19 602 ARG A O 1
ATOM 4765 N N . ILE A 1 603 ? 5.679 -15.750 36.998 1.00 93.38 603 ILE A N 1
ATOM 4766 C CA . ILE A 1 603 ? 6.015 -14.629 37.883 1.00 93.38 603 ILE A CA 1
ATOM 4767 C C . ILE A 1 603 ? 5.710 -13.302 37.177 1.00 93.38 603 ILE A C 1
ATOM 4769 O O . ILE A 1 603 ? 4.998 -12.475 37.739 1.00 93.38 603 ILE A O 1
ATOM 4773 N N . ILE A 1 604 ? 6.150 -13.139 35.925 1.00 93.81 604 ILE A N 1
ATOM 4774 C CA . ILE A 1 604 ? 5.879 -11.935 35.118 1.00 93.81 604 ILE A CA 1
ATOM 4775 C C . ILE A 1 604 ? 4.370 -11.681 34.997 1.00 93.81 604 ILE A C 1
ATOM 4777 O O . ILE A 1 604 ? 3.905 -10.575 35.252 1.00 93.81 604 ILE A O 1
ATOM 4781 N N . GLU A 1 605 ? 3.581 -12.712 34.689 1.00 93.56 605 GLU A N 1
ATOM 4782 C CA . GLU A 1 605 ? 2.125 -12.577 34.555 1.00 93.56 605 GLU A CA 1
ATOM 4783 C C . GLU A 1 605 ? 1.409 -12.236 35.864 1.00 93.56 605 GLU A C 1
ATOM 4785 O O . GLU A 1 605 ? 0.376 -11.559 35.858 1.00 93.56 605 GLU A O 1
ATOM 4790 N N . ARG A 1 606 ? 1.935 -12.703 37.001 1.00 92.62 606 ARG A N 1
ATOM 4791 C CA . ARG A 1 606 ? 1.416 -12.312 38.317 1.00 92.62 606 ARG A CA 1
ATOM 4792 C C . ARG A 1 606 ? 1.688 -10.839 38.585 1.00 92.62 606 ARG A C 1
ATOM 4794 O O . ARG A 1 606 ? 0.770 -10.136 38.986 1.00 92.62 606 ARG A O 1
ATOM 4801 N N . GLU A 1 607 ? 2.895 -10.375 38.297 1.00 93.62 607 GLU A N 1
ATOM 4802 C CA . GLU A 1 607 ? 3.298 -8.980 38.490 1.00 93.62 607 GLU A CA 1
ATOM 4803 C C . GLU A 1 607 ? 2.500 -8.010 37.607 1.00 93.62 607 GLU A C 1
ATOM 4805 O O . GLU A 1 607 ? 2.019 -6.992 38.096 1.00 93.62 607 GLU A O 1
ATOM 4810 N N . GLU A 1 608 ? 2.245 -8.362 36.344 1.00 92.81 608 GLU A N 1
ATOM 4811 C CA . GLU A 1 608 ? 1.385 -7.577 35.442 1.00 92.81 608 GLU A CA 1
ATOM 4812 C C . GLU A 1 608 ? -0.091 -7.564 35.874 1.00 92.81 608 GLU A C 1
ATOM 4814 O O . GLU A 1 608 ? -0.834 -6.608 35.626 1.00 92.81 608 GLU A O 1
ATOM 4819 N N . ARG A 1 609 ? -0.568 -8.641 36.512 1.00 92.50 609 ARG A N 1
ATOM 4820 C CA . ARG A 1 609 ? -1.905 -8.651 37.119 1.00 92.50 609 ARG A CA 1
ATOM 4821 C C . ARG A 1 609 ? -1.961 -7.677 38.294 1.00 92.50 609 ARG A C 1
ATOM 4823 O O . ARG A 1 609 ? -2.866 -6.845 38.313 1.00 92.50 609 ARG A O 1
ATOM 4830 N N . THR A 1 610 ? -0.977 -7.727 39.188 1.00 90.06 610 THR A N 1
ATOM 4831 C CA . THR A 1 610 ? -0.863 -6.801 40.321 1.00 90.06 610 THR A CA 1
ATOM 4832 C C . THR A 1 610 ? -0.767 -5.348 39.850 1.00 90.06 610 THR A C 1
ATOM 4834 O O . THR A 1 610 ? -1.490 -4.495 40.358 1.00 90.06 610 THR A O 1
ATOM 4837 N N . ASP A 1 611 ? 0.034 -5.053 38.820 1.00 92.88 611 ASP A N 1
ATOM 4838 C CA . ASP A 1 611 ? 0.136 -3.707 38.237 1.00 92.88 611 ASP A CA 1
ATOM 4839 C C . ASP A 1 611 ? -1.225 -3.189 37.738 1.00 92.88 611 ASP A C 1
ATOM 4841 O O . ASP A 1 611 ? -1.600 -2.047 38.016 1.00 92.88 611 ASP A O 1
ATOM 4845 N N . ARG A 1 612 ? -2.010 -4.029 37.044 1.00 91.50 612 ARG A N 1
ATOM 4846 C CA . ARG A 1 612 ? -3.358 -3.657 36.577 1.00 91.50 612 ARG A CA 1
ATOM 4847 C C . ARG A 1 612 ? -4.317 -3.369 37.726 1.00 91.50 612 ARG A C 1
ATOM 4849 O O . ARG A 1 612 ? -5.071 -2.399 37.648 1.00 91.50 612 ARG A O 1
ATOM 4856 N N . GLU A 1 613 ? -4.301 -4.194 38.767 1.00 90.38 613 GLU A N 1
ATOM 4857 C CA . GLU A 1 613 ? -5.141 -4.003 39.952 1.00 90.38 613 GLU A CA 1
ATOM 4858 C C . GLU A 1 613 ? -4.779 -2.703 40.683 1.00 90.38 613 GLU A C 1
ATOM 4860 O O . GLU A 1 613 ? -5.666 -1.917 41.021 1.00 90.38 613 GLU A O 1
ATOM 4865 N N . MET A 1 614 ? -3.485 -2.411 40.844 1.00 88.25 614 MET A N 1
ATOM 4866 C CA . MET A 1 614 ? -3.017 -1.183 41.493 1.00 88.25 614 MET A CA 1
ATOM 4867 C C . MET A 1 614 ? -3.356 0.076 40.685 1.00 88.25 614 MET A C 1
ATOM 4869 O O . MET A 1 614 ? -3.818 1.060 41.257 1.00 88.25 614 MET A O 1
ATOM 4873 N N . LEU A 1 615 ? -3.230 0.042 39.353 1.00 90.25 615 LEU A N 1
ATOM 4874 C CA . LEU A 1 615 ? -3.644 1.154 38.484 1.00 90.25 615 LEU A CA 1
ATOM 4875 C C . LEU A 1 615 ? -5.159 1.408 38.530 1.00 90.25 615 LEU A C 1
ATOM 4877 O O . LEU A 1 615 ? -5.603 2.551 38.410 1.00 90.25 615 LEU A O 1
ATOM 4881 N N . GLN A 1 616 ? -5.975 0.363 38.699 1.00 89.56 616 GLN A N 1
ATOM 4882 C CA . GLN A 1 616 ? -7.417 0.526 38.907 1.00 89.56 616 GLN A CA 1
ATOM 4883 C C . GLN A 1 616 ? -7.719 1.141 40.274 1.00 89.56 616 GLN A C 1
ATOM 4885 O O . GLN A 1 616 ? -8.522 2.071 40.350 1.00 89.56 616 GLN A O 1
ATOM 4890 N N . ARG A 1 617 ? -7.044 0.675 41.332 1.00 86.88 617 ARG A N 1
ATOM 4891 C CA . ARG A 1 617 ? -7.173 1.245 42.680 1.00 86.88 617 ARG A CA 1
ATOM 4892 C C . ARG A 1 617 ? -6.774 2.718 42.698 1.00 86.88 617 ARG A C 1
ATOM 4894 O O . ARG A 1 617 ? -7.539 3.518 43.222 1.00 86.88 617 ARG A O 1
ATOM 4901 N N . GLN A 1 618 ? -5.683 3.100 42.033 1.00 89.88 618 GLN A N 1
ATOM 4902 C CA . GLN A 1 618 ? -5.222 4.490 41.943 1.00 89.88 618 GLN A CA 1
ATOM 4903 C C . GLN A 1 618 ? -6.296 5.441 41.395 1.00 89.88 618 GLN A C 1
ATOM 4905 O O . GLN A 1 618 ? -6.432 6.557 41.889 1.00 89.88 618 GLN A O 1
ATOM 4910 N N . LYS A 1 619 ? -7.095 5.016 40.406 1.00 88.38 619 LYS A N 1
ATOM 4911 C CA . LYS A 1 619 ? -8.183 5.849 39.856 1.00 88.38 619 LYS A CA 1
ATOM 4912 C C . LYS A 1 619 ? -9.259 6.187 40.889 1.00 88.38 619 LYS A C 1
ATOM 4914 O O . LYS A 1 619 ? -9.935 7.197 40.741 1.00 88.38 619 LYS A O 1
ATOM 4919 N N . ILE A 1 620 ? -9.432 5.328 41.891 1.00 87.94 620 ILE A N 1
ATOM 4920 C CA . ILE A 1 620 ? -10.434 5.476 42.950 1.00 87.94 620 ILE A CA 1
ATOM 4921 C C . ILE A 1 620 ? -9.818 6.170 44.167 1.00 87.94 620 ILE A C 1
ATOM 4923 O O . ILE A 1 620 ? -10.444 7.035 44.769 1.00 87.94 620 ILE A O 1
ATOM 4927 N N . THR A 1 621 ? -8.601 5.778 44.546 1.00 84.06 621 THR A N 1
ATOM 4928 C CA . THR A 1 621 ? -7.989 6.149 45.825 1.00 84.06 621 THR A CA 1
ATOM 4929 C C . THR A 1 621 ? -6.953 7.264 45.724 1.00 84.06 621 THR A C 1
ATOM 4931 O O . THR A 1 621 ? -6.554 7.789 46.755 1.00 84.06 621 THR A O 1
ATOM 4934 N N . GLY A 1 622 ? -6.480 7.601 44.520 1.00 85.12 622 GLY A N 1
ATOM 4935 C CA . GLY A 1 622 ? -5.382 8.549 44.294 1.00 85.12 622 GLY A CA 1
ATOM 4936 C C . GLY A 1 622 ? -3.988 8.022 44.663 1.00 85.12 622 GLY A C 1
ATOM 4937 O O . GLY A 1 622 ? -2.994 8.688 44.378 1.00 85.12 622 GLY A O 1
ATOM 4938 N N . PHE A 1 623 ? -3.889 6.824 45.247 1.00 86.12 623 PHE A N 1
ATOM 4939 C CA . PHE A 1 623 ? -2.645 6.251 45.759 1.00 86.12 623 PHE A CA 1
ATOM 4940 C C . PHE A 1 623 ? -2.058 5.198 44.815 1.00 86.12 623 PHE A C 1
ATOM 4942 O O . PHE A 1 623 ? -2.780 4.342 44.301 1.00 86.12 623 PHE A O 1
ATOM 4949 N N . LEU A 1 624 ? -0.735 5.231 44.634 1.00 88.88 624 LEU A N 1
ATOM 4950 C CA . LEU A 1 624 ? 0.027 4.212 43.916 1.00 88.88 624 LEU A CA 1
ATOM 4951 C C . LEU A 1 624 ? 1.274 3.835 44.733 1.00 88.88 624 LEU A C 1
ATOM 4953 O O . LEU A 1 624 ? 2.014 4.740 45.132 1.00 88.88 624 LEU A O 1
ATOM 4957 N N . PRO A 1 625 ? 1.530 2.536 44.974 1.00 85.88 625 PRO A N 1
ATOM 4958 C CA . PRO A 1 625 ? 2.705 2.122 45.725 1.00 85.88 625 PRO A CA 1
ATOM 4959 C C . PRO A 1 625 ? 4.040 2.486 45.053 1.00 85.88 625 PRO A C 1
ATOM 4961 O O . PRO A 1 625 ? 4.125 2.531 43.820 1.00 85.88 625 PRO A O 1
ATOM 4964 N N . PRO A 1 626 ? 5.118 2.694 45.834 1.00 81.94 626 PRO A N 1
ATOM 4965 C CA . PRO A 1 626 ? 6.446 2.970 45.292 1.00 81.94 626 PRO A CA 1
ATOM 4966 C C . PRO A 1 626 ? 6.955 1.827 44.401 1.00 81.94 626 PRO A C 1
ATOM 4968 O O . PRO A 1 626 ? 6.938 0.663 44.796 1.00 81.94 626 PRO A O 1
ATOM 4971 N N . GLY A 1 627 ? 7.445 2.164 43.205 1.00 80.81 627 GLY A N 1
ATOM 4972 C CA . GLY A 1 627 ? 7.988 1.186 42.251 1.00 80.81 627 GLY A CA 1
ATOM 4973 C C . GLY A 1 627 ? 6.945 0.480 41.376 1.00 80.81 627 GLY A C 1
ATOM 4974 O O . GLY A 1 627 ? 7.308 -0.412 40.613 1.00 80.81 627 GLY A O 1
ATOM 4975 N N . ARG A 1 628 ? 5.666 0.876 41.450 1.00 88.25 628 ARG A N 1
ATOM 4976 C CA . ARG A 1 628 ? 4.591 0.407 40.560 1.00 88.25 628 ARG A CA 1
ATOM 4977 C C . ARG A 1 628 ? 4.217 1.493 39.535 1.00 88.25 628 ARG A C 1
ATOM 4979 O O . ARG A 1 628 ? 4.256 2.674 39.878 1.00 88.25 628 ARG A O 1
ATOM 4986 N N . PRO A 1 629 ? 3.806 1.129 38.305 1.00 89.69 629 PRO A N 1
ATOM 4987 C CA . PRO A 1 629 ? 3.826 -0.221 37.733 1.00 89.69 629 PRO A CA 1
ATOM 4988 C C . PRO A 1 629 ? 5.254 -0.679 37.385 1.00 89.69 629 PRO A C 1
ATOM 4990 O O . PRO A 1 629 ? 6.064 0.123 36.918 1.00 89.69 629 PRO A O 1
ATOM 4993 N N . LYS A 1 630 ? 5.545 -1.970 37.576 1.00 89.56 630 LYS A N 1
ATOM 4994 C CA . LYS A 1 630 ? 6.855 -2.579 37.289 1.00 89.56 630 LYS A CA 1
ATOM 4995 C C . LYS A 1 630 ? 7.074 -2.870 35.797 1.00 89.56 630 LYS A C 1
ATOM 4997 O O . LYS A 1 630 ? 8.220 -2.861 35.349 1.00 89.56 630 LYS A O 1
ATOM 5002 N N . LYS A 1 631 ? 6.007 -3.132 35.026 1.00 92.06 631 LYS A N 1
ATOM 5003 C CA . LYS A 1 631 ? 6.048 -3.397 33.564 1.00 92.06 631 LYS A CA 1
ATOM 5004 C C . LYS A 1 631 ? 7.005 -4.528 33.144 1.00 92.06 631 LYS A C 1
ATOM 5006 O O . LYS A 1 631 ? 7.720 -4.437 32.143 1.00 92.06 631 LYS A O 1
ATOM 5011 N N . TRP A 1 632 ? 7.045 -5.612 33.912 1.00 93.69 632 TRP A N 1
ATOM 5012 C CA . TRP A 1 632 ? 7.964 -6.734 33.693 1.00 93.69 632 TRP A CA 1
ATOM 5013 C C . TRP A 1 632 ? 7.743 -7.480 32.372 1.00 93.69 632 TRP A C 1
ATOM 5015 O O . TRP A 1 632 ? 8.691 -8.060 31.842 1.00 93.69 632 TRP A O 1
ATOM 5025 N N . ARG A 1 633 ? 6.543 -7.431 31.787 1.00 93.06 633 ARG A N 1
ATOM 5026 C CA . ARG A 1 633 ? 6.289 -7.986 30.449 1.00 93.06 633 ARG A CA 1
ATOM 5027 C C . ARG A 1 633 ? 7.050 -7.217 29.367 1.00 93.06 633 ARG A C 1
ATOM 5029 O O . ARG A 1 633 ? 7.616 -7.840 28.473 1.00 93.06 633 ARG A O 1
ATOM 5036 N N . GLU A 1 634 ? 7.110 -5.889 29.463 1.00 93.38 634 GLU A N 1
ATOM 5037 C CA . GLU A 1 634 ? 7.885 -5.055 28.534 1.00 93.38 634 GLU A CA 1
ATOM 5038 C C . GLU A 1 634 ? 9.385 -5.357 28.655 1.00 93.38 634 GLU A C 1
ATOM 5040 O O . GLU A 1 634 ? 10.062 -5.576 27.650 1.00 93.38 634 GLU A O 1
ATOM 5045 N N . THR A 1 635 ? 9.891 -5.446 29.888 1.00 93.50 635 THR A N 1
ATOM 5046 C CA . THR A 1 635 ? 11.297 -5.773 30.166 1.00 93.50 635 THR A CA 1
ATOM 5047 C C . THR A 1 635 ? 11.670 -7.171 29.681 1.00 93.50 635 THR A C 1
ATOM 5049 O O . THR A 1 635 ? 12.720 -7.330 29.068 1.00 93.50 635 THR A O 1
ATOM 5052 N N . CYS A 1 636 ? 10.792 -8.164 29.864 1.00 94.12 636 CYS A N 1
ATOM 5053 C CA . CYS A 1 636 ? 10.977 -9.520 29.344 1.00 94.12 636 CYS A CA 1
ATOM 5054 C C . CYS A 1 636 ? 11.214 -9.514 27.829 1.00 94.12 636 CYS A C 1
ATOM 5056 O O . CYS A 1 636 ? 12.179 -10.110 27.352 1.00 94.12 636 CYS A O 1
ATOM 5058 N N . PHE A 1 637 ? 10.387 -8.784 27.073 1.00 94.75 637 PHE A N 1
ATOM 5059 C CA . PHE A 1 637 ? 10.565 -8.678 25.628 1.00 94.75 637 PHE A CA 1
ATOM 5060 C C . PHE A 1 637 ? 11.870 -7.983 25.241 1.00 94.75 637 PHE A C 1
ATOM 5062 O O . PHE A 1 637 ? 12.548 -8.474 24.345 1.00 94.75 637 PHE A O 1
ATOM 5069 N N . LYS A 1 638 ? 12.264 -6.914 25.942 1.00 94.38 638 LYS A N 1
ATOM 5070 C CA . LYS A 1 638 ? 13.564 -6.258 25.712 1.00 94.38 638 LYS A CA 1
ATOM 5071 C C . LYS A 1 638 ? 14.736 -7.197 26.004 1.00 94.38 638 LYS A C 1
ATOM 5073 O O . LYS A 1 638 ? 15.709 -7.219 25.264 1.00 94.38 638 LYS A O 1
ATOM 5078 N N . THR A 1 639 ? 14.654 -8.003 27.064 1.00 94.94 639 THR A N 1
ATOM 5079 C CA . THR A 1 639 ? 15.692 -8.994 27.389 1.00 94.94 639 THR A CA 1
ATOM 5080 C C . THR A 1 639 ? 15.799 -10.084 26.320 1.00 94.94 639 THR A C 1
ATOM 5082 O O . THR A 1 639 ? 16.909 -10.506 25.998 1.00 94.94 639 THR A O 1
ATOM 5085 N N . LEU A 1 640 ? 14.672 -10.531 25.756 1.00 95.19 640 LEU A N 1
ATOM 5086 C CA . LEU A 1 640 ? 14.669 -11.473 24.633 1.00 95.19 640 LEU A CA 1
ATOM 5087 C C . LEU A 1 640 ? 15.278 -10.851 23.370 1.00 95.19 640 LEU A C 1
ATOM 5089 O O . LEU A 1 640 ? 16.089 -11.498 22.720 1.00 95.19 640 LEU A O 1
ATOM 5093 N N . GLU A 1 641 ? 14.947 -9.598 23.065 1.00 94.56 641 GLU A N 1
ATOM 5094 C CA . GLU A 1 641 ? 15.497 -8.863 21.920 1.00 94.56 641 GLU A CA 1
ATOM 5095 C C . GLU A 1 641 ? 17.024 -8.718 22.011 1.00 94.56 641 GLU A C 1
ATOM 5097 O O . GLU A 1 641 ? 17.733 -9.083 21.075 1.00 94.56 641 GLU A O 1
ATOM 5102 N N . VAL A 1 642 ? 17.543 -8.312 23.177 1.00 94.31 642 VAL A N 1
ATOM 5103 C CA . VAL A 1 642 ? 18.994 -8.248 23.434 1.00 94.31 642 VAL A CA 1
ATOM 5104 C C . VAL A 1 642 ? 19.641 -9.631 23.323 1.00 94.31 642 VAL A C 1
ATOM 5106 O O . VAL A 1 642 ? 20.706 -9.764 22.731 1.00 94.31 642 VAL A O 1
ATOM 5109 N N . SER A 1 643 ? 18.998 -10.680 23.847 1.00 93.88 643 SER A N 1
ATOM 5110 C CA . SER A 1 643 ? 19.509 -12.055 23.742 1.00 93.88 643 SER A CA 1
ATOM 5111 C C . SER A 1 643 ? 19.646 -12.515 22.287 1.00 93.88 643 SER A C 1
ATOM 5113 O O . SER A 1 643 ? 20.650 -13.134 21.931 1.00 93.88 643 SER A O 1
ATOM 5115 N N . VAL A 1 644 ? 18.666 -12.190 21.437 1.00 94.75 644 VAL A N 1
ATOM 5116 C CA . VAL A 1 644 ? 18.701 -12.507 20.002 1.00 94.75 644 VAL A CA 1
ATOM 5117 C C . VAL A 1 644 ? 19.830 -11.748 19.298 1.00 94.75 644 VAL A C 1
ATOM 5119 O O . VAL A 1 644 ? 20.596 -12.376 18.568 1.00 94.75 644 VAL A O 1
ATOM 5122 N N . ALA A 1 645 ? 19.987 -10.446 19.562 1.00 92.31 645 ALA A N 1
ATOM 5123 C CA . ALA A 1 645 ? 21.070 -9.637 18.993 1.00 92.31 645 ALA A CA 1
ATOM 5124 C C . ALA A 1 645 ? 22.461 -10.172 19.383 1.00 92.31 645 ALA A C 1
ATOM 5126 O O . ALA A 1 645 ? 23.256 -10.519 18.512 1.00 92.31 645 ALA A O 1
ATOM 5127 N N . THR A 1 646 ? 22.706 -10.398 20.681 1.00 91.12 646 THR A N 1
ATOM 5128 C CA . THR A 1 646 ? 23.982 -10.948 21.172 1.00 91.12 646 THR A CA 1
ATOM 5129 C C . THR A 1 646 ? 24.286 -12.338 20.601 1.00 91.12 646 THR A C 1
ATOM 5131 O O . THR A 1 646 ? 25.451 -12.689 20.412 1.00 91.12 646 THR A O 1
ATOM 5134 N N . ARG A 1 647 ? 23.264 -13.159 20.311 1.00 89.88 647 ARG A N 1
ATOM 5135 C CA . ARG A 1 647 ? 23.471 -14.455 19.640 1.00 89.88 647 ARG A CA 1
ATOM 5136 C C . ARG A 1 647 ? 23.957 -14.280 18.204 1.00 89.88 647 ARG A C 1
ATOM 5138 O O . ARG A 1 647 ? 24.878 -14.987 17.818 1.00 89.88 647 ARG A O 1
ATOM 5145 N N . ILE A 1 648 ? 23.361 -13.366 17.436 1.00 89.25 648 ILE A N 1
ATOM 5146 C CA . ILE A 1 648 ? 23.755 -13.108 16.042 1.00 89.25 648 ILE A CA 1
ATOM 5147 C C . ILE A 1 648 ? 25.185 -12.559 15.977 1.00 89.25 648 ILE A C 1
ATOM 5149 O O . ILE A 1 648 ? 25.998 -13.093 15.224 1.00 89.25 648 ILE A O 1
ATOM 5153 N N . GLU A 1 649 ? 25.519 -11.581 16.821 1.00 84.06 649 GLU A N 1
ATOM 5154 C CA . GLU A 1 649 ? 26.878 -11.028 16.935 1.00 84.06 649 GLU A CA 1
ATOM 5155 C C . GLU A 1 649 ? 27.902 -12.106 17.331 1.00 84.06 649 GLU A C 1
ATOM 5157 O O . GLU A 1 649 ? 28.986 -12.208 16.755 1.00 84.06 649 GLU A O 1
ATOM 5162 N N . GLY A 1 650 ? 27.535 -12.977 18.278 1.00 81.12 650 GLY A N 1
ATOM 5163 C CA . GLY A 1 650 ? 28.380 -14.071 18.759 1.00 81.12 650 GLY A CA 1
ATOM 5164 C C . GLY A 1 650 ? 28.694 -15.154 17.718 1.00 81.12 650 GLY A C 1
ATOM 5165 O O . GLY A 1 650 ? 29.539 -16.010 17.976 1.00 81.12 650 GLY A O 1
ATOM 5166 N N . HIS A 1 651 ? 28.047 -15.136 16.547 1.00 76.31 651 HIS A N 1
ATOM 5167 C CA . HIS A 1 651 ? 28.321 -16.058 15.442 1.00 76.31 651 HIS A CA 1
ATOM 5168 C C . HIS A 1 651 ? 29.489 -15.627 14.545 1.00 76.31 651 HIS A C 1
ATOM 5170 O O . HIS A 1 651 ? 29.694 -16.257 13.508 1.00 76.31 651 HIS A O 1
ATOM 5176 N N . LEU A 1 652 ? 30.238 -14.570 14.876 1.00 72.25 652 LEU A N 1
ATOM 5177 C CA . LEU A 1 652 ? 31.412 -14.133 14.115 1.00 72.25 652 LEU A CA 1
ATOM 5178 C C . LEU A 1 652 ? 32.643 -14.988 14.489 1.00 72.25 652 LEU A C 1
ATOM 5180 O O . LEU A 1 652 ? 33.215 -14.791 15.561 1.00 72.25 652 LEU A O 1
ATOM 5184 N N . PRO A 1 653 ? 33.071 -15.958 13.656 1.00 61.12 653 PRO A N 1
ATOM 5185 C CA . PRO A 1 653 ? 34.127 -16.886 14.053 1.00 61.12 653 PRO A CA 1
ATOM 5186 C C . PRO A 1 653 ? 35.534 -16.343 13.758 1.00 61.12 653 PRO A C 1
ATOM 5188 O O . PRO A 1 653 ? 36.494 -16.749 14.406 1.00 61.12 653 PRO A O 1
ATOM 5191 N N . GLU A 1 654 ? 35.669 -15.472 12.753 1.00 72.75 654 GLU A N 1
ATOM 5192 C CA . GLU A 1 654 ? 36.936 -15.039 12.158 1.00 72.75 654 GLU A CA 1
ATOM 5193 C C . GLU A 1 654 ? 36.804 -13.580 11.683 1.00 72.75 654 GLU A C 1
ATOM 5195 O O . GLU A 1 654 ? 35.748 -13.179 11.192 1.00 72.75 654 GLU A O 1
ATOM 5200 N N . THR A 1 655 ? 37.874 -12.792 11.814 1.00 75.62 655 THR A N 1
ATOM 5201 C CA . THR A 1 655 ? 37.962 -11.422 11.284 1.00 75.62 655 THR A CA 1
ATOM 5202 C C . THR A 1 655 ? 38.493 -11.424 9.847 1.00 75.62 655 THR A C 1
ATOM 5204 O O . THR A 1 655 ? 39.119 -12.392 9.403 1.00 75.62 655 THR A O 1
ATOM 5207 N N . ARG A 1 656 ? 38.283 -10.317 9.121 1.00 81.94 656 ARG A N 1
ATOM 5208 C CA . ARG A 1 656 ? 38.737 -10.124 7.730 1.00 81.94 656 ARG A CA 1
ATOM 5209 C C . ARG A 1 656 ? 40.229 -10.416 7.520 1.00 81.94 656 ARG A C 1
ATOM 5211 O O . ARG A 1 656 ? 40.594 -10.982 6.493 1.00 81.94 656 ARG A O 1
ATOM 5218 N N . ASP A 1 657 ? 41.070 -10.119 8.511 1.00 79.62 657 ASP A N 1
ATOM 5219 C CA . ASP A 1 657 ? 42.522 -10.352 8.455 1.00 79.62 657 ASP A CA 1
ATOM 5220 C C . ASP A 1 657 ? 42.914 -11.837 8.473 1.00 79.62 657 ASP A C 1
ATOM 5222 O O . ASP A 1 657 ? 43.974 -12.213 7.972 1.00 79.62 657 ASP A O 1
ATOM 5226 N N . LEU A 1 658 ? 42.073 -12.695 9.057 1.00 80.44 658 LEU A N 1
ATOM 5227 C CA . LEU A 1 658 ? 42.361 -14.120 9.226 1.00 80.44 658 LEU A CA 1
ATOM 5228 C C . LEU A 1 658 ? 41.884 -14.954 8.033 1.00 80.44 658 LEU A C 1
ATOM 5230 O O . LEU A 1 658 ? 42.485 -15.985 7.728 1.00 80.44 658 LEU A O 1
ATOM 5234 N N . ASN A 1 659 ? 40.811 -14.534 7.353 1.00 82.06 659 ASN A N 1
ATOM 5235 C CA . ASN A 1 659 ? 40.230 -15.292 6.249 1.00 82.06 659 ASN A CA 1
ATOM 5236 C C . ASN A 1 659 ? 39.534 -14.398 5.216 1.00 82.06 659 ASN A C 1
ATOM 5238 O O . ASN A 1 659 ? 38.560 -13.716 5.519 1.00 82.06 659 ASN A O 1
ATOM 5242 N N . LYS A 1 660 ? 39.941 -14.501 3.946 1.00 80.31 660 LYS A N 1
ATOM 5243 C CA . LYS A 1 660 ? 39.315 -13.762 2.833 1.00 80.31 660 LYS A CA 1
ATOM 5244 C C . LYS A 1 660 ? 37.844 -14.127 2.584 1.00 80.31 660 LYS A C 1
ATOM 5246 O O . LYS A 1 660 ? 37.133 -13.365 1.943 1.00 80.31 660 LYS A O 1
ATOM 5251 N N . MET A 1 661 ? 37.387 -15.282 3.074 1.00 84.81 661 MET A N 1
ATOM 5252 C CA . MET A 1 661 ? 35.997 -15.748 2.974 1.00 84.81 661 MET A CA 1
ATOM 5253 C C . MET A 1 661 ? 35.219 -15.576 4.291 1.00 84.81 661 MET A C 1
ATOM 5255 O O . MET A 1 661 ? 34.189 -16.230 4.480 1.00 84.81 661 MET A O 1
ATOM 5259 N N . TRP A 1 662 ? 35.702 -14.734 5.216 1.00 89.19 662 TRP A N 1
ATOM 5260 C CA . TRP A 1 662 ? 35.090 -14.531 6.536 1.00 89.19 662 TRP A CA 1
ATOM 5261 C C . TRP A 1 662 ? 33.590 -14.208 6.437 1.00 89.19 662 TRP A C 1
ATOM 5263 O O . TRP A 1 662 ? 32.792 -14.840 7.129 1.00 89.19 662 TRP A O 1
ATOM 5273 N N . LEU A 1 663 ? 33.195 -13.312 5.520 1.00 89.62 663 LEU A N 1
ATOM 5274 C CA . LEU A 1 663 ? 31.808 -12.865 5.385 1.00 89.62 663 LEU A CA 1
ATOM 5275 C C . LEU A 1 663 ? 30.893 -13.989 4.890 1.00 89.62 663 LEU A C 1
ATOM 5277 O O . LEU A 1 663 ? 29.827 -14.205 5.456 1.00 89.62 663 LEU A O 1
ATOM 5281 N N . VAL A 1 664 ? 31.328 -14.763 3.891 1.00 89.50 664 VAL A N 1
ATOM 5282 C CA . VAL A 1 664 ? 30.570 -15.920 3.377 1.00 89.50 664 VAL A CA 1
ATOM 5283 C C . VAL A 1 664 ? 30.325 -16.934 4.495 1.00 89.50 664 VAL A C 1
ATOM 5285 O O . VAL A 1 664 ? 29.204 -17.406 4.682 1.00 89.50 664 VAL A O 1
ATOM 5288 N N . ARG A 1 665 ? 31.368 -17.254 5.274 1.00 89.06 665 ARG A N 1
ATOM 5289 C CA . ARG A 1 665 ? 31.262 -18.206 6.389 1.00 89.06 665 ARG A CA 1
ATOM 5290 C C . ARG A 1 665 ? 30.358 -17.671 7.491 1.00 89.06 665 ARG A C 1
ATOM 5292 O O . ARG A 1 665 ? 29.540 -18.426 8.005 1.00 89.06 665 ARG A O 1
ATOM 5299 N N . HIS A 1 666 ? 30.491 -16.395 7.837 1.00 90.00 666 HIS A N 1
ATOM 5300 C CA . HIS A 1 666 ? 29.669 -15.765 8.858 1.00 90.00 666 HIS A CA 1
ATOM 5301 C C . HIS A 1 666 ? 28.185 -15.753 8.468 1.00 90.00 666 HIS A C 1
ATOM 5303 O O . HIS A 1 666 ? 27.354 -16.220 9.243 1.00 90.00 666 HIS A O 1
ATOM 5309 N N . LEU A 1 667 ? 27.853 -15.320 7.249 1.00 91.38 667 LEU A N 1
ATOM 5310 C CA . LEU A 1 667 ? 26.479 -15.306 6.739 1.00 91.38 667 LEU A CA 1
ATOM 5311 C C . LEU A 1 667 ? 25.856 -16.713 6.712 1.00 91.38 667 LEU A C 1
ATOM 5313 O O . LEU A 1 667 ? 24.700 -16.895 7.098 1.00 91.38 667 LEU A O 1
ATOM 5317 N N . GLU A 1 668 ? 26.626 -17.732 6.326 1.00 90.88 668 GLU A N 1
ATOM 5318 C CA . GLU A 1 668 ? 26.153 -19.120 6.296 1.00 90.88 668 GLU A CA 1
ATOM 5319 C C . GLU A 1 668 ? 25.961 -19.719 7.699 1.00 90.88 668 GLU A C 1
ATOM 5321 O O . GLU A 1 668 ? 24.996 -20.446 7.950 1.00 90.88 668 GLU A O 1
ATOM 5326 N N . ILE A 1 669 ? 26.850 -19.401 8.643 1.00 91.12 669 ILE A N 1
ATOM 5327 C CA . ILE A 1 669 ? 26.701 -19.795 10.050 1.00 91.12 669 ILE A CA 1
ATOM 5328 C C . ILE A 1 669 ? 25.455 -19.131 10.648 1.00 91.12 669 ILE A C 1
ATOM 5330 O O . ILE A 1 669 ? 24.625 -19.816 11.249 1.00 91.12 669 ILE A O 1
ATOM 5334 N N . THR A 1 670 ? 25.288 -17.827 10.424 1.00 92.19 670 THR A N 1
ATOM 5335 C CA . THR A 1 670 ? 24.119 -17.064 10.869 1.00 92.19 670 THR A CA 1
ATOM 5336 C C . THR A 1 670 ? 22.828 -17.650 10.299 1.00 92.19 670 THR A C 1
ATOM 5338 O O . THR A 1 670 ? 21.897 -17.899 11.062 1.00 92.19 670 THR A O 1
ATOM 5341 N N . ARG A 1 671 ? 22.782 -17.984 9.000 1.00 93.50 671 ARG A N 1
ATOM 5342 C CA . ARG A 1 671 ? 21.631 -18.655 8.367 1.00 93.50 671 ARG A CA 1
ATOM 5343 C C . ARG A 1 671 ? 21.255 -19.954 9.088 1.00 93.50 671 ARG A C 1
ATOM 5345 O O . ARG A 1 671 ? 20.094 -20.142 9.451 1.00 93.50 671 ARG A O 1
ATOM 5352 N N . LYS A 1 672 ? 22.229 -20.841 9.332 1.00 92.00 672 LYS A N 1
ATOM 5353 C CA . LYS A 1 672 ? 21.991 -22.136 9.999 1.00 92.00 672 LYS A CA 1
ATOM 5354 C C . LYS A 1 672 ? 21.453 -21.967 11.417 1.00 92.00 672 LYS A C 1
ATOM 5356 O O . LYS A 1 672 ? 20.467 -22.615 11.766 1.00 92.00 672 LYS A O 1
ATOM 5361 N N . TYR A 1 673 ? 22.070 -21.096 12.215 1.00 91.88 673 TYR A N 1
ATOM 5362 C CA . TYR A 1 673 ? 21.661 -20.893 13.605 1.00 91.88 673 TYR A CA 1
ATOM 5363 C C . TYR A 1 673 ? 20.308 -20.198 13.730 1.00 91.88 673 TYR A C 1
ATOM 5365 O O . TYR A 1 673 ? 19.513 -20.598 14.577 1.00 91.88 673 TYR A O 1
ATOM 5373 N N . VAL A 1 674 ? 20.014 -19.204 12.887 1.00 94.00 674 VAL A N 1
ATOM 5374 C CA . VAL A 1 674 ? 18.702 -18.539 12.884 1.00 94.00 674 VAL A CA 1
ATOM 5375 C C . VAL A 1 674 ? 17.603 -19.537 12.527 1.00 94.00 674 VAL A C 1
ATOM 5377 O O . VAL A 1 674 ? 16.596 -19.601 13.229 1.00 94.00 674 VAL A O 1
ATOM 5380 N N . LEU A 1 675 ? 17.806 -20.371 11.501 1.00 94.00 675 LEU A N 1
ATOM 5381 C CA . LEU A 1 675 ? 16.843 -21.412 11.135 1.00 94.00 675 LEU A CA 1
ATOM 5382 C C . LEU A 1 675 ? 16.630 -22.421 12.277 1.00 94.00 675 LEU A C 1
ATOM 5384 O O . LEU A 1 675 ? 15.493 -22.761 12.606 1.00 94.00 675 LEU A O 1
ATOM 5388 N N . GLU A 1 676 ? 17.712 -22.898 12.899 1.00 92.56 676 GLU A N 1
ATOM 5389 C CA . GLU A 1 676 ? 17.631 -23.831 14.028 1.00 92.56 676 GLU A CA 1
ATOM 5390 C C . GLU A 1 676 ? 16.912 -23.208 15.232 1.00 92.56 676 GLU A C 1
ATOM 5392 O O . GLU A 1 676 ? 16.054 -23.846 15.848 1.00 92.56 676 GLU A O 1
ATOM 5397 N N . ASP A 1 677 ? 17.215 -21.952 15.555 1.00 93.56 677 ASP A N 1
ATOM 5398 C CA . ASP A 1 677 ? 16.566 -21.248 16.651 1.00 93.56 677 ASP A CA 1
ATOM 5399 C C . ASP A 1 677 ? 15.079 -21.028 16.369 1.00 93.56 677 ASP A C 1
ATOM 5401 O O . ASP A 1 677 ? 14.263 -21.347 17.230 1.00 93.56 677 ASP A O 1
ATOM 5405 N N . LEU A 1 678 ? 14.693 -20.575 15.172 1.00 94.88 678 LEU A N 1
ATOM 5406 C CA . LEU A 1 678 ? 13.283 -20.385 14.811 1.00 94.88 678 LEU A CA 1
ATOM 5407 C C . LEU A 1 678 ? 12.490 -21.700 14.835 1.00 94.88 678 LEU A C 1
ATOM 5409 O O . LEU A 1 678 ? 11.340 -21.706 15.280 1.00 94.88 678 LEU A O 1
ATOM 5413 N N . ARG A 1 679 ? 13.107 -22.830 14.465 1.00 93.44 679 ARG A N 1
ATOM 5414 C CA . ARG A 1 679 ? 12.511 -24.169 14.634 1.00 93.44 679 ARG A CA 1
ATOM 5415 C C . ARG A 1 679 ? 12.245 -24.488 16.103 1.00 93.44 679 ARG A C 1
ATOM 5417 O O . ARG A 1 679 ? 11.149 -24.923 16.457 1.00 93.44 679 ARG A O 1
ATOM 5424 N N . VAL A 1 680 ? 13.217 -24.230 16.980 1.00 93.56 680 VAL A N 1
ATOM 5425 C CA . VAL A 1 680 ? 13.040 -24.403 18.432 1.00 93.56 680 VAL A CA 1
ATOM 5426 C C . VAL A 1 680 ? 11.981 -23.444 18.971 1.00 93.56 680 VAL A C 1
ATOM 5428 O O . VAL A 1 680 ? 11.182 -23.839 19.828 1.00 93.56 680 VAL A O 1
ATOM 5431 N N . VAL A 1 681 ? 11.927 -22.213 18.450 1.00 94.62 681 VAL A N 1
ATOM 5432 C CA . VAL A 1 681 ? 10.914 -21.232 18.838 1.00 94.62 681 VAL A CA 1
ATOM 5433 C C . VAL A 1 681 ? 9.519 -21.748 18.501 1.00 94.62 681 VAL A C 1
ATOM 5435 O O . VAL A 1 681 ? 8.638 -21.737 19.362 1.00 94.62 681 VAL A O 1
ATOM 5438 N N . LYS A 1 682 ? 9.328 -22.249 17.281 1.00 92.25 682 LYS A N 1
ATOM 5439 C CA . LYS A 1 682 ? 8.039 -22.763 16.822 1.00 92.25 682 LYS A CA 1
ATOM 5440 C C . LYS A 1 682 ? 7.588 -23.994 17.603 1.00 92.25 682 LYS A C 1
ATOM 5442 O O . LYS A 1 682 ? 6.451 -24.060 18.060 1.00 92.25 682 LYS A O 1
ATOM 5447 N N . VAL A 1 683 ? 8.481 -24.967 17.782 1.00 90.31 683 VAL A N 1
ATOM 5448 C CA . VAL A 1 683 ? 8.108 -26.271 18.346 1.00 90.31 683 VAL A CA 1
ATOM 5449 C C . VAL A 1 683 ? 8.014 -26.234 19.868 1.00 90.31 683 VAL A C 1
ATOM 5451 O O . VAL A 1 683 ? 7.027 -26.710 20.420 1.00 90.31 683 VAL A O 1
ATOM 5454 N N . MET A 1 684 ? 9.020 -25.692 20.561 1.00 90.69 684 MET A N 1
ATOM 5455 C CA . MET A 1 684 ? 9.127 -25.806 22.023 1.00 90.69 684 MET A CA 1
ATOM 5456 C C . MET A 1 684 ? 8.865 -24.485 22.748 1.00 90.69 684 MET A C 1
ATOM 5458 O O . MET A 1 684 ? 8.182 -24.454 23.772 1.00 90.69 684 MET A O 1
ATOM 5462 N N . PHE A 1 685 ? 9.395 -23.375 22.230 1.00 91.94 685 PHE A N 1
ATOM 5463 C CA . PHE A 1 685 ? 9.303 -22.080 22.909 1.00 91.94 685 PHE A CA 1
ATOM 5464 C C . PHE A 1 685 ? 7.865 -21.566 22.923 1.00 91.94 685 PHE A C 1
ATOM 5466 O O . PHE A 1 685 ? 7.385 -21.148 23.970 1.00 91.94 685 PHE A O 1
ATOM 5473 N N . GLN A 1 686 ? 7.143 -21.670 21.803 1.00 91.44 686 GLN A N 1
ATOM 5474 C CA . GLN A 1 686 ? 5.751 -21.233 21.686 1.00 91.44 686 GLN A CA 1
ATOM 5475 C C . GLN A 1 686 ? 4.830 -21.907 22.713 1.00 91.44 686 GLN A C 1
ATOM 5477 O O . GLN A 1 686 ? 3.922 -21.258 23.226 1.00 91.44 686 GLN A O 1
ATOM 5482 N N . GLN A 1 687 ? 5.100 -23.164 23.082 1.00 89.69 687 GLN A N 1
ATOM 5483 C CA . GLN A 1 687 ? 4.319 -23.904 24.082 1.00 89.69 687 GLN A CA 1
ATOM 5484 C C . GLN A 1 687 ? 4.505 -23.374 25.514 1.00 89.69 687 GLN A C 1
ATOM 5486 O O . GLN A 1 687 ? 3.659 -23.607 26.376 1.00 89.69 687 GLN A O 1
ATOM 5491 N N . CYS A 1 688 ? 5.602 -22.659 25.785 1.00 90.94 688 CYS A N 1
ATOM 5492 C CA . CYS A 1 688 ? 5.897 -22.105 27.108 1.00 90.94 688 CYS A CA 1
ATOM 5493 C C . CYS A 1 688 ? 5.168 -20.779 27.379 1.00 90.94 688 CYS A C 1
ATOM 5495 O O . CYS A 1 688 ? 5.033 -20.386 28.540 1.00 90.94 688 CYS A O 1
ATOM 5497 N N . PHE A 1 689 ? 4.719 -20.080 26.331 1.00 92.56 689 PHE A N 1
ATOM 5498 C CA . PHE A 1 689 ? 4.108 -18.756 26.438 1.00 92.56 689 PHE A CA 1
ATOM 5499 C C . PHE A 1 689 ? 2.582 -18.813 26.294 1.00 92.56 689 PHE A C 1
ATOM 5501 O O . PHE A 1 689 ? 2.049 -19.628 25.542 1.00 92.56 689 PHE A O 1
ATOM 5508 N N . PRO A 1 690 ? 1.856 -17.904 26.963 1.00 90.56 690 PRO A N 1
ATOM 5509 C CA . PRO A 1 690 ? 0.435 -17.704 26.707 1.00 90.56 690 PRO A CA 1
ATOM 5510 C C . PRO A 1 690 ? 0.140 -17.300 25.242 1.00 90.56 690 PRO A C 1
ATOM 5512 O O . PRO A 1 690 ? 0.917 -16.542 24.655 1.00 90.56 690 PRO A O 1
ATOM 5515 N N . PRO A 1 691 ? -0.997 -17.716 24.645 1.00 87.56 691 PRO A N 1
ATOM 5516 C CA . PRO A 1 691 ? -1.330 -17.381 23.254 1.00 87.56 691 PRO A CA 1
ATOM 5517 C C . PRO A 1 691 ? -1.440 -15.876 22.963 1.00 87.56 691 PRO A C 1
ATOM 5519 O O . PRO A 1 691 ? -1.167 -15.441 21.848 1.00 87.56 691 PRO A O 1
ATOM 5522 N N . ASP A 1 692 ? -1.808 -15.058 23.956 1.00 88.69 692 ASP A N 1
ATOM 5523 C CA . ASP A 1 692 ? -1.924 -13.600 23.815 1.00 88.69 692 ASP A CA 1
ATOM 5524 C C . ASP A 1 692 ? -0.576 -12.892 23.628 1.00 88.69 692 ASP A C 1
ATOM 5526 O O . ASP A 1 692 ? -0.556 -11.733 23.217 1.00 88.69 692 ASP A O 1
ATOM 5530 N N . TYR A 1 693 ? 0.545 -13.573 23.888 1.00 90.25 693 TYR A N 1
ATOM 5531 C CA . TYR A 1 693 ? 1.881 -13.027 23.648 1.00 90.25 693 TYR A CA 1
ATOM 5532 C C . TYR A 1 693 ? 2.255 -13.005 22.166 1.00 90.25 693 TYR A C 1
ATOM 5534 O O . TYR A 1 693 ? 3.143 -12.240 21.791 1.00 90.25 693 TYR A O 1
ATOM 5542 N N . ASN A 1 694 ? 1.622 -13.854 21.346 1.00 91.19 694 ASN A N 1
ATOM 5543 C CA . ASN A 1 694 ? 2.005 -14.096 19.953 1.00 91.19 694 ASN A CA 1
ATOM 5544 C C . ASN A 1 694 ? 3.532 -14.271 19.788 1.00 91.19 694 ASN A C 1
ATOM 5546 O O . ASN A 1 694 ? 4.175 -13.627 18.955 1.00 91.19 694 ASN A O 1
ATOM 5550 N N . ILE A 1 695 ? 4.132 -15.089 20.666 1.00 93.44 695 ILE A N 1
ATOM 5551 C CA . ILE A 1 695 ? 5.586 -15.096 20.869 1.00 93.44 695 ILE A CA 1
ATOM 5552 C C . ILE A 1 695 ? 6.356 -15.527 19.621 1.00 93.44 695 ILE A C 1
ATOM 5554 O O . ILE A 1 695 ? 7.422 -14.980 19.372 1.00 93.44 695 ILE A O 1
ATOM 5558 N N . PHE A 1 696 ? 5.821 -16.456 18.823 1.00 93.94 696 PHE A N 1
ATOM 5559 C CA . PHE A 1 696 ? 6.489 -16.920 17.608 1.00 93.94 696 PHE A CA 1
ATOM 5560 C C . PHE A 1 696 ? 6.680 -15.763 16.622 1.00 93.94 696 PHE A C 1
ATOM 5562 O O . PHE A 1 696 ? 7.815 -15.437 16.289 1.00 93.94 696 PHE A O 1
ATOM 5569 N N . GLN A 1 697 ? 5.601 -15.052 16.273 1.00 92.50 697 GLN A N 1
ATOM 5570 C CA . GLN A 1 697 ? 5.675 -13.894 15.378 1.00 92.50 697 GLN A CA 1
ATOM 5571 C C . GLN A 1 697 ? 6.573 -12.783 15.938 1.00 92.50 697 GLN A C 1
ATOM 5573 O O . GLN A 1 697 ? 7.308 -12.124 15.204 1.00 92.50 697 GLN A O 1
ATOM 5578 N N . ARG A 1 698 ? 6.548 -12.579 17.259 1.00 93.19 698 ARG A N 1
ATOM 5579 C CA . ARG A 1 698 ? 7.391 -11.577 17.913 1.00 93.19 698 ARG A CA 1
ATOM 5580 C C . ARG A 1 698 ? 8.874 -11.953 17.867 1.00 93.19 698 ARG A C 1
ATOM 5582 O O . ARG A 1 698 ? 9.695 -11.084 17.603 1.00 93.19 698 ARG A O 1
ATOM 5589 N N . MET A 1 699 ? 9.215 -13.225 18.072 1.00 94.31 699 MET A N 1
ATOM 5590 C CA . MET A 1 699 ? 10.584 -13.725 17.919 1.00 94.31 699 MET A CA 1
ATOM 5591 C C . MET A 1 699 ? 11.043 -13.630 16.461 1.00 94.31 699 MET A C 1
ATOM 5593 O O . MET A 1 699 ? 12.159 -13.188 16.224 1.00 94.31 699 MET A O 1
ATOM 5597 N N . VAL A 1 700 ? 10.184 -13.955 15.489 1.00 94.62 700 VAL A N 1
ATOM 5598 C CA . VAL A 1 700 ? 10.460 -13.752 14.053 1.00 94.62 700 VAL A CA 1
ATOM 5599 C C . VAL A 1 700 ? 10.821 -12.288 13.774 1.00 94.62 700 VAL A C 1
ATOM 5601 O O . VAL A 1 700 ? 11.846 -12.021 13.154 1.00 94.62 700 VAL A O 1
ATOM 5604 N N . SER A 1 701 ? 10.047 -11.336 14.309 1.00 93.62 701 SER A N 1
ATOM 5605 C CA . SER A 1 701 ? 10.350 -9.902 14.198 1.00 93.62 701 SER A CA 1
ATOM 5606 C C . SER A 1 701 ? 11.653 -9.505 14.907 1.00 93.62 701 SER A C 1
ATOM 5608 O O . SER A 1 701 ? 12.422 -8.728 14.349 1.00 93.62 701 SER A O 1
ATOM 5610 N N . MET A 1 702 ? 11.952 -10.059 16.089 1.00 94.75 702 MET A N 1
ATOM 5611 C CA . MET A 1 702 ? 13.218 -9.807 16.798 1.00 94.75 702 MET A CA 1
ATOM 5612 C C . MET A 1 702 ? 14.429 -10.308 16.000 1.00 94.75 702 MET A C 1
ATOM 5614 O O . MET A 1 702 ? 15.404 -9.576 15.860 1.00 94.75 702 MET A O 1
ATOM 5618 N N . TYR A 1 703 ? 14.362 -11.522 15.440 1.00 94.88 703 TYR A N 1
ATOM 5619 C CA . TYR A 1 703 ? 15.417 -12.066 14.579 1.00 94.88 703 TYR A CA 1
ATOM 5620 C C . TYR A 1 703 ? 15.575 -11.251 13.294 1.00 94.88 703 TYR A C 1
ATOM 5622 O O . TYR A 1 703 ? 16.700 -10.953 12.907 1.00 94.88 703 TYR A O 1
ATOM 5630 N N . HIS A 1 704 ? 14.471 -10.851 12.657 1.00 94.44 704 HIS A N 1
ATOM 5631 C CA . HIS A 1 704 ? 14.495 -9.980 11.481 1.00 94.44 704 HIS A CA 1
ATOM 5632 C C . HIS A 1 704 ? 15.190 -8.641 11.775 1.00 94.44 704 HIS A C 1
ATOM 5634 O O . HIS A 1 704 ? 16.131 -8.270 11.076 1.00 94.44 704 HIS A O 1
ATOM 5640 N N . ASN A 1 705 ? 14.777 -7.951 12.841 1.00 94.00 705 ASN A N 1
ATOM 5641 C CA . ASN A 1 705 ? 15.339 -6.655 13.221 1.00 94.00 705 ASN A CA 1
ATOM 5642 C C . ASN A 1 705 ? 16.821 -6.768 13.589 1.00 94.00 705 ASN A C 1
ATOM 5644 O O . ASN A 1 705 ? 17.629 -5.970 13.122 1.00 94.00 705 ASN A O 1
ATOM 5648 N N . ALA A 1 706 ? 17.192 -7.775 14.383 1.00 94.00 706 ALA A N 1
ATOM 5649 C CA . ALA A 1 706 ? 18.578 -7.987 14.780 1.00 94.00 706 ALA A CA 1
ATOM 5650 C C . ALA A 1 706 ? 19.476 -8.328 13.578 1.00 94.00 706 ALA A C 1
ATOM 5652 O O . ALA A 1 706 ? 20.579 -7.799 13.477 1.00 94.00 706 ALA A O 1
ATOM 5653 N N . LEU A 1 707 ? 18.995 -9.135 12.622 1.00 94.06 707 LEU A N 1
ATOM 5654 C CA . LEU A 1 707 ? 19.709 -9.383 11.365 1.00 94.06 707 LEU A CA 1
ATOM 5655 C C . LEU A 1 707 ? 19.854 -8.109 10.527 1.00 94.06 707 LEU A C 1
ATOM 5657 O O . LEU A 1 707 ? 20.926 -7.869 9.982 1.00 94.06 707 LEU A O 1
ATOM 5661 N N . SER A 1 708 ? 18.805 -7.288 10.431 1.00 93.69 708 SER A N 1
ATOM 5662 C CA . SER A 1 708 ? 18.859 -6.018 9.697 1.00 93.69 708 SER A CA 1
ATOM 5663 C C . SER A 1 708 ? 19.909 -5.076 10.288 1.00 93.69 708 SER A C 1
ATOM 5665 O O . SER A 1 708 ? 20.702 -4.512 9.539 1.00 93.69 708 SER A O 1
ATOM 5667 N N . VAL A 1 709 ? 19.922 -4.901 11.614 1.00 92.62 709 VAL A N 1
ATOM 5668 C CA . VAL A 1 709 ? 20.897 -4.039 12.306 1.00 92.62 709 VAL A CA 1
ATOM 5669 C C . VAL A 1 709 ? 22.312 -4.571 12.103 1.00 92.62 709 VAL A C 1
ATOM 5671 O O . VAL A 1 709 ? 23.177 -3.835 11.639 1.00 92.62 709 VAL A O 1
ATOM 5674 N N . HIS A 1 710 ? 22.521 -5.868 12.331 1.00 92.00 710 HIS A N 1
ATOM 5675 C CA . HIS A 1 710 ? 23.828 -6.503 12.173 1.00 92.00 710 HIS A CA 1
ATOM 5676 C C . HIS A 1 710 ? 24.377 -6.369 10.744 1.00 92.00 710 HIS A C 1
ATOM 5678 O O . HIS A 1 710 ? 25.536 -6.022 10.539 1.00 92.00 710 HIS A O 1
ATOM 5684 N N . LEU A 1 711 ? 23.543 -6.574 9.719 1.00 91.94 711 LEU A N 1
ATOM 5685 C CA . LEU A 1 711 ? 23.966 -6.376 8.329 1.00 91.94 711 LEU A CA 1
ATOM 5686 C C . LEU A 1 711 ? 24.289 -4.910 8.019 1.00 91.94 711 LEU A C 1
ATOM 5688 O O . LEU A 1 711 ? 25.215 -4.649 7.256 1.00 91.94 711 LEU A O 1
ATOM 5692 N N . GLN A 1 712 ? 23.554 -3.952 8.589 1.00 91.19 712 GLN A N 1
ATOM 5693 C CA . GLN A 1 712 ? 23.850 -2.525 8.423 1.00 91.19 712 GLN A CA 1
ATOM 5694 C C . GLN A 1 712 ? 25.180 -2.129 9.074 1.00 91.19 712 GLN A C 1
ATOM 5696 O O . GLN A 1 712 ? 25.914 -1.325 8.495 1.00 91.19 712 GLN A O 1
ATOM 5701 N N . GLU A 1 713 ? 25.520 -2.715 10.222 1.00 89.88 713 GLU A N 1
ATOM 5702 C CA . GLU A 1 713 ? 26.832 -2.550 10.857 1.00 89.88 713 GLU A CA 1
ATOM 5703 C C . GLU A 1 713 ? 27.942 -3.089 9.944 1.00 89.88 713 GLU A C 1
ATOM 5705 O O . GLU A 1 713 ? 28.859 -2.345 9.603 1.00 89.88 713 GLU A O 1
ATOM 5710 N N . LEU A 1 714 ? 27.795 -4.308 9.407 1.00 88.69 714 LEU A N 1
ATOM 5711 C CA . LEU A 1 714 ? 28.767 -4.882 8.461 1.00 88.69 714 LEU A CA 1
ATOM 5712 C C . LEU A 1 714 ? 28.929 -4.048 7.178 1.00 88.69 714 LEU A C 1
ATOM 5714 O O . LEU A 1 714 ? 30.026 -3.934 6.640 1.00 88.69 714 LEU A O 1
ATOM 5718 N N . ILE A 1 715 ? 27.843 -3.463 6.667 1.00 89.75 715 ILE A N 1
ATOM 5719 C CA . ILE A 1 715 ? 27.873 -2.590 5.481 1.00 89.75 715 ILE A CA 1
ATOM 5720 C C . ILE A 1 715 ? 28.577 -1.255 5.780 1.00 89.75 715 ILE A C 1
ATOM 5722 O O . ILE A 1 715 ? 29.135 -0.640 4.868 1.00 89.75 715 ILE A O 1
ATOM 5726 N N . SER A 1 716 ? 28.551 -0.800 7.035 1.00 86.44 716 SER A N 1
ATOM 5727 C CA . SER A 1 716 ? 29.183 0.457 7.449 1.00 86.44 716 SER A CA 1
ATOM 5728 C C . SER A 1 716 ? 30.715 0.379 7.433 1.00 86.44 716 SER A C 1
ATOM 5730 O O . SER A 1 716 ? 31.356 1.397 7.181 1.00 86.44 716 SER A O 1
ATOM 5732 N N . ASP A 1 717 ? 31.289 -0.817 7.580 1.00 80.50 717 ASP A N 1
ATOM 5733 C CA . ASP A 1 717 ? 32.740 -1.076 7.617 1.00 80.50 717 ASP A CA 1
ATOM 5734 C C . ASP A 1 717 ? 33.418 -1.181 6.224 1.00 80.50 717 ASP A C 1
ATOM 5736 O O . ASP A 1 717 ? 34.503 -1.742 6.096 1.00 80.50 717 ASP A O 1
ATOM 5740 N N . GLU A 1 718 ? 32.801 -0.627 5.171 1.00 80.25 718 GLU A N 1
ATOM 5741 C CA . GLU A 1 718 ? 33.259 -0.651 3.766 1.00 80.25 718 GLU A CA 1
ATOM 5742 C C . GLU A 1 718 ? 33.635 -2.047 3.215 1.00 80.25 718 GLU A C 1
ATOM 5744 O O . GLU A 1 718 ? 34.772 -2.526 3.295 1.00 80.25 718 GLU A O 1
ATOM 5749 N N . LEU A 1 719 ? 32.671 -2.668 2.531 1.00 87.50 719 LEU A N 1
ATOM 5750 C CA . LEU A 1 719 ? 32.827 -3.987 1.912 1.00 87.50 719 LEU A CA 1
ATOM 5751 C C . LEU A 1 719 ? 33.594 -3.959 0.573 1.00 87.50 719 LEU A C 1
ATOM 5753 O O . LEU A 1 719 ? 33.418 -3.061 -0.260 1.00 87.50 719 LEU A O 1
ATOM 5757 N N . GLU A 1 720 ? 34.391 -5.001 0.322 1.00 87.25 720 GLU A N 1
ATOM 5758 C CA . GLU A 1 720 ? 35.034 -5.284 -0.969 1.00 87.25 720 GLU A CA 1
ATOM 5759 C C . GLU A 1 720 ? 34.030 -5.793 -2.021 1.00 87.25 720 GLU A C 1
ATOM 5761 O O . GLU A 1 720 ? 32.923 -6.228 -1.717 1.00 87.25 720 GLU A O 1
ATOM 5766 N N . SER A 1 721 ? 34.407 -5.797 -3.306 1.00 84.94 721 SER A N 1
ATOM 5767 C CA . SER A 1 721 ? 33.483 -6.194 -4.391 1.00 84.94 721 SER A CA 1
ATOM 5768 C C . SER A 1 721 ? 32.975 -7.637 -4.288 1.00 84.94 721 SER A C 1
ATOM 5770 O O . SER A 1 721 ? 31.804 -7.895 -4.558 1.00 84.94 721 SER A O 1
ATOM 5772 N N . ASN A 1 722 ? 33.833 -8.577 -3.891 1.00 85.62 722 ASN A N 1
ATOM 5773 C CA . ASN A 1 722 ? 33.471 -9.975 -3.624 1.00 85.62 722 ASN A CA 1
ATOM 5774 C C . ASN A 1 722 ? 32.564 -10.110 -2.391 1.00 85.62 722 ASN A C 1
ATOM 5776 O O . ASN A 1 722 ? 31.661 -10.947 -2.382 1.00 85.62 722 ASN A O 1
ATOM 5780 N N . GLU A 1 723 ? 32.775 -9.278 -1.372 1.00 90.50 723 GLU A N 1
ATOM 5781 C CA . GLU A 1 723 ? 31.963 -9.244 -0.153 1.00 90.50 723 GLU A CA 1
ATOM 5782 C C . GLU A 1 723 ? 30.559 -8.692 -0.442 1.00 90.50 723 GLU A C 1
ATOM 5784 O O . GLU A 1 723 ? 29.569 -9.294 -0.029 1.00 90.50 723 GLU A O 1
ATOM 5789 N N . ILE A 1 724 ? 30.459 -7.624 -1.246 1.00 91.06 724 ILE A N 1
ATOM 5790 C CA . ILE A 1 724 ? 29.181 -7.058 -1.706 1.00 91.06 724 ILE A CA 1
ATOM 5791 C C . ILE A 1 724 ? 28.367 -8.106 -2.470 1.00 91.06 724 ILE A C 1
ATOM 5793 O O . ILE A 1 724 ? 27.180 -8.279 -2.198 1.00 91.06 724 ILE A O 1
ATOM 5797 N N . ILE A 1 725 ? 28.989 -8.826 -3.409 1.00 89.31 725 ILE A N 1
ATOM 5798 C CA . ILE A 1 725 ? 28.304 -9.890 -4.155 1.00 89.31 725 ILE A CA 1
ATOM 5799 C C . ILE A 1 725 ? 27.844 -11.003 -3.218 1.00 89.31 725 ILE A C 1
ATOM 5801 O O . ILE A 1 725 ? 26.692 -11.417 -3.302 1.00 89.31 725 ILE A O 1
ATOM 5805 N N . SER A 1 726 ? 28.703 -11.448 -2.301 1.00 90.06 726 SER A N 1
ATOM 5806 C CA . SER A 1 726 ? 28.365 -12.504 -1.340 1.00 90.06 726 SER A CA 1
ATOM 5807 C C . SER A 1 726 ? 27.164 -12.123 -0.469 1.00 90.06 726 SER A C 1
ATOM 5809 O O . SER A 1 726 ? 26.261 -12.934 -0.270 1.00 90.06 726 SER A O 1
ATOM 5811 N N . LEU A 1 727 ? 27.115 -10.872 -0.002 1.00 92.75 727 LEU A N 1
ATOM 5812 C CA . LEU A 1 727 ? 26.005 -10.342 0.785 1.00 92.75 727 LEU A CA 1
ATOM 5813 C C . LEU A 1 727 ? 24.720 -10.229 -0.044 1.00 92.75 727 LEU A C 1
ATOM 5815 O O . LEU A 1 727 ? 23.659 -10.635 0.425 1.00 92.75 727 LEU A O 1
ATOM 5819 N N . LEU A 1 728 ? 24.798 -9.729 -1.282 1.00 90.75 728 LEU A N 1
ATOM 5820 C CA . LEU A 1 728 ? 23.635 -9.634 -2.172 1.00 90.75 728 LEU A CA 1
ATOM 5821 C C . LEU A 1 728 ? 23.100 -11.014 -2.585 1.00 90.75 728 LEU A C 1
ATOM 5823 O O . LEU A 1 728 ? 21.889 -11.180 -2.702 1.00 90.75 728 LEU A O 1
ATOM 5827 N N . MET A 1 729 ? 23.972 -12.009 -2.773 1.00 88.88 729 MET A N 1
ATOM 5828 C CA . MET A 1 729 ? 23.557 -13.396 -3.002 1.00 88.88 729 MET A CA 1
ATOM 5829 C C . MET A 1 729 ? 22.837 -13.960 -1.779 1.00 88.88 729 MET A C 1
ATOM 5831 O O . MET A 1 729 ? 21.744 -14.504 -1.910 1.00 88.88 729 MET A O 1
ATOM 5835 N N . TRP A 1 730 ? 23.413 -13.789 -0.587 1.00 92.31 730 TRP A N 1
ATOM 5836 C CA . TRP A 1 730 ? 22.805 -14.263 0.655 1.00 92.31 730 TRP A CA 1
ATOM 5837 C C . TRP A 1 730 ? 21.470 -13.573 0.957 1.00 92.31 730 TRP A C 1
ATOM 5839 O O . TRP A 1 730 ? 20.547 -14.201 1.467 1.00 92.31 730 TRP A O 1
ATOM 5849 N N . TYR A 1 731 ? 21.328 -12.297 0.592 1.00 90.31 731 TYR A N 1
ATOM 5850 C CA . TYR A 1 731 ? 20.064 -11.575 0.716 1.00 90.31 731 TYR A CA 1
ATOM 5851 C C . TYR A 1 731 ? 18.925 -12.271 -0.049 1.00 90.31 731 TYR A C 1
ATOM 5853 O O . TYR A 1 731 ? 17.815 -12.352 0.466 1.00 90.31 731 TYR A O 1
ATOM 5861 N N . ASN A 1 732 ? 19.193 -12.858 -1.220 1.00 86.75 732 ASN A N 1
ATOM 5862 C CA . ASN A 1 732 ? 18.185 -13.642 -1.945 1.00 86.75 732 ASN A CA 1
ATOM 5863 C C . ASN A 1 732 ? 17.830 -14.958 -1.236 1.00 86.75 732 ASN A C 1
ATOM 5865 O O . ASN A 1 732 ? 16.719 -15.463 -1.382 1.00 86.75 732 ASN A O 1
ATOM 5869 N N . THR A 1 733 ? 18.759 -15.516 -0.457 1.00 88.12 733 THR A N 1
ATOM 5870 C CA . THR A 1 733 ? 18.525 -16.700 0.380 1.00 88.12 733 THR A CA 1
ATOM 5871 C C . THR A 1 733 ? 17.639 -16.385 1.589 1.00 88.12 733 THR A C 1
ATOM 5873 O O . THR A 1 733 ? 17.029 -17.288 2.153 1.00 88.12 733 THR A O 1
ATOM 5876 N N . TYR A 1 734 ? 17.525 -15.116 1.996 1.00 90.31 734 TYR A N 1
ATOM 5877 C CA . TYR A 1 734 ? 16.758 -14.736 3.183 1.00 90.31 734 TYR A CA 1
ATOM 5878 C C . TYR A 1 734 ? 15.278 -15.138 3.085 1.00 90.31 734 TYR A C 1
ATOM 5880 O O . TYR A 1 734 ? 14.740 -15.755 4.006 1.00 90.31 734 TYR A O 1
ATOM 5888 N N . GLU A 1 735 ? 14.639 -14.826 1.956 1.00 85.94 735 GLU A N 1
ATOM 5889 C CA . GLU A 1 735 ? 13.220 -15.116 1.696 1.00 85.94 735 GLU A CA 1
ATOM 5890 C C . GLU A 1 735 ? 12.982 -16.539 1.162 1.00 85.94 735 GLU A C 1
ATOM 5892 O O . GLU A 1 735 ? 11.835 -16.953 1.008 1.00 85.94 735 GLU A O 1
ATOM 5897 N N . SER A 1 736 ? 14.042 -17.302 0.883 1.00 87.62 736 SER A N 1
ATOM 5898 C CA . SER A 1 736 ? 13.934 -18.633 0.286 1.00 87.62 736 SER A CA 1
ATOM 5899 C C . SER A 1 736 ? 13.583 -19.720 1.314 1.00 87.62 736 SER A C 1
ATOM 5901 O O . SER A 1 736 ? 13.608 -19.505 2.531 1.00 87.62 736 SER A O 1
ATOM 5903 N N . GLU A 1 737 ? 13.307 -20.933 0.821 1.00 87.12 737 GLU A N 1
ATOM 5904 C CA . GLU A 1 737 ? 13.063 -22.130 1.645 1.00 87.12 737 GLU A CA 1
ATOM 5905 C C . GLU A 1 737 ? 14.248 -22.497 2.562 1.00 87.12 737 GLU A C 1
ATOM 5907 O O . GLU A 1 737 ? 14.097 -23.262 3.519 1.00 87.12 737 GLU A O 1
ATOM 5912 N N . GLU A 1 738 ? 15.433 -21.940 2.304 1.00 86.81 738 GLU A N 1
ATOM 5913 C CA . GLU A 1 738 ? 16.642 -22.186 3.088 1.00 86.81 738 GLU A CA 1
ATOM 5914 C C . GLU A 1 738 ? 16.712 -21.374 4.392 1.00 86.81 738 GLU A C 1
ATOM 5916 O O . GLU A 1 738 ? 17.578 -21.666 5.227 1.00 86.81 738 GLU A O 1
ATOM 5921 N N . LEU A 1 739 ? 15.840 -20.370 4.578 1.00 90.44 739 LEU A N 1
ATOM 5922 C CA . LEU A 1 739 ? 15.763 -19.562 5.799 1.00 90.44 739 LEU A CA 1
ATOM 5923 C C . LEU A 1 739 ? 14.315 -19.190 6.175 1.00 90.44 739 LEU A C 1
ATOM 5925 O O . LEU A 1 739 ? 13.642 -20.000 6.810 1.00 90.44 739 LEU A O 1
ATOM 5929 N N . MET A 1 740 ? 13.833 -17.981 5.850 1.00 89.69 740 MET A N 1
ATOM 5930 C CA . MET A 1 740 ? 12.542 -17.485 6.357 1.00 89.69 740 MET A CA 1
ATOM 5931 C C . MET A 1 740 ? 11.350 -18.088 5.618 1.00 89.69 740 MET A C 1
ATOM 5933 O O . MET A 1 740 ? 10.303 -18.285 6.226 1.00 89.69 740 MET A O 1
ATOM 5937 N N . GLY A 1 741 ? 11.517 -18.426 4.337 1.00 86.94 741 GLY A N 1
ATOM 5938 C CA . GLY A 1 741 ? 10.508 -19.107 3.524 1.00 86.94 741 GLY A CA 1
ATOM 5939 C C . GLY A 1 741 ? 10.433 -20.614 3.778 1.00 86.94 741 GLY A C 1
ATOM 5940 O O . GLY A 1 741 ? 9.780 -21.327 3.020 1.00 86.94 741 GLY A O 1
ATOM 5941 N N . ASN A 1 742 ? 11.122 -21.135 4.802 1.00 90.56 742 ASN A N 1
ATOM 5942 C CA . ASN A 1 742 ? 11.116 -22.562 5.097 1.00 90.56 742 ASN A CA 1
ATOM 5943 C C . ASN A 1 742 ? 9.689 -23.047 5.444 1.00 90.56 742 ASN A C 1
ATOM 5945 O O . ASN A 1 742 ? 9.094 -22.531 6.399 1.00 90.56 742 ASN A O 1
ATOM 5949 N N . PRO A 1 743 ? 9.149 -24.069 4.747 1.00 87.50 743 PRO A N 1
ATOM 5950 C CA . PRO A 1 743 ? 7.775 -24.532 4.953 1.00 87.50 743 PRO A CA 1
ATOM 5951 C C . PRO A 1 743 ? 7.464 -24.972 6.388 1.00 87.50 743 PRO A C 1
ATOM 5953 O O . PRO A 1 743 ? 6.335 -24.821 6.844 1.00 87.50 743 PRO A O 1
ATOM 5956 N N . GLU A 1 744 ? 8.455 -25.472 7.136 1.00 88.44 744 GLU A N 1
ATOM 5957 C CA . GLU A 1 744 ? 8.266 -25.890 8.531 1.00 88.44 744 GLU A CA 1
ATOM 5958 C C . GLU A 1 744 ? 7.954 -24.702 9.451 1.00 88.44 744 GLU A C 1
ATOM 5960 O O . GLU A 1 744 ? 7.273 -24.860 10.468 1.00 88.44 744 GLU A O 1
ATOM 5965 N N . LEU A 1 745 ? 8.429 -23.501 9.106 1.00 88.88 745 LEU A N 1
ATOM 5966 C CA . LEU A 1 745 ? 8.239 -22.295 9.905 1.00 88.88 745 LEU A CA 1
ATOM 5967 C C . LEU A 1 745 ? 6.878 -21.629 9.662 1.00 88.88 745 LEU A C 1
ATOM 5969 O O . LEU A 1 745 ? 6.369 -21.003 10.589 1.00 88.88 745 LEU A O 1
ATOM 5973 N N . GLU A 1 746 ? 6.232 -21.848 8.509 1.00 87.19 746 GLU A N 1
ATOM 5974 C CA . GLU A 1 746 ? 4.953 -21.214 8.110 1.00 87.19 746 GLU A CA 1
ATOM 5975 C C . GLU A 1 746 ? 4.953 -19.686 8.341 1.00 87.19 746 GLU A C 1
ATOM 5977 O O . GLU A 1 746 ? 3.981 -19.112 8.834 1.00 87.19 746 GLU A O 1
ATOM 5982 N N . ILE A 1 747 ? 6.078 -19.028 8.046 1.00 88.56 747 ILE A N 1
ATOM 5983 C CA . ILE A 1 747 ? 6.214 -17.574 8.167 1.00 88.56 747 ILE A CA 1
ATOM 5984 C C . ILE A 1 747 ? 5.717 -16.935 6.874 1.00 88.56 747 ILE A C 1
ATOM 5986 O O . ILE A 1 747 ? 6.176 -17.275 5.786 1.00 88.56 747 ILE A O 1
ATOM 5990 N N . ASP A 1 748 ? 4.814 -15.968 7.001 1.00 82.81 748 ASP A N 1
ATOM 5991 C CA . ASP A 1 748 ? 4.430 -15.106 5.890 1.00 82.81 748 ASP A CA 1
ATOM 5992 C C . ASP A 1 748 ? 5.480 -13.998 5.717 1.00 82.81 748 ASP A C 1
ATOM 5994 O O . ASP A 1 748 ? 5.459 -12.979 6.413 1.00 82.81 748 ASP A O 1
ATOM 5998 N N . THR A 1 749 ? 6.431 -14.217 4.807 1.00 80.06 749 THR A N 1
ATOM 5999 C CA . THR A 1 749 ? 7.509 -13.260 4.514 1.00 80.06 749 THR A CA 1
ATOM 6000 C C . THR A 1 749 ? 6.988 -11.936 3.956 1.00 80.06 749 THR A C 1
ATOM 6002 O O . THR A 1 749 ? 7.671 -10.927 4.102 1.00 80.06 749 THR A O 1
ATOM 6005 N N . SER A 1 750 ? 5.764 -11.890 3.411 1.00 77.00 750 SER A N 1
ATOM 6006 C CA . SER A 1 750 ? 5.163 -10.657 2.881 1.00 77.00 750 SER A CA 1
ATOM 6007 C C . SER A 1 750 ? 4.822 -9.622 3.961 1.00 77.00 750 SER A C 1
ATOM 6009 O O . SER A 1 750 ? 4.705 -8.434 3.667 1.00 77.00 750 SER A O 1
ATOM 6011 N N . GLN A 1 751 ? 4.691 -10.055 5.220 1.00 79.62 751 GLN A N 1
ATOM 6012 C CA . GLN A 1 751 ? 4.411 -9.175 6.360 1.00 79.62 751 GLN A CA 1
ATOM 6013 C C . GLN A 1 751 ? 5.676 -8.573 6.981 1.00 79.62 751 GLN A C 1
ATOM 6015 O O . GLN A 1 751 ? 5.577 -7.692 7.838 1.00 79.62 751 GLN A O 1
ATOM 6020 N N . LEU A 1 752 ? 6.860 -9.062 6.600 1.00 82.38 752 LEU A N 1
ATOM 6021 C CA . LEU A 1 752 ? 8.132 -8.543 7.085 1.00 82.38 752 LEU A CA 1
ATOM 6022 C C . LEU A 1 752 ? 8.588 -7.391 6.191 1.00 82.38 752 LEU A C 1
ATOM 6024 O O . LEU A 1 752 ? 8.447 -7.423 4.971 1.00 82.38 752 LEU A O 1
ATOM 6028 N N . THR A 1 753 ? 9.161 -6.360 6.803 1.00 84.69 753 THR A N 1
ATOM 6029 C CA . THR A 1 753 ? 9.835 -5.302 6.052 1.00 84.69 753 THR A CA 1
ATOM 6030 C C . THR A 1 753 ? 11.040 -5.870 5.295 1.00 84.69 753 THR A C 1
ATOM 6032 O O . THR A 1 753 ? 11.602 -6.881 5.714 1.00 84.69 753 THR A O 1
ATOM 6035 N N . PRO A 1 754 ? 11.491 -5.243 4.196 1.00 85.75 754 PRO A N 1
ATOM 6036 C CA . PRO A 1 754 ? 12.715 -5.672 3.529 1.00 85.75 754 PRO A CA 1
ATOM 6037 C C . PRO A 1 754 ? 13.914 -5.623 4.486 1.00 85.75 754 PRO A C 1
ATOM 6039 O O . PRO A 1 754 ? 14.160 -4.591 5.107 1.00 85.75 754 PRO A O 1
ATOM 6042 N N . LEU A 1 755 ? 14.691 -6.713 4.564 1.00 89.88 755 LEU A N 1
ATOM 6043 C CA . LEU A 1 755 ? 15.859 -6.815 5.459 1.00 89.88 755 LEU A CA 1
ATOM 6044 C C . LEU A 1 755 ? 16.916 -5.726 5.195 1.00 89.88 755 LEU A C 1
ATOM 6046 O O . LEU A 1 755 ? 17.622 -5.294 6.098 1.00 89.88 755 LEU A O 1
ATOM 6050 N N . LEU A 1 756 ? 17.019 -5.278 3.943 1.00 89.62 756 LEU A N 1
ATOM 6051 C CA . LEU A 1 756 ? 17.821 -4.135 3.523 1.00 89.62 756 LEU A CA 1
ATOM 6052 C C . LEU A 1 756 ? 16.924 -3.197 2.720 1.00 89.62 756 LEU A C 1
ATOM 6054 O O . LEU A 1 756 ? 16.182 -3.646 1.842 1.00 89.62 756 LEU A O 1
ATOM 6058 N N . THR A 1 757 ? 17.021 -1.895 2.986 1.00 89.31 757 THR A N 1
ATOM 6059 C CA . THR A 1 757 ? 16.275 -0.875 2.242 1.00 89.31 757 THR A CA 1
ATOM 6060 C C . THR A 1 757 ? 16.706 -0.835 0.774 1.00 89.31 757 THR A C 1
ATOM 6062 O O . THR A 1 757 ? 17.848 -1.150 0.425 1.00 89.31 757 THR A O 1
ATOM 6065 N N . GLU A 1 758 ? 15.802 -0.410 -0.112 1.00 85.62 758 GLU A N 1
ATOM 6066 C CA . GLU A 1 758 ? 16.115 -0.254 -1.540 1.00 85.62 758 GLU A CA 1
ATOM 6067 C C . GLU A 1 758 ? 17.287 0.699 -1.787 1.00 85.62 758 GLU A C 1
ATOM 6069 O O . GLU A 1 758 ? 18.113 0.453 -2.668 1.00 85.62 758 GLU A O 1
ATOM 6074 N N . GLU A 1 759 ? 17.394 1.744 -0.969 1.00 87.81 759 GLU A N 1
ATOM 6075 C CA . GLU A 1 759 ? 18.496 2.699 -1.000 1.00 87.81 759 GLU A CA 1
ATOM 6076 C C . GLU A 1 759 ? 19.838 2.013 -0.716 1.00 87.81 759 GLU A C 1
ATOM 6078 O O . GLU A 1 759 ? 20.768 2.120 -1.518 1.00 87.81 759 GLU A O 1
ATOM 6083 N N . THR A 1 760 ? 19.927 1.230 0.365 1.00 88.69 760 THR A N 1
ATOM 6084 C CA . THR A 1 760 ? 21.150 0.500 0.733 1.00 88.69 760 THR A CA 1
ATOM 6085 C C . THR A 1 760 ? 21.525 -0.528 -0.332 1.00 88.69 760 THR A C 1
ATOM 6087 O O . THR A 1 760 ? 22.689 -0.607 -0.727 1.00 88.69 760 THR A O 1
ATOM 6090 N N . ARG A 1 761 ? 20.547 -1.268 -0.877 1.00 89.06 761 ARG A N 1
ATOM 6091 C CA . ARG A 1 761 ? 20.782 -2.210 -1.989 1.00 89.06 761 ARG A CA 1
ATOM 6092 C C . ARG A 1 761 ? 21.313 -1.493 -3.229 1.00 89.06 761 ARG A C 1
ATOM 6094 O O . ARG A 1 761 ? 22.272 -1.952 -3.847 1.00 89.06 761 ARG A O 1
ATOM 6101 N N . THR A 1 762 ? 20.731 -0.346 -3.573 1.00 88.19 762 THR A N 1
ATOM 6102 C CA . THR A 1 762 ? 21.166 0.465 -4.716 1.00 88.19 762 THR A CA 1
ATOM 6103 C C . THR A 1 762 ? 22.575 1.013 -4.500 1.00 88.19 762 THR A C 1
ATOM 6105 O O . THR A 1 762 ? 23.390 0.951 -5.421 1.00 88.19 762 THR A O 1
ATOM 6108 N N . LYS A 1 763 ? 22.896 1.476 -3.286 1.00 89.88 763 LYS A N 1
ATOM 6109 C CA . LYS A 1 763 ? 24.233 1.945 -2.900 1.00 89.88 763 LYS A CA 1
ATOM 6110 C C . LYS A 1 763 ? 25.279 0.836 -3.031 1.00 89.88 763 LYS A C 1
ATOM 6112 O O . LYS A 1 763 ? 26.307 1.055 -3.668 1.00 89.88 763 LYS A O 1
ATOM 6117 N N . LEU A 1 764 ? 24.994 -0.363 -2.518 1.00 90.75 764 LEU A N 1
ATOM 6118 C CA . LEU A 1 764 ? 25.868 -1.534 -2.652 1.00 90.75 764 LEU A CA 1
ATOM 6119 C C . LEU A 1 764 ? 26.088 -1.913 -4.123 1.00 90.75 764 LEU A C 1
ATOM 6121 O O . LEU A 1 764 ? 27.225 -2.105 -4.552 1.00 90.75 764 LEU A O 1
ATOM 6125 N N . GLN A 1 765 ? 25.022 -1.949 -4.929 1.00 90.12 765 GLN A N 1
ATOM 6126 C CA . GLN A 1 765 ? 25.131 -2.215 -6.366 1.00 90.12 765 GLN A CA 1
ATOM 6127 C C . GLN A 1 765 ? 25.957 -1.143 -7.090 1.00 90.12 765 GLN A C 1
ATOM 6129 O O . GLN A 1 765 ? 26.775 -1.473 -7.943 1.00 90.12 765 GLN A O 1
ATOM 6134 N N . GLN A 1 766 ? 25.774 0.138 -6.764 1.00 90.31 766 GLN A N 1
ATOM 6135 C CA . GLN A 1 766 ? 26.564 1.229 -7.342 1.00 90.31 766 GLN A CA 1
ATOM 6136 C C . GLN A 1 766 ? 28.041 1.138 -6.943 1.00 90.31 766 GLN A C 1
ATOM 6138 O O . GLN A 1 766 ? 28.907 1.321 -7.797 1.00 90.31 766 GLN A O 1
ATOM 6143 N N . GLN A 1 767 ? 28.337 0.821 -5.680 1.00 90.25 767 GLN A N 1
ATOM 6144 C CA . GLN A 1 767 ? 29.702 0.612 -5.197 1.00 90.25 767 GLN A CA 1
ATOM 6145 C C . GLN A 1 767 ? 30.369 -0.562 -5.921 1.00 90.25 767 GLN A C 1
ATOM 6147 O O . GLN A 1 767 ? 31.488 -0.415 -6.410 1.00 90.25 767 GLN A O 1
ATOM 6152 N N . TYR A 1 768 ? 29.661 -1.684 -6.077 1.00 91.56 768 TYR A N 1
ATOM 6153 C CA . TYR A 1 768 ? 30.132 -2.821 -6.866 1.00 91.56 768 TYR A CA 1
ATOM 6154 C C . TYR A 1 768 ? 30.418 -2.430 -8.322 1.00 91.56 768 TYR A C 1
ATOM 6156 O O . TYR A 1 768 ? 31.520 -2.670 -8.808 1.00 91.56 768 TYR A O 1
ATOM 6164 N N . LEU A 1 769 ? 29.474 -1.771 -9.005 1.00 90.31 769 LEU A N 1
ATOM 6165 C CA . LEU A 1 769 ? 29.640 -1.357 -10.404 1.00 90.31 769 LEU A CA 1
ATOM 6166 C C . LEU A 1 769 ? 30.800 -0.367 -10.580 1.00 90.31 769 LEU A C 1
ATOM 6168 O O . LEU A 1 769 ? 31.554 -0.471 -11.543 1.00 90.31 769 LEU A O 1
ATOM 6172 N N . LYS A 1 770 ? 30.988 0.567 -9.641 1.00 90.88 770 LYS A N 1
ATOM 6173 C CA . LYS A 1 770 ? 32.101 1.526 -9.663 1.00 90.88 770 LYS A CA 1
ATOM 6174 C C . LYS A 1 770 ? 33.455 0.826 -9.532 1.00 90.88 770 LYS A C 1
ATOM 6176 O O . LYS A 1 770 ? 34.394 1.143 -10.270 1.00 90.88 770 LYS A O 1
ATOM 6181 N N . THR A 1 771 ? 33.565 -0.121 -8.605 1.00 89.56 771 THR A N 1
ATOM 6182 C CA . THR A 1 771 ? 34.800 -0.887 -8.411 1.00 89.56 771 THR A CA 1
ATOM 6183 C C . THR A 1 771 ? 35.052 -1.820 -9.594 1.00 89.56 771 THR A C 1
ATOM 6185 O O . THR A 1 771 ? 36.169 -1.856 -10.104 1.00 89.56 771 THR A O 1
ATOM 6188 N N . LEU A 1 772 ? 34.011 -2.480 -10.113 1.00 90.00 772 LEU A N 1
ATOM 6189 C CA . LEU A 1 772 ? 34.078 -3.299 -11.323 1.00 90.00 772 LEU A CA 1
ATOM 6190 C C . LEU A 1 772 ? 34.579 -2.486 -12.522 1.00 90.00 772 LEU A C 1
ATOM 6192 O O . LEU A 1 772 ? 35.534 -2.893 -13.176 1.00 90.00 772 LEU A O 1
ATOM 6196 N N . TYR A 1 773 ? 34.003 -1.307 -12.766 1.00 90.69 773 TYR A N 1
ATOM 6197 C CA . TYR A 1 773 ? 34.431 -0.402 -13.835 1.00 90.69 773 TYR A CA 1
ATOM 6198 C C . TYR A 1 773 ? 35.917 -0.046 -13.726 1.00 90.69 773 TYR A C 1
ATOM 6200 O O . TYR A 1 773 ? 36.655 -0.102 -14.712 1.00 90.69 773 TYR A O 1
ATOM 6208 N N . THR A 1 774 ? 36.363 0.306 -12.518 1.00 90.56 774 THR A N 1
ATOM 6209 C CA . THR A 1 774 ? 37.754 0.699 -12.255 1.00 90.56 774 THR A CA 1
ATOM 6210 C C . THR A 1 774 ? 38.706 -0.471 -12.502 1.00 90.56 774 THR A C 1
ATOM 6212 O O . THR A 1 774 ? 39.718 -0.309 -13.186 1.00 90.56 774 THR A O 1
ATOM 6215 N N . ASN A 1 775 ? 38.349 -1.659 -12.010 1.00 89.12 775 ASN A N 1
ATOM 6216 C CA . ASN A 1 775 ? 39.143 -2.875 -12.151 1.00 89.12 775 ASN A CA 1
ATOM 6217 C C . ASN A 1 775 ? 39.235 -3.321 -13.611 1.00 89.12 775 ASN A C 1
ATOM 6219 O O . ASN A 1 775 ? 40.342 -3.507 -14.112 1.00 89.12 775 ASN A O 1
ATOM 6223 N N . VAL A 1 776 ? 38.100 -3.416 -14.313 1.00 89.94 776 VAL A N 1
ATOM 6224 C CA . VAL A 1 776 ? 38.052 -3.825 -15.725 1.00 89.94 776 VAL A CA 1
ATOM 6225 C C . VAL A 1 776 ? 38.810 -2.824 -16.590 1.00 89.94 776 VAL A C 1
ATOM 6227 O O . VAL A 1 776 ? 39.668 -3.234 -17.357 1.00 89.94 776 VAL A O 1
ATOM 6230 N N . THR A 1 777 ? 38.595 -1.516 -16.416 1.00 89.44 777 THR A N 1
ATOM 6231 C CA . THR A 1 777 ? 39.276 -0.486 -17.223 1.00 89.44 777 THR A CA 1
ATOM 6232 C C . THR A 1 777 ? 40.793 -0.472 -17.002 1.00 89.44 777 THR A C 1
ATOM 6234 O O . THR A 1 777 ? 41.563 -0.303 -17.953 1.00 89.44 777 THR A O 1
ATOM 6237 N N . SER A 1 778 ? 41.240 -0.622 -15.750 1.00 89.88 778 SER A N 1
ATOM 6238 C CA . SER A 1 778 ? 42.665 -0.718 -15.407 1.00 89.88 778 SER A CA 1
ATOM 6239 C C . SER A 1 778 ? 43.289 -1.974 -16.012 1.00 89.88 778 SER A C 1
ATOM 6241 O O . SER A 1 778 ? 44.349 -1.921 -16.639 1.00 89.88 778 SER A O 1
ATOM 6243 N N . TRP A 1 779 ? 42.591 -3.099 -15.890 1.00 90.75 779 TRP A N 1
ATOM 6244 C CA . TRP A 1 779 ? 43.052 -4.372 -16.409 1.00 90.75 779 TRP A CA 1
ATOM 6245 C C . TRP A 1 779 ? 43.103 -4.382 -17.943 1.00 90.75 779 TRP A C 1
ATOM 6247 O O . TRP A 1 779 ? 44.156 -4.684 -18.495 1.00 90.75 779 TRP A O 1
ATOM 6257 N N . THR A 1 780 ? 42.053 -3.938 -18.647 1.00 90.19 780 THR A N 1
ATOM 6258 C CA . THR A 1 780 ? 42.045 -3.881 -20.122 1.00 90.19 780 THR A CA 1
ATOM 6259 C C . THR A 1 780 ? 43.120 -2.939 -20.657 1.00 90.19 780 THR A C 1
ATOM 6261 O O . THR A 1 780 ? 43.688 -3.196 -21.714 1.00 90.19 780 THR A O 1
ATOM 6264 N N . LYS A 1 781 ? 43.445 -1.866 -19.921 1.00 90.62 781 LYS A N 1
ATOM 6265 C CA . LYS A 1 781 ? 44.573 -0.980 -20.245 1.00 90.62 781 LYS A CA 1
ATOM 6266 C C . LYS A 1 781 ? 45.914 -1.711 -20.129 1.00 90.62 781 LYS A C 1
ATOM 6268 O O . LYS A 1 781 ? 46.748 -1.576 -21.017 1.00 90.62 781 LYS A O 1
ATOM 6273 N N . ASN A 1 782 ? 46.129 -2.475 -19.060 1.00 90.88 782 ASN A N 1
ATOM 6274 C CA . ASN A 1 782 ? 47.370 -3.231 -18.874 1.00 90.88 782 ASN A CA 1
ATOM 6275 C C . ASN A 1 782 ? 47.516 -4.345 -19.920 1.00 90.88 782 ASN A C 1
ATOM 6277 O O . ASN A 1 782 ? 48.603 -4.523 -20.465 1.00 90.88 782 ASN A O 1
ATOM 6281 N N . THR A 1 783 ? 46.423 -5.039 -20.246 1.00 92.00 783 THR A N 1
ATOM 6282 C CA . THR A 1 783 ? 46.388 -6.059 -21.302 1.00 92.00 783 THR A CA 1
ATOM 6283 C C . THR A 1 783 ? 46.676 -5.451 -22.675 1.00 92.00 783 THR A C 1
ATOM 6285 O O . THR A 1 783 ? 47.481 -6.002 -23.418 1.00 92.00 783 THR A O 1
ATOM 6288 N N . LEU A 1 784 ? 46.104 -4.281 -22.987 1.00 93.06 784 LEU A N 1
ATOM 6289 C CA . LEU A 1 784 ? 46.416 -3.545 -24.214 1.00 93.06 784 LEU A CA 1
ATOM 6290 C C . LEU A 1 784 ? 47.895 -3.161 -24.287 1.00 93.06 784 LEU A C 1
ATOM 6292 O O . LEU A 1 784 ? 48.539 -3.398 -25.299 1.00 93.06 784 LEU A O 1
ATOM 6296 N N . ASN A 1 785 ? 48.447 -2.590 -23.215 1.00 92.31 785 ASN A N 1
ATOM 6297 C CA . ASN A 1 785 ? 49.857 -2.200 -23.185 1.00 92.31 785 ASN A CA 1
ATOM 6298 C C . ASN A 1 785 ? 50.786 -3.401 -23.409 1.00 92.31 785 ASN A C 1
ATOM 6300 O O . ASN A 1 785 ? 51.828 -3.256 -24.039 1.00 92.31 785 ASN A O 1
ATOM 6304 N N . LYS A 1 786 ? 50.411 -4.579 -22.896 1.00 90.25 786 LYS A N 1
ATOM 6305 C CA . LYS A 1 786 ? 51.148 -5.817 -23.150 1.00 90.25 786 LYS A CA 1
ATOM 6306 C C . LYS A 1 786 ? 51.095 -6.201 -24.633 1.00 90.25 786 LYS A C 1
ATOM 6308 O O . LYS A 1 786 ? 52.150 -6.417 -25.210 1.00 90.25 786 LYS A O 1
ATOM 6313 N N . ASP A 1 787 ? 49.910 -6.187 -25.244 1.00 91.50 787 ASP A N 1
ATOM 6314 C CA . ASP A 1 787 ? 49.738 -6.489 -26.674 1.00 91.50 787 ASP A CA 1
ATOM 6315 C C . ASP A 1 787 ? 50.541 -5.516 -27.557 1.00 91.50 787 ASP A C 1
ATOM 6317 O O . ASP A 1 787 ? 51.260 -5.938 -28.454 1.00 91.50 787 ASP A O 1
ATOM 6321 N N . VAL A 1 788 ? 50.521 -4.216 -27.235 1.00 90.75 788 VAL A N 1
ATOM 6322 C CA . VAL A 1 788 ? 51.307 -3.183 -27.937 1.00 90.75 788 VAL A CA 1
ATOM 6323 C C . VAL A 1 788 ? 52.813 -3.432 -27.837 1.00 90.75 788 VAL A C 1
ATOM 6325 O O . VAL A 1 788 ? 53.530 -3.233 -28.817 1.00 90.75 788 VAL A O 1
ATOM 6328 N N . ASN A 1 789 ? 53.304 -3.858 -26.670 1.00 89.19 789 ASN A N 1
ATOM 6329 C CA . ASN A 1 789 ? 54.715 -4.211 -26.505 1.00 89.19 789 ASN A CA 1
ATOM 6330 C C . ASN A 1 789 ? 55.085 -5.438 -27.345 1.00 89.19 789 ASN A C 1
ATOM 6332 O O . ASN A 1 789 ? 56.191 -5.490 -27.879 1.00 89.19 789 ASN A O 1
ATOM 6336 N N . ASP A 1 790 ? 54.175 -6.403 -27.484 1.00 87.19 790 ASP A N 1
ATOM 6337 C CA . ASP A 1 790 ? 54.399 -7.597 -28.299 1.00 87.19 790 ASP A CA 1
ATOM 6338 C C . ASP A 1 790 ? 54.529 -7.237 -29.791 1.00 87.19 790 ASP A C 1
ATOM 6340 O O . ASP A 1 790 ? 55.386 -7.793 -30.468 1.00 87.19 790 ASP A O 1
ATOM 6344 N N . TRP A 1 791 ? 53.803 -6.228 -30.297 1.00 88.56 791 TRP A N 1
ATOM 6345 C CA . TRP A 1 791 ? 53.931 -5.759 -31.695 1.00 88.56 791 TRP A CA 1
ATOM 6346 C C . TRP A 1 791 ? 55.317 -5.202 -32.058 1.00 88.56 791 TRP A C 1
ATOM 6348 O O . TRP A 1 791 ? 55.639 -5.028 -33.239 1.00 88.56 791 TRP A O 1
ATOM 6358 N N . GLN A 1 792 ? 56.107 -4.837 -31.047 1.00 82.81 792 GLN A N 1
ATOM 6359 C CA . GLN A 1 792 ? 57.438 -4.247 -31.193 1.00 82.81 792 GLN A CA 1
ATOM 6360 C C . GLN A 1 792 ? 58.562 -5.275 -31.003 1.00 82.81 792 GLN A C 1
ATOM 6362 O O . GLN A 1 792 ? 59.731 -4.905 -31.060 1.00 82.81 792 GLN A O 1
ATOM 6367 N N . GLN A 1 793 ? 58.234 -6.548 -30.761 1.00 81.62 793 GLN A N 1
ATOM 6368 C CA . GLN A 1 793 ? 59.232 -7.605 -30.618 1.00 81.62 793 GLN A CA 1
ATOM 6369 C C . GLN A 1 793 ? 59.741 -8.090 -31.983 1.00 81.62 793 GLN A C 1
ATOM 6371 O O . GLN A 1 793 ? 59.025 -8.073 -32.985 1.00 81.62 793 GLN A O 1
ATOM 6376 N N . ASP A 1 794 ? 60.981 -8.586 -32.010 1.00 80.12 794 ASP A N 1
ATOM 6377 C CA . ASP A 1 794 ? 61.602 -9.224 -33.183 1.00 80.12 794 ASP A CA 1
ATOM 6378 C C . ASP A 1 794 ? 61.163 -10.694 -33.345 1.00 80.12 794 ASP A C 1
ATOM 6380 O O . ASP A 1 794 ? 61.938 -11.559 -33.758 1.00 80.12 794 ASP A O 1
ATOM 6384 N N . THR A 1 795 ? 59.917 -10.999 -32.989 1.00 84.12 795 THR A N 1
ATOM 6385 C CA . THR A 1 795 ? 59.306 -12.327 -33.081 1.00 84.12 795 THR A CA 1
ATOM 6386 C C . THR A 1 795 ? 58.072 -12.273 -33.973 1.00 84.12 795 THR A C 1
ATOM 6388 O O . THR A 1 795 ? 57.391 -11.258 -34.071 1.00 84.12 795 THR A O 1
ATOM 6391 N N . GLU A 1 796 ? 57.797 -13.365 -34.680 1.00 83.50 796 GLU A N 1
ATOM 6392 C CA . GLU A 1 796 ? 56.591 -13.485 -35.500 1.00 83.50 796 GLU A CA 1
ATOM 6393 C C . GLU A 1 796 ? 55.359 -13.699 -34.594 1.00 83.50 796 GLU A C 1
ATOM 6395 O O . GLU A 1 796 ? 55.475 -14.423 -33.599 1.00 83.50 796 GLU A O 1
ATOM 6400 N N . PRO A 1 797 ? 54.187 -13.095 -34.890 1.00 84.56 797 PRO A N 1
ATOM 6401 C CA . PRO A 1 797 ? 52.973 -13.327 -34.110 1.00 84.56 797 PRO A CA 1
ATOM 6402 C C . PRO A 1 797 ? 52.552 -14.800 -34.135 1.00 84.56 797 PRO A C 1
ATOM 6404 O O . PRO A 1 797 ? 52.761 -15.509 -35.120 1.00 84.56 797 PRO A O 1
ATOM 6407 N N . GLU A 1 798 ? 51.916 -15.251 -33.055 1.00 82.69 798 GLU A N 1
ATOM 6408 C CA . GLU A 1 798 ? 51.384 -16.611 -32.963 1.00 82.69 798 GLU A CA 1
ATOM 6409 C C . GLU A 1 798 ? 50.343 -16.860 -34.069 1.00 82.69 798 GLU A C 1
ATOM 6411 O O . GLU A 1 798 ? 49.485 -16.016 -34.339 1.00 82.69 798 GLU A O 1
ATOM 6416 N N . ALA A 1 799 ? 50.427 -18.023 -34.718 1.00 79.00 799 ALA A N 1
ATOM 6417 C CA . ALA A 1 799 ? 49.425 -18.499 -35.665 1.00 79.00 799 ALA A CA 1
ATOM 6418 C C . ALA A 1 799 ? 48.467 -19.475 -34.970 1.00 79.00 799 ALA A C 1
ATOM 6420 O O . ALA A 1 799 ? 48.893 -20.314 -34.171 1.00 79.00 799 ALA A O 1
ATOM 6421 N N . ASP A 1 800 ? 47.176 -19.368 -35.273 1.00 74.19 800 ASP A N 1
ATOM 6422 C CA . ASP A 1 800 ? 46.170 -20.322 -34.815 1.00 74.19 800 ASP A CA 1
ATOM 6423 C C . ASP A 1 800 ? 46.297 -21.687 -35.526 1.00 74.19 800 ASP A C 1
ATOM 6425 O O . ASP A 1 800 ? 47.163 -21.904 -36.378 1.00 74.19 800 ASP A O 1
ATOM 6429 N N . GLY A 1 801 ? 45.435 -22.644 -35.161 1.00 68.94 801 GLY A N 1
ATOM 6430 C CA . GLY A 1 801 ? 45.447 -23.998 -35.733 1.00 68.94 801 GLY A CA 1
ATOM 6431 C C . GLY A 1 801 ? 45.208 -24.059 -37.249 1.00 68.94 801 GLY A C 1
ATOM 6432 O O . GLY A 1 801 ? 45.530 -25.079 -37.858 1.00 68.94 801 GLY A O 1
ATOM 6433 N N . ASP A 1 802 ? 44.701 -22.976 -37.844 1.00 73.75 802 ASP A N 1
ATOM 6434 C CA . ASP A 1 802 ? 44.430 -22.829 -39.275 1.00 73.75 802 ASP A CA 1
ATOM 6435 C C . ASP A 1 802 ? 45.494 -21.966 -39.991 1.00 73.75 802 ASP A C 1
ATOM 6437 O O . ASP A 1 802 ? 45.429 -21.766 -41.206 1.00 73.75 802 ASP A O 1
ATOM 6441 N N . GLY A 1 803 ? 46.519 -21.501 -39.265 1.00 76.12 803 GLY A N 1
ATOM 6442 C CA . GLY A 1 803 ? 47.636 -20.725 -39.801 1.00 76.12 803 GLY A CA 1
ATOM 6443 C C . GLY A 1 803 ? 47.391 -19.215 -39.889 1.00 76.12 803 GLY A C 1
ATOM 6444 O O . GLY A 1 803 ? 48.181 -18.519 -40.528 1.00 76.12 803 GLY A O 1
ATOM 6445 N N . TYR A 1 804 ? 46.327 -18.684 -39.277 1.00 81.56 804 TYR A N 1
ATOM 6446 C CA . TYR A 1 804 ? 46.074 -17.244 -39.212 1.00 81.56 804 TYR A CA 1
ATOM 6447 C C . TYR A 1 804 ? 46.789 -16.616 -38.017 1.00 81.56 804 TYR A C 1
ATOM 6449 O O . TYR A 1 804 ? 46.640 -17.071 -36.885 1.00 81.56 804 TYR A O 1
ATOM 6457 N N . TYR A 1 805 ? 47.524 -15.524 -38.241 1.00 85.19 805 TYR A N 1
ATOM 6458 C CA . TYR A 1 805 ? 48.124 -14.771 -37.139 1.00 85.19 805 TYR A CA 1
ATOM 6459 C C . TYR A 1 805 ? 47.035 -14.155 -36.252 1.00 85.19 805 TYR A C 1
ATOM 6461 O O . TYR A 1 805 ? 46.156 -13.456 -36.764 1.00 85.19 805 TYR A O 1
ATOM 6469 N N . LEU A 1 806 ? 47.098 -14.386 -34.941 1.00 82.56 806 LEU A N 1
ATOM 6470 C CA . LEU A 1 806 ? 46.151 -13.860 -33.954 1.00 82.56 806 LEU A CA 1
ATOM 6471 C C . LEU A 1 806 ? 46.882 -13.583 -32.639 1.00 82.56 806 LEU A C 1
ATOM 6473 O O . LEU A 1 806 ? 47.790 -14.323 -32.269 1.00 82.56 806 LEU A O 1
ATOM 6477 N N . THR A 1 807 ? 46.484 -12.544 -31.903 1.00 86.06 807 THR A N 1
ATOM 6478 C CA . THR A 1 807 ? 46.999 -12.346 -30.536 1.00 86.06 807 THR A CA 1
ATOM 6479 C C . THR A 1 807 ? 45.974 -12.817 -29.511 1.00 86.06 807 THR A C 1
ATOM 6481 O O . THR A 1 807 ? 44.779 -12.901 -29.787 1.00 86.06 807 THR A O 1
ATOM 6484 N N . GLN A 1 808 ? 46.412 -13.102 -28.285 1.00 86.56 808 GLN A N 1
ATOM 6485 C CA . GLN A 1 808 ? 45.516 -13.566 -27.216 1.00 86.56 808 GLN A CA 1
ATOM 6486 C C . GLN A 1 808 ? 44.573 -12.464 -26.688 1.00 86.56 808 GLN A C 1
ATOM 6488 O O . GLN A 1 808 ? 43.702 -12.731 -25.857 1.00 86.56 808 GLN A O 1
ATOM 6493 N N . LEU A 1 809 ? 44.725 -11.218 -27.152 1.00 90.06 809 LEU A N 1
ATOM 6494 C CA . LEU A 1 809 ? 44.001 -10.053 -26.648 1.00 90.06 809 LEU A CA 1
ATOM 6495 C C . LEU A 1 809 ? 42.464 -10.209 -26.702 1.00 90.06 809 LEU A C 1
ATOM 6497 O O . LEU A 1 809 ? 41.830 -9.962 -25.670 1.00 90.06 809 LEU A O 1
ATOM 6501 N N . PRO A 1 810 ? 41.830 -10.646 -27.814 1.00 88.50 810 PRO A N 1
ATOM 6502 C CA . PRO A 1 810 ? 40.374 -10.777 -27.870 1.00 88.50 810 PRO A CA 1
ATOM 6503 C C . PRO A 1 810 ? 39.821 -11.839 -26.918 1.00 88.50 810 PRO A C 1
ATOM 6505 O O . PRO A 1 810 ? 38.799 -11.606 -26.271 1.00 88.50 810 PRO A O 1
ATOM 6508 N N . VAL A 1 811 ? 40.521 -12.973 -26.796 1.00 87.75 811 VAL A N 1
ATOM 6509 C CA . VAL A 1 811 ? 40.155 -14.084 -25.903 1.00 87.75 811 VAL A CA 1
ATOM 6510 C C . VAL A 1 811 ? 40.186 -13.618 -24.451 1.00 87.75 811 VAL A C 1
ATOM 6512 O O . VAL A 1 811 ? 39.207 -13.764 -23.722 1.00 87.75 811 VAL A O 1
ATOM 6515 N N . ILE A 1 812 ? 41.297 -12.995 -24.058 1.00 88.12 812 ILE A N 1
ATOM 6516 C CA . ILE A 1 812 ? 41.550 -12.521 -22.700 1.00 88.12 812 ILE A CA 1
ATOM 6517 C C . ILE A 1 812 ? 40.494 -11.479 -22.286 1.00 88.12 812 ILE A C 1
ATOM 6519 O O . ILE A 1 812 ? 39.890 -11.603 -21.219 1.00 88.12 812 ILE A O 1
ATOM 6523 N N . VAL A 1 813 ? 40.204 -10.485 -23.137 1.00 88.62 813 VAL A N 1
ATOM 6524 C CA . VAL A 1 813 ? 39.206 -9.437 -22.843 1.00 88.62 813 VAL A CA 1
ATOM 6525 C C . VAL A 1 813 ? 37.803 -10.014 -22.655 1.00 88.62 813 VAL A C 1
ATOM 6527 O O . VAL A 1 813 ? 37.114 -9.648 -21.702 1.00 88.62 813 VAL A O 1
ATOM 6530 N N . PHE A 1 814 ? 37.370 -10.919 -23.534 1.00 88.12 814 PHE A N 1
ATOM 6531 C CA . PHE A 1 814 ? 36.020 -11.470 -23.454 1.00 88.12 814 PHE A CA 1
ATOM 6532 C C . PHE A 1 814 ? 35.851 -12.524 -22.356 1.00 88.12 814 PHE A C 1
ATOM 6534 O O . PHE A 1 814 ? 34.765 -12.602 -21.780 1.00 88.12 814 PHE A O 1
ATOM 6541 N N . GLN A 1 815 ? 36.911 -13.250 -21.985 1.00 88.56 815 GLN A N 1
ATOM 6542 C CA . GLN A 1 815 ? 36.886 -14.167 -20.844 1.00 88.56 815 GLN A CA 1
ATOM 6543 C C . GLN A 1 815 ? 36.449 -13.465 -19.553 1.00 88.56 815 GLN A C 1
ATOM 6545 O O . GLN A 1 815 ? 35.513 -13.910 -18.891 1.00 88.56 815 GLN A O 1
ATOM 6550 N N . ILE A 1 816 ? 37.055 -12.317 -19.246 1.00 85.38 816 ILE A N 1
ATOM 6551 C CA . ILE A 1 816 ? 36.714 -11.535 -18.050 1.00 85.38 816 ILE A CA 1
ATOM 6552 C C . ILE A 1 816 ? 35.277 -11.012 -18.094 1.00 85.38 816 ILE A C 1
ATOM 6554 O O . ILE A 1 816 ? 34.583 -10.984 -17.074 1.00 85.38 816 ILE A O 1
ATOM 6558 N N . ILE A 1 817 ? 34.809 -10.606 -19.275 1.00 85.94 817 ILE A N 1
ATOM 6559 C CA . ILE A 1 817 ? 33.426 -10.158 -19.461 1.00 85.94 817 ILE A CA 1
ATOM 6560 C C . ILE A 1 817 ? 32.457 -11.292 -19.117 1.00 85.94 817 ILE A C 1
ATOM 6562 O O . ILE A 1 817 ? 31.490 -11.059 -18.391 1.00 85.94 817 ILE A O 1
ATOM 6566 N N . TRP A 1 818 ? 32.710 -12.515 -19.591 1.00 86.94 818 TRP A N 1
ATOM 6567 C CA . TRP A 1 818 ? 31.854 -13.663 -19.283 1.00 86.94 818 TRP A CA 1
ATOM 6568 C C . TRP A 1 818 ? 31.863 -14.012 -17.793 1.00 86.94 818 TRP A C 1
ATOM 6570 O O . TRP A 1 818 ? 30.785 -14.140 -17.215 1.00 86.94 818 TRP A O 1
ATOM 6580 N N . GLU A 1 819 ? 33.032 -14.067 -17.151 1.00 87.44 819 GLU A N 1
ATOM 6581 C CA . GLU A 1 819 ? 33.154 -14.377 -15.717 1.00 87.44 819 GLU A CA 1
ATOM 6582 C C . GLU A 1 819 ? 32.348 -13.395 -14.845 1.00 87.44 819 GLU A C 1
ATOM 6584 O O . GLU A 1 819 ? 31.572 -13.800 -13.975 1.00 87.44 819 GLU A O 1
ATOM 6589 N N . HIS A 1 820 ? 32.446 -12.088 -15.109 1.00 87.00 820 HIS A N 1
ATOM 6590 C CA . HIS A 1 820 ? 31.676 -11.089 -14.360 1.00 87.00 820 HIS A CA 1
ATOM 6591 C C . HIS A 1 820 ? 30.168 -11.153 -14.629 1.00 87.00 820 HIS A C 1
ATOM 6593 O O . HIS A 1 820 ? 29.368 -10.882 -13.728 1.00 87.00 820 HIS A O 1
ATOM 6599 N N . LEU A 1 821 ? 29.759 -11.534 -15.841 1.00 85.75 821 LEU A N 1
ATOM 6600 C CA . LEU A 1 821 ? 28.348 -11.716 -16.178 1.00 85.75 821 LEU A CA 1
ATOM 6601 C C . LEU A 1 821 ? 27.733 -12.946 -15.516 1.00 85.75 821 LEU A C 1
ATOM 6603 O O . LEU A 1 821 ? 26.564 -12.890 -15.130 1.00 85.75 821 LEU A O 1
ATOM 6607 N N . GLU A 1 822 ? 28.493 -14.031 -15.373 1.00 84.44 822 GLU A N 1
ATOM 6608 C CA . GLU A 1 822 ? 28.057 -15.224 -14.644 1.00 84.44 822 GLU A CA 1
ATOM 6609 C C . GLU A 1 822 ? 27.818 -14.901 -13.168 1.00 84.44 822 GLU A C 1
ATOM 6611 O O . GLU A 1 822 ? 26.745 -15.191 -12.640 1.00 84.44 822 GLU A O 1
ATOM 6616 N N . VAL A 1 823 ? 28.755 -14.194 -12.530 1.00 84.81 823 VAL A N 1
ATOM 6617 C CA . VAL A 1 823 ? 28.617 -13.769 -11.129 1.00 84.81 823 VAL A CA 1
ATOM 6618 C C . VAL A 1 823 ? 27.412 -12.839 -10.937 1.00 84.81 823 VAL A C 1
ATOM 6620 O O . VAL A 1 823 ? 26.616 -13.032 -10.018 1.00 84.81 823 VAL A O 1
ATOM 6623 N N . ALA A 1 824 ? 27.221 -11.855 -11.819 1.00 85.56 824 ALA A N 1
ATOM 6624 C CA . ALA A 1 824 ? 26.087 -10.934 -11.733 1.00 85.56 824 ALA A CA 1
ATOM 6625 C C . ALA A 1 824 ? 24.731 -11.634 -11.941 1.00 85.56 824 ALA A C 1
ATOM 6627 O O . ALA A 1 824 ? 23.733 -11.245 -11.327 1.00 85.56 824 ALA A O 1
ATOM 6628 N N . ALA A 1 825 ? 24.693 -12.678 -12.779 1.00 83.31 825 ALA A N 1
ATOM 6629 C CA . ALA A 1 825 ? 23.491 -13.466 -13.037 1.00 83.31 825 ALA A CA 1
ATOM 6630 C C . ALA A 1 825 ? 23.011 -14.250 -11.807 1.00 83.31 825 ALA A C 1
ATOM 6632 O O . ALA A 1 825 ? 21.804 -14.425 -11.655 1.00 83.31 825 ALA A O 1
ATOM 6633 N N . LEU A 1 826 ? 23.928 -14.676 -10.929 1.00 81.75 826 LEU A N 1
ATOM 6634 C CA . LEU A 1 826 ? 23.595 -15.363 -9.675 1.00 81.75 826 LEU A CA 1
ATOM 6635 C C . LEU A 1 826 ? 22.931 -14.435 -8.646 1.00 81.75 826 LEU A C 1
ATOM 6637 O O . LEU A 1 826 ? 22.185 -14.900 -7.789 1.00 81.75 826 LEU A O 1
ATOM 6641 N N . VAL A 1 827 ? 23.188 -13.126 -8.728 1.00 83.81 827 VAL A N 1
ATOM 6642 C CA . VAL A 1 827 ? 22.609 -12.132 -7.815 1.00 83.81 827 VAL A CA 1
ATOM 6643 C C . VAL A 1 827 ? 21.231 -11.685 -8.286 1.00 83.81 827 VAL A C 1
ATOM 6645 O O . VAL A 1 827 ? 20.268 -11.758 -7.537 1.00 83.81 827 VAL A O 1
ATOM 6648 N N . SER A 1 828 ? 21.102 -11.155 -9.502 1.00 82.62 828 SER A N 1
ATOM 6649 C CA . SER A 1 828 ? 19.780 -10.821 -10.043 1.00 82.62 828 SER A CA 1
ATOM 6650 C C . SER A 1 828 ? 19.824 -10.583 -11.552 1.00 82.62 828 SER A C 1
ATOM 6652 O O . SER A 1 828 ? 20.820 -10.062 -12.068 1.00 82.62 828 SER A O 1
ATOM 6654 N N . PRO A 1 829 ? 18.717 -10.843 -12.274 1.00 80.19 829 PRO A N 1
ATOM 6655 C CA . PRO A 1 829 ? 18.607 -10.490 -13.689 1.00 80.19 829 PRO A CA 1
ATOM 6656 C C . PRO A 1 829 ? 18.821 -8.992 -13.949 1.00 80.19 829 PRO A C 1
ATOM 6658 O O . PRO A 1 829 ? 19.419 -8.616 -14.953 1.00 80.19 829 PRO A O 1
ATOM 6661 N N . HIS A 1 830 ? 18.378 -8.130 -13.029 1.00 81.81 830 HIS A N 1
ATOM 6662 C CA . HIS A 1 830 ? 18.533 -6.683 -13.163 1.00 81.81 830 HIS A CA 1
ATOM 6663 C C . HIS A 1 830 ? 19.994 -6.234 -13.017 1.00 81.81 830 HIS A C 1
ATOM 6665 O O . HIS A 1 830 ? 20.481 -5.457 -13.838 1.00 81.81 830 HIS A O 1
ATOM 6671 N N . LEU A 1 831 ? 20.723 -6.754 -12.019 1.00 83.50 831 LEU A N 1
ATOM 6672 C CA . LEU A 1 831 ? 22.153 -6.469 -11.874 1.00 83.50 831 LEU A CA 1
ATOM 6673 C C . LEU A 1 831 ? 22.937 -6.974 -13.088 1.00 83.50 831 LEU A C 1
ATOM 6675 O O . LEU A 1 831 ? 23.802 -6.257 -13.582 1.00 83.50 831 LEU A O 1
ATOM 6679 N N . LYS A 1 832 ? 22.590 -8.155 -13.618 1.00 84.88 832 LYS A N 1
ATOM 6680 C CA . LYS A 1 832 ? 23.183 -8.692 -14.849 1.00 84.88 832 LYS A CA 1
ATOM 6681 C C . LYS A 1 832 ? 23.062 -7.710 -16.016 1.00 84.88 832 LYS A C 1
ATOM 6683 O O . LYS A 1 832 ? 24.067 -7.448 -16.665 1.00 84.88 832 LYS A O 1
ATOM 6688 N N . LEU A 1 833 ? 21.880 -7.136 -16.262 1.00 83.75 833 LEU A N 1
ATOM 6689 C CA . LEU A 1 833 ? 21.691 -6.146 -17.335 1.00 83.75 833 LEU A CA 1
ATOM 6690 C C . LEU A 1 833 ? 22.563 -4.902 -17.127 1.00 83.75 833 LEU A C 1
ATOM 6692 O O . LEU A 1 833 ? 23.252 -4.474 -18.046 1.00 83.75 833 LEU A O 1
ATOM 6696 N N . ARG A 1 834 ? 22.617 -4.377 -15.898 1.00 85.06 834 ARG A N 1
ATOM 6697 C CA . ARG A 1 834 ? 23.469 -3.221 -15.573 1.00 85.06 834 ARG A CA 1
ATOM 6698 C C . ARG A 1 834 ? 24.960 -3.515 -15.756 1.00 85.06 834 ARG A C 1
ATOM 6700 O O . ARG A 1 834 ? 25.708 -2.638 -16.177 1.00 85.06 834 ARG A O 1
ATOM 6707 N N . VAL A 1 835 ? 25.395 -4.735 -15.439 1.00 87.56 835 VAL A N 1
ATOM 6708 C CA . VAL A 1 835 ? 26.772 -5.189 -15.672 1.00 87.56 835 VAL A CA 1
ATOM 6709 C C . VAL A 1 835 ? 27.048 -5.338 -17.169 1.00 87.56 835 VAL A C 1
ATOM 6711 O O . VAL A 1 835 ? 28.117 -4.927 -17.607 1.00 87.56 835 VAL A O 1
ATOM 6714 N N . VAL A 1 836 ? 26.098 -5.839 -17.971 1.00 85.88 836 VAL A N 1
ATOM 6715 C CA . VAL A 1 836 ? 26.230 -5.861 -19.442 1.00 85.88 836 VAL A CA 1
ATOM 6716 C C . VAL A 1 836 ? 26.459 -4.451 -19.980 1.00 85.88 836 VAL A C 1
ATOM 6718 O O . VAL A 1 836 ? 27.422 -4.246 -20.713 1.00 85.88 836 VAL A O 1
ATOM 6721 N N . ASP A 1 837 ? 25.623 -3.484 -19.596 1.00 84.12 837 ASP A N 1
ATOM 6722 C CA . ASP A 1 837 ? 25.740 -2.101 -20.072 1.00 84.12 837 ASP A CA 1
ATOM 6723 C C . ASP A 1 837 ? 27.105 -1.492 -19.720 1.00 84.12 837 ASP A C 1
ATOM 6725 O O . ASP A 1 837 ? 27.776 -0.916 -20.579 1.00 84.12 837 ASP A O 1
ATOM 6729 N N . LEU A 1 838 ? 27.559 -1.689 -18.477 1.00 88.31 838 LEU A N 1
ATOM 6730 C CA . LEU A 1 838 ? 28.863 -1.217 -18.013 1.00 88.31 838 LEU A CA 1
ATOM 6731 C C . LEU A 1 838 ? 30.023 -1.866 -18.784 1.00 88.31 838 LEU A C 1
ATOM 6733 O O . LEU A 1 838 ? 30.964 -1.185 -19.188 1.00 88.31 838 LEU A O 1
ATOM 6737 N N . LEU A 1 839 ? 29.973 -3.184 -18.992 1.00 87.62 839 LEU A N 1
ATOM 6738 C CA . LEU A 1 839 ? 31.027 -3.911 -19.700 1.00 87.62 839 LEU A CA 1
ATOM 6739 C C . LEU A 1 839 ? 31.065 -3.535 -21.185 1.00 87.62 839 LEU A C 1
ATOM 6741 O O . LEU A 1 839 ? 32.152 -3.398 -21.739 1.00 87.62 839 LEU A O 1
ATOM 6745 N N . LEU A 1 840 ? 29.911 -3.302 -21.819 1.00 84.50 840 LEU A N 1
ATOM 6746 C CA . LEU A 1 840 ? 29.849 -2.777 -23.186 1.00 84.50 840 LEU A CA 1
ATOM 6747 C C . LEU A 1 840 ? 30.481 -1.386 -23.278 1.00 84.50 840 LEU A C 1
ATOM 6749 O O . LEU A 1 840 ? 31.236 -1.125 -24.212 1.00 84.50 840 LEU A O 1
ATOM 6753 N N . GLU A 1 841 ? 30.240 -0.516 -22.296 1.00 86.62 841 GLU A N 1
ATOM 6754 C CA . GLU A 1 841 ? 30.910 0.783 -22.219 1.00 86.62 841 GLU A CA 1
ATOM 6755 C C . GLU A 1 841 ? 32.436 0.631 -22.083 1.00 86.62 841 GLU A C 1
ATOM 6757 O O . GLU A 1 841 ? 33.191 1.303 -22.793 1.00 86.62 841 GLU A O 1
ATOM 6762 N N . CYS A 1 842 ? 32.907 -0.283 -21.227 1.00 87.56 842 CYS A N 1
ATOM 6763 C CA . CYS A 1 842 ? 34.333 -0.592 -21.100 1.00 87.56 842 CYS A CA 1
ATOM 6764 C C . CYS A 1 842 ? 34.934 -1.096 -22.422 1.00 87.56 842 CYS A C 1
ATOM 6766 O O . CYS A 1 842 ? 36.021 -0.651 -22.794 1.00 87.56 842 CYS A O 1
ATOM 6768 N N . VAL A 1 843 ? 34.233 -1.974 -23.149 1.00 86.75 843 VAL A N 1
ATOM 6769 C CA . VAL A 1 843 ? 34.674 -2.484 -24.459 1.00 86.75 843 VAL A CA 1
ATOM 6770 C C . VAL A 1 843 ? 34.744 -1.363 -25.492 1.00 86.75 843 VAL A C 1
ATOM 6772 O O . VAL A 1 843 ? 35.742 -1.271 -26.198 1.00 86.75 843 VAL A O 1
ATOM 6775 N N . LEU A 1 844 ? 33.750 -0.473 -25.559 1.00 87.06 844 LEU A N 1
ATOM 6776 C CA . LEU A 1 844 ? 33.768 0.661 -26.491 1.00 87.06 844 LEU A CA 1
ATOM 6777 C C . LEU A 1 844 ? 34.973 1.577 -26.239 1.00 87.06 844 LEU A C 1
ATOM 6779 O O . LEU A 1 844 ? 35.753 1.842 -27.154 1.00 87.06 844 LEU A O 1
ATOM 6783 N N . ARG A 1 845 ? 35.208 1.970 -24.983 1.00 87.75 845 ARG A N 1
ATOM 6784 C CA . ARG A 1 845 ? 36.386 2.778 -24.615 1.00 87.75 845 ARG A CA 1
ATOM 6785 C C . ARG A 1 845 ? 37.700 2.048 -24.889 1.00 87.75 845 ARG A C 1
ATOM 6787 O O . ARG A 1 845 ? 38.700 2.665 -25.246 1.00 87.75 845 ARG A O 1
ATOM 6794 N N . PHE A 1 846 ? 37.722 0.731 -24.698 1.00 91.06 846 PHE A N 1
ATOM 6795 C CA . PHE A 1 846 ? 38.869 -0.089 -25.061 1.00 91.06 846 PHE A CA 1
ATOM 6796 C C . PHE A 1 846 ? 39.107 -0.071 -26.578 1.00 91.06 846 PHE A C 1
ATOM 6798 O O . PHE A 1 846 ? 40.250 0.096 -26.987 1.00 91.06 846 PHE A O 1
ATOM 6805 N N . THR A 1 847 ? 38.061 -0.164 -27.410 1.00 88.94 847 THR A N 1
ATOM 6806 C CA . THR A 1 847 ? 38.208 -0.116 -28.875 1.00 88.94 847 THR A CA 1
ATOM 6807 C C . THR A 1 847 ? 38.737 1.226 -29.379 1.00 88.94 847 THR A C 1
ATOM 6809 O O . THR A 1 847 ? 39.561 1.233 -30.289 1.00 88.94 847 THR A O 1
ATOM 6812 N N . GLU A 1 848 ? 38.352 2.344 -28.755 1.00 90.44 848 GLU A N 1
ATOM 6813 C CA . GLU A 1 848 ? 38.912 3.671 -29.057 1.00 90.44 848 GLU A CA 1
ATOM 6814 C C . GLU A 1 848 ? 40.420 3.704 -28.776 1.00 90.44 848 GLU A C 1
ATOM 6816 O O . GLU A 1 848 ? 41.217 4.045 -29.649 1.00 90.44 848 GLU A O 1
ATOM 6821 N N . LYS A 1 849 ? 40.836 3.240 -27.591 1.00 92.44 849 LYS A N 1
ATOM 6822 C CA . LYS A 1 849 ? 42.260 3.143 -27.230 1.00 92.44 849 LYS A CA 1
ATOM 6823 C C . LYS A 1 849 ? 43.031 2.160 -28.104 1.00 92.44 849 LYS A C 1
ATOM 6825 O O . LYS A 1 849 ? 44.204 2.384 -28.388 1.00 92.44 849 LYS A O 1
ATOM 6830 N N . TYR A 1 850 ? 42.388 1.073 -28.525 1.00 94.44 850 TYR A N 1
ATOM 6831 C CA . TYR A 1 850 ? 42.981 0.109 -29.444 1.00 94.44 850 TYR A CA 1
ATOM 6832 C C . TYR A 1 850 ? 43.246 0.758 -30.801 1.00 94.44 850 TYR A C 1
ATOM 6834 O O . TYR A 1 850 ? 44.351 0.664 -31.326 1.00 94.44 850 TYR A O 1
ATOM 6842 N N . GLN A 1 851 ? 42.272 1.500 -31.330 1.00 93.50 851 GLN A N 1
ATOM 6843 C CA . GLN A 1 851 ? 42.419 2.252 -32.571 1.00 93.50 851 GLN A CA 1
ATOM 6844 C C . GLN A 1 851 ? 43.526 3.312 -32.481 1.00 93.50 851 GLN A C 1
ATOM 6846 O O . GLN A 1 851 ? 44.312 3.447 -33.423 1.00 93.50 851 GLN A O 1
ATOM 6851 N N . GLU A 1 852 ? 43.607 4.047 -31.369 1.00 93.94 852 GLU A N 1
ATOM 6852 C CA . GLU A 1 852 ? 44.695 4.997 -31.109 1.00 93.94 852 GLU A CA 1
ATOM 6853 C C . GLU A 1 852 ? 46.055 4.289 -31.144 1.00 93.94 852 GLU A C 1
ATOM 6855 O O . GLU A 1 852 ? 46.927 4.692 -31.912 1.00 93.94 852 GLU A O 1
ATOM 6860 N N . ALA A 1 853 ? 46.207 3.183 -30.408 1.00 93.81 853 ALA A N 1
ATOM 6861 C CA . ALA A 1 853 ? 47.444 2.405 -30.368 1.00 93.81 853 ALA A CA 1
ATOM 6862 C C . ALA A 1 853 ? 47.850 1.860 -31.750 1.00 93.81 853 ALA A C 1
ATOM 6864 O O . ALA A 1 853 ? 49.014 1.970 -32.135 1.00 93.81 853 ALA A O 1
ATOM 6865 N N . ILE A 1 854 ? 46.897 1.335 -32.529 1.00 93.44 854 ILE A N 1
ATOM 6866 C CA . ILE A 1 854 ? 47.130 0.863 -33.906 1.00 93.44 854 ILE A CA 1
ATOM 6867 C C . ILE A 1 854 ? 47.576 2.020 -34.805 1.00 93.44 854 ILE A C 1
ATOM 6869 O O . ILE A 1 854 ? 48.483 1.868 -35.625 1.00 93.44 854 ILE A O 1
ATOM 6873 N N . THR A 1 855 ? 46.940 3.185 -34.663 1.00 92.81 855 THR A N 1
ATOM 6874 C CA . THR A 1 855 ? 47.279 4.374 -35.451 1.00 92.81 855 THR A CA 1
ATOM 6875 C C . THR A 1 855 ? 48.695 4.831 -35.133 1.00 92.81 855 THR A C 1
ATOM 6877 O O . THR A 1 855 ? 49.466 5.045 -36.065 1.00 92.81 855 THR A O 1
ATOM 6880 N N . THR A 1 856 ? 49.056 4.898 -33.849 1.00 91.81 856 THR A N 1
ATOM 6881 C CA . THR A 1 856 ? 50.413 5.223 -33.399 1.00 91.81 856 THR A CA 1
ATOM 6882 C C . THR A 1 856 ? 51.434 4.215 -33.922 1.00 91.81 856 THR A C 1
ATOM 6884 O O . THR A 1 856 ? 52.430 4.618 -34.514 1.00 91.81 856 THR A O 1
ATOM 6887 N N . TYR A 1 857 ? 51.171 2.912 -33.789 1.00 90.81 857 TYR A N 1
ATOM 6888 C CA . TYR A 1 857 ? 52.060 1.859 -34.291 1.00 90.81 857 TYR A CA 1
ATOM 6889 C C . TYR A 1 857 ? 52.311 1.991 -35.799 1.00 90.81 857 TYR A C 1
ATOM 6891 O O . TYR A 1 857 ? 53.454 1.965 -36.259 1.00 90.81 857 TYR A O 1
ATOM 6899 N N . LYS A 1 858 ? 51.243 2.231 -36.571 1.00 89.69 858 LYS A N 1
ATOM 6900 C CA . LYS A 1 858 ? 51.329 2.496 -38.007 1.00 89.69 858 LYS A CA 1
ATOM 6901 C C . LYS A 1 858 ? 52.168 3.741 -38.301 1.00 89.69 858 LYS A C 1
ATOM 6903 O O . LYS A 1 858 ? 53.054 3.674 -39.148 1.00 89.69 858 LYS A O 1
ATOM 6908 N N . THR A 1 859 ? 51.873 4.879 -37.671 1.00 90.00 859 THR A N 1
ATOM 6909 C CA . THR A 1 859 ? 52.575 6.139 -37.960 1.00 90.00 859 THR A CA 1
ATOM 6910 C C . THR A 1 859 ? 54.057 6.038 -37.625 1.00 90.00 859 THR A C 1
ATOM 6912 O O . THR A 1 859 ? 54.873 6.373 -38.477 1.00 90.00 859 THR A O 1
ATOM 6915 N N . THR A 1 860 ? 54.406 5.475 -36.465 1.00 87.25 860 THR A N 1
ATOM 6916 C CA . THR A 1 860 ? 55.801 5.308 -36.035 1.00 87.25 860 THR A CA 1
ATOM 6917 C C . THR A 1 860 ? 56.590 4.402 -36.983 1.00 87.25 860 THR A C 1
ATOM 6919 O O . THR A 1 860 ? 57.715 4.733 -37.340 1.00 87.25 860 THR A O 1
ATOM 6922 N N . HIS A 1 861 ? 55.998 3.310 -37.484 1.00 86.69 861 HIS A N 1
ATOM 6923 C CA . HIS A 1 861 ? 56.665 2.453 -38.473 1.00 86.69 861 HIS A CA 1
ATOM 6924 C C . HIS A 1 861 ? 56.898 3.150 -39.828 1.00 86.69 861 HIS A C 1
ATOM 6926 O O . HIS A 1 861 ? 57.885 2.887 -40.516 1.00 86.69 861 HIS A O 1
ATOM 6932 N N . PHE A 1 862 ? 55.991 4.036 -40.256 1.00 86.94 862 PHE A N 1
ATOM 6933 C CA . PHE A 1 862 ? 56.173 4.786 -41.505 1.00 86.94 862 PHE A CA 1
ATOM 6934 C C . PHE A 1 862 ? 57.127 5.978 -41.367 1.00 86.94 862 PHE A C 1
ATOM 6936 O O . PHE A 1 862 ? 57.692 6.396 -42.379 1.00 86.94 862 PHE A O 1
ATOM 6943 N N . GLU A 1 863 ? 57.319 6.493 -40.152 1.00 87.44 863 GLU A N 1
ATOM 6944 C CA . GLU A 1 863 ? 58.365 7.464 -39.813 1.00 87.44 863 GLU A CA 1
ATOM 6945 C C . GLU A 1 863 ? 59.752 6.806 -39.793 1.00 87.44 863 GLU A C 1
ATOM 6947 O O . GLU A 1 863 ? 60.692 7.358 -40.368 1.00 87.44 863 GLU A O 1
ATOM 6952 N N . ASP A 1 864 ? 59.868 5.605 -39.215 1.00 81.31 864 ASP A N 1
ATOM 6953 C CA . ASP A 1 864 ? 61.095 4.806 -39.199 1.00 81.31 864 ASP A CA 1
ATOM 6954 C C . ASP A 1 864 ? 60.823 3.322 -39.499 1.00 81.31 864 ASP A C 1
ATOM 6956 O O . ASP A 1 864 ? 60.347 2.548 -38.664 1.00 81.31 864 ASP A O 1
ATOM 6960 N N . ARG A 1 865 ? 61.198 2.902 -40.714 1.00 78.31 865 ARG A N 1
ATOM 6961 C CA . ARG A 1 865 ? 61.012 1.524 -41.193 1.00 78.31 865 ARG A CA 1
ATOM 6962 C C . ARG A 1 865 ? 62.005 0.524 -40.600 1.00 78.31 865 ARG A C 1
ATOM 6964 O O . ARG A 1 865 ? 61.866 -0.668 -40.862 1.00 78.31 865 ARG A O 1
ATOM 6971 N N . SER A 1 866 ? 63.009 0.980 -39.850 1.00 72.62 866 SER A N 1
ATOM 6972 C CA . SER A 1 866 ? 64.027 0.108 -39.254 1.00 72.62 866 SER A CA 1
ATOM 6973 C C . SER A 1 866 ? 63.597 -0.528 -37.926 1.00 72.62 866 SER A C 1
ATOM 6975 O O . SER A 1 866 ? 64.238 -1.476 -37.483 1.00 72.62 866 SER A O 1
ATOM 6977 N N . GLY A 1 867 ? 62.498 -0.057 -37.320 1.00 66.12 867 GLY A N 1
ATOM 6978 C CA . GLY A 1 867 ? 62.104 -0.418 -35.953 1.00 66.12 867 GLY A CA 1
ATOM 6979 C C . GLY A 1 867 ? 61.207 -1.652 -35.762 1.00 66.12 867 GLY A C 1
ATOM 6980 O O . GLY A 1 867 ? 60.963 -2.013 -34.618 1.00 66.12 867 GLY A O 1
ATOM 6981 N N . SER A 1 868 ? 60.674 -2.296 -36.811 1.00 70.44 868 SER A N 1
ATOM 6982 C CA . SER A 1 868 ? 59.858 -3.521 -36.651 1.00 70.44 868 SER A CA 1
ATOM 6983 C C . SER A 1 868 ? 59.981 -4.454 -37.858 1.00 70.44 868 SER A C 1
ATOM 6985 O O . SER A 1 868 ? 59.510 -4.132 -38.952 1.00 70.44 868 SER A O 1
ATOM 6987 N N . LEU A 1 869 ? 60.608 -5.618 -37.651 1.00 77.69 869 LEU A N 1
ATOM 6988 C CA . LEU A 1 869 ? 60.871 -6.615 -38.698 1.00 77.69 869 LEU A CA 1
ATOM 6989 C C . LEU A 1 869 ? 59.588 -7.324 -39.181 1.00 77.69 869 LEU A C 1
ATOM 6991 O O . LEU A 1 869 ? 59.469 -7.662 -40.357 1.00 77.69 869 LEU A O 1
ATOM 6995 N N . PHE A 1 870 ? 58.613 -7.506 -38.282 1.00 86.62 870 PHE A N 1
ATOM 6996 C CA . PHE A 1 870 ? 57.375 -8.269 -38.510 1.00 86.62 870 PHE A CA 1
ATOM 6997 C C . PHE A 1 870 ? 56.115 -7.396 -38.607 1.00 86.62 870 PHE A C 1
ATOM 6999 O O . PHE A 1 870 ? 54.999 -7.890 -38.439 1.00 86.62 870 PHE A O 1
ATOM 7006 N N . PHE A 1 871 ? 56.266 -6.108 -38.932 1.00 87.31 871 PHE A N 1
ATOM 7007 C CA . PHE A 1 871 ? 55.161 -5.144 -39.000 1.00 87.31 871 PHE A CA 1
ATOM 7008 C C . PHE A 1 871 ? 53.942 -5.657 -39.785 1.00 87.31 871 PHE A C 1
ATOM 7010 O O . PHE A 1 871 ? 52.806 -5.561 -39.323 1.00 87.31 871 PHE A O 1
ATOM 7017 N N . THR A 1 872 ? 54.151 -6.244 -40.969 1.00 87.56 872 THR A N 1
ATOM 7018 C CA . THR A 1 872 ? 53.047 -6.760 -41.797 1.00 87.56 872 THR A CA 1
ATOM 7019 C C . THR A 1 872 ? 52.313 -7.927 -41.136 1.00 87.56 872 THR A C 1
ATOM 7021 O O . THR A 1 872 ? 51.086 -7.972 -41.203 1.00 87.56 872 THR A O 1
ATOM 7024 N N . ALA A 1 873 ? 53.031 -8.839 -40.475 1.00 88.25 873 ALA A N 1
ATOM 7025 C CA . ALA A 1 873 ? 52.428 -9.982 -39.793 1.00 88.25 873 ALA A CA 1
ATOM 7026 C C . ALA A 1 873 ? 51.577 -9.524 -38.596 1.00 88.25 873 ALA A C 1
ATOM 7028 O O . ALA A 1 873 ? 50.428 -9.943 -38.466 1.00 88.25 873 ALA A O 1
ATOM 7029 N N . TYR A 1 874 ? 52.076 -8.582 -37.787 1.00 90.25 874 TYR A N 1
ATOM 7030 C CA . TYR A 1 874 ? 51.303 -8.002 -36.682 1.00 90.25 874 TYR A CA 1
ATOM 7031 C C . TYR A 1 874 ? 50.106 -7.173 -37.157 1.00 90.25 874 TYR A C 1
ATOM 7033 O O . TYR A 1 874 ? 49.037 -7.250 -36.559 1.00 90.25 874 TYR A O 1
ATOM 7041 N N . MET A 1 875 ? 50.219 -6.437 -38.267 1.00 90.19 875 MET A N 1
ATOM 7042 C CA . MET A 1 875 ? 49.067 -5.743 -38.857 1.00 90.19 875 MET A CA 1
ATOM 7043 C C . MET A 1 875 ? 47.975 -6.719 -39.318 1.00 90.19 875 MET A C 1
ATOM 7045 O O . MET A 1 875 ? 46.791 -6.424 -39.155 1.00 90.19 875 MET A O 1
ATOM 7049 N N . ILE A 1 876 ? 48.350 -7.885 -39.857 1.00 90.12 876 ILE A N 1
ATOM 7050 C CA . ILE A 1 876 ? 47.401 -8.962 -40.181 1.00 90.12 876 ILE A CA 1
ATOM 7051 C C . ILE A 1 876 ? 46.774 -9.519 -38.894 1.00 90.12 876 ILE A C 1
ATOM 7053 O O . ILE A 1 876 ? 45.551 -9.640 -38.830 1.00 90.12 876 ILE A O 1
ATOM 7057 N N . ALA A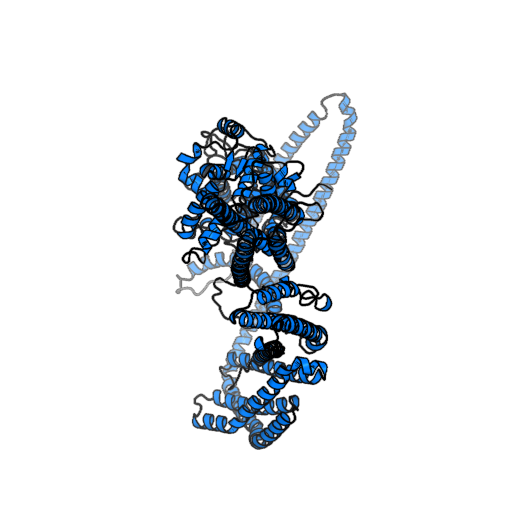 1 877 ? 47.573 -9.764 -37.849 1.00 90.44 877 ALA A N 1
ATOM 7058 C CA . ALA A 1 877 ? 47.077 -10.230 -36.553 1.00 90.44 877 ALA A CA 1
ATOM 7059 C C . ALA A 1 877 ? 46.070 -9.256 -35.918 1.00 90.44 877 ALA A C 1
ATOM 7061 O O . ALA A 1 877 ? 45.018 -9.673 -35.446 1.00 90.44 877 ALA A O 1
ATOM 7062 N N . ILE A 1 878 ? 46.327 -7.947 -35.982 1.00 91.88 878 ILE A N 1
ATOM 7063 C CA . ILE A 1 878 ? 45.415 -6.895 -35.501 1.00 91.88 878 ILE A CA 1
ATOM 7064 C C . ILE A 1 878 ? 44.087 -6.899 -36.278 1.00 91.88 878 ILE A C 1
ATOM 7066 O O . ILE A 1 878 ? 43.014 -6.726 -35.692 1.00 91.88 878 ILE A O 1
ATOM 7070 N N . ILE A 1 879 ? 44.126 -7.097 -37.600 1.00 91.44 879 ILE A N 1
ATOM 7071 C CA . ILE A 1 879 ? 42.908 -7.203 -38.419 1.00 91.44 879 ILE A CA 1
ATOM 7072 C C . ILE A 1 879 ? 42.108 -8.446 -38.012 1.00 91.44 879 ILE A C 1
ATOM 7074 O O . ILE A 1 879 ? 40.894 -8.354 -37.814 1.00 91.44 879 ILE A O 1
ATOM 7078 N N . ASN A 1 880 ? 42.783 -9.580 -37.828 1.00 90.62 880 ASN A N 1
ATOM 7079 C CA . ASN A 1 880 ? 42.150 -10.818 -37.381 1.00 90.62 880 ASN A CA 1
ATOM 7080 C C . ASN A 1 880 ? 41.581 -10.683 -35.957 1.00 90.62 880 ASN A C 1
ATOM 7082 O O . ASN A 1 880 ? 40.458 -11.116 -35.702 1.00 90.62 880 ASN A O 1
ATOM 7086 N N . ASN A 1 881 ? 42.266 -9.973 -35.057 1.00 91.31 881 ASN A N 1
ATOM 7087 C CA . ASN A 1 881 ? 41.757 -9.642 -33.725 1.00 91.31 881 ASN A CA 1
ATOM 7088 C C . ASN A 1 881 ? 40.461 -8.822 -33.788 1.00 91.31 881 ASN A C 1
ATOM 7090 O O . ASN A 1 881 ? 39.524 -9.089 -33.037 1.00 91.31 881 ASN A O 1
ATOM 7094 N N . CYS A 1 882 ? 40.368 -7.841 -34.694 1.00 90.94 882 CYS A N 1
ATOM 7095 C CA . CYS A 1 882 ? 39.135 -7.078 -34.910 1.00 90.94 882 CYS A CA 1
ATOM 7096 C C . CYS A 1 882 ? 37.970 -7.979 -35.364 1.00 90.94 882 CYS A C 1
ATOM 7098 O O . CYS A 1 882 ? 36.825 -7.764 -34.953 1.00 90.94 882 CYS A O 1
ATOM 7100 N N . LEU A 1 883 ? 38.248 -8.995 -36.190 1.00 89.69 883 LEU A N 1
ATOM 7101 C CA . LEU A 1 883 ? 37.252 -9.995 -36.584 1.00 89.69 883 LEU A CA 1
ATOM 7102 C C . LEU A 1 883 ? 36.827 -10.856 -35.386 1.00 89.69 883 LEU A C 1
ATOM 7104 O O . LEU A 1 883 ? 35.627 -10.994 -35.146 1.00 89.69 883 LEU A O 1
ATOM 7108 N N . ALA A 1 884 ? 37.775 -11.326 -34.574 1.00 89.06 884 ALA A N 1
ATOM 7109 C CA . ALA A 1 884 ? 37.485 -12.083 -33.356 1.00 89.06 884 ALA A CA 1
ATOM 7110 C C . ALA A 1 884 ? 36.644 -11.270 -32.351 1.00 89.06 884 ALA A C 1
ATOM 7112 O O . ALA A 1 884 ? 35.649 -11.762 -31.820 1.00 89.06 884 ALA A O 1
ATOM 7113 N N . PHE A 1 885 ? 36.959 -9.986 -32.144 1.00 90.00 885 PHE A N 1
ATOM 7114 C CA . PHE A 1 885 ? 36.160 -9.088 -31.301 1.00 90.00 885 PHE A CA 1
ATOM 7115 C C . PHE A 1 885 ? 34.712 -8.953 -31.786 1.00 90.00 885 PHE A C 1
ATOM 7117 O O . PHE A 1 885 ? 33.773 -8.956 -30.981 1.00 90.00 885 PHE A O 1
ATOM 7124 N N . LYS A 1 886 ? 34.509 -8.866 -33.105 1.00 88.62 886 LYS A N 1
ATOM 7125 C CA . LYS A 1 886 ? 33.172 -8.846 -33.706 1.00 88.62 886 LYS A CA 1
ATOM 7126 C C . LYS A 1 886 ? 32.426 -10.150 -33.424 1.00 88.62 886 LYS A C 1
ATOM 7128 O O . LYS A 1 886 ? 31.262 -10.095 -33.022 1.00 88.62 886 LYS A O 1
ATOM 7133 N N . GLU A 1 887 ? 33.071 -11.298 -33.606 1.00 88.12 887 GLU A N 1
ATOM 7134 C CA . GLU A 1 887 ? 32.467 -12.609 -33.350 1.00 88.12 887 GLU A CA 1
ATOM 7135 C C . GLU A 1 887 ? 32.099 -12.797 -31.878 1.00 88.12 887 GLU A C 1
ATOM 7137 O O . GLU A 1 887 ? 30.955 -13.141 -31.573 1.00 88.12 887 GLU A O 1
ATOM 7142 N N . TYR A 1 888 ? 33.002 -12.488 -30.946 1.00 88.31 888 TYR A N 1
ATOM 7143 C CA . TYR A 1 888 ? 32.710 -12.595 -29.517 1.00 88.31 888 TYR A CA 1
ATOM 7144 C C . TYR A 1 888 ? 31.596 -11.644 -29.068 1.00 88.31 888 TYR A C 1
ATOM 7146 O O . TYR A 1 888 ? 30.738 -12.031 -28.271 1.00 88.31 888 TYR A O 1
ATOM 7154 N N . THR A 1 889 ? 31.515 -10.442 -29.644 1.00 85.00 889 THR A N 1
ATOM 7155 C CA . THR A 1 889 ? 30.392 -9.523 -29.397 1.00 85.00 889 THR A CA 1
ATOM 7156 C C . THR A 1 889 ? 29.066 -10.097 -29.911 1.00 85.00 889 THR A C 1
ATOM 7158 O O . THR A 1 889 ? 28.032 -9.997 -29.244 1.00 85.00 889 THR A O 1
ATOM 7161 N N . GLN A 1 890 ? 29.068 -10.740 -31.084 1.00 84.00 890 GLN A N 1
ATOM 7162 C CA . GLN A 1 890 ? 27.883 -11.418 -31.618 1.00 84.00 890 GLN A CA 1
ATOM 7163 C C . GLN A 1 890 ? 27.464 -12.604 -30.743 1.00 84.00 890 GLN A C 1
ATOM 7165 O O . GLN A 1 890 ? 26.271 -12.770 -30.471 1.00 84.00 890 GLN A O 1
ATOM 7170 N N . GLN A 1 891 ? 28.425 -13.384 -30.244 1.00 84.00 891 GLN A N 1
ATOM 7171 C CA . GLN A 1 891 ? 28.163 -14.471 -29.304 1.00 84.00 891 GLN A CA 1
ATOM 7172 C C . GLN A 1 891 ? 27.559 -13.945 -27.999 1.00 84.00 891 GLN A C 1
ATOM 7174 O O . GLN A 1 891 ? 26.534 -14.468 -27.559 1.00 84.00 891 GLN A O 1
ATOM 7179 N N . LEU A 1 892 ? 28.117 -12.872 -27.427 1.00 80.25 892 LEU A N 1
ATOM 7180 C CA . LEU A 1 892 ? 27.590 -12.208 -26.232 1.00 80.25 892 LEU A CA 1
ATOM 7181 C C . LEU A 1 892 ? 26.127 -11.781 -26.432 1.00 80.25 892 LEU A C 1
ATOM 7183 O O . LEU A 1 892 ? 25.267 -12.090 -25.603 1.00 80.25 892 LEU A O 1
ATOM 7187 N N . LYS A 1 893 ? 25.822 -11.163 -27.581 1.00 76.75 893 LYS A N 1
ATOM 7188 C CA . LYS A 1 893 ? 24.455 -10.793 -27.970 1.00 76.75 893 LYS A CA 1
ATOM 7189 C C . LYS A 1 893 ? 23.536 -12.012 -28.079 1.00 76.75 893 LYS A C 1
ATOM 7191 O O . LYS A 1 893 ? 22.423 -11.986 -27.564 1.00 76.75 893 LYS A O 1
ATOM 7196 N N . SER A 1 894 ? 23.991 -13.087 -28.717 1.00 75.19 894 SER A N 1
ATOM 7197 C CA . SER A 1 894 ? 23.183 -14.299 -28.903 1.00 75.19 894 SER A CA 1
ATOM 7198 C C . SER A 1 894 ? 22.923 -15.074 -27.605 1.00 75.19 894 SER A C 1
ATOM 7200 O O . SER A 1 894 ? 21.845 -15.631 -27.444 1.00 75.19 894 SER A O 1
ATOM 7202 N N . LYS A 1 895 ? 23.875 -15.099 -26.664 1.00 71.50 895 LYS A N 1
ATOM 7203 C CA . LYS A 1 895 ? 23.770 -15.880 -25.422 1.00 71.50 895 LYS A CA 1
ATOM 7204 C C . LYS A 1 895 ? 23.068 -15.126 -24.294 1.00 71.50 895 LYS A C 1
ATOM 7206 O O . LYS A 1 895 ? 22.345 -15.738 -23.516 1.00 71.50 895 LYS A O 1
ATOM 7211 N N . HIS A 1 896 ? 23.278 -13.813 -24.188 1.00 65.19 896 HIS A N 1
ATOM 7212 C CA . HIS A 1 896 ? 22.839 -13.041 -23.019 1.00 65.19 896 HIS A CA 1
ATOM 7213 C C . HIS A 1 896 ? 21.752 -12.003 -23.321 1.00 65.19 896 HIS A C 1
ATOM 7215 O O . HIS A 1 896 ? 21.121 -11.530 -22.380 1.00 65.19 896 HIS A O 1
ATOM 7221 N N . LEU A 1 897 ? 21.496 -11.683 -24.597 1.00 60.81 897 LEU A N 1
ATOM 7222 C CA . LEU A 1 897 ? 20.460 -10.727 -25.021 1.00 60.81 897 LEU A CA 1
ATOM 7223 C C . LEU A 1 897 ? 19.314 -11.392 -25.819 1.00 60.81 897 LEU A C 1
ATOM 7225 O O . LEU A 1 897 ? 18.400 -10.706 -26.265 1.00 60.81 897 LEU A O 1
ATOM 7229 N N . ALA A 1 898 ? 19.325 -12.720 -26.004 1.00 49.25 898 ALA A N 1
ATOM 7230 C CA . ALA A 1 898 ? 18.337 -13.449 -26.816 1.00 49.25 898 ALA A CA 1
ATOM 7231 C C . ALA A 1 898 ? 17.075 -13.932 -26.068 1.00 49.25 898 ALA A C 1
ATOM 7233 O O . ALA A 1 898 ? 16.301 -14.712 -26.621 1.00 49.25 898 ALA A O 1
ATOM 7234 N N . THR A 1 899 ? 16.823 -13.466 -24.845 1.00 45.50 899 THR A N 1
ATOM 7235 C CA . THR A 1 899 ? 15.554 -13.711 -24.137 1.00 45.50 899 THR A CA 1
ATOM 7236 C C . THR A 1 899 ? 14.530 -12.630 -24.493 1.00 45.50 899 THR A C 1
ATOM 7238 O O . THR A 1 899 ? 14.675 -11.483 -24.090 1.00 45.50 899 THR A O 1
ATOM 7241 N N . ASP A 1 900 ? 13.530 -13.026 -25.290 1.00 39.34 900 ASP A N 1
ATOM 7242 C CA . ASP A 1 900 ? 12.206 -12.435 -25.587 1.00 39.34 900 ASP A CA 1
ATOM 7243 C C . ASP A 1 900 ? 12.037 -10.953 -25.989 1.00 39.34 900 ASP A C 1
ATOM 7245 O O . ASP A 1 900 ? 11.068 -10.630 -26.684 1.00 39.34 900 ASP A O 1
ATOM 7249 N N . GLU A 1 901 ? 12.963 -10.047 -25.686 1.00 38.34 901 GLU A N 1
ATOM 7250 C CA . GLU A 1 901 ? 12.833 -8.628 -26.052 1.00 38.34 901 GLU A CA 1
ATOM 7251 C C . GLU A 1 901 ? 13.270 -8.354 -27.503 1.00 38.34 901 GLU A C 1
ATOM 7253 O O . GLU A 1 901 ? 12.635 -7.587 -28.231 1.00 38.34 901 GLU A O 1
ATOM 7258 N N . LEU A 1 902 ? 14.291 -9.062 -27.997 1.00 37.56 902 LEU A N 1
ATOM 7259 C CA . LEU A 1 902 ? 14.841 -8.858 -29.346 1.00 37.56 902 LEU A CA 1
ATOM 7260 C C . LEU A 1 902 ? 14.028 -9.526 -30.471 1.00 37.56 902 LEU A C 1
ATOM 7262 O O . LEU A 1 902 ? 14.050 -9.055 -31.613 1.00 37.56 902 LEU A O 1
ATOM 7266 N N . ARG A 1 903 ? 13.253 -10.577 -30.169 1.00 35.78 903 ARG A N 1
ATOM 7267 C CA . ARG A 1 903 ? 12.333 -11.197 -31.144 1.00 35.78 903 ARG A CA 1
ATOM 7268 C C . ARG A 1 903 ? 11.131 -10.290 -31.448 1.00 35.78 903 ARG A C 1
ATOM 7270 O O . ARG A 1 903 ? 10.598 -10.334 -32.551 1.00 35.78 903 ARG A O 1
ATOM 7277 N N . ARG A 1 904 ? 10.768 -9.407 -30.509 1.00 37.66 904 ARG A N 1
ATOM 7278 C CA . ARG A 1 904 ? 9.820 -8.303 -30.736 1.00 37.66 904 ARG A CA 1
ATOM 7279 C C . ARG A 1 904 ? 10.475 -7.124 -31.467 1.00 37.66 904 ARG A C 1
ATOM 7281 O O . ARG A 1 904 ? 9.841 -6.517 -32.324 1.00 37.66 904 ARG A O 1
ATOM 7288 N N . ALA A 1 905 ? 11.756 -6.850 -31.206 1.00 35.34 905 ALA A N 1
ATOM 7289 C CA . ALA A 1 905 ? 12.495 -5.753 -31.844 1.00 35.34 905 ALA A CA 1
ATOM 7290 C C . ALA A 1 905 ? 12.835 -5.989 -33.333 1.00 35.34 905 ALA A C 1
ATOM 7292 O O . ALA A 1 905 ? 12.959 -5.039 -34.101 1.00 35.34 905 ALA A O 1
ATOM 7293 N N . SER A 1 906 ? 12.966 -7.242 -33.772 1.00 34.91 906 SER A N 1
ATOM 7294 C CA . SER A 1 906 ? 13.328 -7.583 -35.161 1.00 34.91 906 SER A CA 1
ATOM 7295 C C . SER A 1 906 ? 12.162 -7.497 -36.158 1.00 34.91 906 SER A C 1
ATOM 7297 O O . SER A 1 906 ? 12.402 -7.474 -37.362 1.00 34.91 906 SER A O 1
ATOM 7299 N N . GLN A 1 907 ? 10.915 -7.384 -35.684 1.00 35.53 907 GLN A N 1
ATOM 7300 C CA . GLN A 1 907 ? 9.732 -7.207 -36.540 1.00 35.53 907 GLN A CA 1
ATOM 7301 C C . GLN A 1 907 ? 9.335 -5.736 -36.755 1.00 35.53 907 GLN A C 1
ATOM 7303 O O . GLN A 1 907 ? 8.429 -5.466 -37.537 1.00 35.53 907 GLN A O 1
ATOM 7308 N N . ASN A 1 908 ? 10.003 -4.776 -36.103 1.00 33.25 908 ASN A N 1
ATOM 7309 C CA . ASN A 1 908 ? 9.698 -3.352 -36.263 1.00 33.25 908 ASN A CA 1
ATOM 7310 C C . ASN A 1 908 ? 10.958 -2.481 -36.070 1.00 33.25 908 ASN A C 1
ATOM 7312 O O . ASN A 1 908 ? 11.277 -2.104 -34.942 1.00 33.25 908 ASN A O 1
ATOM 7316 N N . PRO A 1 909 ? 11.665 -2.093 -37.151 1.00 29.20 909 PRO A N 1
ATOM 7317 C CA . PRO A 1 909 ? 12.946 -1.377 -37.065 1.00 29.20 909 PRO A CA 1
ATOM 7318 C C . PRO A 1 909 ? 12.847 0.071 -36.538 1.00 29.20 909 PRO A C 1
ATOM 7320 O O . PRO A 1 909 ? 13.858 0.759 -36.445 1.00 29.20 909 PRO A O 1
ATOM 7323 N N . GLY A 1 910 ? 11.641 0.564 -36.228 1.00 32.47 910 GLY A N 1
ATOM 7324 C CA . GLY A 1 910 ? 11.370 1.981 -35.955 1.00 32.47 910 GLY A CA 1
ATOM 7325 C C . GLY A 1 910 ? 11.201 2.385 -34.487 1.00 32.47 910 GLY A C 1
ATOM 7326 O O . GLY A 1 910 ? 11.005 3.565 -34.208 1.00 32.47 910 GLY A O 1
ATOM 7327 N N . ARG A 1 911 ? 11.247 1.465 -33.523 1.00 38.81 911 ARG A N 1
ATOM 7328 C CA . ARG A 1 911 ? 11.055 1.805 -32.104 1.00 38.81 911 ARG A CA 1
ATOM 7329 C C . ARG A 1 911 ? 11.906 0.894 -31.246 1.00 38.81 911 ARG A C 1
ATOM 7331 O O . ARG A 1 911 ? 11.529 -0.247 -31.091 1.00 38.81 911 ARG A O 1
ATOM 7338 N N . HIS A 1 912 ? 13.013 1.401 -30.710 1.00 29.70 912 HIS A N 1
ATOM 7339 C CA . HIS A 1 912 ? 13.522 1.101 -29.364 1.00 29.70 912 HIS A CA 1
ATOM 7340 C C . HIS A 1 912 ? 14.833 1.879 -29.152 1.00 29.70 912 HIS A C 1
ATOM 7342 O O . HIS A 1 912 ? 15.930 1.340 -29.232 1.00 29.70 912 HIS A O 1
ATOM 7348 N N . ARG A 1 913 ? 14.716 3.178 -28.840 1.00 30.50 913 ARG A N 1
ATOM 7349 C CA . ARG A 1 913 ? 15.592 3.744 -27.809 1.00 30.50 913 ARG A CA 1
ATOM 7350 C C . ARG A 1 913 ? 14.987 3.311 -26.483 1.00 30.50 913 ARG A C 1
ATOM 7352 O O . ARG A 1 913 ? 13.821 3.611 -26.227 1.00 30.50 913 ARG A O 1
ATOM 7359 N N . ALA A 1 914 ? 15.755 2.588 -25.680 1.00 34.38 914 ALA A N 1
ATOM 7360 C CA . ALA A 1 914 ? 15.463 2.392 -24.272 1.00 34.38 914 ALA A CA 1
ATOM 7361 C C . ALA A 1 914 ? 15.530 3.762 -23.581 1.00 34.38 914 ALA A C 1
ATOM 7363 O O . ALA A 1 914 ? 16.578 4.228 -23.153 1.00 34.38 914 ALA A O 1
ATOM 7364 N N . VAL A 1 915 ? 14.393 4.443 -23.549 1.00 30.72 915 VAL A N 1
ATOM 7365 C CA . VAL A 1 915 ? 14.077 5.435 -22.531 1.00 30.72 915 VAL A CA 1
ATOM 7366 C C . VAL A 1 915 ? 13.038 4.724 -21.678 1.00 30.72 915 VAL A C 1
ATOM 7368 O O . VAL A 1 915 ? 12.068 4.202 -22.238 1.00 30.72 915 VAL A O 1
ATOM 7371 N N . GLN A 1 916 ? 13.244 4.645 -20.359 1.00 39.97 916 GLN A N 1
ATOM 7372 C CA . GLN A 1 916 ? 12.150 4.400 -19.412 1.00 39.97 916 GLN A CA 1
ATOM 7373 C C . GLN A 1 916 ? 10.921 5.134 -19.950 1.00 39.97 916 GLN A C 1
ATOM 7375 O O . GLN A 1 916 ? 11.009 6.337 -20.197 1.00 39.97 916 GLN A O 1
ATOM 7380 N N . ARG A 1 917 ? 9.832 4.421 -20.262 1.00 51.56 917 ARG A N 1
ATOM 7381 C CA . ARG A 1 917 ? 8.624 5.069 -20.782 1.00 51.56 917 ARG A CA 1
ATOM 7382 C C . ARG A 1 917 ? 8.162 6.032 -19.687 1.00 51.56 917 ARG A C 1
ATOM 7384 O O . ARG A 1 917 ? 7.639 5.591 -18.675 1.00 51.56 917 ARG A O 1
ATOM 7391 N N . LEU A 1 918 ? 8.482 7.312 -19.860 1.00 58.25 918 LEU A N 1
ATOM 7392 C CA . LEU A 1 918 ? 8.106 8.396 -18.966 1.00 58.25 918 LEU A CA 1
ATOM 7393 C C . LEU A 1 918 ? 6.594 8.538 -19.069 1.00 58.25 918 LEU A C 1
ATOM 7395 O O . LEU A 1 918 ? 6.074 8.670 -20.178 1.00 58.25 918 LEU A O 1
ATOM 7399 N N . LEU A 1 919 ? 5.915 8.460 -17.933 1.00 81.44 919 LEU A N 1
ATOM 7400 C CA . LEU A 1 919 ? 4.462 8.531 -17.797 1.00 81.44 919 LEU A CA 1
ATOM 7401 C C . LEU A 1 919 ? 4.144 9.644 -16.795 1.00 81.44 919 LEU A C 1
ATOM 7403 O O . LEU A 1 919 ? 5.007 9.988 -15.987 1.00 81.44 919 LEU A O 1
ATOM 7407 N N . ILE A 1 920 ? 2.970 10.274 -16.904 1.00 79.56 920 ILE A N 1
ATOM 7408 C CA . ILE A 1 920 ? 2.713 11.555 -16.219 1.00 79.56 920 ILE A CA 1
ATOM 7409 C C . ILE A 1 920 ? 2.829 11.406 -14.696 1.00 79.56 920 ILE A C 1
ATOM 7411 O O . ILE A 1 920 ? 3.549 12.188 -14.079 1.00 79.56 920 ILE A O 1
ATOM 7415 N N . GLU A 1 921 ? 2.198 10.392 -14.097 1.00 81.88 921 GLU A N 1
ATOM 7416 C CA . GLU A 1 921 ? 2.278 10.140 -12.650 1.00 81.88 921 GLU A CA 1
ATOM 7417 C C . GLU A 1 921 ? 3.716 9.827 -12.196 1.00 81.88 921 GLU A C 1
ATOM 7419 O O . GLU A 1 921 ? 4.212 10.443 -11.255 1.00 81.88 921 GLU A O 1
ATOM 7424 N N . ASP A 1 922 ? 4.424 8.942 -12.913 1.00 81.81 922 ASP A N 1
ATOM 7425 C CA . ASP A 1 922 ? 5.819 8.568 -12.618 1.00 81.81 922 ASP A CA 1
ATOM 7426 C C . ASP A 1 922 ? 6.768 9.788 -12.681 1.00 81.81 922 ASP A C 1
ATOM 7428 O O . ASP A 1 922 ? 7.752 9.874 -11.940 1.00 81.81 922 ASP A O 1
ATOM 7432 N N . GLU A 1 923 ? 6.498 10.736 -13.583 1.00 82.25 923 GLU A N 1
ATOM 7433 C CA . GLU A 1 923 ? 7.263 11.976 -13.718 1.00 82.25 923 GLU A CA 1
ATOM 7434 C C . GLU A 1 923 ? 6.981 12.950 -12.573 1.00 82.25 923 GLU A C 1
ATOM 7436 O O . GLU A 1 923 ? 7.925 13.488 -11.993 1.00 82.25 923 GLU A O 1
ATOM 7441 N N . ILE A 1 924 ? 5.707 13.137 -12.210 1.00 83.25 924 ILE A N 1
ATOM 7442 C CA . ILE A 1 924 ? 5.308 13.996 -11.087 1.00 83.25 924 ILE A CA 1
ATOM 7443 C C . ILE A 1 924 ? 5.882 13.443 -9.782 1.00 83.25 924 ILE A C 1
ATOM 7445 O O . ILE A 1 924 ? 6.500 14.191 -9.032 1.00 83.25 924 ILE A O 1
ATOM 7449 N N . SER A 1 925 ? 5.757 12.137 -9.535 1.00 83.06 925 SER A N 1
ATOM 7450 C CA . SER A 1 925 ? 6.314 11.477 -8.350 1.00 83.06 925 SER A CA 1
ATOM 7451 C C . SER A 1 925 ? 7.831 11.650 -8.257 1.00 83.06 925 SER A C 1
ATOM 7453 O O . SER A 1 925 ? 8.357 11.921 -7.177 1.00 83.06 925 SER A O 1
ATOM 7455 N N . ARG A 1 926 ? 8.552 11.585 -9.388 1.00 82.69 926 ARG A N 1
ATOM 7456 C CA . ARG A 1 926 ? 9.996 11.873 -9.417 1.00 82.69 926 ARG A CA 1
ATOM 7457 C C . ARG A 1 926 ? 10.300 13.330 -9.066 1.00 82.69 926 ARG A C 1
ATOM 7459 O O . ARG A 1 926 ? 11.254 13.582 -8.335 1.00 82.69 926 ARG A O 1
ATOM 7466 N N . MET A 1 927 ? 9.514 14.277 -9.580 1.00 82.31 927 MET A N 1
ATOM 7467 C CA . MET A 1 927 ? 9.668 15.704 -9.277 1.00 82.31 927 MET A CA 1
ATOM 7468 C C . MET A 1 927 ? 9.348 16.013 -7.804 1.00 82.31 927 MET A C 1
ATOM 7470 O O . MET A 1 927 ? 10.100 16.749 -7.172 1.00 82.31 927 MET A O 1
ATOM 7474 N N . LEU A 1 928 ? 8.301 15.403 -7.234 1.00 81.19 928 LEU A N 1
ATOM 7475 C CA . LEU A 1 928 ? 7.925 15.530 -5.818 1.00 81.19 928 LEU A CA 1
ATOM 7476 C C . LEU A 1 928 ? 8.989 14.938 -4.886 1.00 81.19 928 LEU A C 1
ATOM 7478 O O . LEU A 1 928 ? 9.365 15.581 -3.911 1.00 81.19 928 LEU A O 1
ATOM 7482 N N . ALA A 1 929 ? 9.535 13.759 -5.207 1.00 79.31 929 ALA A N 1
ATOM 7483 C CA . ALA A 1 929 ? 10.609 13.139 -4.424 1.00 79.31 929 ALA A CA 1
ATOM 7484 C C . ALA A 1 929 ? 11.907 13.968 -4.424 1.00 79.31 929 ALA A C 1
ATOM 7486 O O . ALA A 1 929 ? 12.676 13.923 -3.463 1.00 79.31 929 ALA A O 1
ATOM 7487 N N . ALA A 1 930 ? 12.154 14.726 -5.496 1.00 79.81 930 ALA A N 1
ATOM 7488 C CA . ALA A 1 930 ? 13.309 15.608 -5.623 1.00 79.81 930 ALA A CA 1
ATOM 7489 C C . ALA A 1 930 ? 13.119 16.984 -4.951 1.00 79.81 930 ALA A C 1
ATOM 7491 O O . ALA A 1 930 ? 14.107 17.704 -4.800 1.00 79.81 930 ALA A O 1
ATOM 7492 N N . ASP A 1 931 ? 11.896 17.357 -4.547 1.00 77.38 931 ASP A N 1
ATOM 7493 C CA . ASP A 1 931 ? 11.583 18.655 -3.937 1.00 77.38 931 ASP A CA 1
ATOM 7494 C C . ASP A 1 931 ? 11.404 18.539 -2.404 1.00 77.38 931 ASP A C 1
ATOM 7496 O O . ASP A 1 931 ? 10.390 18.025 -1.921 1.00 77.38 931 ASP A O 1
ATOM 7500 N N . PRO A 1 932 ? 12.349 19.061 -1.593 1.00 70.69 932 PRO A N 1
ATOM 7501 C CA . PRO A 1 932 ? 12.260 19.025 -0.134 1.00 70.69 932 PRO A CA 1
ATOM 7502 C C . PRO A 1 932 ? 11.025 19.733 0.441 1.00 70.69 932 PRO A C 1
ATOM 7504 O O . PRO A 1 932 ? 10.622 19.410 1.560 1.00 70.69 932 PRO A O 1
ATOM 7507 N N . ALA A 1 933 ? 10.437 20.689 -0.292 1.00 65.62 933 ALA A N 1
ATOM 7508 C CA . ALA A 1 933 ? 9.249 21.430 0.126 1.00 65.62 933 ALA A CA 1
ATOM 7509 C C . ALA A 1 933 ? 7.939 20.652 -0.106 1.00 65.62 933 ALA A C 1
ATOM 7511 O O . ALA A 1 933 ? 6.910 21.026 0.454 1.00 65.62 933 ALA A O 1
ATOM 7512 N N . ALA A 1 934 ? 7.970 19.558 -0.878 1.00 62.84 934 ALA A N 1
ATOM 7513 C CA . ALA A 1 934 ? 6.789 18.799 -1.296 1.00 62.84 934 ALA A CA 1
ATOM 7514 C C . ALA A 1 934 ? 6.637 17.423 -0.608 1.00 62.84 934 ALA A C 1
ATOM 7516 O O . ALA A 1 934 ? 5.818 16.613 -1.036 1.00 62.84 934 ALA A O 1
ATOM 7517 N N . LYS A 1 935 ? 7.374 17.158 0.486 1.00 55.25 935 LYS A N 1
ATOM 7518 C CA . LYS A 1 935 ? 7.467 15.840 1.164 1.00 55.25 935 LYS A CA 1
ATOM 7519 C C . LYS A 1 935 ? 6.145 15.170 1.578 1.00 55.25 935 LYS A C 1
ATOM 7521 O O . LYS A 1 935 ? 6.149 13.969 1.812 1.00 55.25 935 LYS A O 1
ATOM 7526 N N . ASN A 1 936 ? 5.045 15.916 1.679 1.00 61.38 936 ASN A N 1
ATOM 7527 C CA . ASN A 1 936 ? 3.736 15.398 2.102 1.00 61.38 936 ASN A CA 1
ATOM 7528 C C . ASN A 1 936 ? 2.676 15.399 0.985 1.00 61.38 936 ASN A C 1
ATOM 7530 O O . ASN A 1 936 ? 1.519 15.083 1.251 1.00 61.38 936 ASN A O 1
ATOM 7534 N N . VAL A 1 937 ? 3.036 15.775 -0.245 1.00 67.38 937 VAL A N 1
ATOM 7535 C CA . VAL A 1 937 ? 2.095 15.835 -1.369 1.00 67.38 937 VAL A CA 1
ATOM 7536 C C . VAL A 1 937 ? 2.060 14.475 -2.060 1.00 67.38 937 VAL A C 1
ATOM 7538 O O . VAL A 1 937 ? 3.084 13.984 -2.530 1.00 67.38 937 VAL A O 1
ATOM 7541 N N . THR A 1 938 ? 0.879 13.862 -2.122 1.00 70.19 938 THR A N 1
ATOM 7542 C CA . THR A 1 938 ? 0.655 12.590 -2.824 1.00 70.19 938 THR A CA 1
ATOM 7543 C C . THR A 1 938 ? -0.071 12.846 -4.142 1.00 70.19 938 THR A C 1
ATOM 7545 O O . THR A 1 938 ? -0.920 13.731 -4.230 1.00 70.19 938 THR A O 1
ATOM 7548 N N . VAL A 1 939 ? 0.280 12.091 -5.184 1.00 79.88 939 VAL A N 1
ATOM 7549 C CA . VAL A 1 939 ? -0.358 12.163 -6.504 1.00 79.88 939 VAL A CA 1
ATOM 7550 C C . VAL A 1 939 ? -0.844 10.775 -6.907 1.00 79.88 939 VAL A C 1
ATOM 7552 O O . VAL A 1 939 ? -0.195 9.775 -6.614 1.00 79.88 939 VAL A O 1
ATOM 7555 N N . ASN A 1 940 ? -1.995 10.716 -7.565 1.00 85.38 940 ASN A N 1
ATOM 7556 C CA . ASN A 1 940 ? -2.522 9.516 -8.203 1.00 85.38 940 ASN A CA 1
ATOM 7557 C C . ASN A 1 940 ? -3.216 9.902 -9.520 1.00 85.38 940 ASN A C 1
ATOM 7559 O O . ASN A 1 940 ? -3.476 11.085 -9.775 1.00 85.38 940 ASN A O 1
ATOM 7563 N N . ALA A 1 941 ? -3.548 8.910 -10.345 1.00 87.88 941 ALA A N 1
ATOM 7564 C CA . ALA A 1 941 ? -4.214 9.124 -11.626 1.00 87.88 941 ALA A CA 1
ATOM 7565 C C . ALA A 1 941 ? -5.547 9.894 -11.520 1.00 87.88 941 ALA A C 1
ATOM 7567 O O . ALA A 1 941 ? -5.889 10.620 -12.451 1.00 87.88 941 ALA A O 1
ATOM 7568 N N . ILE A 1 942 ? -6.263 9.794 -10.392 1.00 86.75 942 ILE A N 1
ATOM 7569 C CA . ILE A 1 942 ? -7.513 10.532 -10.134 1.00 86.75 942 ILE A CA 1
ATOM 7570 C C . ILE A 1 942 ? -7.239 12.041 -10.056 1.00 86.75 942 ILE A C 1
ATOM 7572 O O . ILE A 1 942 ? -7.914 12.835 -10.704 1.00 86.75 942 ILE A O 1
ATOM 7576 N N . LEU A 1 943 ? -6.221 12.449 -9.291 1.00 83.12 943 LEU A N 1
ATOM 7577 C CA . LEU A 1 943 ? -5.830 13.856 -9.168 1.00 83.12 943 LEU A CA 1
ATOM 7578 C C . LEU A 1 943 ? -5.315 14.421 -10.494 1.00 83.12 943 LEU A C 1
ATOM 7580 O O . LEU A 1 943 ? -5.612 15.566 -10.831 1.00 83.12 943 LEU A O 1
ATOM 7584 N N . VAL A 1 944 ? -4.574 13.617 -11.261 1.00 86.25 944 VAL A N 1
ATOM 7585 C CA . VAL A 1 944 ? -4.124 14.003 -12.605 1.00 86.25 944 VAL A CA 1
ATOM 7586 C C . VAL A 1 944 ? -5.316 14.209 -13.543 1.00 86.25 944 VAL A C 1
ATOM 7588 O O . VAL A 1 944 ? -5.349 15.207 -14.262 1.00 86.25 944 VAL A O 1
ATOM 7591 N N . ASP A 1 945 ? -6.298 13.305 -13.525 1.00 87.81 945 ASP A N 1
ATOM 7592 C CA . ASP A 1 945 ? -7.513 13.400 -14.341 1.00 87.81 945 ASP A CA 1
ATOM 7593 C C . ASP A 1 945 ? -8.307 14.671 -14.024 1.00 87.81 945 ASP A C 1
ATOM 7595 O O . ASP A 1 945 ? -8.531 15.503 -14.911 1.00 87.81 945 ASP A O 1
ATOM 7599 N N . ASN A 1 946 ? -8.619 14.881 -12.742 1.00 82.38 946 ASN A N 1
ATOM 7600 C CA . ASN A 1 946 ? -9.379 16.043 -12.302 1.00 82.38 946 ASN A CA 1
ATOM 7601 C C . ASN A 1 946 ? -8.646 17.352 -12.677 1.00 82.38 946 ASN A C 1
ATOM 7603 O O . ASN A 1 946 ? -9.268 18.293 -13.179 1.00 82.38 946 ASN A O 1
ATOM 7607 N N . PHE A 1 947 ? -7.313 17.404 -12.532 1.00 84.50 947 PHE A N 1
ATOM 7608 C CA . PHE A 1 947 ? -6.531 18.579 -12.927 1.00 84.50 947 PHE A CA 1
ATOM 7609 C C . PHE A 1 947 ? -6.612 18.844 -14.433 1.00 84.50 947 PHE A C 1
ATOM 7611 O O . PHE A 1 947 ? -6.820 19.983 -14.859 1.00 84.50 947 PHE A O 1
ATOM 7618 N N . LEU A 1 948 ? -6.447 17.808 -15.264 1.00 84.38 948 LEU A N 1
ATOM 7619 C CA . LEU A 1 948 ? -6.546 17.941 -16.720 1.00 84.38 948 LEU A CA 1
ATOM 7620 C C . LEU A 1 948 ? -7.945 18.417 -17.137 1.00 84.38 948 LEU A C 1
ATOM 7622 O O . LEU A 1 948 ? -8.071 19.229 -18.062 1.00 84.38 948 LEU A O 1
ATOM 7626 N N . TRP A 1 949 ? -8.981 17.969 -16.427 1.00 82.38 949 TRP A N 1
ATOM 7627 C CA . TRP A 1 949 ? -10.354 18.406 -16.635 1.00 82.38 949 TRP A CA 1
ATOM 7628 C C . TRP A 1 949 ? -10.553 19.896 -16.314 1.00 82.38 949 TRP A C 1
ATOM 7630 O O . TRP A 1 949 ? -11.076 20.651 -17.147 1.00 82.38 949 TRP A O 1
ATOM 7640 N N . ASP A 1 950 ? -10.095 20.346 -15.143 1.00 78.88 950 ASP A N 1
ATOM 7641 C CA . ASP A 1 950 ? -10.198 21.743 -14.708 1.00 78.88 950 ASP A CA 1
ATOM 7642 C C . ASP A 1 950 ? -9.366 22.672 -15.595 1.00 78.88 950 ASP A C 1
ATOM 7644 O O . ASP A 1 950 ? -9.848 23.717 -16.048 1.00 78.88 950 ASP A O 1
ATOM 7648 N N . LEU A 1 951 ? -8.146 22.258 -15.944 1.00 81.06 951 LEU A N 1
ATOM 7649 C CA . LEU A 1 951 ? -7.277 23.001 -16.847 1.00 81.06 951 LEU A CA 1
ATOM 7650 C C . LEU A 1 951 ? -7.936 23.201 -18.214 1.00 81.06 951 LEU A C 1
ATOM 7652 O O . LEU A 1 951 ? -7.879 24.300 -18.775 1.00 81.06 951 LEU A O 1
ATOM 7656 N N . ARG A 1 952 ? -8.599 22.169 -18.748 1.00 81.06 952 ARG A N 1
ATOM 7657 C CA . ARG A 1 952 ? -9.334 22.275 -20.013 1.00 81.06 952 ARG A CA 1
ATOM 7658 C C . ARG A 1 952 ? -10.464 23.294 -19.931 1.00 81.06 952 ARG A C 1
ATOM 7660 O O . ARG A 1 952 ? -10.734 23.988 -20.912 1.00 81.06 952 ARG A O 1
ATOM 7667 N N . ARG A 1 953 ? -11.136 23.417 -18.782 1.00 76.81 953 ARG A N 1
ATOM 7668 C CA . ARG A 1 953 ? -12.166 24.448 -18.570 1.00 76.81 953 ARG A CA 1
ATOM 7669 C C . ARG A 1 953 ? -11.556 25.843 -18.466 1.00 76.81 953 ARG A C 1
ATOM 7671 O O . ARG A 1 953 ? -12.083 26.763 -19.089 1.00 76.81 953 ARG A O 1
ATOM 7678 N N . ALA A 1 954 ? -10.447 25.987 -17.744 1.00 77.62 954 ALA A N 1
ATOM 7679 C CA . ALA A 1 954 ? -9.735 27.256 -17.605 1.00 77.62 954 ALA A CA 1
ATOM 7680 C C . ALA A 1 954 ? -9.159 27.752 -18.946 1.00 77.62 954 ALA A C 1
ATOM 7682 O O . ALA A 1 954 ? -9.181 28.947 -19.227 1.00 77.62 954 ALA A O 1
ATOM 7683 N N . ARG A 1 955 ? -8.705 26.835 -19.811 1.00 81.19 955 ARG A N 1
ATOM 7684 C CA . ARG A 1 955 ? -8.132 27.124 -21.141 1.00 81.19 955 ARG A CA 1
ATOM 7685 C C . ARG A 1 955 ? -9.076 26.818 -22.300 1.00 81.19 955 ARG A C 1
ATOM 7687 O O . ARG A 1 955 ? -8.644 26.494 -23.408 1.00 81.19 955 ARG A O 1
ATOM 7694 N N . ARG A 1 956 ? -10.383 26.941 -22.067 1.00 77.56 956 ARG A N 1
ATOM 7695 C CA . ARG A 1 956 ? -11.414 26.599 -23.052 1.00 77.56 956 ARG A CA 1
ATOM 7696 C C . ARG A 1 956 ? -11.214 27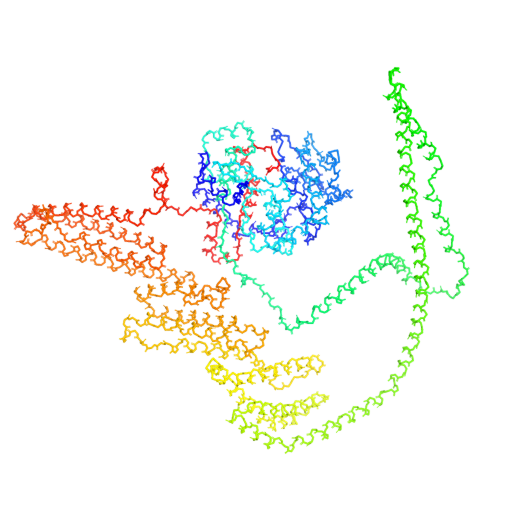.285 -24.411 1.00 77.56 956 ARG A C 1
ATOM 7698 O O . ARG A 1 956 ? -11.382 26.640 -25.438 1.00 77.56 956 ARG A O 1
ATOM 7705 N N . ALA A 1 957 ? -10.817 28.559 -24.422 1.00 78.06 957 ALA A N 1
ATOM 7706 C CA . ALA A 1 957 ? -10.602 29.329 -25.654 1.00 78.06 957 ALA A CA 1
ATOM 7707 C C . ALA A 1 957 ? -9.476 28.772 -26.550 1.00 78.06 957 ALA A C 1
ATOM 7709 O O . ALA A 1 957 ? -9.518 28.943 -27.773 1.00 78.06 957 ALA A O 1
ATOM 7710 N N . ASP A 1 958 ? -8.494 28.096 -25.950 1.00 80.62 958 ASP A N 1
ATOM 7711 C CA . ASP A 1 958 ? -7.366 27.492 -26.658 1.00 80.62 958 ASP A CA 1
ATOM 7712 C C . ASP A 1 958 ? -7.698 26.059 -27.081 1.00 80.62 958 ASP A C 1
ATOM 7714 O O . ASP A 1 958 ? -7.487 25.680 -28.232 1.00 80.62 958 ASP A O 1
ATOM 7718 N N . MET A 1 959 ? -8.271 25.271 -26.165 1.00 82.94 959 MET A N 1
ATOM 7719 C CA . MET A 1 959 ? -8.513 23.845 -26.383 1.00 82.94 959 MET A CA 1
ATOM 7720 C C . MET A 1 959 ? -9.762 23.548 -27.219 1.00 82.94 959 MET A C 1
ATOM 7722 O O . MET A 1 959 ? -9.769 22.537 -27.912 1.00 82.94 959 MET A O 1
ATOM 7726 N N . ASP A 1 960 ? -10.788 24.410 -27.244 1.00 78.88 960 ASP A N 1
ATOM 7727 C CA . ASP A 1 960 ? -11.983 24.194 -28.088 1.00 78.88 960 ASP A CA 1
ATOM 7728 C C . ASP A 1 960 ? -11.655 24.229 -29.598 1.00 78.88 960 ASP A C 1
ATOM 7730 O O . ASP A 1 960 ? -12.440 23.739 -30.407 1.00 78.88 960 ASP A O 1
ATOM 7734 N N . LYS A 1 961 ? -10.476 24.742 -29.983 1.00 80.44 961 LYS A N 1
ATOM 7735 C CA . LYS A 1 961 ? -9.955 24.707 -31.363 1.00 80.44 961 LYS A CA 1
ATOM 7736 C C . LYS A 1 961 ? -9.335 23.358 -31.743 1.00 80.44 961 LYS A C 1
ATOM 7738 O O . LYS A 1 961 ? -9.094 23.118 -32.923 1.00 80.44 961 LYS A O 1
ATOM 7743 N N . MET A 1 962 ? -9.037 22.497 -30.768 1.00 83.25 962 MET A N 1
ATOM 7744 C CA . MET A 1 962 ? -8.424 21.192 -31.012 1.00 83.25 962 MET A CA 1
ATOM 7745 C C . MET A 1 962 ? -9.507 20.156 -31.332 1.00 83.25 962 MET A C 1
ATOM 7747 O O . MET A 1 962 ? -10.486 20.068 -30.586 1.00 83.25 962 MET A O 1
ATOM 7751 N N . PRO A 1 963 ? -9.355 19.348 -32.395 1.00 82.62 963 PRO A N 1
ATOM 7752 C CA . PRO A 1 963 ? -10.308 18.296 -32.704 1.00 82.62 963 PRO A CA 1
ATOM 7753 C C . PRO A 1 963 ? -10.294 17.225 -31.606 1.00 82.62 963 PRO A C 1
ATOM 7755 O O . PRO A 1 963 ? -9.259 16.929 -31.009 1.00 82.62 963 PRO A O 1
ATOM 7758 N N . PHE A 1 964 ? -11.454 16.636 -31.338 1.00 85.31 964 PHE A N 1
ATOM 7759 C CA . PHE A 1 964 ? -11.616 15.565 -30.359 1.00 85.31 964 PHE A CA 1
ATOM 7760 C C . PHE A 1 964 ? -12.596 14.520 -30.895 1.00 85.31 964 PHE A C 1
ATOM 7762 O O . PHE A 1 964 ? -13.486 14.843 -31.685 1.00 85.31 964 PHE A O 1
ATOM 7769 N N . HIS A 1 965 ? -12.428 13.265 -30.480 1.00 87.25 965 HIS A N 1
ATOM 7770 C CA . HIS A 1 965 ? -13.348 12.193 -30.850 1.00 87.25 965 HIS A CA 1
ATOM 7771 C C . HIS A 1 965 ? -14.724 12.391 -30.209 1.00 87.25 965 HIS A C 1
ATOM 7773 O O . HIS A 1 965 ? -14.846 12.707 -29.026 1.00 87.25 965 HIS A O 1
ATOM 7779 N N . ARG A 1 966 ? -15.769 12.232 -31.020 1.00 86.50 966 ARG A N 1
ATOM 7780 C CA . ARG A 1 966 ? -17.167 12.382 -30.620 1.00 86.50 966 ARG A CA 1
ATOM 7781 C C . ARG A 1 966 ? -17.839 11.021 -30.650 1.00 86.50 966 ARG A C 1
ATOM 7783 O O . ARG A 1 966 ? -17.838 10.371 -31.686 1.00 86.50 966 ARG A O 1
ATOM 7790 N N . ILE A 1 967 ? -18.444 10.621 -29.543 1.00 86.50 967 ILE A N 1
ATOM 7791 C CA . ILE A 1 967 ? -19.193 9.369 -29.429 1.00 86.50 967 ILE A CA 1
ATOM 7792 C C . ILE A 1 967 ? -20.396 9.590 -28.507 1.00 86.50 967 ILE A C 1
ATOM 7794 O O . ILE A 1 967 ? -20.349 10.396 -27.571 1.00 86.50 967 ILE A O 1
ATOM 7798 N N . ARG A 1 968 ? -21.500 8.906 -28.820 1.00 87.19 968 ARG A N 1
ATOM 7799 C CA . ARG A 1 968 ? -22.743 8.906 -28.045 1.00 87.19 968 ARG A CA 1
ATOM 7800 C C . ARG A 1 968 ? -23.023 7.478 -27.583 1.00 87.19 968 ARG A C 1
ATOM 7802 O O . ARG A 1 968 ? -23.453 6.643 -28.373 1.00 87.19 968 ARG A O 1
ATOM 7809 N N . THR A 1 969 ? -22.732 7.191 -26.320 1.00 88.75 969 THR A N 1
ATOM 7810 C CA . THR A 1 969 ? -22.886 5.859 -25.718 1.00 88.75 969 THR A CA 1
ATOM 7811 C C . THR A 1 969 ? -23.116 5.987 -24.215 1.00 88.75 969 THR A C 1
ATOM 7813 O O . THR A 1 969 ? -22.775 7.001 -23.609 1.00 88.75 969 THR A O 1
ATOM 7816 N N . ILE A 1 970 ? -23.684 4.949 -23.598 1.00 88.38 970 ILE A N 1
ATOM 7817 C CA . ILE A 1 970 ? -23.889 4.907 -22.145 1.00 88.38 970 ILE A CA 1
ATOM 7818 C C . ILE A 1 970 ? -22.574 4.798 -21.369 1.00 88.38 970 ILE A C 1
ATOM 7820 O O . ILE A 1 970 ? -22.545 5.107 -20.187 1.00 88.38 970 ILE A O 1
ATOM 7824 N N . PHE A 1 971 ? -21.487 4.363 -22.006 1.00 86.50 971 PHE A N 1
ATOM 7825 C CA . PHE A 1 971 ? -20.191 4.161 -21.353 1.00 86.50 971 PHE A CA 1
ATOM 7826 C C . PHE A 1 971 ? -19.313 5.423 -21.314 1.00 86.50 971 PHE A C 1
ATOM 7828 O O . PHE A 1 971 ? -18.287 5.436 -20.630 1.00 86.50 971 PHE A O 1
ATOM 7835 N N . TYR A 1 972 ? -19.731 6.484 -22.015 1.00 69.75 972 TYR A N 1
ATOM 7836 C CA . TYR A 1 972 ? -18.899 7.633 -22.362 1.00 69.75 972 TYR A CA 1
ATOM 7837 C C . TYR A 1 972 ? -19.532 8.983 -22.048 1.00 69.75 972 TYR A C 1
ATOM 7839 O O . TYR A 1 972 ? -20.668 9.267 -22.501 1.00 69.75 972 TYR A O 1
#

Secondary structure (DSSP, 8-state):
-PPPPBPHHHHHHHHHHH-SSEEE-HHHHHHHHHHHHHHHHHTS--GGGTTT-SSSPPPTTS--S-SHHHHHHHHHHHHT-S----SSTT---EEEETTEEEETHHHHHHHHHHHHHTT--TT-HHHHTT--HHHHHHHT--SSS-PPTTHHHHHHHHHHHHHHHHHHSTT-THHHHHHHTT-HHHHHHHHHHH-GGG--EEEETTEEEE--HHHHHHHHHHHHHTTTSGGG--TTGGG------SSHHHHHHHTTSEEE-HHHHHHHHTT-EEPTT-HHHHHHHHHHHHHH---------TT-S--------S-TTSHHHHHHHHHHHHHHHHHHHHHHHHHHHHHHHHHTTTTS--S----------TTTTTTGGGSTTSSPPHHHHHHHHHHHHHHHHHHHHHH--SGGGGGGHHHHHHHHHHHHHHHHHHHHHHHHHHHHHHHHHHHHHHHHHHHHHHHHHHHHHHHHHHHHHHHHHHHHHHHHHHHHHHHHHHHHHHHHHHHTTHHHHHHHHHHHHHTT-HHHHHHHHHHHHHHHHHHHHHHHTSSS--HHHHHHHHHHTHHHHHHHHHHHHHHHHHHHTHHHHHHH-HHHHHHHHHHHHHHHHHHHHHHHHHHHHS---TT----HHHHHHHHHHHHHHHHHHTT----TTT-TTHHHHHHHHHHHHHHHHHHHIIIIIHHHS-GGG-HHHHHHHHHHHHHHHHHHHHHHT---HHHHHHHHHHHHHHTSTTTTT-TTT---GGGSPPSS-HHHHHHHHHHHHHHHHHHHHHHHHHHHHHHHHHTTSSSPPPB-TTS-B--SHHHHHHHHHHHHHHHHHHH-HHHHHHHHHHHHHHHHHHHHHHHHHHHHHHHHHHH-TTS-TTHHHHHHHHHHHHHHHHHHHHHHHHHHS-SSHHHHHTT-TT---------HHHHHHHHHHH-GGGTT----HHHHHHHHHHHHHHTHHHHTTS---EE--TT-

InterPro domains:
  IPR010326 Exocyst complex component EXOC3/Sec6 [PF06046] (565-898)
  IPR010326 Exocyst complex component EXOC3/Sec6 [PTHR21292] (386-896)
  IPR019438 Queuosine salvage protein family [PF10343] (61-311)

pLDDT: mean 79.38, std 19.4, range [22.17, 97.56]

Sequence (972 aa):
MSAEALPPLESGKFIAENSQDVKVLPDGVKKAAGVIFESLRKGDYSVELWKGAGATDGHELNPKVMDEKAVDWIFLVDTLNFSFWGESEDKKYKVKYKGQTYTGYWSLCAAVNRAMEEGIPITNPGYYAGMTEKELAYLLRSDSDTDMPMLQERVNNLREAGQVLKEKFDGSFVNCIRKCGGSAQKLLSLVVSNFSSYRDEAVFKEKTVAIYKRAQILIADIWSCFEGQGYGSFDDISSITMFADYRIPQALLYFGALEYSQALLDKCSNNHMFTSGEREEVEIRGCSIWAVKVSTGQSANPHENTQHKLPQNSSFKNVLFYRSLKKLLVSTLHGLLHLLSYKLTFIYVELAVFVVIEEDFLLVDWSSDASLAKITTMEDNTMVKEEDLEKAEVDAISTAAKHVANMLQRPDQLERVEQYRRRVARKKASVEARLKTAVQSQLDGVKTGLGQLGTALQDVQEVQKQLNEGGRDVQEVSRAERKVKEVKAVGARHSQLASAVENLKHIFTVPETVEETQQLINENKLLRAHKLLTDLETSRDDLLYEMHKLPSPSPTDNALLRHYFADVGKLSDSMAKQLWYSISRALSMVRKDPTMLVTALRIIEREERTDREMLQRQKITGFLPPGRPKKWRETCFKTLEVSVATRIEGHLPETRDLNKMWLVRHLEITRKYVLEDLRVVKVMFQQCFPPDYNIFQRMVSMYHNALSVHLQELISDELESNEIISLLMWYNTYESEELMGNPELEIDTSQLTPLLTEETRTKLQQQYLKTLYTNVTSWTKNTLNKDVNDWQQDTEPEADGDGYYLTQLPVIVFQIIWEHLEVAALVSPHLKLRVVDLLLECVLRFTEKYQEAITTYKTTHFEDRSGSLFFTAYMIAIINNCLAFKEYTQQLKSKHLATDELRRASQNPGRHRAVQRLLIEDEISRMLAADPAAKNVTVNAILVDNFLWDLRRARRADMDKMPFHRIRTIFY

Organism: Branchiostoma floridae (NCBI:txid7739)

Radius of gyration: 43.57 Å; chains: 1; bounding box: 136×63×107 Å

Foldseek 3Di:
DPPDADPQLVLLVVLQVVPDFKHFDQQLLLLLLVVLLVCLLVVVFDLQLCLQDDPDGNDPLQDNDLDLLNLLLLVLLLLVQFDQDDPDPVQFFWDDAPNDIDTHSVLSSRLQVVCVVVVHVSSFLVPLLPDDLVNQQVSSPGPDPHGGPPSVVSSVSSNQVSVLCVPPPVRGCLSLLVVQVQALVSSLVSCVVRRVLQFQWAQDPNGIHGNSLSSLVSLLSSLSSQVCDDSNVHQPNLVRFFRQDFQLLLLSVVSVSMDGHPVLQVCLVVVNADARRPSSSSSSRSNSRNQFDGDPDDPPPPDDDDDPDPDDDPPPPCVVVVVVVVVVVVVVVVVVVVVVVVVVVVVVVVVVVVVPDPDDDDDDDPDDPPPVVVVVVVVVPPDDDPVNVVVVVVVVVVVVVVVVCVQPVDPVSVVCVVVVVVVVVVVVVVVVVVVVVVVVVVVVVVVVVVVVVVVVVVVVVVVVVVVVVVVVVVVVVVVVVVVCPVVVVVVVVVVVVVLVVVLVVVLVCQVVLLVVLLVCLVVLVLLVSLVSLVVLQVSLQSVVLVQLPDPDRDPVVVVVSCVSSVSSVVSVVSSLVSLLVCLLCQLVCLVPPLVSLLSSVVSLVVLVVVLVVQVVVCVVRVDHGPCPPVPVVVVSLVSNLVSLLVVLVVLQPDDCVVDVCSLLSSLVSSQVVQQVSLLSCVPGVVVSDDVVPVRSVSNVQSNLVSLLVVVVVVVVVPDDLVSLLSVLLSLVVCCDCSHQVVPSNPHDCVPDDRSDDPVSNVVSLVVNLVVVLVVLLVVLVVLLVVLLVVQQDQDFADADPVRFRADCSLVVSLVVLVVVLVSQVSNDLVSSVVSVVSSVVSVVVSVVVNVVSVVVLVVVCVVPVVRGPHNVRVVRRSVVSVVSNVVSVVVCCVPSVVPDPVVVCVVDVPDDDPDPSSHSQNSSVVVLVVDPSNVPRDDHSSSSNVVSVVVCVVPVVPSVPRRTHHHRDSND